Protein AF-A0A2U0DGC9-F1 (afdb_monomer)

Solvent-accessible surface area (backbone atoms only — not comparable to full-atom values): 50312 Å² total; per-residue (Å²): 130,78,58,48,61,36,58,49,46,48,49,32,50,73,67,59,48,64,69,53,66,73,66,56,71,77,79,60,56,39,56,35,30,43,70,91,50,96,53,69,49,77,39,51,32,67,54,59,78,67,34,54,77,46,43,26,78,42,26,66,63,37,59,78,40,66,44,62,38,44,31,36,38,74,58,102,86,49,68,50,47,25,33,52,38,91,86,73,44,37,33,30,70,84,82,70,43,81,49,94,71,64,71,90,65,42,50,77,41,72,63,85,67,63,55,80,33,38,30,34,33,57,85,78,60,43,56,25,32,50,57,75,75,65,75,77,76,77,76,70,69,60,56,45,81,44,50,46,79,33,91,55,35,52,78,56,74,76,44,79,32,67,52,90,72,90,68,59,52,24,74,66,29,57,52,47,59,70,73,53,87,80,80,87,76,75,74,69,74,54,36,29,32,30,40,37,40,69,36,87,67,64,44,48,24,31,69,63,46,49,68,50,53,37,76,91,77,60,40,38,35,42,32,22,35,48,66,54,92,92,67,75,82,70,100,64,76,64,73,89,54,26,41,34,39,38,39,26,55,28,70,60,43,50,37,45,48,40,34,67,49,37,43,77,69,73,56,75,75,75,82,73,95,44,69,74,59,39,51,35,36,50,40,47,40,55,45,49,52,48,48,48,48,51,48,60,75,68,68,51,85,82,48,58,63,62,48,52,51,52,56,61,44,45,54,60,91,60,52,54,74,57,55,68,68,55,59,48,50,53,53,52,48,28,63,74,66,72,58,46,52,67,38,66,66,35,38,40,38,61,42,50,51,49,52,54,49,38,54,59,71,42,87,88,31,33,42,60,49,47,55,53,33,63,36,74,43,79,54,90,94,44,70,38,32,43,46,56,58,50,57,78,45,35,57,75,72,56,33,54,49,48,54,50,53,52,52,61,26,39,75,71,24,78,52,60,54,76,50,44,88,84,34,62,82,40,66,78,38,72,47,66,54,68,41,84,58,49,38,40,62,59,95,80,32,58,37,35,42,55,43,58,46,84,41,67,48,99,84,74,45,72,31,33,37,36,39,34,53,72,85,46,72,43,82,42,78,39,66,37,100,89,41,91,54,69,36,86,36,83,39,73,43,68,49,79,30,32,33,34,51,56,38,46,31,33,40,56,69,48,91,80,40,48,65,82,48,94,70,62,54,65,38,38,45,48,55,57,35,54,33,48,57,53,33,44,55,48,23,29,54,51,29,48,51,54,51,47,54,50,50,43,63,77,65,75,68,91,71,83,82,57,73,81,56,61,76,64,55,73,72,62,74,81,76,73,85,85,74,99,52,66,78,64,51,51,57,54,50,58,56,52,58,66,60,71,75,62,90,88,79,86,83,88,64,92,50,60,65,63,46,51,41,62,73,66,64,42,52,86,37,69,27,36,46,23,44,49,45,29,51,48,39,37,48,46,51,49,70,39,92,65,50,43,71,69,54,56,52,50,32,25,49,24,20,40,46,24,57,71,49,46,54,38,67,57,42,71,72,35,51,68,45,46,53,51,33,26,54,57,37,71,43,55,70,44,56,47,48,52,55,59,52,59,70,49,54,83,80,61,71,48,68,66,59,38,54,50,49,38,67,76,65,40,48,76,39,81,49,51,71,71,57,48,51,48,54,57,48,49,50,42,69,79,32,76,59,63,62,96,80,58,54,45,33,44,38,39,39,40,29,16,42,94,87,42,80,73,49,75,48,71,37,36,29,60,33,58,52,70,69,61,44,36,75,59,35,34,88,78,56,72,66,67,93,48,45,72,76,53,76,91,47,40,57,55,50,56,39,69,30,62,88,37,39,33,94,81,74,45,78,52,70,34,44,29,64,58,55,47,51,56,50,38,42,56,75,46,58,86,74,35,46,32,37,41,39,37,36,47,37,81,37,36,82,48,73,43,54,46,35,54,54,50,48,51,51,52,48,36,45,76,71,75,31,48,74,45,45,36,40,34,30,40,82,82,20,83,41,67,66,47,44,30,69,73,69,68,59,132

Sequence (890 aa):
MNDFKNIVEFLRLRRRLEEAEKNLKPQTDVLLTYLEDNGSYHADKNSFETDFNKYKRVFHILEDYNAENIYLWETSVERKYFVKTPVGKFFNLLDQTIEIVSENELTAFPREFATSSYIYDTEKNRVVILAETLKEVVVFPDIIYYNPEGEYLKEVDNDEYQYSYSDHTTFFAEVIKVLFLDAKRLVYDSEKKVFFQKAEKSGRMRLIPFLNADIGHKTFVLKYPYFQKGYQPTFRLPDEECAMIMKFASIGGILSFLNETLFNQGFDLTMSENPIRDAFRQQFMEQIIYTLEDKIKSNSRLYYQDVMEILYYLPESIAVVIDNEVLWMLIEEGIRKDDLTNKLEWAEENIYIKLLEIILQKEGQESRFIERMAQKIKDGKKYVTVLEYLYDRIHGDNAVKFATLVNKAWKKSRFTNPNKEENTEFASTDGPLLLPYQSEKWLGLYFSNTSVSFDTNNKSERLLKALYETGEYKTEMRPGLKTDNLVPTQVEIVDQFWYHPFHPVYLKDIENQETDMKLDKIVPAFMLKANRDRQFWNNVMTSAEYALDIVTTFSGVGNIAKFRYLTKVTQLAEVVEGASTVNKIARAANILRYVKGAAGIVELTSGSVNLMLKITGARDTEFGESLSKVLFYLELITLAGELTASMKLGLKKSAKEAVESSDGALRVKHPELFAELYKIAGLKKVYQHVDDFMKTRPKFHDLNLVNQLWKEKIVNKLLFPTNLRKLYFKYLEEFPGLKKGFNQAEFKTTILNKGQKVEEVVEFSLSGDKDKLLTIFGDPPGLPENTIDILSDYDNFKAFVKGAEDFGNRARYYDSEIKYIFNFLKNHIDKGDEFIIETQNIFKTCGSCRREFVMLEDYLKMQGKKVKFVVFSDDTIEGTRALKDKLKIK

Mean predicted aligned error: 20.75 Å

Radius of gyration: 41.91 Å; Cα contacts (8 Å, |Δi|>4): 1322; chains: 1; bounding box: 119×82×117 Å

Secondary structure (DSSP, 8-state):
---THHHHHHHHHHHH-HHHHTT-----EEEEEESSSS-EEEEEHHHHHH-TTTEEE-HHHHHHTT-SEEEEEE-SS-EEEEEE-TTS-EEETTT--EE---GGG-EEEE--S-GGGEEEETTTTEEEEE-----------SEEEE-TTSTTTTT--SEEEE-----S--HHHHHHHHHSTT--SSSHHHHTEEEEEE-SS-EEEESSPEEEEETTTTEEEEEEEBP-TT----S---GGGEEEEEEESSHHHHHHHHHHHTGGGT------S-HHHHHHHHHHIIIIIIHHHHHHHTT-GGGHHHHHHHHHHS-HHHHTTS-HHHHHHHHHHHHHHT--S--SS--HHHHHHHHHHHHHHSTT-HHHHHHHHH-EEEETTEEEEHHHHHHTT--HHHHHHHHHHHHHHHTTSGGG---TTT-GGGTT--S-SEE---EEEETTEEEESEEEEEEE-TTS-EEEEEEEEEEEEEEEEEEETTEEEEEEEEEEEEEEEEE-TT-EEEETTGGGS--SS---SEEETHHHHHHHHHHHHHHHHHHHHHHHHHHHHHH----GGGTTSGGGGGGGGGS----S-HHHHHHHHHHHHHHTTS-S-----TTHHHHHHHHSSGGGSHHHHHHHHHHHHHHHHHH-S---HHHHHHHHHHHHHHHHT--HHHHHH-HHHHHHHHHHHT-HHHHHHHHHHHTTGGGG--HHHHHHHHHHHEEEEE--HHHHHHHHHHHHHH-TT--TT--EEEEEEEEEETTEEEEEEEEEEE---HHHHHHHHTTTT---TTB---STTHHHHHHHTTT-B-TTS-B-TT-HHHHHHHHHHHHTGGG-SEEEEEEEESSPPPHHHHHHHHHHHHHHHHTT-EEEEEEEE-TT--SHHHHHHHHT--

Foldseek 3Di:
DQACVLVLCVLQCLLVCVVVVVPDDPPQWFWWAFQPDRDIDTDGPVCCVPVCLQWPQQLVVCVVQVFQKWKWQDDPVDIWIWGQHPVRWTATSNPRDTDDDDPVRIDIGGDPDHSRQWIQRVVVRGIIGRDPPPPPPPPRPQKDWDACCDPSNVPPAQAKHFADDDAQFDPVLVVVCVVDPDPPDDDPRQQRIKGKDADNDIAIKGSQWQWDAALVVQWTKTFIFGDDPPDDDDPDDDNVRGRMMMTGNHLLNNLLSCVSNPVVSPQELDDDPPSSSVNSSVCCCVRPQVVLQVVLVVPDPVCLVVNLRNLVSHDLRHCLVHDLVSLVSSLVVCLVVVNCARDRRHPNLVSVLSSLVSQLVDPPCLQVSLVQQQDWDDDPPDTDGVVVSNLVHRDDVSNLSVQVSNFVSLVVYPLLDQDCVSVVLFVQWPDDQEDQWAWAAAPQAIAIQKDWDFDADPVRDTFIKIKGFPVDWDWDFDQDPVGNGTDTDIDTDIDITTGHQSHKHAYPPLVVHDWPRDDDRITGNVVVVSRLVVSLVSLLVSLLVVLQLLLCLLPPDDDPVPLVPVVVCVVVPPPDDDDDPVVVVVVVVVVVVVVVPDDDDDDDDPPPLVVSLVVNVVCVAQLSVLVSQLNVLSVCSNVDSHHHPVSLVSNLVSLVSNLQRDFLVVCVSRVSNNCSSCSSVVNNQQCVLLVVLLVCLVVQLDLVVLVVLLVVAAAEDEDDLVNLVCVVVVCCVVQVLDDFWKKKKWKWKFAAAPRHTDDIAIAIFIFDDPVVQCVRQNVVGPDDPRYLDCPSVVSSLQSSQVSLAPSVRHGPSGHRLSSVLSCCSRPPLPRHQEMEMEMEISADQDSSSSRSVSSSCVSSVVVNGHYYHYYHHHHQGHGDVSSCVSNVPD

Nearest PDB structures (foldseek):
  8bhy-assembly1_A  TM=2.273E-01  e=2.860E+00  Homo sapiens
  5cxf-assembly1_A  TM=3.292E-01  e=8.845E+00  Human herpesvirus 5 strain AD169
  5ys6-assembly1_A  TM=3.265E-01  e=9.717E+00  Suid alphaherpesvirus 1

Structure (mmCIF, N/CA/C/O backbone):
data_AF-A0A2U0DGC9-F1
#
_entry.id   AF-A0A2U0DGC9-F1
#
loop_
_atom_site.group_PDB
_atom_site.id
_atom_site.type_symbol
_atom_site.label_atom_id
_atom_site.label_alt_id
_atom_site.label_comp_id
_atom_site.label_asym_id
_atom_site.label_entity_id
_atom_site.label_seq_id
_atom_site.pdbx_PDB_ins_code
_atom_site.Cartn_x
_atom_site.Cartn_y
_atom_site.Cartn_z
_atom_site.occupancy
_atom_site.B_iso_or_equiv
_atom_site.auth_seq_id
_atom_site.auth_comp_id
_atom_site.auth_asym_id
_atom_site.auth_atom_id
_atom_site.pdbx_PDB_model_num
ATOM 1 N N . MET A 1 1 ? -7.699 -27.059 30.626 1.00 39.97 1 MET A N 1
ATOM 2 C CA . MET A 1 1 ? -7.436 -25.641 30.940 1.00 39.97 1 MET A CA 1
ATOM 3 C C . MET A 1 1 ? -8.752 -24.933 30.725 1.00 39.97 1 MET A C 1
ATOM 5 O O . MET A 1 1 ? -9.203 -24.914 29.587 1.00 39.97 1 MET A O 1
ATOM 9 N N . ASN A 1 2 ? -9.397 -24.491 31.803 1.00 51.19 2 ASN A N 1
ATOM 10 C CA . ASN A 1 2 ? -10.653 -23.747 31.720 1.00 51.19 2 ASN A CA 1
ATOM 11 C C . ASN A 1 2 ? -10.355 -22.416 31.022 1.00 51.19 2 ASN A C 1
ATOM 13 O O . ASN A 1 2 ? -9.483 -21.668 31.461 1.00 51.19 2 ASN A O 1
ATOM 17 N N . ASP A 1 3 ? -10.988 -22.190 29.875 1.00 66.25 3 ASP A N 1
ATOM 18 C CA . ASP A 1 3 ? -10.685 -21.062 28.997 1.00 66.25 3 ASP A CA 1
ATOM 19 C C . ASP A 1 3 ? -11.563 -19.860 29.377 1.00 66.25 3 ASP A C 1
ATOM 21 O O . ASP A 1 3 ? -12.794 -19.958 29.393 1.00 66.25 3 ASP A O 1
ATOM 25 N N . PHE A 1 4 ? -10.933 -18.710 29.651 1.00 85.38 4 PHE A N 1
ATOM 26 C CA . PHE A 1 4 ? -11.610 -17.427 29.887 1.00 85.38 4 PHE A CA 1
ATOM 27 C C . PHE A 1 4 ? -12.546 -17.048 28.725 1.00 85.38 4 PHE A C 1
ATOM 29 O O . PHE A 1 4 ? -13.519 -16.311 28.906 1.00 85.38 4 PHE A O 1
ATOM 36 N N . LYS A 1 5 ? -12.308 -17.620 27.538 1.00 86.12 5 LYS A N 1
ATOM 37 C CA . LYS A 1 5 ? -13.195 -17.550 26.376 1.00 86.12 5 LYS A CA 1
ATOM 38 C C . LYS A 1 5 ? -14.650 -17.902 26.691 1.00 86.12 5 LYS A C 1
ATOM 40 O O . LYS A 1 5 ? -15.534 -17.251 26.149 1.00 86.12 5 LYS A O 1
ATOM 45 N N . ASN A 1 6 ? -14.929 -18.852 27.586 1.00 86.75 6 ASN A N 1
ATOM 46 C CA . ASN A 1 6 ? -16.312 -19.206 27.935 1.00 86.75 6 ASN A CA 1
ATOM 47 C C . ASN A 1 6 ? -17.059 -18.046 28.619 1.00 86.75 6 ASN A C 1
ATOM 49 O O . ASN A 1 6 ? -18.248 -17.847 28.371 1.00 86.75 6 ASN A O 1
ATOM 53 N N . ILE A 1 7 ? -16.360 -17.233 29.420 1.00 89.25 7 ILE A N 1
ATOM 54 C CA . ILE A 1 7 ? -16.918 -16.031 30.063 1.00 89.25 7 ILE A CA 1
ATOM 55 C C . ILE A 1 7 ? -17.172 -14.942 29.012 1.00 89.25 7 ILE A C 1
ATOM 57 O O . ILE A 1 7 ? -18.229 -14.303 29.012 1.00 89.25 7 ILE A O 1
ATOM 61 N N . VAL A 1 8 ? -16.220 -14.753 28.091 1.00 88.19 8 VAL A N 1
ATOM 62 C CA . VAL A 1 8 ? -16.348 -13.810 26.969 1.00 88.19 8 VAL A CA 1
ATOM 63 C C . VAL A 1 8 ? -17.537 -14.189 26.082 1.00 88.19 8 VAL A C 1
ATOM 65 O O . VAL A 1 8 ? -18.378 -13.336 25.797 1.00 88.19 8 VAL A O 1
ATOM 68 N N . GLU A 1 9 ? -17.661 -15.463 25.702 1.00 86.06 9 GLU A N 1
ATOM 69 C CA . GLU A 1 9 ? -18.773 -15.974 24.893 1.00 86.06 9 GLU A CA 1
ATOM 70 C C . GLU A 1 9 ? -20.109 -15.886 25.634 1.00 86.06 9 GLU A C 1
ATOM 72 O O . GLU A 1 9 ? -21.091 -15.437 25.047 1.00 86.06 9 GLU A O 1
ATOM 77 N N . PHE A 1 10 ? -20.157 -16.200 26.936 1.00 88.12 10 PHE A N 1
ATOM 78 C CA . PHE A 1 10 ? -21.364 -16.008 27.747 1.00 88.12 10 PHE A CA 1
ATOM 79 C C . PHE A 1 10 ? -21.883 -14.569 27.642 1.00 88.12 10 PHE A C 1
ATOM 81 O O . PHE A 1 10 ? -23.065 -14.349 27.371 1.00 88.12 10 PHE A O 1
ATOM 88 N N . LEU A 1 11 ? -21.003 -13.579 27.812 1.00 87.38 11 LEU A N 1
ATOM 89 C CA . LEU A 1 11 ? -21.376 -12.168 27.733 1.00 87.38 11 LEU A CA 1
ATOM 90 C C . LEU A 1 11 ? -21.703 -11.728 26.301 1.00 87.38 11 LEU A C 1
ATOM 92 O O . LEU A 1 11 ? -22.681 -11.006 26.106 1.00 87.38 11 LEU A O 1
ATOM 96 N N . ARG A 1 12 ? -20.934 -12.171 25.298 1.00 79.50 12 ARG A N 1
ATOM 97 C CA . ARG A 1 12 ? -21.170 -11.842 23.882 1.00 79.50 12 ARG A CA 1
ATOM 98 C C . ARG A 1 12 ? -22.481 -12.425 23.372 1.00 79.50 12 ARG A C 1
ATOM 100 O O . ARG A 1 12 ? -23.290 -11.683 22.829 1.00 79.50 12 ARG A O 1
ATOM 107 N N . LEU A 1 13 ? -22.733 -13.716 23.573 1.00 71.06 13 LEU A N 1
ATOM 108 C CA . LEU A 1 13 ? -23.939 -14.395 23.088 1.00 71.06 13 LEU A CA 1
ATOM 109 C C . LEU A 1 13 ? -25.202 -13.867 23.765 1.00 71.06 13 LEU A C 1
ATOM 111 O O . LEU A 1 13 ? -26.213 -13.637 23.101 1.00 71.06 13 LEU A O 1
ATOM 115 N N . ARG A 1 14 ? -25.139 -13.589 25.074 1.00 73.44 14 ARG A N 1
ATOM 116 C CA . ARG A 1 14 ? -26.260 -12.970 25.798 1.00 73.44 14 ARG A CA 1
ATOM 117 C C . ARG A 1 14 ? -26.524 -11.525 25.375 1.00 73.44 14 ARG A C 1
ATOM 119 O O . ARG A 1 14 ? -27.635 -11.048 25.590 1.00 73.44 14 ARG A O 1
ATOM 126 N N . ARG A 1 15 ? -25.548 -10.861 24.746 1.00 69.00 15 ARG A N 1
ATOM 127 C CA . ARG A 1 15 ? -25.720 -9.566 24.071 1.00 69.00 15 ARG A CA 1
ATOM 128 C C . ARG A 1 15 ? -26.139 -9.696 22.608 1.00 69.00 15 ARG A C 1
ATOM 130 O O . ARG A 1 15 ? -26.799 -8.792 22.124 1.00 69.00 15 ARG A O 1
ATOM 137 N N . ARG A 1 16 ? -25.791 -10.787 21.917 1.00 58.59 16 ARG A N 1
ATOM 138 C CA . ARG A 1 16 ? -26.066 -10.980 20.483 1.00 58.59 16 ARG A CA 1
ATOM 139 C C . ARG A 1 16 ? -27.391 -11.638 20.144 1.00 58.59 16 ARG A C 1
ATOM 141 O O . ARG A 1 16 ? -27.833 -11.420 19.033 1.00 58.59 16 ARG A O 1
ATOM 148 N N . LEU A 1 17 ? -27.994 -12.435 21.029 1.00 47.94 17 LEU A N 1
ATOM 149 C CA . LEU A 1 17 ? -29.285 -13.122 20.825 1.00 47.94 17 LEU A CA 1
ATOM 150 C C . LEU A 1 17 ? -29.619 -13.431 19.342 1.00 47.94 17 LEU A C 1
ATOM 152 O O . LEU A 1 17 ? -30.703 -13.144 18.849 1.00 47.94 17 LEU A O 1
ATOM 156 N N . GLU A 1 18 ? -28.686 -14.104 18.660 1.00 46.78 18 GLU A N 1
ATOM 157 C CA . GLU A 1 18 ? -28.860 -14.743 17.345 1.00 46.78 18 GLU A CA 1
ATOM 158 C C . GLU A 1 18 ? -29.926 -15.874 17.405 1.00 46.78 18 GLU A C 1
ATOM 160 O O . GLU A 1 18 ? -30.331 -16.438 16.392 1.00 46.78 18 GLU A O 1
ATOM 165 N N . GLU A 1 19 ? -30.461 -16.181 18.595 1.00 42.09 19 GLU A N 1
ATOM 166 C CA . GLU A 1 19 ? -31.702 -16.948 18.786 1.00 42.09 19 GLU A CA 1
ATOM 167 C C . GLU A 1 19 ? -32.982 -16.157 18.430 1.00 42.09 19 GLU A C 1
ATOM 169 O O . GLU A 1 19 ? -34.004 -16.775 18.128 1.00 42.09 19 GLU A O 1
ATOM 174 N N . ALA A 1 20 ? -32.950 -14.816 18.414 1.00 40.94 20 ALA A N 1
ATOM 175 C CA . ALA A 1 20 ? -34.055 -13.979 17.936 1.00 40.94 20 ALA A CA 1
ATOM 176 C C . ALA A 1 20 ? -34.084 -13.918 16.398 1.00 40.94 20 ALA A C 1
ATOM 178 O O . ALA A 1 20 ? -35.146 -14.077 15.799 1.00 40.94 20 ALA A O 1
ATOM 179 N N . GLU A 1 21 ? -32.919 -13.808 15.750 1.00 40.72 21 GLU A N 1
ATOM 180 C CA . GLU A 1 21 ? -32.802 -13.871 14.284 1.00 40.72 21 GLU A CA 1
ATOM 181 C C . GLU A 1 21 ? -33.119 -15.266 13.723 1.00 40.72 21 GLU A C 1
ATOM 183 O O . GLU A 1 21 ? -33.692 -15.374 12.642 1.00 40.72 21 GLU A O 1
ATOM 188 N N . LYS A 1 22 ? -32.870 -16.347 14.479 1.00 42.84 22 LYS A N 1
ATOM 189 C CA . LYS A 1 22 ? -33.336 -17.696 14.103 1.00 42.84 22 LYS A CA 1
ATOM 190 C C . LYS A 1 22 ? -34.860 -17.884 14.182 1.00 42.84 22 LYS A C 1
ATOM 192 O O . LYS A 1 22 ? -35.356 -18.863 13.628 1.00 42.84 22 LYS A O 1
ATOM 197 N N . ASN A 1 23 ? -35.598 -16.975 14.832 1.00 40.00 23 ASN A N 1
ATOM 198 C CA . ASN A 1 23 ? -37.057 -17.053 15.006 1.00 40.00 23 ASN A CA 1
ATOM 199 C C . ASN A 1 23 ? -37.848 -15.924 14.312 1.00 40.00 23 ASN A C 1
ATOM 201 O O . ASN A 1 23 ? -39.080 -15.979 14.286 1.00 40.00 23 ASN A O 1
ATOM 205 N N . LEU A 1 24 ? -37.184 -14.932 13.711 1.00 40.66 24 LEU A N 1
ATOM 206 C CA . LEU A 1 24 ? -37.837 -13.938 12.858 1.00 40.66 24 LEU A CA 1
ATOM 207 C C . LEU A 1 24 ? -38.112 -14.557 11.483 1.00 40.66 24 LEU A C 1
ATOM 209 O O . LEU A 1 24 ? -37.219 -14.720 10.653 1.00 40.66 24 LEU A O 1
ATOM 213 N N . LYS A 1 25 ? -39.377 -14.909 11.225 1.00 41.94 25 LYS A N 1
ATOM 214 C CA . LYS A 1 25 ? -39.834 -15.131 9.847 1.00 41.94 25 LYS A CA 1
ATOM 215 C C . LYS A 1 25 ? -39.549 -13.853 9.040 1.00 41.94 25 LYS A C 1
ATOM 217 O O . LYS A 1 25 ? -39.780 -12.769 9.578 1.00 41.94 25 LYS A O 1
ATOM 222 N N . PRO A 1 26 ? -39.086 -13.946 7.779 1.00 46.41 26 PRO A N 1
ATOM 223 C CA . PRO A 1 26 ? -38.926 -12.766 6.936 1.00 46.41 26 PRO A CA 1
ATOM 224 C C . PRO A 1 26 ? -40.234 -11.968 6.919 1.00 46.41 26 PRO A C 1
ATOM 226 O O . PRO A 1 26 ? -41.312 -12.560 6.821 1.00 46.41 26 PRO A O 1
ATOM 229 N N . GLN A 1 27 ? -40.128 -10.642 7.060 1.00 55.72 27 GLN A N 1
ATOM 230 C CA . GLN A 1 27 ? -41.269 -9.730 6.970 1.00 55.72 27 GLN A CA 1
ATOM 231 C C . GLN A 1 27 ? -42.006 -10.014 5.659 1.00 55.72 27 GLN A C 1
ATOM 233 O O . GLN A 1 27 ? -41.453 -9.826 4.575 1.00 55.72 27 GLN A O 1
ATOM 238 N N . THR A 1 28 ? -43.224 -10.534 5.780 1.00 62.12 28 THR A N 1
ATOM 239 C CA . THR A 1 28 ? -44.078 -10.894 4.644 1.00 62.12 28 THR A CA 1
ATOM 240 C C . THR A 1 28 ? -44.884 -9.703 4.150 1.00 62.12 28 THR A C 1
ATOM 242 O O . THR A 1 28 ? -45.326 -9.737 3.013 1.00 62.12 28 THR A O 1
ATOM 245 N N . ASP A 1 29 ? -44.965 -8.622 4.935 1.00 74.75 29 ASP A N 1
ATOM 246 C CA . ASP A 1 29 ? -45.791 -7.454 4.644 1.00 74.75 29 ASP A CA 1
ATOM 247 C C . ASP A 1 29 ? -45.041 -6.117 4.814 1.00 74.75 29 ASP A C 1
ATOM 249 O O . ASP A 1 29 ? -44.080 -6.008 5.578 1.00 74.75 29 ASP A O 1
ATOM 253 N N . VAL A 1 30 ? -45.533 -5.083 4.132 1.00 80.25 30 VAL A N 1
ATOM 254 C CA . VAL A 1 30 ? -45.102 -3.678 4.142 1.00 80.25 30 VAL A CA 1
ATOM 255 C C . VAL A 1 30 ? -46.265 -2.815 4.634 1.00 80.25 30 VAL A C 1
ATOM 257 O O . VAL A 1 30 ? -47.389 -2.983 4.166 1.00 80.25 30 VAL A O 1
ATOM 260 N N . LEU A 1 31 ? -46.025 -1.897 5.575 1.00 86.06 31 LEU A N 1
ATOM 261 C CA . LEU A 1 31 ? -47.051 -0.975 6.076 1.00 86.06 31 LEU A CA 1
ATOM 262 C C . LEU A 1 31 ? -47.147 0.267 5.178 1.00 86.06 31 LEU A C 1
ATOM 264 O O . LEU A 1 31 ? -46.158 0.968 4.967 1.00 86.06 31 LEU A O 1
ATOM 268 N N . LEU A 1 32 ? -48.350 0.547 4.683 1.00 88.38 32 LEU A N 1
ATOM 269 C CA . LEU A 1 32 ? -48.668 1.692 3.836 1.00 88.38 32 LEU A CA 1
ATOM 270 C C . LEU A 1 32 ? -49.718 2.556 4.535 1.00 88.38 32 LEU A C 1
ATOM 272 O O . LEU A 1 32 ? -50.785 2.062 4.906 1.00 88.38 32 LEU A O 1
ATOM 276 N N . THR A 1 33 ? -49.414 3.838 4.714 1.00 89.75 33 THR A N 1
ATOM 277 C CA . THR A 1 33 ? -50.297 4.815 5.372 1.00 89.75 33 THR A CA 1
ATOM 278 C C . THR A 1 33 ? -50.947 5.699 4.316 1.00 89.75 33 THR A C 1
ATOM 280 O O . THR A 1 33 ? -50.278 6.099 3.366 1.00 89.75 33 THR A O 1
ATOM 283 N N . TYR A 1 34 ? -52.240 5.996 4.431 1.00 90.56 34 TYR A N 1
ATOM 284 C CA . TYR A 1 34 ? -52.909 6.904 3.499 1.00 90.56 34 TYR A CA 1
ATOM 285 C C . TYR A 1 34 ? -52.346 8.327 3.634 1.00 90.56 34 TYR A C 1
ATOM 287 O O . TYR A 1 34 ? -51.947 8.746 4.715 1.00 90.56 34 TYR A O 1
ATOM 295 N N . LEU A 1 35 ? -52.278 9.064 2.523 1.00 90.50 35 LEU A N 1
ATOM 296 C CA . LEU A 1 35 ? -51.782 10.444 2.527 1.00 90.50 35 LEU A CA 1
ATOM 297 C C . LEU A 1 35 ? -52.732 11.389 3.279 1.00 90.50 35 LEU A C 1
ATOM 299 O O . LEU A 1 35 ? -52.287 12.281 3.994 1.00 90.50 35 LEU A O 1
ATOM 303 N N . GLU A 1 36 ? -54.038 11.211 3.076 1.00 84.62 36 GLU A N 1
ATOM 304 C CA . GLU A 1 36 ? -55.061 12.146 3.546 1.00 84.62 36 GLU A CA 1
ATOM 305 C C . GLU A 1 36 ? -55.553 11.929 4.986 1.00 84.62 36 GLU A C 1
ATOM 307 O O . GLU A 1 36 ? -56.201 12.814 5.549 1.00 84.62 36 GLU A O 1
ATOM 312 N N . ASP A 1 37 ? -55.288 10.763 5.579 1.00 79.19 37 ASP A N 1
ATOM 313 C CA . ASP A 1 37 ? -55.791 10.395 6.901 1.00 79.19 37 ASP A CA 1
ATOM 314 C C . ASP A 1 37 ? -54.835 9.449 7.656 1.00 79.19 37 ASP A C 1
ATOM 316 O O . ASP A 1 37 ? -53.856 8.944 7.116 1.00 79.19 37 ASP A O 1
ATOM 320 N N . ASN A 1 38 ? -55.123 9.196 8.937 1.00 74.06 38 ASN A N 1
ATOM 321 C CA . ASN A 1 38 ? -54.299 8.329 9.793 1.00 74.06 38 ASN A CA 1
ATOM 322 C C . ASN A 1 38 ? -54.527 6.821 9.551 1.00 74.06 38 ASN A C 1
ATOM 324 O O . ASN A 1 38 ? -54.112 5.989 10.364 1.00 74.06 38 ASN A O 1
ATOM 328 N N . GLY A 1 39 ? -55.244 6.442 8.493 1.00 82.88 39 GLY A N 1
ATOM 329 C CA . GLY A 1 39 ? -55.478 5.052 8.137 1.00 82.88 39 GLY A CA 1
ATOM 330 C C . GLY A 1 39 ? -54.231 4.407 7.537 1.00 82.88 39 GLY A C 1
ATOM 331 O O . GLY A 1 39 ? -53.444 5.036 6.836 1.00 82.88 39 GLY A O 1
ATOM 332 N N . SER A 1 40 ? -54.044 3.117 7.802 1.00 86.94 40 SER A N 1
ATOM 333 C CA . SER A 1 40 ? -52.939 2.338 7.243 1.00 86.94 40 SER A CA 1
ATOM 334 C C . SER A 1 40 ? -53.361 0.903 6.952 1.00 86.94 40 SER A C 1
ATOM 336 O O . SER A 1 40 ? -54.392 0.425 7.436 1.00 86.94 40 SER A O 1
ATOM 338 N N . TYR A 1 41 ? -52.590 0.215 6.116 1.00 88.75 41 TYR A N 1
ATOM 339 C CA . TYR A 1 41 ? -52.791 -1.194 5.810 1.00 88.75 41 TYR A CA 1
ATOM 340 C C . TYR A 1 41 ? -51.477 -1.893 5.474 1.00 88.75 41 TYR A C 1
ATOM 342 O O . TYR A 1 41 ? -50.505 -1.271 5.054 1.00 88.75 41 TYR A O 1
ATOM 350 N N . HIS A 1 42 ? -51.481 -3.214 5.621 1.00 85.25 42 HIS A N 1
ATOM 351 C CA . HIS A 1 42 ? -50.367 -4.070 5.245 1.00 85.25 42 HIS A CA 1
ATOM 352 C C . HIS A 1 42 ? -50.537 -4.588 3.811 1.00 85.25 42 HIS A C 1
ATOM 354 O O . HIS A 1 42 ? -51.616 -5.049 3.432 1.00 85.25 42 HIS A O 1
ATOM 360 N N . ALA A 1 43 ? -49.477 -4.485 3.017 1.00 84.19 43 ALA A N 1
ATOM 361 C CA . ALA A 1 43 ? -49.350 -5.035 1.673 1.00 84.19 43 ALA A CA 1
ATOM 362 C C . ALA A 1 43 ? -48.336 -6.177 1.682 1.00 84.19 43 ALA A C 1
ATOM 364 O O . ALA A 1 43 ? -47.263 -5.994 2.243 1.00 84.19 43 ALA A O 1
ATOM 365 N N . ASP A 1 44 ? -48.616 -7.302 1.019 1.00 85.75 44 ASP A N 1
ATOM 366 C CA . ASP A 1 44 ? -47.609 -8.357 0.839 1.00 85.75 44 ASP A CA 1
ATOM 367 C C . ASP A 1 44 ? -46.338 -7.760 0.213 1.00 85.75 44 ASP A C 1
ATOM 369 O O . ASP A 1 44 ? -46.394 -7.061 -0.804 1.00 85.75 44 ASP A O 1
ATOM 373 N N . LYS A 1 45 ? -45.189 -8.010 0.842 1.00 81.00 45 LYS A N 1
ATOM 374 C CA . LYS A 1 45 ? -43.910 -7.390 0.495 1.00 81.00 45 LYS A CA 1
ATOM 375 C C . LYS A 1 45 ? -43.468 -7.750 -0.915 1.00 81.00 45 LYS A C 1
ATOM 377 O O . LYS A 1 45 ? -42.981 -6.886 -1.638 1.00 81.00 45 LYS A O 1
ATOM 382 N N . ASN A 1 46 ? -43.667 -9.001 -1.325 1.00 78.62 46 ASN A N 1
ATOM 383 C CA . ASN A 1 46 ? -43.277 -9.440 -2.657 1.00 78.62 46 ASN A CA 1
ATOM 384 C C . ASN A 1 46 ? -44.144 -8.751 -3.719 1.00 78.62 46 ASN A C 1
ATOM 386 O O . ASN A 1 46 ? -43.622 -8.220 -4.697 1.00 78.62 46 ASN A O 1
ATOM 390 N N . SER A 1 47 ? -45.456 -8.665 -3.493 1.00 84.19 47 SER A N 1
ATOM 391 C CA . SER A 1 47 ? -46.362 -7.883 -4.339 1.00 84.19 47 SER A CA 1
ATOM 392 C C . SER A 1 47 ? -45.983 -6.399 -4.358 1.00 84.19 47 SER A C 1
ATOM 394 O O . SER A 1 47 ? -45.934 -5.804 -5.429 1.00 84.19 47 SER A O 1
ATOM 396 N N . PHE A 1 48 ? -45.639 -5.804 -3.214 1.00 85.50 48 PHE A N 1
ATOM 397 C CA . PHE A 1 48 ? -45.210 -4.406 -3.141 1.00 85.50 48 PHE A CA 1
ATOM 398 C C . PHE A 1 48 ? -43.918 -4.122 -3.915 1.00 85.50 48 PHE A C 1
ATOM 400 O O . PHE A 1 48 ? -43.779 -3.054 -4.515 1.00 85.50 48 PHE A O 1
ATOM 407 N N . GLU A 1 49 ? -42.963 -5.050 -3.885 1.00 81.56 49 GLU A N 1
ATOM 408 C CA . GLU A 1 49 ? -41.660 -4.899 -4.536 1.00 81.56 49 GLU A CA 1
ATOM 409 C C . GLU A 1 49 ? -41.675 -5.283 -6.023 1.00 81.56 49 GLU A C 1
ATOM 411 O O . GLU A 1 49 ? -40.786 -4.850 -6.755 1.00 81.56 49 GLU A O 1
ATOM 416 N N . THR A 1 50 ? -42.667 -6.055 -6.487 1.00 80.69 50 THR A N 1
ATOM 417 C CA . THR A 1 50 ? -42.705 -6.579 -7.868 1.00 80.69 50 THR A CA 1
ATOM 418 C C . THR A 1 50 ? -43.888 -6.096 -8.712 1.00 80.69 50 THR A C 1
ATOM 420 O O . THR A 1 50 ? -43.747 -5.987 -9.931 1.00 80.69 50 THR A O 1
ATOM 423 N N . ASP A 1 51 ? -45.032 -5.757 -8.111 1.00 87.00 51 ASP A N 1
ATOM 424 C CA . ASP A 1 51 ? -46.225 -5.296 -8.829 1.00 87.00 51 ASP A CA 1
ATOM 425 C C . ASP A 1 51 ? -46.281 -3.765 -8.900 1.00 87.00 51 ASP A C 1
ATOM 427 O O . ASP A 1 51 ? -47.014 -3.082 -8.179 1.00 87.00 51 ASP A O 1
ATOM 431 N N . PHE A 1 52 ? -45.490 -3.213 -9.818 1.00 86.00 52 PHE A N 1
ATOM 432 C CA . PHE A 1 52 ? -45.450 -1.773 -10.084 1.00 86.00 52 PHE A CA 1
ATOM 433 C C . PHE A 1 52 ? -46.703 -1.236 -10.793 1.00 86.00 52 PHE A C 1
ATOM 435 O O . PHE A 1 52 ? -46.849 -0.017 -10.906 1.00 86.00 52 PHE A O 1
ATOM 442 N N . ASN A 1 53 ? -47.602 -2.109 -11.266 1.00 86.19 53 ASN A N 1
ATOM 443 C CA . ASN A 1 53 ? -48.896 -1.688 -11.806 1.00 86.19 53 ASN A CA 1
ATOM 444 C C . ASN A 1 53 ? -49.876 -1.388 -10.670 1.00 86.19 53 ASN A C 1
ATOM 446 O O . ASN A 1 53 ? -50.619 -0.408 -10.739 1.00 86.19 53 ASN A O 1
ATOM 450 N N . LYS A 1 54 ? -49.843 -2.206 -9.612 1.00 91.25 54 LYS A N 1
ATOM 451 C CA . LYS A 1 54 ? -50.601 -1.976 -8.382 1.00 91.25 54 LYS A CA 1
ATOM 452 C C . LYS A 1 54 ? -50.006 -0.850 -7.541 1.00 91.25 54 LYS A C 1
ATOM 454 O O . LYS A 1 54 ? -50.710 0.090 -7.191 1.00 91.25 54 LYS A O 1
ATOM 459 N N . TYR A 1 55 ? -48.709 -0.926 -7.244 1.00 92.12 55 TYR A N 1
ATOM 460 C CA . TYR A 1 55 ? -47.992 0.026 -6.391 1.00 92.12 55 TYR A CA 1
ATOM 461 C C . TYR A 1 55 ? -47.095 0.934 -7.230 1.00 92.12 55 TYR A C 1
ATOM 463 O O . TYR A 1 55 ? -45.862 0.838 -7.225 1.00 92.12 55 TYR A O 1
ATOM 471 N N . LYS A 1 56 ? -47.728 1.834 -7.979 1.00 91.94 56 LYS A N 1
ATOM 472 C CA . LYS A 1 56 ? -47.046 2.697 -8.939 1.00 91.94 56 LYS A CA 1
ATOM 473 C C . LYS A 1 56 ? -46.131 3.691 -8.222 1.00 91.94 56 LYS A C 1
ATOM 475 O O . LYS A 1 56 ? -46.552 4.457 -7.356 1.00 91.94 56 LYS A O 1
ATOM 480 N N . ARG A 1 57 ? -44.849 3.688 -8.593 1.00 91.44 57 ARG A N 1
ATOM 481 C CA . ARG A 1 57 ? -43.842 4.607 -8.044 1.00 91.44 57 ARG A CA 1
ATOM 482 C C . ARG A 1 57 ? -44.002 5.985 -8.680 1.00 91.44 57 ARG A C 1
ATOM 484 O O . ARG A 1 57 ? -43.815 6.117 -9.887 1.00 91.44 57 ARG A O 1
ATOM 491 N N . VAL A 1 58 ? -44.321 7.002 -7.881 1.00 92.06 58 VAL A N 1
ATOM 492 C CA . VAL A 1 58 ? -44.566 8.370 -8.381 1.00 92.06 58 VAL A CA 1
ATOM 493 C C . VAL A 1 58 ? -43.408 9.336 -8.126 1.00 92.06 58 VAL A C 1
ATOM 495 O O . VAL A 1 58 ? -43.482 10.482 -8.551 1.00 92.06 58 VAL A O 1
ATOM 498 N N . PHE A 1 59 ? -42.318 8.882 -7.495 1.00 89.88 59 PHE A N 1
ATOM 499 C CA . PHE A 1 59 ? -41.188 9.738 -7.112 1.00 89.88 59 PHE A CA 1
ATOM 500 C C . PHE A 1 59 ? -40.587 10.530 -8.281 1.00 89.88 59 PHE A C 1
ATOM 502 O O . PHE A 1 59 ? -40.331 11.713 -8.115 1.00 89.88 59 PHE A O 1
ATOM 509 N N . HIS A 1 60 ? -40.450 9.926 -9.469 1.00 88.75 60 HIS A N 1
ATOM 510 C CA . HIS A 1 60 ? -39.941 10.616 -10.660 1.00 88.75 60 HIS A CA 1
ATOM 511 C C . HIS A 1 60 ? -40.826 11.809 -11.046 1.00 88.75 60 HIS A C 1
ATOM 513 O O . HIS A 1 60 ? -40.318 12.876 -11.349 1.00 88.75 60 HIS A O 1
ATOM 519 N N . ILE A 1 61 ? -42.151 11.671 -10.930 1.00 91.75 61 ILE A N 1
ATOM 520 C CA . ILE A 1 61 ? -43.106 12.756 -11.196 1.00 91.75 61 ILE A CA 1
ATOM 521 C C . ILE A 1 61 ? -42.946 13.874 -10.157 1.00 91.75 61 ILE A C 1
ATOM 523 O O . ILE A 1 61 ? -43.000 15.056 -10.493 1.00 91.75 61 ILE A O 1
ATOM 527 N N . LEU A 1 62 ? -42.748 13.504 -8.886 1.00 91.62 62 LEU A N 1
ATOM 528 C CA . LEU A 1 62 ? -42.530 14.470 -7.807 1.00 91.62 62 LEU A CA 1
ATOM 529 C C . LEU A 1 62 ? -41.208 15.233 -7.991 1.00 91.62 62 LEU A C 1
ATOM 531 O O . LEU A 1 62 ? -41.160 16.432 -7.730 1.00 91.62 62 LEU A O 1
ATOM 535 N N . GLU A 1 63 ? -40.154 14.555 -8.446 1.00 90.31 63 GLU A N 1
ATOM 536 C CA . GLU A 1 63 ? -38.829 15.137 -8.692 1.00 90.31 63 GLU A CA 1
ATOM 537 C C . GLU A 1 63 ? -38.808 16.016 -9.946 1.00 90.31 63 GLU A C 1
ATOM 539 O O . GLU A 1 63 ? -38.384 17.169 -9.865 1.00 90.31 63 GLU A O 1
ATOM 544 N N . ASP A 1 64 ? -39.335 15.522 -11.070 1.00 88.81 64 ASP A N 1
ATOM 545 C CA . ASP A 1 64 ? -39.353 16.226 -12.360 1.00 88.81 64 ASP A CA 1
ATOM 546 C C . ASP A 1 64 ? -40.090 17.571 -12.279 1.00 88.81 64 ASP A C 1
ATOM 548 O O . ASP A 1 64 ? -39.729 18.535 -12.959 1.00 88.81 64 ASP A O 1
ATOM 552 N N . TYR A 1 65 ? -41.117 17.656 -11.427 1.00 88.44 65 TYR A N 1
ATOM 553 C CA . TYR A 1 65 ? -41.878 18.885 -11.202 1.00 88.44 65 TYR A CA 1
ATOM 554 C C . TYR A 1 65 ? -41.492 19.640 -9.928 1.00 88.44 65 TYR A C 1
ATOM 556 O O . TYR A 1 65 ? -42.110 20.666 -9.642 1.00 88.44 65 TYR A O 1
ATOM 564 N N . ASN A 1 66 ? -40.479 19.175 -9.186 1.00 87.19 66 ASN A N 1
ATOM 565 C CA . ASN A 1 66 ? -40.072 19.723 -7.890 1.00 87.19 66 ASN A CA 1
ATOM 566 C C . ASN A 1 66 ? -41.279 19.967 -6.957 1.00 87.19 66 ASN A C 1
ATOM 568 O O . ASN A 1 66 ? -41.485 21.063 -6.431 1.00 87.19 66 ASN A O 1
ATOM 572 N N . ALA A 1 67 ? -42.135 18.952 -6.824 1.00 88.75 67 ALA A N 1
ATOM 573 C CA . ALA A 1 67 ? -43.425 19.068 -6.163 1.00 88.75 67 ALA A CA 1
ATOM 574 C C . ALA A 1 67 ? -43.273 19.223 -4.638 1.00 88.75 67 ALA A C 1
ATOM 576 O O . ALA A 1 67 ? -42.837 18.310 -3.930 1.00 88.75 67 ALA A O 1
ATOM 577 N N . GLU A 1 68 ? -43.690 20.380 -4.124 1.00 90.50 68 GLU A N 1
ATOM 578 C CA . GLU A 1 68 ? -43.763 20.654 -2.681 1.00 90.50 68 GLU A CA 1
ATOM 579 C C . GLU A 1 68 ? -45.042 20.097 -2.039 1.00 90.50 68 GLU A C 1
ATOM 581 O O . GLU A 1 68 ? -45.059 19.801 -0.847 1.00 90.50 68 GLU A O 1
ATOM 586 N N . ASN A 1 69 ? -46.108 19.936 -2.830 1.00 93.00 69 ASN A N 1
ATOM 587 C CA . ASN A 1 69 ? -47.413 19.460 -2.379 1.00 93.00 69 ASN A CA 1
ATOM 588 C C . ASN A 1 69 ? -47.986 18.426 -3.355 1.00 93.00 69 ASN A C 1
ATOM 590 O O . ASN A 1 69 ? -47.823 18.556 -4.574 1.00 93.00 69 ASN A O 1
ATOM 594 N N . ILE A 1 70 ? -48.718 17.452 -2.815 1.00 95.00 70 ILE A N 1
ATOM 595 C CA . ILE A 1 70 ? -49.606 16.563 -3.571 1.00 95.00 70 ILE A CA 1
ATOM 596 C C . ILE A 1 70 ? -51.039 17.057 -3.358 1.00 95.00 70 ILE A C 1
ATOM 598 O O . ILE A 1 70 ? -51.475 17.245 -2.227 1.00 95.00 70 ILE A O 1
ATOM 602 N N . TYR A 1 71 ? -51.771 17.285 -4.443 1.00 94.44 71 TYR A N 1
ATOM 603 C CA . TYR A 1 71 ? -53.122 17.841 -4.417 1.00 94.44 71 TYR A CA 1
ATOM 604 C C . TYR A 1 71 ? -54.156 16.744 -4.639 1.00 94.44 71 TYR A C 1
ATOM 606 O O . TYR A 1 71 ? -54.042 15.974 -5.587 1.00 94.44 71 TYR A O 1
ATOM 614 N N . LEU A 1 72 ? -55.184 16.696 -3.803 1.00 94.00 72 LEU A N 1
ATOM 615 C CA . LEU A 1 72 ? -56.311 15.777 -3.917 1.00 94.00 72 LEU A CA 1
ATOM 616 C C . LEU A 1 72 ? -57.537 16.515 -4.450 1.00 94.00 72 LEU A C 1
ATOM 618 O O . LEU A 1 72 ? -57.963 17.512 -3.869 1.00 94.00 72 LEU A O 1
ATOM 622 N N . TRP A 1 73 ? -58.127 15.980 -5.512 1.00 92.50 73 TRP A N 1
ATOM 623 C CA . TRP A 1 73 ? -59.478 16.309 -5.949 1.00 92.50 73 TRP A CA 1
ATOM 624 C C . TRP A 1 73 ? -60.386 15.129 -5.629 1.00 92.50 73 TRP A C 1
ATOM 626 O O . TRP A 1 73 ? -60.155 14.016 -6.111 1.00 92.50 73 TRP A O 1
ATOM 636 N N . GLU A 1 74 ? -61.405 15.354 -4.809 1.00 88.88 74 GLU A N 1
ATOM 637 C CA . GLU A 1 74 ? -62.338 14.307 -4.411 1.00 88.88 74 GLU A CA 1
ATOM 638 C C . GLU A 1 74 ? -63.784 14.792 -4.521 1.00 88.88 74 GLU A C 1
ATOM 640 O O . GLU A 1 74 ? -64.159 15.845 -4.007 1.00 88.88 74 GLU A O 1
ATOM 645 N N . THR A 1 75 ? -64.602 13.990 -5.195 1.00 85.12 75 THR A N 1
ATOM 646 C CA . THR A 1 75 ? -66.053 14.145 -5.304 1.00 85.12 75 THR A CA 1
ATOM 647 C C . THR A 1 75 ? -66.741 12.894 -4.753 1.00 85.12 75 THR A C 1
ATOM 649 O O . THR A 1 75 ? -66.094 11.913 -4.394 1.00 85.12 75 THR A O 1
ATOM 652 N N . SER A 1 76 ? -68.076 12.878 -4.717 1.00 80.19 76 SER A N 1
ATOM 653 C CA . SER A 1 76 ? -68.837 11.698 -4.278 1.00 80.19 76 SER A CA 1
ATOM 654 C C . SER A 1 76 ? -68.666 10.462 -5.174 1.00 80.19 76 SER A C 1
ATOM 656 O O . SER A 1 76 ? -69.091 9.377 -4.779 1.00 80.19 76 SER A O 1
ATOM 658 N N . VAL A 1 77 ? -68.086 10.613 -6.370 1.00 81.88 77 VAL A N 1
ATOM 659 C CA . VAL A 1 77 ? -67.951 9.546 -7.376 1.00 81.88 77 VAL A CA 1
ATOM 660 C C . VAL A 1 77 ? -66.527 9.351 -7.890 1.00 81.88 77 VAL A C 1
ATOM 662 O O . VAL A 1 77 ? -66.249 8.326 -8.506 1.00 81.88 77 VAL A O 1
ATOM 665 N N . GLU A 1 78 ? -65.626 10.305 -7.660 1.00 86.25 78 GLU A N 1
ATOM 666 C CA . GLU A 1 78 ? -64.299 10.301 -8.268 1.00 86.25 78 GLU A CA 1
ATOM 667 C C . GLU A 1 78 ? -63.242 10.865 -7.324 1.00 86.25 78 GLU A C 1
ATOM 669 O O . GLU A 1 78 ? -63.491 11.817 -6.584 1.00 86.25 78 GLU A O 1
ATOM 674 N N . ARG A 1 79 ? -62.045 10.279 -7.389 1.00 90.06 79 ARG A N 1
ATOM 675 C CA . ARG A 1 79 ? -60.884 10.678 -6.603 1.00 90.06 79 ARG A CA 1
ATOM 676 C C . ARG A 1 79 ? -59.647 10.701 -7.494 1.00 90.06 79 ARG A C 1
ATOM 678 O O . ARG A 1 79 ? -59.346 9.699 -8.144 1.00 90.06 79 ARG A O 1
ATOM 685 N N . LYS A 1 80 ? -58.926 11.821 -7.503 1.00 93.75 80 LYS A N 1
ATOM 686 C CA . LYS A 1 80 ? -57.702 12.010 -8.291 1.00 93.75 80 LYS A CA 1
ATOM 687 C C . LYS A 1 80 ? -56.645 12.762 -7.494 1.00 93.75 80 LYS A C 1
ATOM 689 O O . LYS A 1 80 ? -56.967 13.651 -6.711 1.00 93.75 80 LYS A O 1
ATOM 694 N N . TYR A 1 81 ? -55.381 12.425 -7.735 1.00 95.50 81 TYR A N 1
ATOM 695 C CA . TYR A 1 81 ? -54.241 13.079 -7.097 1.00 95.50 81 TYR A CA 1
ATOM 696 C C . TYR A 1 81 ? -53.365 13.735 -8.154 1.00 95.50 81 TYR A C 1
ATOM 698 O O . TYR A 1 81 ? -53.121 13.147 -9.208 1.00 95.50 81 TYR A O 1
ATOM 706 N N . PHE A 1 82 ? -52.865 14.925 -7.851 1.00 94.62 82 PHE A N 1
ATOM 707 C CA . PHE A 1 82 ? -52.132 15.765 -8.782 1.00 94.62 82 PHE A CA 1
ATOM 708 C C . PHE A 1 82 ? -50.862 16.333 -8.164 1.00 94.62 82 PHE A C 1
ATOM 710 O O . PHE A 1 82 ? -50.763 16.521 -6.952 1.00 94.62 82 PHE A O 1
ATOM 717 N N . VAL A 1 83 ? -49.931 16.719 -9.028 1.00 94.06 83 VAL A N 1
ATOM 718 C CA . VAL A 1 83 ? -48.887 17.692 -8.698 1.00 94.06 83 VAL A CA 1
ATOM 719 C C . VAL A 1 83 ? -49.011 18.929 -9.564 1.00 94.06 83 VAL A C 1
ATOM 721 O O . VAL A 1 83 ? -49.455 18.871 -10.713 1.00 94.06 83 VAL A O 1
ATOM 724 N N . LYS A 1 84 ? -48.622 20.071 -9.003 1.00 91.88 84 LYS A N 1
ATOM 725 C CA . LYS A 1 84 ? -48.610 21.340 -9.724 1.00 91.88 84 LYS A CA 1
ATOM 726 C C . LYS A 1 84 ? -47.323 21.434 -10.538 1.00 91.88 84 LYS A C 1
ATOM 728 O O . LYS A 1 84 ? -46.228 21.388 -9.993 1.00 91.88 84 LYS A O 1
ATOM 733 N N . THR A 1 85 ? -47.463 21.558 -11.849 1.00 87.19 85 THR A N 1
ATOM 734 C CA . THR A 1 85 ? -46.339 21.767 -12.771 1.00 87.19 85 THR A CA 1
ATOM 735 C C . THR A 1 85 ? -45.747 23.176 -12.605 1.00 87.19 85 THR A C 1
ATOM 737 O O . THR A 1 85 ? -46.458 24.084 -12.161 1.00 87.19 85 THR A O 1
ATOM 740 N N . PRO A 1 86 ? -44.501 23.426 -13.060 1.00 82.56 86 PRO A N 1
ATOM 741 C CA . PRO A 1 86 ? -43.882 24.758 -13.015 1.00 82.56 86 PRO A CA 1
ATOM 742 C C . PRO A 1 86 ? -44.683 25.863 -13.723 1.00 82.56 86 PRO A C 1
ATOM 744 O O . PRO A 1 86 ? -44.547 27.039 -13.404 1.00 82.56 86 PRO A O 1
ATOM 747 N N . VAL A 1 87 ? -45.540 25.491 -14.680 1.00 83.56 87 VAL A N 1
ATOM 748 C CA . VAL A 1 87 ? -46.423 26.407 -15.424 1.00 83.56 87 VAL A CA 1
ATOM 749 C C . VAL A 1 87 ? -47.820 26.545 -14.799 1.00 83.56 87 VAL A C 1
ATOM 751 O O . VAL A 1 87 ? -48.727 27.086 -15.430 1.00 83.56 87 VAL A O 1
ATOM 754 N N . GLY A 1 88 ? -48.019 26.037 -13.579 1.00 82.75 88 GLY A N 1
ATOM 755 C CA . GLY A 1 88 ? -49.247 26.196 -12.796 1.00 82.75 88 GLY A CA 1
ATOM 756 C C . GLY A 1 88 ? -50.404 25.265 -13.174 1.00 82.75 88 GLY A C 1
ATOM 757 O O . GLY A 1 88 ? -51.497 25.435 -12.645 1.00 82.75 88 GLY A O 1
ATOM 758 N N . LYS A 1 89 ? -50.192 24.289 -14.068 1.00 89.44 89 LYS A N 1
ATOM 759 C CA . LYS A 1 89 ? -51.194 23.262 -14.420 1.00 89.44 89 LYS A CA 1
ATOM 760 C C . LYS A 1 89 ? -51.089 22.037 -13.512 1.00 89.44 89 LYS A C 1
ATOM 762 O O . LYS A 1 89 ? -50.005 21.782 -12.989 1.00 89.44 89 LYS A O 1
ATOM 767 N N . PHE A 1 90 ? -52.160 21.256 -13.396 1.00 92.75 90 PHE A N 1
ATOM 768 C CA . PHE A 1 90 ? -52.200 20.057 -12.556 1.00 92.75 90 PHE A CA 1
ATOM 769 C C . PHE A 1 90 ? -51.956 18.790 -13.377 1.00 92.75 90 PHE A C 1
ATOM 771 O O . PHE A 1 90 ? -52.605 18.562 -14.396 1.00 92.75 90 PHE A O 1
ATOM 778 N N . PHE A 1 91 ? -50.989 17.988 -12.939 1.00 93.56 91 PHE A N 1
ATOM 779 C CA . PHE A 1 91 ? -50.575 16.742 -13.575 1.00 93.56 91 PHE A CA 1
ATOM 780 C C . PHE A 1 91 ? -51.025 15.556 -12.725 1.00 93.56 91 PHE A C 1
ATOM 782 O O . PHE A 1 91 ? -50.632 15.451 -11.564 1.00 93.56 91 PHE A O 1
ATOM 789 N N . ASN A 1 92 ? -51.868 14.693 -13.283 1.00 93.44 92 ASN A N 1
ATOM 790 C CA . ASN A 1 92 ? -52.487 13.572 -12.585 1.00 93.44 92 ASN A CA 1
ATOM 791 C C . ASN A 1 92 ? -51.464 12.450 -12.339 1.00 93.44 92 ASN A C 1
ATOM 793 O O . ASN A 1 92 ? -50.775 11.996 -13.251 1.00 93.44 92 ASN A O 1
ATOM 797 N N . LEU A 1 93 ? -51.358 11.990 -11.093 1.00 92.69 93 LEU A N 1
ATOM 798 C CA . LEU A 1 93 ? -50.370 10.993 -10.676 1.00 92.69 93 LEU A CA 1
ATOM 799 C C . LEU A 1 93 ? -50.683 9.568 -11.167 1.00 92.69 93 LEU A C 1
ATOM 801 O O . LEU A 1 93 ? -49.763 8.755 -11.304 1.00 92.69 93 LEU A O 1
ATOM 805 N N . LEU A 1 94 ? -51.951 9.261 -11.454 1.00 90.69 94 LEU A N 1
ATOM 806 C CA . LEU A 1 94 ? -52.377 7.946 -11.931 1.00 90.69 94 LEU A CA 1
ATOM 807 C C . LEU A 1 94 ? -52.174 7.805 -13.439 1.00 90.69 94 LEU A C 1
ATOM 809 O O . LEU A 1 94 ? -51.415 6.936 -13.875 1.00 90.69 94 LEU A O 1
ATOM 813 N N . ASP A 1 95 ? -52.825 8.654 -14.231 1.00 88.56 95 ASP A N 1
ATOM 814 C CA . ASP A 1 95 ? -52.844 8.551 -15.697 1.00 88.56 95 ASP A CA 1
ATOM 815 C C . ASP A 1 95 ? -51.777 9.409 -16.397 1.00 88.56 95 ASP A C 1
ATOM 817 O O . ASP A 1 95 ? -51.569 9.257 -17.600 1.00 88.56 95 ASP A O 1
ATOM 821 N N . GLN A 1 96 ? -51.042 10.236 -15.641 1.00 89.56 96 GLN A N 1
ATOM 822 C CA . GLN A 1 96 ? -49.958 11.088 -16.142 1.00 89.56 96 GLN A CA 1
ATOM 823 C C . GLN A 1 96 ? -50.413 12.094 -17.208 1.00 89.56 96 GLN A C 1
ATOM 825 O O . GLN A 1 96 ? -49.663 12.440 -18.124 1.00 89.56 96 GLN A O 1
ATOM 830 N N . THR A 1 97 ? -51.649 12.580 -17.093 1.00 91.56 97 THR A N 1
ATOM 831 C CA . THR A 1 97 ? -52.199 13.611 -17.977 1.00 91.56 97 THR A CA 1
ATOM 832 C C . THR A 1 97 ? -52.287 14.974 -17.290 1.00 91.56 97 THR A C 1
ATOM 834 O O . THR A 1 97 ? -52.344 15.085 -16.066 1.00 91.56 97 THR A O 1
ATOM 837 N N . ILE A 1 98 ? -52.264 16.045 -18.090 1.00 88.94 98 ILE A N 1
ATOM 838 C CA . ILE A 1 98 ? -52.505 17.405 -17.598 1.00 88.94 98 ILE A CA 1
ATOM 839 C C . ILE A 1 98 ? -54.009 17.666 -17.615 1.00 88.94 98 ILE A C 1
ATOM 841 O O . ILE A 1 98 ? -54.622 17.651 -18.684 1.00 88.94 98 ILE A O 1
ATOM 845 N N . GLU A 1 99 ? -54.569 17.998 -16.458 1.00 87.25 99 GLU A N 1
ATOM 846 C CA . GLU A 1 99 ? -55.982 18.338 -16.302 1.00 87.25 99 GLU A CA 1
ATOM 847 C C . GLU A 1 99 ? -56.161 19.818 -15.932 1.00 87.25 99 GLU A C 1
ATOM 849 O O . GLU A 1 99 ? -55.314 20.447 -15.288 1.00 87.25 99 GLU A O 1
ATOM 854 N N . ILE A 1 100 ? -57.279 20.398 -16.378 1.00 82.62 100 ILE A N 1
ATOM 855 C CA . ILE A 1 100 ? -57.675 21.763 -16.022 1.00 82.62 100 ILE A CA 1
ATOM 856 C C . ILE A 1 100 ? -58.634 21.655 -14.839 1.00 82.62 100 ILE A C 1
ATOM 858 O O . ILE A 1 100 ? -59.832 21.464 -15.027 1.00 82.62 100 ILE A O 1
ATOM 862 N N . VAL A 1 101 ? -58.085 21.768 -13.631 1.00 83.06 101 VAL A N 1
ATOM 863 C CA . VAL A 1 101 ? -58.838 21.743 -12.370 1.00 83.06 101 VAL A CA 1
ATOM 864 C C . VAL A 1 101 ? -58.631 23.070 -11.644 1.00 83.06 101 VAL A C 1
ATOM 866 O O . VAL A 1 101 ? -57.541 23.648 -11.684 1.00 83.06 101 VAL A O 1
ATOM 869 N N . SER A 1 102 ? -59.689 23.582 -11.019 1.00 82.75 102 SER A N 1
ATOM 870 C CA . SER A 1 102 ? -59.616 24.795 -10.205 1.00 82.75 102 SER A CA 1
ATOM 871 C C . SER A 1 102 ? -58.872 24.502 -8.903 1.00 82.75 102 SER A C 1
ATOM 873 O O . SER A 1 102 ? -59.239 23.586 -8.177 1.00 82.75 102 SER A O 1
ATOM 875 N N . GLU A 1 103 ? -57.857 25.301 -8.567 1.00 81.88 103 GLU A N 1
ATOM 876 C CA . GLU A 1 103 ? -57.065 25.114 -7.339 1.00 81.88 103 GLU A CA 1
ATOM 877 C C . GLU A 1 103 ? -57.921 25.201 -6.061 1.00 81.88 103 GLU A C 1
ATOM 879 O O . GLU A 1 103 ? -57.625 24.533 -5.077 1.00 81.88 103 GLU A O 1
ATOM 884 N N . ASN A 1 104 ? -59.038 25.936 -6.100 1.00 83.88 104 ASN A N 1
ATOM 885 C CA . ASN A 1 104 ? -59.983 26.042 -4.981 1.00 83.88 104 ASN A CA 1
ATOM 886 C C . ASN A 1 104 ? -60.765 24.744 -4.704 1.00 83.88 104 ASN A C 1
ATOM 888 O O . ASN A 1 104 ? -61.411 24.635 -3.665 1.00 83.88 104 ASN A O 1
ATOM 892 N N . GLU A 1 105 ? -60.752 23.791 -5.637 1.00 85.38 105 GLU A N 1
ATOM 893 C CA . GLU A 1 105 ? -61.410 22.486 -5.501 1.00 85.38 105 GLU A CA 1
ATOM 894 C C . GLU A 1 105 ? -60.442 21.403 -4.998 1.00 85.38 105 GLU A C 1
ATOM 896 O O . GLU A 1 105 ? -60.835 20.247 -4.847 1.00 85.38 105 GLU A O 1
ATOM 901 N N . LEU A 1 106 ? -59.179 21.764 -4.742 1.00 91.44 106 LEU A N 1
ATOM 902 C CA . LEU A 1 106 ? -58.121 20.838 -4.362 1.00 91.44 106 LEU A CA 1
ATOM 903 C C . LEU A 1 106 ? -57.753 20.973 -2.885 1.00 91.44 106 LEU A C 1
ATOM 905 O O . LEU A 1 106 ? -57.609 22.072 -2.353 1.00 91.44 106 LEU A O 1
ATOM 909 N N . THR A 1 107 ? -57.511 19.835 -2.240 1.00 92.69 107 THR A N 1
ATOM 910 C CA . THR A 1 107 ? -56.893 19.780 -0.910 1.00 92.69 107 THR A CA 1
ATOM 911 C C . THR A 1 107 ? -55.400 19.511 -1.067 1.00 92.69 107 THR A C 1
ATOM 913 O O . THR A 1 107 ? -55.021 18.511 -1.673 1.00 92.69 107 THR A O 1
ATOM 916 N N . ALA A 1 108 ? -54.546 20.400 -0.560 1.00 92.25 108 ALA A N 1
ATOM 917 C CA . ALA A 1 108 ? -53.094 20.264 -0.661 1.00 92.25 108 ALA A CA 1
ATOM 918 C C . ALA A 1 108 ? -52.512 19.526 0.553 1.00 92.25 108 ALA A C 1
ATOM 920 O O . ALA A 1 108 ? -52.775 19.904 1.695 1.00 92.25 108 ALA A O 1
ATOM 921 N N . PHE A 1 109 ? -51.678 18.522 0.290 1.00 92.94 109 PHE A N 1
ATOM 922 C CA . PHE A 1 109 ? -50.899 17.804 1.293 1.00 92.94 109 PHE A CA 1
ATOM 923 C C . PHE A 1 109 ? -49.415 18.139 1.115 1.00 92.94 109 PHE A C 1
ATOM 925 O O . PHE A 1 109 ? -48.852 17.813 0.059 1.00 92.94 109 PHE A O 1
ATOM 932 N N . PRO A 1 110 ? -48.774 18.795 2.100 1.00 90.56 110 PRO A N 1
ATOM 933 C CA . PRO A 1 110 ? -47.359 19.113 2.020 1.00 90.56 110 PRO A CA 1
ATOM 934 C C . PRO A 1 110 ? -46.526 17.835 2.035 1.00 90.56 110 PRO A C 1
ATOM 936 O O . PRO A 1 110 ? -46.831 16.867 2.732 1.00 90.56 110 PRO A O 1
ATOM 939 N N . ARG A 1 111 ? -45.450 17.831 1.251 1.00 87.81 111 ARG A N 1
ATOM 940 C CA . ARG A 1 111 ? -44.527 16.703 1.206 1.00 87.81 111 ARG A CA 1
ATOM 941 C C . ARG A 1 111 ? -43.624 16.718 2.443 1.00 87.81 111 ARG A C 1
ATOM 943 O O . ARG A 1 111 ? -42.678 17.496 2.508 1.00 87.81 111 ARG A O 1
ATOM 950 N N . GLU A 1 112 ? -43.878 15.817 3.387 1.00 84.44 112 GLU A N 1
ATOM 951 C CA . GLU A 1 112 ? -43.105 15.693 4.637 1.00 84.44 112 GLU A CA 1
ATOM 952 C C . GLU A 1 112 ? -41.941 14.686 4.535 1.00 84.44 112 GLU A C 1
ATOM 954 O O . GLU A 1 112 ? -40.893 14.872 5.147 1.00 84.44 112 GLU A O 1
ATOM 959 N N . PHE A 1 113 ? -42.099 13.640 3.718 1.00 83.88 113 PHE A N 1
ATOM 960 C CA . PHE A 1 113 ? -41.106 12.574 3.507 1.00 83.88 113 PHE A CA 1
ATOM 961 C C . PHE A 1 113 ? -40.335 12.704 2.180 1.00 83.88 113 PHE A C 1
ATOM 963 O O . PHE A 1 113 ? -40.649 13.544 1.327 1.00 83.88 113 PHE A O 1
ATOM 970 N N . ALA A 1 114 ? -39.325 11.852 1.973 1.00 83.12 114 ALA A N 1
ATOM 971 C CA . ALA A 1 114 ? -38.611 11.746 0.699 1.00 83.12 114 ALA A CA 1
ATOM 972 C C . ALA A 1 114 ? -39.569 11.391 -0.457 1.00 83.12 114 ALA A C 1
ATOM 974 O O . ALA A 1 114 ? -40.578 10.717 -0.265 1.00 83.12 114 ALA A O 1
ATOM 975 N N . THR A 1 115 ? -39.262 11.837 -1.676 1.00 84.75 115 THR A N 1
ATOM 976 C CA . THR A 1 115 ? -40.072 11.583 -2.888 1.00 84.75 115 THR A CA 1
ATOM 977 C C . THR A 1 115 ? -40.301 10.090 -3.135 1.00 84.75 115 THR A C 1
ATOM 979 O O . THR A 1 115 ? -41.394 9.693 -3.539 1.00 84.75 115 THR A O 1
ATOM 982 N N . SER A 1 116 ? -39.309 9.254 -2.818 1.00 84.06 116 SER A N 1
ATOM 983 C CA . SER A 1 116 ? -39.365 7.789 -2.894 1.00 84.06 116 SER A CA 1
ATOM 984 C C . SER A 1 116 ? -40.375 7.138 -1.943 1.00 84.06 116 SER A C 1
ATOM 986 O O . SER A 1 116 ? -40.787 6.006 -2.197 1.00 84.06 116 SER A O 1
ATOM 988 N N . SER A 1 117 ? -40.803 7.832 -0.884 1.00 87.69 117 SER A N 1
ATOM 989 C CA . SER A 1 117 ? -41.767 7.318 0.094 1.00 87.69 117 SER A CA 1
ATOM 990 C C . SER A 1 117 ? -43.208 7.336 -0.422 1.00 87.69 117 SER A C 1
ATOM 992 O O . SER A 1 117 ? -44.047 6.635 0.131 1.00 87.69 117 SER A O 1
ATOM 994 N N . TYR A 1 118 ? -43.525 8.099 -1.473 1.00 91.88 118 TYR A N 1
ATOM 995 C CA . TYR A 1 118 ? -44.895 8.228 -1.982 1.00 91.88 118 TYR A CA 1
ATOM 996 C C . TYR A 1 118 ? -45.166 7.237 -3.112 1.00 91.88 118 TYR A C 1
ATOM 998 O O . TYR A 1 118 ? -44.478 7.212 -4.139 1.00 91.88 118 TYR A O 1
ATOM 1006 N N . ILE A 1 119 ? -46.210 6.433 -2.933 1.00 93.69 119 ILE A N 1
ATOM 1007 C CA . ILE A 1 119 ? -46.631 5.377 -3.852 1.00 93.69 119 ILE A CA 1
ATOM 1008 C C . ILE A 1 119 ? -48.100 5.590 -4.204 1.00 93.69 119 ILE A C 1
ATOM 1010 O O . ILE A 1 119 ? -48.896 5.946 -3.345 1.00 93.69 119 ILE A O 1
ATOM 1014 N N . TYR A 1 120 ? -48.481 5.352 -5.454 1.00 94.56 120 TYR A N 1
ATOM 1015 C CA . TYR A 1 120 ? -49.885 5.323 -5.849 1.00 94.56 120 TYR A CA 1
ATOM 1016 C C . TYR A 1 120 ? -50.382 3.873 -5.856 1.00 94.56 120 TYR A C 1
ATOM 1018 O O . TYR A 1 120 ? -49.927 3.072 -6.672 1.00 94.56 120 TYR A O 1
ATOM 1026 N N . ASP A 1 121 ? -51.304 3.537 -4.953 1.00 93.25 121 ASP A N 1
ATOM 1027 C CA . ASP A 1 121 ? -52.034 2.266 -4.954 1.00 93.25 121 ASP A CA 1
ATOM 1028 C C . ASP A 1 121 ? -53.218 2.381 -5.922 1.00 93.25 121 ASP A C 1
ATOM 1030 O O . ASP A 1 121 ? -54.201 3.081 -5.655 1.00 93.25 121 ASP A O 1
ATOM 1034 N N . THR A 1 122 ? -53.101 1.724 -7.075 1.00 91.00 122 THR A N 1
ATOM 1035 C CA . THR A 1 122 ? -54.078 1.829 -8.166 1.00 91.00 122 THR A CA 1
ATOM 1036 C C . THR A 1 122 ? -55.367 1.057 -7.893 1.00 91.00 122 THR A C 1
ATOM 1038 O O . THR A 1 122 ? -56.415 1.453 -8.396 1.00 91.00 122 THR A O 1
ATOM 1041 N N . GLU A 1 123 ? -55.340 0.018 -7.053 1.00 90.88 123 GLU A N 1
ATOM 1042 C CA . GLU A 1 123 ? -56.552 -0.718 -6.668 1.00 90.88 123 GLU A CA 1
ATOM 1043 C C . GLU A 1 123 ? -57.397 0.080 -5.677 1.00 90.88 123 GLU A C 1
ATOM 1045 O O . GLU A 1 123 ? -58.625 0.109 -5.777 1.00 90.88 123 GLU A O 1
ATOM 1050 N N . LYS A 1 124 ? -56.742 0.742 -4.717 1.00 89.81 124 LYS A N 1
ATOM 1051 C CA . LYS A 1 124 ? -57.432 1.615 -3.756 1.00 89.81 124 LYS A CA 1
ATOM 1052 C C . LYS A 1 124 ? -57.690 3.011 -4.301 1.00 89.81 124 LYS A C 1
ATOM 1054 O O . LYS A 1 124 ? -58.464 3.748 -3.692 1.00 89.81 124 LYS A O 1
ATOM 1059 N N . ASN A 1 125 ? -57.069 3.350 -5.429 1.00 91.81 125 ASN A N 1
ATOM 1060 C CA . ASN A 1 125 ? -57.098 4.663 -6.056 1.00 91.81 125 ASN A CA 1
ATOM 1061 C C . ASN A 1 125 ? -56.645 5.776 -5.090 1.00 91.81 125 ASN A C 1
ATOM 1063 O O . ASN A 1 125 ? -57.353 6.765 -4.880 1.00 91.81 125 ASN A O 1
ATOM 1067 N N . ARG A 1 126 ? -55.498 5.563 -4.425 1.00 92.69 126 ARG A N 1
ATOM 1068 C CA . ARG A 1 126 ? -54.966 6.446 -3.370 1.00 92.69 126 ARG A CA 1
ATOM 1069 C C . ARG A 1 126 ? -53.454 6.598 -3.435 1.00 92.69 126 ARG A C 1
ATOM 1071 O O . ARG A 1 126 ? -52.744 5.645 -3.744 1.00 92.69 126 ARG A O 1
ATOM 1078 N N . VAL A 1 127 ? -52.962 7.773 -3.046 1.00 93.19 127 VAL A N 1
ATOM 1079 C CA . VAL A 1 127 ? -51.547 7.950 -2.706 1.00 93.19 127 VAL A CA 1
ATOM 1080 C C . VAL A 1 127 ? -51.331 7.506 -1.263 1.00 93.19 127 VAL A C 1
ATOM 1082 O O . VAL A 1 127 ? -52.058 7.907 -0.355 1.00 93.19 127 VAL A O 1
ATOM 1085 N N . VAL A 1 128 ? -50.327 6.662 -1.070 1.00 93.25 128 VAL A N 1
ATOM 1086 C CA . VAL A 1 128 ? -49.910 6.121 0.217 1.00 93.25 128 VAL A CA 1
ATOM 1087 C C . VAL A 1 128 ? -48.448 6.446 0.465 1.00 93.25 128 VAL A C 1
ATOM 1089 O O . VAL A 1 128 ? -47.645 6.562 -0.463 1.00 93.25 128 VAL A O 1
ATOM 1092 N N . ILE A 1 129 ? -48.105 6.576 1.734 1.00 89.81 129 ILE A N 1
ATOM 1093 C CA . ILE A 1 129 ? -46.750 6.778 2.208 1.00 89.81 129 ILE A CA 1
ATOM 1094 C C . ILE A 1 129 ? -46.245 5.415 2.666 1.00 89.81 129 ILE A C 1
ATOM 1096 O O . ILE A 1 129 ? -46.825 4.783 3.555 1.00 89.81 129 ILE A O 1
ATOM 1100 N N . LEU A 1 130 ? -45.165 4.955 2.040 1.00 85.00 130 LEU A N 1
ATOM 1101 C CA . LEU A 1 130 ? -44.340 3.893 2.578 1.00 85.00 130 LEU A CA 1
ATOM 1102 C C . LEU A 1 130 ? -43.766 4.421 3.884 1.00 85.00 130 LEU A C 1
ATOM 1104 O O . LEU A 1 130 ? -42.834 5.229 3.872 1.00 85.00 130 LEU A O 1
ATOM 1108 N N . ALA A 1 131 ? -44.347 3.986 5.001 1.00 65.94 131 ALA A N 1
ATOM 1109 C CA . ALA A 1 131 ? -43.697 4.162 6.279 1.00 65.94 131 ALA A CA 1
ATOM 1110 C C . ALA A 1 131 ? -42.341 3.477 6.127 1.00 65.94 131 ALA A C 1
ATOM 1112 O O . ALA A 1 131 ? -42.293 2.264 5.901 1.00 65.94 131 ALA A O 1
ATOM 1113 N N . GLU A 1 132 ? -41.241 4.237 6.182 1.00 52.00 132 GLU A N 1
ATOM 1114 C CA . GLU A 1 132 ? -39.960 3.614 6.474 1.00 52.00 132 GLU A CA 1
ATOM 1115 C C . GLU A 1 132 ? -40.238 2.788 7.721 1.00 52.00 132 GLU A C 1
ATOM 1117 O O . GLU A 1 132 ? -40.591 3.333 8.771 1.00 52.00 132 GLU A O 1
ATOM 1122 N N . THR A 1 133 ? -40.183 1.461 7.599 1.00 44.06 133 THR A N 1
ATOM 1123 C CA . THR A 1 133 ? -39.982 0.631 8.771 1.00 44.06 133 THR A CA 1
ATOM 1124 C C . THR A 1 133 ? -38.723 1.207 9.381 1.00 44.06 133 THR A C 1
ATOM 1126 O O . THR A 1 133 ? -37.629 0.951 8.869 1.00 44.06 133 THR A O 1
ATOM 1129 N N . LEU A 1 134 ? -38.891 2.053 10.409 1.00 41.44 134 LEU A N 1
ATOM 1130 C CA . LEU A 1 134 ? -37.850 2.393 11.359 1.00 41.44 134 LEU A CA 1
ATOM 1131 C C . LEU A 1 134 ? -37.107 1.086 11.536 1.00 41.44 134 LEU A C 1
ATOM 1133 O O . LEU A 1 134 ? -37.760 0.094 11.878 1.00 41.44 134 LEU A O 1
ATOM 1137 N N . LYS A 1 135 ? -35.808 1.056 11.189 1.00 35.12 135 LYS A N 1
ATOM 1138 C CA . LYS A 1 135 ? -34.949 -0.083 11.523 1.00 35.12 135 LYS A CA 1
ATOM 1139 C C . LYS A 1 135 ? -35.380 -0.479 12.913 1.00 35.12 135 LYS A C 1
ATOM 1141 O O . LYS A 1 135 ? -35.279 0.365 13.803 1.00 35.12 135 LYS A O 1
ATOM 1146 N N . GLU A 1 136 ? -35.975 -1.660 13.044 1.00 32.38 136 GLU A N 1
ATOM 1147 C CA . GLU A 1 136 ? -36.534 -2.082 14.311 1.00 32.38 136 GLU A CA 1
ATOM 1148 C C . GLU A 1 136 ? -35.360 -1.978 15.281 1.00 32.38 136 GLU A C 1
ATOM 1150 O O . GLU A 1 136 ? -34.344 -2.657 15.110 1.00 32.38 136 GLU A O 1
ATOM 1155 N N . VAL A 1 137 ? -35.395 -0.976 16.167 1.00 38.06 137 VAL A N 1
ATOM 1156 C CA . VAL A 1 137 ? -34.295 -0.744 17.091 1.00 38.06 137 VAL A CA 1
ATOM 1157 C C . VAL A 1 137 ? -34.425 -1.894 18.058 1.00 38.06 137 VAL A C 1
ATOM 1159 O O . VAL A 1 137 ? -35.256 -1.873 18.963 1.00 38.06 137 VAL A O 1
ATOM 1162 N N . VAL A 1 138 ? -33.652 -2.943 17.802 1.00 39.12 138 VAL A N 1
ATOM 1163 C CA . VAL A 1 138 ? -33.545 -4.085 18.692 1.00 39.12 138 VAL A CA 1
ATOM 1164 C C . VAL A 1 138 ? -32.914 -3.556 19.975 1.00 39.12 138 VAL A C 1
ATOM 1166 O O . VAL A 1 138 ? -31.701 -3.379 20.085 1.00 39.12 138 VAL A O 1
ATOM 1169 N N . VAL A 1 139 ? -33.760 -3.220 20.948 1.00 43.25 139 VAL A N 1
ATOM 1170 C CA . VAL A 1 139 ? -33.317 -2.831 22.282 1.00 43.25 139 VAL A CA 1
ATOM 1171 C C . VAL A 1 139 ? -32.905 -4.110 22.997 1.00 43.25 139 VAL A C 1
ATOM 1173 O O . VAL A 1 139 ? -33.740 -4.886 23.461 1.00 43.25 139 VAL A O 1
ATOM 1176 N N . PHE A 1 140 ? -31.598 -4.348 23.062 1.00 53.62 140 PHE A N 1
ATOM 1177 C CA . PHE A 1 140 ? -31.030 -5.446 23.836 1.00 53.62 140 PHE A CA 1
ATOM 1178 C C . PHE A 1 140 ? -31.468 -5.354 25.304 1.00 53.62 140 PHE A C 1
ATOM 1180 O O . PHE A 1 140 ? -31.463 -4.257 25.875 1.00 53.62 140 PHE A O 1
ATOM 1187 N N . PRO A 1 141 ? -31.811 -6.477 25.956 1.00 62.16 141 PRO A N 1
ATOM 1188 C CA . PRO A 1 141 ? -32.138 -6.448 27.367 1.00 62.16 141 PRO A CA 1
ATOM 1189 C C . PRO A 1 141 ? -30.873 -6.133 28.172 1.00 62.16 141 PRO A C 1
ATOM 1191 O O . PRO A 1 141 ? -29.955 -6.943 28.251 1.00 62.16 141 PRO A O 1
ATOM 1194 N N . ASP A 1 142 ? -30.842 -4.986 28.850 1.00 74.06 142 ASP A N 1
ATOM 1195 C CA . ASP A 1 142 ? -29.751 -4.628 29.775 1.00 74.06 142 ASP A CA 1
ATOM 1196 C C . ASP A 1 142 ? -29.696 -5.562 31.010 1.00 74.06 142 ASP A C 1
ATOM 1198 O O . ASP A 1 142 ? -28.811 -5.441 31.860 1.00 74.06 142 ASP A O 1
ATOM 1202 N N . ILE A 1 143 ? -30.651 -6.495 31.123 1.00 82.56 143 ILE A N 1
ATOM 1203 C CA . ILE A 1 143 ? -30.848 -7.425 32.233 1.00 82.56 143 ILE A CA 1
ATOM 1204 C C . ILE A 1 143 ? -31.085 -8.836 31.680 1.00 82.56 143 ILE A C 1
ATOM 1206 O O . ILE A 1 143 ? -32.038 -9.057 30.936 1.00 82.56 143 ILE A O 1
ATOM 1210 N N . ILE A 1 144 ? -30.292 -9.811 32.120 1.00 85.12 144 ILE A N 1
ATOM 1211 C CA . ILE A 1 144 ? -30.456 -11.232 31.774 1.00 85.12 144 ILE A CA 1
ATOM 1212 C C . ILE A 1 144 ? -30.698 -12.088 33.009 1.00 85.12 144 ILE A C 1
ATOM 1214 O O . ILE A 1 144 ? -30.474 -11.651 34.135 1.00 85.12 144 ILE A O 1
ATOM 1218 N N . TYR A 1 145 ? -31.132 -13.330 32.813 1.00 85.06 145 TYR A N 1
ATOM 1219 C CA . TYR A 1 145 ? -31.104 -14.326 33.878 1.00 85.06 145 TYR A CA 1
ATOM 1220 C C . TYR A 1 145 ? -29.723 -14.993 33.932 1.00 85.06 145 TYR A C 1
ATOM 1222 O O . TYR A 1 145 ? -29.297 -15.639 32.976 1.00 85.06 145 TYR A O 1
ATOM 1230 N N . TYR A 1 146 ? -29.029 -14.809 35.049 1.00 88.38 146 TYR A N 1
ATOM 1231 C CA . TYR A 1 146 ? -27.756 -15.434 35.373 1.00 88.38 146 TYR A CA 1
ATOM 1232 C C . TYR A 1 146 ? -27.995 -16.769 36.087 1.00 88.38 146 TYR A C 1
ATOM 1234 O O . TYR A 1 146 ? -28.733 -16.831 37.076 1.00 88.38 146 TYR A O 1
ATOM 1242 N N . ASN A 1 147 ? -27.349 -17.818 35.575 1.00 89.69 147 ASN A N 1
ATOM 1243 C CA . ASN A 1 147 ? -27.323 -19.153 36.158 1.00 89.69 147 ASN A CA 1
ATOM 1244 C C . ASN A 1 147 ? -25.860 -19.648 36.199 1.00 89.69 147 ASN A C 1
ATOM 1246 O O . ASN A 1 147 ? -25.308 -19.904 35.124 1.00 89.69 147 ASN A O 1
ATOM 1250 N N . PRO A 1 148 ? -25.239 -19.794 37.386 1.00 89.00 148 PRO A N 1
ATOM 1251 C CA . PRO A 1 148 ? -23.858 -20.269 37.523 1.00 89.00 148 PRO A CA 1
ATOM 1252 C C . PRO A 1 148 ? -23.658 -21.719 37.062 1.00 89.00 148 PRO A C 1
ATOM 1254 O O . PRO A 1 148 ? -22.537 -22.087 36.722 1.00 89.00 148 PRO A O 1
ATOM 1257 N N . GLU A 1 149 ? -24.739 -22.504 36.997 1.00 88.69 149 GLU A N 1
ATOM 1258 C CA . GLU A 1 149 ? -24.771 -23.888 36.500 1.00 88.69 149 GLU A CA 1
ATOM 1259 C C . GLU A 1 149 ? -25.132 -23.974 35.005 1.00 88.69 149 GLU A C 1
ATOM 1261 O O . GLU A 1 149 ? -25.389 -25.055 34.469 1.00 88.69 149 GLU A O 1
ATOM 1266 N N . GLY A 1 150 ? -25.211 -22.831 34.315 1.00 82.62 150 GLY A N 1
ATOM 1267 C CA . GLY A 1 150 ? -25.475 -22.769 32.880 1.00 82.62 150 GLY A CA 1
ATOM 1268 C C . GLY A 1 150 ? -24.291 -23.255 32.041 1.00 82.62 150 GLY A C 1
ATOM 1269 O O . GLY A 1 150 ? -23.148 -23.187 32.477 1.00 82.62 150 GLY A O 1
ATOM 1270 N N . GLU A 1 151 ? -24.568 -23.679 30.805 1.00 82.62 151 GLU A N 1
ATOM 1271 C CA . GLU A 1 151 ? -23.607 -24.286 29.863 1.00 82.62 151 GLU A CA 1
ATOM 1272 C C . GLU A 1 151 ? -22.231 -23.594 29.810 1.00 82.62 151 GLU A C 1
ATOM 1274 O O . GLU A 1 151 ? -21.210 -24.265 29.882 1.00 82.62 151 GLU A O 1
ATOM 1279 N N . TYR A 1 152 ? -22.195 -22.258 29.767 1.00 83.69 152 TYR A N 1
ATOM 1280 C CA . TYR A 1 152 ? -20.947 -21.489 29.661 1.00 83.69 152 TYR A CA 1
ATOM 1281 C C . TYR A 1 152 ? -20.217 -21.242 30.991 1.00 83.69 152 TYR A C 1
ATOM 1283 O O . TYR A 1 152 ? -19.038 -20.907 30.978 1.00 83.69 152 TYR A O 1
ATOM 1291 N N . LEU A 1 153 ? -20.901 -21.345 32.135 1.00 87.25 153 LEU A N 1
ATOM 1292 C CA . LEU A 1 153 ? -20.352 -20.970 33.448 1.00 87.25 153 LEU A CA 1
ATOM 1293 C C . LEU A 1 153 ? -20.167 -22.157 34.394 1.00 87.25 153 LEU A C 1
ATOM 1295 O O . LEU A 1 153 ? -19.449 -22.035 35.387 1.00 87.25 153 LEU A O 1
ATOM 1299 N N . LYS A 1 154 ? -20.782 -23.303 34.087 1.00 87.19 154 LYS A N 1
ATOM 1300 C CA . LYS A 1 154 ? -20.753 -24.501 34.928 1.00 87.19 154 LYS A CA 1
ATOM 1301 C C . LYS A 1 154 ? -19.330 -24.978 35.211 1.00 87.19 154 LYS A C 1
ATOM 1303 O O . LYS A 1 154 ? -19.012 -25.303 36.345 1.00 87.19 154 LYS A O 1
ATOM 1308 N N . GLU A 1 155 ? -18.479 -24.977 34.189 1.00 85.38 155 GLU A N 1
ATOM 1309 C CA . GLU A 1 155 ? -17.077 -25.412 34.284 1.00 85.38 155 GLU A CA 1
ATOM 1310 C C . GLU A 1 155 ? -16.110 -24.257 34.595 1.00 85.38 155 GLU A C 1
ATOM 1312 O O . GLU A 1 155 ? -14.897 -24.421 34.512 1.00 85.38 155 GLU A O 1
ATOM 1317 N N . VAL A 1 156 ? -16.630 -23.069 34.919 1.00 87.00 156 VAL A N 1
ATOM 1318 C CA . VAL A 1 156 ? -15.826 -21.896 35.274 1.00 87.00 156 VAL A CA 1
ATOM 1319 C C . VAL A 1 156 ? -15.832 -21.738 36.792 1.00 87.00 156 VAL A C 1
ATOM 1321 O O . VAL A 1 156 ? -16.873 -21.447 37.384 1.00 87.00 156 VAL A O 1
ATOM 1324 N N . ASP A 1 157 ? -14.666 -21.907 37.407 1.00 89.62 157 ASP A N 1
ATOM 1325 C CA . ASP A 1 157 ? -14.426 -21.750 38.843 1.00 89.62 157 ASP A CA 1
ATOM 1326 C C . ASP A 1 157 ? -14.008 -20.317 39.216 1.00 89.62 157 ASP A C 1
ATOM 1328 O O . ASP A 1 157 ? -13.636 -19.506 38.363 1.00 89.62 157 ASP A O 1
ATOM 1332 N N . ASN A 1 158 ? -14.041 -20.008 40.513 1.00 91.88 158 ASN A N 1
ATOM 1333 C CA . ASN A 1 158 ? -13.507 -18.759 41.060 1.00 91.88 158 ASN A CA 1
ATOM 1334 C C . ASN A 1 158 ? -11.981 -18.841 41.149 1.00 91.88 158 ASN A C 1
ATOM 1336 O O . ASN A 1 158 ? -11.454 -19.372 42.125 1.00 91.88 158 ASN A O 1
ATOM 1340 N N . ASP A 1 159 ? -11.282 -18.334 40.136 1.00 92.75 159 ASP A N 1
ATOM 1341 C CA . ASP A 1 159 ? -9.826 -18.441 40.032 1.00 92.75 159 ASP A CA 1
ATOM 1342 C C . ASP A 1 159 ? -9.227 -17.336 39.139 1.00 92.75 159 ASP A C 1
ATOM 1344 O O . ASP A 1 159 ? -9.922 -16.470 38.592 1.00 92.75 159 ASP A O 1
ATOM 1348 N N . GLU A 1 160 ? -7.906 -17.356 39.008 1.00 90.06 160 GLU A N 1
ATOM 1349 C CA . GLU A 1 160 ? -7.147 -16.586 38.038 1.00 90.06 160 GLU A CA 1
ATOM 1350 C C . GLU A 1 160 ? -7.089 -17.305 36.682 1.00 90.06 160 GLU A C 1
ATOM 1352 O O . GLU A 1 160 ? -6.673 -18.457 36.566 1.00 90.06 160 GLU A O 1
ATOM 1357 N N . TYR A 1 161 ? -7.454 -16.579 35.629 1.00 89.25 161 TYR A N 1
ATOM 1358 C CA . TYR A 1 161 ? -7.465 -17.058 34.254 1.00 89.25 161 TYR A CA 1
ATOM 1359 C C . TYR A 1 161 ? -6.475 -16.288 33.383 1.00 89.25 161 TYR A C 1
ATOM 1361 O O . TYR A 1 161 ? -6.154 -15.128 33.645 1.00 89.25 161 TYR A O 1
ATOM 1369 N N . GLN A 1 162 ? -6.032 -16.926 32.300 1.00 87.31 162 GLN A N 1
ATOM 1370 C CA . GLN A 1 162 ? -5.299 -16.270 31.219 1.00 87.31 162 GLN A CA 1
ATOM 1371 C C . GLN A 1 162 ? -6.282 -15.746 30.168 1.00 87.31 162 GLN A C 1
ATOM 1373 O O . GLN A 1 162 ? -7.055 -16.515 29.597 1.00 87.31 162 GLN A O 1
ATOM 1378 N N . TYR A 1 163 ? -6.227 -14.445 29.897 1.00 87.12 163 TYR A N 1
ATOM 1379 C CA . TYR A 1 163 ? -6.986 -13.772 28.851 1.00 87.12 163 TYR A CA 1
ATOM 1380 C C . TYR A 1 163 ? -6.049 -13.352 27.719 1.00 87.12 163 TYR A C 1
ATOM 1382 O O . TYR A 1 163 ? -5.244 -12.430 27.847 1.00 87.12 163 TYR A O 1
ATOM 1390 N N . SER A 1 164 ? -6.144 -14.049 26.589 1.00 82.44 164 SER A N 1
ATOM 1391 C CA . SER A 1 164 ? -5.309 -13.762 25.427 1.00 82.44 164 SER A CA 1
ATOM 1392 C C . SER A 1 164 ? -5.913 -12.645 24.579 1.00 82.44 164 SER A C 1
ATOM 1394 O O . SER A 1 164 ? -6.957 -12.836 23.967 1.00 82.44 164 SER A O 1
ATOM 1396 N N . TYR A 1 165 ? -5.220 -11.511 24.495 1.00 79.50 165 TYR A N 1
ATOM 1397 C CA . TYR A 1 165 ? -5.511 -10.411 23.573 1.00 79.50 165 TYR A CA 1
ATOM 1398 C C . TYR A 1 165 ? -4.239 -9.990 22.817 1.00 79.50 165 TYR A C 1
ATOM 1400 O O . TYR A 1 165 ? -3.117 -10.298 23.254 1.00 79.50 165 TYR A O 1
ATOM 1408 N N . SER A 1 166 ? -4.420 -9.334 21.663 1.00 70.88 166 SER A N 1
ATOM 1409 C CA . SER A 1 166 ? -3.334 -8.779 20.843 1.00 70.88 166 SER A CA 1
ATOM 1410 C C . SER A 1 166 ? -2.605 -7.696 21.625 1.00 70.88 166 SER A C 1
ATOM 1412 O O . SER A 1 166 ? -3.246 -6.755 22.085 1.00 70.88 166 SER A O 1
ATOM 1414 N N . ASP A 1 167 ? -1.292 -7.825 21.788 1.00 65.31 167 ASP A N 1
ATOM 1415 C CA . ASP A 1 167 ? -0.498 -6.800 22.455 1.00 65.31 167 ASP A CA 1
ATOM 1416 C C . ASP A 1 167 ? -0.100 -5.688 21.468 1.00 65.31 167 ASP A C 1
ATOM 1418 O O . ASP A 1 167 ? -0.154 -5.845 20.250 1.00 65.31 167 ASP A O 1
ATOM 1422 N N . HIS A 1 168 ? 0.317 -4.542 22.001 1.00 62.56 168 HIS A N 1
ATOM 1423 C CA . HIS A 1 168 ? 0.858 -3.422 21.229 1.00 62.56 168 HIS A CA 1
ATOM 1424 C C . HIS A 1 168 ? 2.258 -3.717 20.655 1.00 62.56 168 HIS A C 1
ATOM 1426 O O . HIS A 1 168 ? 2.929 -2.794 20.186 1.00 62.56 168 HIS A O 1
ATOM 1432 N N . THR A 1 169 ? 2.716 -4.979 20.680 1.00 54.59 169 THR A N 1
ATOM 1433 C CA . THR A 1 169 ? 4.054 -5.342 20.215 1.00 54.59 169 THR A CA 1
ATOM 1434 C C . THR A 1 169 ? 4.094 -5.466 18.697 1.00 54.59 169 THR A C 1
ATOM 1436 O O . THR A 1 169 ? 3.125 -5.821 18.029 1.00 54.59 169 THR A O 1
ATOM 1439 N N . THR A 1 170 ? 5.227 -5.088 18.117 1.00 50.72 170 THR A N 1
ATOM 1440 C CA . THR A 1 170 ? 5.391 -5.061 16.664 1.00 50.72 170 THR A CA 1
ATOM 1441 C C . THR A 1 170 ? 5.709 -6.458 16.130 1.00 50.72 170 THR A C 1
ATOM 1443 O O . THR A 1 170 ? 6.304 -7.279 16.825 1.00 50.72 170 THR A O 1
ATOM 1446 N N . PHE A 1 171 ? 5.423 -6.718 14.850 1.00 39.50 171 PHE A N 1
ATOM 1447 C CA . PHE A 1 171 ? 5.883 -7.938 14.164 1.00 39.50 171 PHE A CA 1
ATOM 1448 C C . PHE A 1 171 ? 7.404 -8.153 14.327 1.00 39.50 171 PHE A C 1
ATOM 1450 O O . PHE A 1 171 ? 7.887 -9.276 14.450 1.00 39.50 171 PHE A O 1
ATOM 1457 N N . PHE A 1 172 ? 8.179 -7.065 14.406 1.00 38.94 172 PHE A N 1
ATOM 1458 C CA . PHE A 1 172 ? 9.614 -7.113 14.685 1.00 38.94 172 PHE A CA 1
ATOM 1459 C C . PHE A 1 172 ? 9.927 -7.639 16.098 1.00 38.94 172 PHE A C 1
ATOM 1461 O O . PHE A 1 172 ? 10.871 -8.410 16.270 1.00 38.94 172 PHE A O 1
ATOM 1468 N N . ALA A 1 173 ? 9.114 -7.291 17.098 1.00 40.38 173 ALA A N 1
ATOM 1469 C CA . ALA A 1 173 ? 9.191 -7.827 18.454 1.00 40.38 173 ALA A CA 1
ATOM 1470 C C . ALA A 1 173 ? 8.883 -9.326 18.504 1.00 40.38 173 ALA A C 1
ATOM 1472 O O . ALA A 1 173 ? 9.598 -10.076 19.164 1.00 40.38 173 ALA A O 1
ATOM 1473 N N . GLU A 1 174 ? 7.860 -9.779 17.777 1.00 42.75 174 GLU A N 1
ATOM 1474 C CA . GLU A 1 174 ? 7.517 -11.202 17.655 1.00 42.75 174 GLU A CA 1
ATOM 1475 C C . GLU A 1 174 ? 8.652 -12.003 17.003 1.00 42.75 174 GLU A C 1
ATOM 1477 O O . GLU A 1 174 ? 9.026 -13.072 17.489 1.00 42.75 174 GLU A O 1
ATOM 1482 N N . VAL A 1 175 ? 9.284 -11.446 15.967 1.00 37.44 175 VAL A N 1
ATOM 1483 C CA . VAL A 1 175 ? 10.455 -12.044 15.308 1.00 37.44 175 VAL A CA 1
ATOM 1484 C C . VAL A 1 175 ? 11.673 -12.084 16.244 1.00 37.44 175 VAL A C 1
ATOM 1486 O O . VAL A 1 175 ? 12.341 -13.114 16.335 1.00 37.44 175 VAL A O 1
ATOM 1489 N N . ILE A 1 176 ? 11.954 -11.015 16.998 1.00 38.56 176 ILE A N 1
ATOM 1490 C CA . ILE A 1 176 ? 13.042 -10.977 17.996 1.00 38.56 176 ILE A CA 1
ATOM 1491 C C . ILE A 1 176 ? 12.772 -11.967 19.148 1.00 38.56 176 ILE A C 1
ATOM 1493 O O . ILE A 1 176 ? 13.688 -12.684 19.552 1.00 38.56 176 ILE A O 1
ATOM 1497 N N . LYS A 1 177 ? 11.520 -12.089 19.617 1.00 42.19 177 LYS A N 1
ATOM 1498 C CA . LYS A 1 177 ? 11.077 -13.063 20.640 1.00 42.19 177 LYS A CA 1
ATOM 1499 C C . LYS A 1 177 ? 11.330 -14.517 20.212 1.00 42.19 177 LYS A C 1
ATOM 1501 O O . LYS A 1 177 ? 11.625 -15.359 21.058 1.00 42.19 177 LYS A O 1
ATOM 1506 N N . VAL A 1 178 ? 11.220 -14.820 18.916 1.00 42.16 178 VAL A N 1
ATOM 1507 C CA . VAL A 1 178 ? 11.514 -16.153 18.354 1.00 42.16 178 VAL A CA 1
ATOM 1508 C C . VAL A 1 178 ? 13.021 -16.394 18.220 1.00 42.16 178 VAL A C 1
ATOM 1510 O O . VAL A 1 178 ? 13.481 -17.522 18.392 1.00 42.16 178 VAL A O 1
ATOM 1513 N N . LEU A 1 179 ? 13.796 -15.347 17.928 1.00 35.09 179 LEU A N 1
ATOM 1514 C CA . LEU A 1 179 ? 15.228 -15.450 17.633 1.00 35.09 179 LEU A CA 1
ATOM 1515 C C . LEU A 1 179 ? 16.135 -15.396 18.874 1.00 35.09 179 LEU A C 1
ATOM 1517 O O . LEU A 1 179 ? 17.242 -15.930 18.826 1.00 35.09 179 LEU A O 1
ATOM 1521 N N . PHE A 1 180 ? 15.688 -14.784 19.974 1.00 41.28 180 PHE A N 1
ATOM 1522 C CA . PHE A 1 180 ? 16.465 -14.619 21.206 1.00 41.28 180 PHE A CA 1
ATOM 1523 C C . PHE A 1 180 ? 15.731 -15.275 22.389 1.00 41.28 180 PHE A C 1
ATOM 1525 O O . PHE A 1 180 ? 15.027 -14.633 23.168 1.00 41.28 180 PHE A O 1
ATOM 1532 N N . LEU A 1 181 ? 15.877 -16.600 22.487 1.00 47.41 181 LEU A N 1
ATOM 1533 C CA . LEU A 1 181 ? 15.454 -17.426 23.622 1.00 47.41 181 LEU A CA 1
ATOM 1534 C C . LEU A 1 181 ? 16.156 -16.954 24.910 1.00 47.41 181 LEU A C 1
ATOM 1536 O O . LEU A 1 181 ? 17.302 -17.330 25.105 1.00 47.41 181 LEU A O 1
ATOM 1540 N N . ASP A 1 182 ? 15.499 -16.112 25.727 1.00 43.56 182 ASP A N 1
ATOM 1541 C CA . ASP A 1 182 ? 15.554 -16.147 27.216 1.00 43.56 182 ASP A CA 1
ATOM 1542 C C . ASP A 1 182 ? 14.836 -15.000 27.979 1.00 43.56 182 ASP A C 1
ATOM 1544 O O . ASP A 1 182 ? 14.984 -14.875 29.191 1.00 43.56 182 ASP A O 1
ATOM 1548 N N . ALA A 1 183 ? 13.959 -14.197 27.361 1.00 37.62 183 ALA A N 1
ATOM 1549 C CA . ALA A 1 183 ? 13.151 -13.194 28.096 1.00 37.62 183 ALA A CA 1
ATOM 1550 C C . ALA A 1 183 ? 11.710 -13.649 28.428 1.00 37.62 183 ALA A C 1
ATOM 1552 O O . ALA A 1 183 ? 10.842 -12.845 28.766 1.00 37.62 183 ALA A O 1
ATOM 1553 N N . LYS A 1 184 ? 11.410 -14.944 28.296 1.00 39.97 184 LYS A N 1
ATOM 1554 C CA . LYS A 1 184 ? 10.034 -15.437 28.120 1.00 39.97 184 LYS A CA 1
ATOM 1555 C C . LYS A 1 184 ? 9.136 -15.461 29.369 1.00 39.97 184 LYS A C 1
ATOM 1557 O O . LYS A 1 184 ? 8.096 -16.097 29.275 1.00 39.97 184 LYS A O 1
ATOM 1562 N N . ARG A 1 185 ? 9.489 -14.897 30.539 1.00 41.94 185 ARG A N 1
ATOM 1563 C CA . ARG A 1 185 ? 8.853 -15.427 31.770 1.00 41.94 185 ARG A CA 1
ATOM 1564 C C . ARG A 1 185 ? 8.389 -14.560 32.933 1.00 41.94 185 ARG A C 1
ATOM 1566 O O . ARG A 1 185 ? 7.872 -15.177 33.854 1.00 41.94 185 ARG A O 1
ATOM 1573 N N . LEU A 1 186 ? 8.471 -13.227 32.956 1.00 37.09 186 LEU A N 1
ATOM 1574 C CA . LEU A 1 186 ? 7.950 -12.533 34.158 1.00 37.09 186 LEU A CA 1
ATOM 1575 C C . LEU A 1 186 ? 7.200 -11.211 33.995 1.00 37.09 186 LEU A C 1
ATOM 1577 O O . LEU A 1 186 ? 6.486 -10.865 34.927 1.00 37.09 186 LEU A O 1
ATOM 1581 N N . VAL A 1 187 ? 7.282 -10.507 32.864 1.00 42.53 187 VAL A N 1
ATOM 1582 C CA . VAL A 1 187 ? 6.567 -9.218 32.713 1.00 42.53 187 VAL A CA 1
ATOM 1583 C C . VAL A 1 187 ? 5.264 -9.360 31.910 1.00 42.53 187 VAL A C 1
ATOM 1585 O O . VAL A 1 187 ? 4.266 -8.732 32.242 1.00 42.53 187 VAL A O 1
ATOM 1588 N N . TYR A 1 188 ? 5.224 -10.251 30.912 1.00 50.00 188 TYR A N 1
ATOM 1589 C CA . TYR A 1 188 ? 4.128 -10.296 29.930 1.00 50.00 188 TYR A CA 1
ATOM 1590 C C . TYR A 1 188 ? 2.987 -11.271 30.258 1.00 50.00 188 TYR A C 1
ATOM 1592 O O . TYR A 1 188 ? 1.831 -10.975 29.967 1.00 50.00 188 TYR A O 1
ATOM 1600 N N . ASP A 1 189 ? 3.268 -12.407 30.905 1.00 53.19 189 ASP A N 1
ATOM 1601 C CA . ASP A 1 189 ? 2.205 -13.343 31.310 1.00 53.19 189 ASP A CA 1
ATOM 1602 C C . ASP A 1 189 ? 1.358 -12.788 32.463 1.00 53.19 189 ASP A C 1
ATOM 1604 O O . ASP A 1 189 ? 0.233 -13.244 32.660 1.00 53.19 189 ASP A O 1
ATOM 1608 N N . SER A 1 190 ? 1.874 -11.817 33.232 1.00 56.66 190 SER A N 1
ATOM 1609 C CA . SER A 1 190 ? 1.136 -11.201 34.338 1.00 56.66 190 SER A CA 1
ATOM 1610 C C . SER A 1 190 ? 0.062 -10.218 33.884 1.00 56.66 190 SER A C 1
ATOM 1612 O O . SER A 1 190 ? -0.982 -10.152 34.520 1.00 56.66 190 SER A O 1
ATOM 1614 N N . GLU A 1 191 ? 0.275 -9.485 32.789 1.00 71.19 191 GLU A N 1
ATOM 1615 C CA . GLU A 1 191 ? -0.689 -8.491 32.285 1.00 71.19 191 GLU A CA 1
ATOM 1616 C C . GLU A 1 191 ? -1.934 -9.125 31.658 1.00 71.19 191 GLU A C 1
ATOM 1618 O O . GLU A 1 191 ? -2.993 -8.499 31.613 1.00 71.19 191 GLU A O 1
ATOM 1623 N N . LYS A 1 192 ? -1.807 -10.384 31.224 1.00 81.88 192 LYS A N 1
ATOM 1624 C CA . LYS A 1 192 ? -2.885 -11.194 30.648 1.00 81.88 192 LYS A CA 1
ATOM 1625 C C . LYS A 1 192 ? -3.690 -11.967 31.695 1.00 81.88 192 LYS A C 1
ATOM 1627 O O . LYS A 1 192 ? -4.596 -12.715 31.341 1.00 81.88 192 LYS A O 1
ATOM 1632 N N . LYS A 1 193 ? -3.395 -11.787 32.986 1.00 86.81 193 LYS A N 1
ATOM 1633 C CA . LYS A 1 193 ? -4.147 -12.421 34.074 1.00 86.81 193 LYS A CA 1
ATOM 1634 C C . LYS A 1 193 ? -5.432 -11.665 34.377 1.00 86.81 193 LYS A C 1
ATOM 1636 O O . LYS A 1 193 ? -5.442 -10.436 34.503 1.00 86.81 193 LYS A O 1
ATOM 1641 N N . VAL A 1 194 ? -6.504 -12.427 34.558 1.00 90.75 194 VAL A N 1
ATOM 1642 C CA . VAL A 1 194 ? -7.801 -11.925 35.005 1.00 90.75 194 VAL A CA 1
ATOM 1643 C C . VAL A 1 194 ? -8.282 -12.786 36.156 1.00 90.75 194 VAL A C 1
ATOM 1645 O O . VAL A 1 194 ? -8.492 -13.985 35.999 1.00 90.75 194 VAL A O 1
ATOM 1648 N N . PHE A 1 195 ? -8.480 -12.174 37.318 1.00 93.62 195 PHE A N 1
ATOM 1649 C CA . PHE A 1 195 ? -9.165 -12.838 38.418 1.00 93.62 195 PHE A CA 1
ATOM 1650 C C . PHE A 1 195 ? -10.670 -12.775 38.171 1.00 93.62 195 PHE A C 1
ATOM 1652 O O . PHE A 1 195 ? -11.221 -11.680 38.009 1.00 93.62 195 PHE A O 1
ATOM 1659 N N . PHE A 1 196 ? -11.325 -13.932 38.155 1.00 94.31 196 PHE A N 1
ATOM 1660 C CA . PHE A 1 196 ? -12.762 -14.058 37.953 1.00 94.31 196 PHE A CA 1
ATOM 1661 C C . PHE A 1 196 ? -13.428 -14.648 39.193 1.00 94.31 196 PHE A C 1
ATOM 1663 O O . PHE A 1 196 ? -12.975 -15.639 39.761 1.00 94.31 196 PHE A O 1
ATOM 1670 N N . GLN A 1 197 ? -14.539 -14.039 39.590 1.00 94.56 197 GLN A N 1
ATOM 1671 C CA . GLN A 1 197 ? -15.393 -14.521 40.661 1.00 94.56 197 GLN A CA 1
ATOM 1672 C C . GLN A 1 197 ? -16.846 -14.515 40.187 1.00 94.56 197 GLN A C 1
ATOM 1674 O O . GLN A 1 197 ? -17.359 -13.482 39.756 1.00 94.56 197 GLN A O 1
ATOM 1679 N N . LYS A 1 198 ? -17.515 -15.656 40.317 1.00 93.56 198 LYS A N 1
ATOM 1680 C CA . LYS A 1 198 ? -18.940 -15.870 40.084 1.00 93.56 198 LYS A CA 1
ATOM 1681 C C . LYS A 1 198 ? -19.651 -16.146 41.411 1.00 93.56 198 LYS A C 1
ATOM 1683 O O . LYS A 1 198 ? -19.081 -16.725 42.336 1.00 93.56 198 LYS A O 1
ATOM 1688 N N . ALA A 1 199 ? -20.905 -15.726 41.513 1.00 93.31 199 ALA A N 1
ATOM 1689 C CA . ALA A 1 199 ? -21.758 -16.030 42.655 1.00 93.31 199 ALA A CA 1
ATOM 1690 C C . ALA A 1 199 ? -22.553 -17.325 42.422 1.00 93.31 199 ALA A C 1
ATOM 1692 O O . ALA A 1 199 ? -23.049 -17.560 41.323 1.00 93.31 199 ALA A O 1
ATOM 1693 N N . GLU A 1 200 ? -22.759 -18.111 43.479 1.00 91.00 200 GLU A N 1
ATOM 1694 C CA . GLU A 1 200 ? -23.53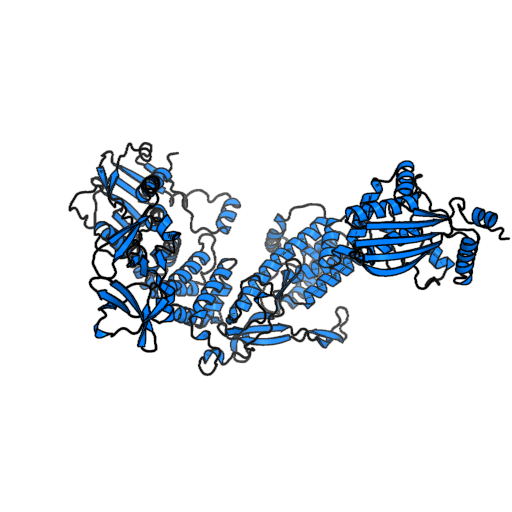9 -19.366 43.438 1.00 91.00 200 GLU A CA 1
ATOM 1695 C C . GLU A 1 200 ? -25.054 -19.142 43.287 1.00 91.00 200 GLU A C 1
ATOM 1697 O O . GLU A 1 200 ? -25.825 -20.028 42.920 1.00 91.00 200 GLU A O 1
ATOM 1702 N N . LYS A 1 201 ? -25.520 -17.930 43.591 1.00 91.94 201 LYS A N 1
ATOM 1703 C CA . LYS A 1 201 ? -26.939 -17.584 43.540 1.00 91.94 201 LYS A CA 1
ATOM 1704 C C . LYS A 1 201 ? -27.385 -17.383 42.087 1.00 91.94 201 LYS A C 1
ATOM 1706 O O . LYS A 1 201 ? -26.798 -16.606 41.360 1.00 91.94 201 LYS A O 1
ATOM 1711 N N . SER A 1 202 ? -28.480 -18.005 41.656 1.00 89.75 202 SER A N 1
ATOM 1712 C CA . SER A 1 202 ? -29.111 -17.633 40.375 1.00 89.75 202 SER A CA 1
ATOM 1713 C C . SER A 1 202 ? -29.974 -16.376 40.530 1.00 89.75 202 SER A C 1
ATOM 1715 O O . SER A 1 202 ? -30.578 -16.149 41.583 1.00 89.75 202 SER A O 1
ATOM 1717 N N . GLY A 1 203 ? -30.091 -15.556 39.485 1.00 89.12 203 GLY A N 1
ATOM 1718 C CA . GLY A 1 203 ? -30.903 -14.339 39.558 1.00 89.12 203 GLY A CA 1
ATOM 1719 C C . GLY A 1 203 ? -30.859 -13.474 38.307 1.00 89.12 203 GLY A C 1
ATOM 1720 O O . GLY A 1 203 ? -30.121 -13.741 37.369 1.00 89.12 203 GLY A O 1
ATOM 1721 N N . ARG A 1 204 ? -31.657 -12.402 38.282 1.00 87.62 204 ARG A N 1
ATOM 1722 C CA . ARG A 1 204 ? -31.555 -11.397 37.215 1.00 87.62 204 ARG A CA 1
ATOM 1723 C C . ARG A 1 204 ? -30.288 -10.576 37.428 1.00 87.62 204 ARG A C 1
ATOM 1725 O O . ARG A 1 204 ? -30.099 -10.062 38.522 1.00 87.62 204 ARG A O 1
ATOM 1732 N N . MET A 1 205 ? -29.456 -10.432 36.409 1.00 89.50 205 MET A N 1
ATOM 1733 C CA . MET A 1 205 ? -28.166 -9.743 36.431 1.00 89.50 205 MET A CA 1
ATOM 1734 C C . MET A 1 205 ? -28.148 -8.654 35.362 1.00 89.50 205 MET A C 1
ATOM 1736 O O . MET A 1 205 ? -28.702 -8.849 34.281 1.00 89.50 205 MET A O 1
ATOM 1740 N N . ARG A 1 206 ? -27.504 -7.519 35.641 1.00 88.00 206 ARG A N 1
ATOM 1741 C CA . ARG A 1 206 ? -27.262 -6.488 34.624 1.00 88.00 206 ARG A CA 1
ATOM 1742 C C . ARG A 1 206 ? -26.143 -6.928 33.685 1.00 88.00 206 ARG A C 1
ATOM 1744 O O . ARG A 1 206 ? -25.096 -7.370 34.146 1.00 88.00 206 ARG A O 1
ATOM 1751 N N . LEU A 1 207 ? -26.352 -6.781 32.379 1.00 85.81 207 LEU A N 1
ATOM 1752 C CA . LEU A 1 207 ? -25.304 -7.014 31.383 1.00 85.81 207 LEU A CA 1
ATOM 1753 C C . LEU A 1 207 ? -24.311 -5.861 31.317 1.00 85.81 207 LEU A C 1
ATOM 1755 O O . LEU A 1 207 ? -23.160 -6.078 30.963 1.00 85.81 207 LEU A O 1
ATOM 1759 N N . ILE A 1 208 ? -24.732 -4.645 31.650 1.00 88.50 208 ILE A N 1
ATOM 1760 C CA . ILE A 1 208 ? -23.838 -3.491 31.706 1.00 88.50 208 ILE A CA 1
ATOM 1761 C C . ILE A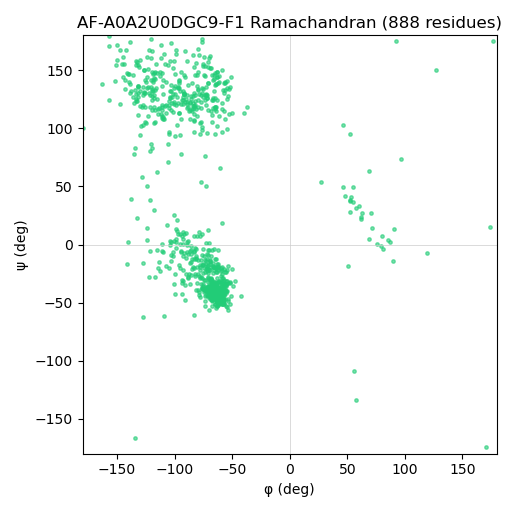 1 208 ? -23.151 -3.496 33.072 1.00 88.50 208 ILE A C 1
ATOM 1763 O O . ILE A 1 208 ? -23.850 -3.452 34.093 1.00 88.50 208 ILE A O 1
ATOM 1767 N N . PRO A 1 209 ? -21.812 -3.593 33.108 1.00 91.75 209 PRO A N 1
ATOM 1768 C CA . PRO A 1 209 ? -21.095 -3.657 34.364 1.00 91.75 209 PRO A CA 1
ATOM 1769 C C . PRO A 1 209 ? -21.050 -2.294 35.051 1.00 91.75 209 PRO A C 1
ATOM 1771 O O . PRO A 1 209 ? -21.199 -1.246 34.433 1.00 91.75 209 PRO A O 1
ATOM 1774 N N . PHE A 1 210 ? -20.769 -2.330 36.343 1.00 91.19 210 PHE A N 1
ATOM 1775 C CA . PHE A 1 210 ? -20.185 -1.224 37.076 1.00 91.19 210 PHE A CA 1
ATOM 1776 C C . PHE A 1 210 ? -18.664 -1.246 36.861 1.00 91.19 210 PHE A C 1
ATOM 1778 O O . PHE A 1 210 ? -18.028 -2.289 37.059 1.00 91.19 210 PHE A O 1
ATOM 1785 N N . LEU A 1 211 ? -18.093 -0.108 36.469 1.00 92.06 211 LEU A N 1
ATOM 1786 C CA . LEU A 1 211 ? -16.664 0.085 36.241 1.00 92.06 211 LEU A CA 1
ATOM 1787 C C . LEU A 1 211 ? -16.011 0.761 37.451 1.00 92.06 211 LEU A C 1
ATOM 1789 O O . LEU A 1 211 ? -16.462 1.805 37.927 1.00 92.06 211 LEU A O 1
ATOM 1793 N N . ASN A 1 212 ? -14.916 0.164 37.915 1.00 90.69 212 ASN A N 1
ATOM 1794 C CA . ASN A 1 212 ? -13.978 0.792 38.835 1.00 90.69 212 ASN A CA 1
ATOM 1795 C C . ASN A 1 212 ? -12.556 0.634 38.284 1.00 90.69 212 ASN A C 1
ATOM 1797 O O . ASN A 1 212 ? -11.920 -0.406 38.471 1.00 90.69 212 ASN A O 1
ATOM 1801 N N . ALA A 1 213 ? -12.101 1.650 37.565 1.00 87.44 213 ALA A N 1
ATOM 1802 C CA . ALA A 1 213 ? -10.785 1.781 36.982 1.00 87.44 213 ALA A CA 1
ATOM 1803 C C . ALA A 1 213 ? -10.042 2.956 37.628 1.00 87.44 213 ALA A C 1
ATOM 1805 O O . ALA A 1 213 ? -10.506 4.091 37.625 1.00 87.44 213 ALA A O 1
ATOM 1806 N N . ASP A 1 214 ? -8.854 2.681 38.147 1.00 83.38 214 ASP A N 1
ATOM 1807 C CA . ASP A 1 214 ? -7.904 3.687 38.595 1.00 83.38 214 ASP A CA 1
ATOM 1808 C C . ASP A 1 214 ? -6.580 3.434 37.879 1.00 83.38 214 ASP A C 1
ATOM 1810 O O . ASP A 1 214 ? -5.847 2.488 38.188 1.00 83.38 214 ASP A O 1
ATOM 1814 N N . ILE A 1 215 ? -6.293 4.287 36.894 1.00 78.62 215 ILE A N 1
ATOM 1815 C CA . ILE A 1 215 ? -5.082 4.196 36.074 1.00 78.62 215 ILE A CA 1
ATOM 1816 C C . ILE A 1 215 ? -3.832 4.419 36.940 1.00 78.62 215 ILE A C 1
ATOM 1818 O O . ILE A 1 215 ? -2.808 3.781 36.712 1.00 78.62 215 ILE A O 1
ATOM 1822 N N . GLY A 1 216 ? -3.896 5.302 37.944 1.00 72.62 216 GLY A N 1
ATOM 1823 C CA . GLY A 1 216 ? -2.760 5.612 38.817 1.00 72.62 216 GLY A CA 1
ATOM 1824 C C . GLY A 1 216 ? -2.381 4.448 39.731 1.00 72.62 216 GLY A C 1
ATOM 1825 O O . GLY A 1 216 ? -1.200 4.139 39.878 1.00 72.62 216 GLY A O 1
ATOM 1826 N N . HIS A 1 217 ? -3.379 3.764 40.292 1.00 78.94 217 HIS A N 1
ATOM 1827 C CA . HIS A 1 217 ? -3.181 2.614 41.182 1.00 78.94 217 HIS A CA 1
ATOM 1828 C C . HIS A 1 217 ? -3.265 1.256 40.464 1.00 78.94 217 HIS A C 1
ATOM 1830 O O . HIS A 1 217 ? -3.304 0.219 41.129 1.00 78.94 217 HIS A O 1
ATOM 1836 N N . LYS A 1 218 ? -3.319 1.245 39.123 1.00 81.44 218 LYS A N 1
ATOM 1837 C CA . LYS A 1 218 ? -3.444 0.043 38.274 1.00 81.44 218 LYS A CA 1
ATOM 1838 C C . LYS A 1 218 ? -4.543 -0.919 38.742 1.00 81.44 218 LYS A C 1
ATOM 1840 O O . LYS A 1 218 ? -4.357 -2.133 38.790 1.00 81.44 218 LYS A O 1
ATOM 1845 N N . THR A 1 219 ? -5.685 -0.364 39.131 1.00 85.94 219 THR A N 1
ATOM 1846 C CA . THR A 1 219 ? -6.822 -1.137 39.640 1.00 85.94 219 THR A CA 1
ATOM 1847 C C . THR A 1 219 ? -7.918 -1.139 38.589 1.00 85.94 219 THR A C 1
ATOM 1849 O O . THR A 1 219 ? -8.485 -0.090 38.318 1.00 85.94 219 THR A O 1
ATOM 1852 N N . PHE A 1 220 ? -8.228 -2.296 38.001 1.00 92.69 220 PHE A N 1
ATOM 1853 C CA . PHE A 1 220 ? -9.191 -2.401 36.900 1.00 92.69 220 PHE A CA 1
ATOM 1854 C C . PHE A 1 220 ? -10.229 -3.481 37.202 1.00 92.69 220 PHE A C 1
ATOM 1856 O O . PHE A 1 220 ? -9.951 -4.675 37.087 1.00 92.69 220 PHE A O 1
ATOM 1863 N N . VAL A 1 221 ? -11.426 -3.072 37.624 1.00 94.38 221 VAL A N 1
ATOM 1864 C CA . VAL A 1 221 ? -12.471 -3.989 38.092 1.00 94.38 221 VAL A CA 1
ATOM 1865 C C . VAL A 1 221 ? -13.780 -3.753 37.350 1.00 94.38 221 VAL A C 1
ATOM 1867 O O . VAL A 1 221 ? -14.282 -2.631 37.287 1.00 94.38 221 VAL A O 1
ATOM 1870 N N . LEU A 1 222 ? -14.367 -4.840 36.850 1.00 95.19 222 LEU A N 1
ATOM 1871 C CA . LEU A 1 222 ? -15.734 -4.876 36.338 1.00 95.19 222 LEU A CA 1
ATOM 1872 C C . LEU A 1 222 ? -16.608 -5.694 37.282 1.00 95.19 222 LEU A C 1
ATOM 1874 O O . LEU A 1 222 ? -16.272 -6.829 37.623 1.00 95.19 222 LEU A O 1
ATOM 1878 N N . LYS A 1 223 ? -17.749 -5.135 37.676 1.00 94.06 223 LYS A N 1
ATOM 1879 C CA . LYS A 1 223 ? -18.729 -5.811 38.531 1.00 94.06 223 LYS A CA 1
ATOM 1880 C C . LYS A 1 223 ? -20.073 -5.896 37.827 1.00 94.06 223 LYS A C 1
ATOM 1882 O O . LYS A 1 223 ? -20.591 -4.886 37.369 1.00 94.06 223 LYS A O 1
ATOM 1887 N N . TYR A 1 224 ? -20.655 -7.084 37.766 1.00 93.25 224 TYR A N 1
ATOM 1888 C CA . TYR A 1 224 ? -21.955 -7.334 37.148 1.00 93.25 224 TYR A CA 1
ATOM 1889 C C . TYR A 1 224 ? -22.995 -7.541 38.258 1.00 93.25 224 TYR A C 1
ATOM 1891 O O . TYR A 1 224 ? -23.098 -8.650 38.789 1.00 93.25 224 TYR A O 1
ATOM 1899 N N . PRO A 1 225 ? -23.736 -6.493 38.670 1.00 91.00 225 PRO A N 1
ATOM 1900 C CA . PRO A 1 225 ? -24.684 -6.578 39.780 1.00 91.00 225 PRO A CA 1
ATOM 1901 C C . PRO A 1 225 ? -25.908 -7.431 39.453 1.00 91.00 225 PRO A C 1
ATOM 1903 O O . PRO A 1 225 ? -26.399 -7.442 38.317 1.00 91.00 225 PRO A O 1
ATOM 1906 N N . TYR A 1 226 ? -26.494 -8.038 40.485 1.00 90.88 226 TYR A N 1
ATOM 1907 C CA . TYR A 1 226 ? -27.883 -8.475 40.405 1.00 90.88 226 TYR A CA 1
ATOM 1908 C C . TYR A 1 226 ? -28.806 -7.274 40.181 1.00 90.88 226 TYR A C 1
ATOM 1910 O O . TYR A 1 226 ? -28.654 -6.197 40.758 1.00 90.88 226 TYR A O 1
ATOM 1918 N N . PHE A 1 227 ? -29.808 -7.458 39.332 1.00 84.38 227 PHE A N 1
ATOM 1919 C CA . PHE A 1 227 ? -30.838 -6.466 39.108 1.00 84.38 227 PHE A CA 1
ATOM 1920 C C . PHE A 1 227 ? -31.787 -6.400 40.309 1.00 84.38 227 PHE A C 1
ATOM 1922 O O . PHE A 1 227 ? -32.490 -7.362 40.620 1.00 84.38 227 PHE A O 1
ATOM 1929 N N . GLN A 1 228 ? -31.861 -5.219 40.920 1.00 79.81 228 GLN A N 1
ATOM 1930 C CA . GLN A 1 228 ? -32.885 -4.849 41.890 1.00 79.81 228 GLN A CA 1
ATOM 1931 C C . GLN A 1 228 ? -33.670 -3.639 41.369 1.00 79.81 228 GLN A C 1
ATOM 1933 O O . GLN A 1 228 ? -33.090 -2.658 40.894 1.00 79.81 228 GLN A O 1
ATOM 1938 N N . LYS A 1 229 ? -35.005 -3.717 41.423 1.00 71.50 229 LYS A N 1
ATOM 1939 C CA . LYS A 1 229 ? -35.901 -2.668 40.918 1.00 71.50 229 LYS A CA 1
ATOM 1940 C C . LYS A 1 229 ? -35.744 -1.399 41.765 1.00 71.50 229 LYS A C 1
ATOM 1942 O O . LYS A 1 229 ? -35.899 -1.462 42.977 1.00 71.50 229 LYS A O 1
ATOM 1947 N N . GLY A 1 230 ? -35.461 -0.263 41.125 1.00 65.50 230 GLY A N 1
ATOM 1948 C CA . GLY A 1 230 ? -35.293 1.036 41.797 1.00 65.50 230 GLY A CA 1
ATOM 1949 C C . GLY A 1 230 ? -33.921 1.266 42.445 1.00 65.50 230 GLY A C 1
ATOM 1950 O O . GLY A 1 230 ? -33.668 2.361 42.931 1.00 65.50 230 GLY A O 1
ATOM 1951 N N . TYR A 1 231 ? -33.023 0.277 42.423 1.00 66.75 231 TYR A N 1
ATOM 1952 C CA . TYR A 1 231 ? -31.668 0.420 42.950 1.00 66.75 231 TYR A CA 1
ATOM 1953 C C . TYR A 1 231 ? -30.739 1.058 41.911 1.00 66.75 231 TYR A C 1
ATOM 1955 O O . TYR A 1 231 ? -30.564 0.534 40.807 1.00 66.75 231 TYR A O 1
ATOM 1963 N N . GLN A 1 232 ? -30.131 2.183 42.265 1.00 61.03 232 GLN A N 1
ATOM 1964 C CA . GLN A 1 232 ? -29.116 2.886 41.483 1.00 61.03 232 GLN A CA 1
ATOM 1965 C C . GLN A 1 232 ? -27.834 2.872 42.323 1.00 61.03 232 GLN A C 1
ATOM 1967 O O . GLN A 1 232 ? -27.789 3.565 43.339 1.00 61.03 232 GLN A O 1
ATOM 1972 N N . PRO A 1 233 ? -26.823 2.053 41.993 1.00 56.22 233 PRO A N 1
ATOM 1973 C CA . PRO A 1 233 ? -25.603 2.022 42.787 1.00 56.22 233 PRO A CA 1
ATOM 1974 C C . PRO A 1 233 ? -24.858 3.359 42.671 1.00 56.22 233 PRO A C 1
ATOM 1976 O O . PRO A 1 233 ? -24.525 3.802 41.574 1.00 56.22 233 PRO A O 1
ATOM 1979 N N . THR A 1 234 ? -24.578 3.994 43.808 1.00 57.28 234 THR A N 1
ATOM 1980 C CA . THR A 1 234 ? -23.800 5.238 43.900 1.00 57.28 234 THR A CA 1
ATOM 1981 C C . THR A 1 234 ? -22.340 4.927 44.220 1.00 57.28 234 THR A C 1
ATOM 1983 O O . THR A 1 234 ? -22.068 4.470 45.327 1.00 57.28 234 THR A O 1
ATOM 1986 N N . PHE A 1 235 ? -21.418 5.199 43.284 1.00 56.12 235 PHE A N 1
ATOM 1987 C CA . PHE A 1 235 ? -19.936 5.167 43.376 1.00 56.12 235 PHE A CA 1
ATOM 1988 C C . PHE A 1 235 ? -19.237 3.909 43.942 1.00 56.12 235 PHE A C 1
ATOM 1990 O O . PHE A 1 235 ? -18.050 3.713 43.692 1.00 56.12 235 PHE A O 1
ATOM 1997 N N . ARG A 1 236 ? -19.922 3.029 44.676 1.00 68.25 236 ARG A N 1
ATOM 1998 C CA . ARG A 1 236 ? -19.411 1.775 45.229 1.00 68.25 236 ARG A CA 1
ATOM 1999 C C . ARG A 1 236 ? -20.505 0.719 45.163 1.00 68.25 236 ARG A C 1
ATOM 2001 O O . ARG A 1 236 ? -21.637 0.965 45.562 1.00 68.25 236 ARG A O 1
ATOM 2008 N N . LEU A 1 237 ? -20.133 -0.464 44.691 1.00 80.94 237 LEU A N 1
ATOM 2009 C CA . LEU A 1 237 ? -20.998 -1.635 44.617 1.00 80.94 237 LEU A CA 1
ATOM 2010 C C . LEU A 1 237 ? -20.355 -2.770 45.434 1.00 80.94 237 LEU A C 1
ATOM 2012 O O . LEU A 1 237 ? -19.220 -3.146 45.107 1.00 80.94 237 LEU A O 1
ATOM 2016 N N . PRO A 1 238 ? -21.005 -3.281 46.496 1.00 86.31 238 PRO A N 1
ATOM 2017 C CA . PRO A 1 238 ? -20.500 -4.408 47.282 1.00 86.31 238 PRO A CA 1
ATOM 2018 C C . PRO A 1 238 ? -20.358 -5.687 46.448 1.00 86.31 238 PRO A C 1
ATOM 2020 O O . PRO A 1 238 ? -21.177 -5.962 45.572 1.00 86.31 238 PRO A O 1
ATOM 2023 N N . ASP A 1 239 ? -19.336 -6.494 46.739 1.00 88.00 239 ASP A N 1
ATOM 2024 C CA . ASP A 1 239 ? -19.060 -7.735 45.995 1.00 88.00 239 ASP A CA 1
ATOM 2025 C C . ASP A 1 239 ? -20.204 -8.758 46.137 1.00 88.00 239 ASP A C 1
ATOM 2027 O O . ASP A 1 239 ? -20.542 -9.454 45.185 1.00 88.00 239 ASP A O 1
ATOM 2031 N N . GLU A 1 240 ? -20.868 -8.787 47.294 1.00 87.19 240 GLU A N 1
ATOM 2032 C CA . GLU A 1 240 ? -22.003 -9.676 47.597 1.00 87.19 240 GLU A CA 1
ATOM 2033 C C . GLU A 1 240 ? -23.254 -9.386 46.749 1.00 87.19 240 GLU A C 1
ATOM 2035 O O . GLU A 1 240 ? -24.109 -10.253 46.559 1.00 87.19 240 GLU A O 1
ATOM 2040 N N . GLU A 1 241 ? -23.367 -8.170 46.210 1.00 88.56 241 GLU A N 1
ATOM 2041 C CA . GLU A 1 241 ? -24.461 -7.768 45.320 1.00 88.56 241 GLU A CA 1
ATOM 2042 C C . GLU A 1 241 ? -24.188 -8.132 43.854 1.00 88.56 241 GLU A C 1
ATOM 2044 O O . GLU A 1 241 ? -25.030 -7.894 42.979 1.00 88.56 241 GLU A O 1
ATOM 2049 N N . CYS A 1 242 ? -23.023 -8.715 43.567 1.00 92.25 242 CYS A N 1
ATOM 2050 C CA . CYS A 1 242 ? -22.574 -9.022 42.220 1.00 92.25 242 CYS A CA 1
ATOM 2051 C C . CYS A 1 242 ? -22.809 -10.490 41.871 1.00 92.25 242 CYS A C 1
ATOM 2053 O O . CYS A 1 242 ? -22.523 -11.398 42.646 1.00 92.25 242 CYS A O 1
ATOM 2055 N N . ALA A 1 243 ? -23.307 -10.721 40.661 1.00 93.44 243 ALA A N 1
ATOM 2056 C CA . ALA A 1 243 ? -23.342 -12.047 40.066 1.00 93.44 243 ALA A CA 1
ATOM 2057 C C . ALA A 1 243 ? -21.957 -12.456 39.553 1.00 93.44 243 ALA A C 1
ATOM 2059 O O . ALA A 1 243 ? -21.573 -13.613 39.691 1.00 93.44 243 ALA A O 1
ATOM 2060 N N . MET A 1 244 ? -21.200 -11.503 38.994 1.00 94.75 244 MET A N 1
ATOM 2061 C CA . MET A 1 244 ? -19.827 -11.719 38.535 1.00 94.75 244 MET A CA 1
ATOM 2062 C C . MET A 1 244 ? -18.934 -10.517 38.850 1.00 94.75 244 MET A C 1
ATOM 2064 O O . MET A 1 244 ? -19.380 -9.368 38.799 1.00 94.75 244 MET A O 1
ATOM 2068 N N . ILE A 1 245 ? -17.660 -10.781 39.128 1.00 95.88 245 ILE A N 1
ATOM 2069 C CA . ILE A 1 245 ? -16.611 -9.786 39.353 1.00 95.88 245 ILE A CA 1
ATOM 2070 C C . ILE A 1 245 ? -15.377 -10.212 38.566 1.00 95.88 245 ILE A C 1
ATOM 2072 O O . ILE A 1 245 ? -14.959 -11.366 38.626 1.00 95.88 245 ILE A O 1
ATOM 2076 N N . MET A 1 246 ? -14.781 -9.268 37.845 1.00 95.81 246 MET A N 1
ATOM 2077 C CA . MET A 1 246 ? -13.530 -9.464 37.117 1.00 95.81 246 MET A CA 1
ATOM 2078 C C . MET A 1 246 ? -12.526 -8.400 37.519 1.00 95.81 246 MET A C 1
ATOM 2080 O O . MET A 1 246 ? -12.859 -7.214 37.519 1.00 95.81 246 MET A O 1
ATOM 2084 N N . LYS A 1 247 ? -11.302 -8.819 37.843 1.00 95.38 247 LYS A N 1
ATOM 2085 C CA . LYS A 1 247 ? -10.176 -7.924 38.127 1.00 95.38 247 LYS A CA 1
ATOM 2086 C C . LYS A 1 247 ? -9.085 -8.177 37.096 1.00 95.38 247 LYS A C 1
ATOM 2088 O O . LYS A 1 247 ? -8.562 -9.286 37.015 1.00 95.38 247 LYS A O 1
ATOM 2093 N N . PHE A 1 248 ? -8.765 -7.155 36.317 1.00 92.62 248 PHE A N 1
ATOM 2094 C CA . PHE A 1 248 ? -7.748 -7.207 35.274 1.00 92.62 248 PHE A CA 1
ATOM 2095 C C . PHE A 1 248 ? -6.428 -6.670 35.821 1.00 92.62 248 PHE A C 1
ATOM 2097 O O . PHE A 1 248 ? -6.409 -5.671 36.542 1.00 92.62 248 PHE A O 1
ATOM 2104 N N . ALA A 1 249 ? -5.324 -7.322 35.460 1.00 87.69 249 ALA A N 1
ATOM 2105 C CA . ALA A 1 249 ? -3.984 -6.887 35.848 1.00 87.69 249 ALA A CA 1
ATOM 2106 C C . ALA A 1 249 ? -3.463 -5.690 35.025 1.00 87.69 249 ALA A C 1
ATOM 2108 O O . ALA A 1 249 ? -2.461 -5.080 35.396 1.00 87.69 249 ALA A O 1
ATOM 2109 N N . SER A 1 250 ? -4.123 -5.351 33.913 1.00 86.88 250 SER A N 1
ATOM 2110 C CA . SER A 1 250 ? -3.683 -4.318 32.971 1.00 86.88 250 SER A CA 1
ATOM 2111 C C . SER A 1 250 ? -4.853 -3.535 32.368 1.00 86.88 250 SER A C 1
ATOM 2113 O O . SER A 1 250 ? -5.980 -4.037 32.260 1.00 86.88 250 SER A O 1
ATOM 2115 N N . ILE A 1 251 ? -4.563 -2.304 31.931 1.00 85.69 251 ILE A N 1
ATOM 2116 C CA . ILE A 1 251 ? -5.518 -1.461 31.204 1.00 85.69 251 ILE A CA 1
ATOM 2117 C C . ILE A 1 251 ? -5.833 -2.055 29.823 1.00 85.69 251 ILE A C 1
ATOM 2119 O O . ILE A 1 251 ? -6.991 -2.072 29.407 1.00 85.69 251 ILE A O 1
ATOM 2123 N N . GLY A 1 252 ? -4.833 -2.642 29.153 1.00 85.94 252 GLY A N 1
ATOM 2124 C CA . GLY A 1 252 ? -5.034 -3.366 27.900 1.00 85.94 252 GLY A CA 1
ATOM 2125 C C . GLY A 1 252 ? -5.984 -4.554 28.035 1.00 85.94 252 GLY A C 1
ATOM 2126 O O . GLY A 1 252 ? -6.841 -4.747 27.173 1.00 85.94 252 GLY A O 1
ATOM 2127 N N . GLY A 1 253 ? -5.911 -5.294 29.145 1.00 89.19 253 GLY A N 1
ATOM 2128 C CA . GLY A 1 253 ? -6.814 -6.407 29.433 1.00 89.19 253 GLY A CA 1
ATOM 2129 C C . GLY A 1 253 ? -8.272 -5.964 29.569 1.00 89.19 253 GLY A C 1
ATOM 2130 O O . GLY A 1 253 ? -9.138 -6.487 28.867 1.00 89.19 253 GLY A O 1
ATOM 2131 N N . ILE A 1 254 ? -8.558 -4.969 30.419 1.00 92.81 254 ILE A N 1
ATOM 2132 C CA . ILE A 1 254 ? -9.939 -4.490 30.605 1.00 92.81 254 ILE A CA 1
ATOM 2133 C C . ILE A 1 254 ? -10.497 -3.828 29.336 1.00 92.81 254 ILE A C 1
ATOM 2135 O O . ILE A 1 254 ? -11.654 -4.069 28.992 1.00 92.81 254 ILE A O 1
ATOM 2139 N N . LEU A 1 255 ? -9.697 -3.039 28.608 1.00 92.19 255 LEU A N 1
ATOM 2140 C CA . LEU A 1 255 ? -10.153 -2.369 27.386 1.00 92.19 255 LEU A CA 1
ATOM 2141 C C . LEU A 1 255 ? -10.379 -3.358 26.243 1.00 92.19 255 LEU A C 1
ATOM 2143 O O . LEU A 1 255 ? -11.408 -3.269 25.577 1.00 92.19 255 LEU A O 1
ATOM 2147 N N . SER A 1 256 ? -9.492 -4.342 26.061 1.00 90.75 256 SER A N 1
ATOM 2148 C CA . SER A 1 256 ? -9.704 -5.415 25.080 1.00 90.75 256 SER A CA 1
ATOM 2149 C C . SER A 1 256 ? -10.973 -6.201 25.404 1.00 90.75 256 SER A C 1
ATOM 2151 O O . SER A 1 256 ? -11.783 -6.473 24.523 1.00 90.75 256 SER A O 1
ATOM 2153 N N . PHE A 1 257 ? -11.192 -6.515 26.684 1.00 93.00 257 PHE A N 1
ATOM 2154 C CA . PHE A 1 257 ? -12.391 -7.219 27.132 1.00 93.00 257 PHE A CA 1
ATOM 2155 C C . PHE A 1 257 ? -13.677 -6.418 26.893 1.00 93.00 257 PHE A C 1
ATOM 2157 O O . PHE A 1 257 ? -14.658 -6.958 26.379 1.00 93.00 257 PHE A O 1
ATOM 2164 N N . LEU A 1 258 ? -13.691 -5.127 27.238 1.00 93.06 258 LEU A N 1
ATOM 2165 C CA . LEU A 1 258 ? -14.825 -4.242 26.955 1.00 93.06 258 LEU A CA 1
ATOM 2166 C C . LEU A 1 258 ? -15.029 -4.061 25.450 1.00 93.06 258 LEU A C 1
ATOM 2168 O O . LEU A 1 258 ? -16.169 -3.998 24.999 1.00 93.06 258 LEU A O 1
ATOM 2172 N N . ASN A 1 259 ? -13.963 -4.032 24.653 1.00 89.12 259 ASN A N 1
ATOM 2173 C CA . ASN A 1 259 ? -14.098 -3.971 23.207 1.00 89.12 259 ASN A CA 1
ATOM 2174 C C . ASN A 1 259 ? -14.828 -5.211 22.675 1.00 89.12 259 ASN A C 1
ATOM 2176 O O . ASN A 1 259 ? -15.840 -5.088 21.989 1.00 89.12 259 ASN A O 1
ATOM 2180 N N . GLU A 1 260 ? -14.388 -6.410 23.059 1.00 87.94 260 GLU A N 1
ATOM 2181 C CA . GLU A 1 260 ? -15.006 -7.665 22.619 1.00 87.94 260 GLU A CA 1
ATOM 2182 C C . GLU A 1 260 ? -16.438 -7.857 23.128 1.00 87.94 260 GLU A C 1
ATOM 2184 O O . GLU A 1 260 ? -17.312 -8.307 22.378 1.00 87.94 260 GLU A O 1
ATOM 2189 N N . THR A 1 261 ? -16.690 -7.524 24.394 1.00 88.88 261 THR A N 1
ATOM 2190 C CA . THR A 1 261 ? -17.962 -7.831 25.062 1.00 88.88 261 THR A CA 1
ATOM 2191 C C . THR A 1 261 ? -18.966 -6.688 25.034 1.00 88.88 261 THR A C 1
ATOM 2193 O O . THR A 1 261 ? -20.148 -6.959 25.195 1.00 88.88 261 THR A O 1
ATOM 2196 N N . LEU A 1 262 ? -18.559 -5.434 24.823 1.00 88.19 262 LEU A N 1
ATOM 2197 C CA . LEU A 1 262 ? -19.434 -4.262 24.937 1.00 88.19 262 LEU A CA 1
ATOM 2198 C C . LEU A 1 262 ? -19.393 -3.374 23.684 1.00 88.19 262 LEU A C 1
ATOM 2200 O O . LEU A 1 262 ? -20.415 -3.244 23.013 1.00 88.19 262 LEU A O 1
ATOM 2204 N N . PHE A 1 263 ? -18.243 -2.788 23.340 1.00 87.62 263 PHE A N 1
ATOM 2205 C CA . PHE A 1 263 ? -18.168 -1.774 22.274 1.00 87.62 263 PHE A CA 1
ATOM 2206 C C . PHE A 1 263 ? -18.380 -2.363 20.872 1.00 87.62 263 PHE A C 1
ATOM 2208 O O . PHE A 1 263 ? -19.214 -1.858 20.123 1.00 87.62 263 PHE A O 1
ATOM 2215 N N . ASN A 1 264 ? -17.762 -3.506 20.549 1.00 82.38 264 ASN A N 1
ATOM 2216 C CA . ASN A 1 264 ? -18.017 -4.227 19.289 1.00 82.38 264 ASN A CA 1
ATOM 2217 C C . ASN A 1 264 ? -19.433 -4.827 19.207 1.00 82.38 264 ASN A C 1
ATOM 2219 O O . ASN A 1 264 ? -19.803 -5.397 18.181 1.00 82.38 264 ASN A O 1
ATOM 2223 N N . GLN A 1 265 ? -20.221 -4.728 20.283 1.00 75.62 265 GLN A N 1
ATOM 2224 C CA . GLN A 1 265 ? -21.635 -5.109 20.319 1.00 75.62 265 GLN A CA 1
ATOM 2225 C C . GLN A 1 265 ? -22.567 -3.895 20.139 1.00 75.62 265 GLN A C 1
ATOM 2227 O O . GLN A 1 265 ? -23.768 -4.010 20.363 1.00 75.62 265 GLN A O 1
ATOM 2232 N N . GLY A 1 266 ? -22.028 -2.733 19.745 1.00 74.69 266 GLY A N 1
ATOM 2233 C CA . GLY A 1 266 ? -22.801 -1.534 19.408 1.00 74.69 266 GLY A CA 1
ATOM 2234 C C . GLY A 1 266 ? -23.072 -0.580 20.574 1.00 74.69 266 GLY A C 1
ATOM 2235 O O . GLY A 1 266 ? -23.924 0.294 20.449 1.00 74.69 266 GLY A O 1
ATOM 2236 N N . PHE A 1 267 ? -22.388 -0.734 21.712 1.00 82.94 267 PHE A N 1
ATOM 2237 C CA . PHE A 1 267 ? -22.506 0.209 22.826 1.00 82.94 267 PHE A CA 1
ATOM 2238 C C . PHE A 1 267 ? -21.675 1.476 22.573 1.00 82.94 267 PHE A C 1
ATOM 2240 O O . PHE A 1 267 ? -20.483 1.375 22.292 1.00 82.94 267 PHE A O 1
ATOM 2247 N N . ASP A 1 268 ? -22.283 2.652 22.736 1.00 84.75 268 ASP A N 1
ATOM 2248 C CA . ASP A 1 268 ? -21.644 3.965 22.596 1.00 84.75 268 ASP A CA 1
ATOM 2249 C C . ASP A 1 268 ? -21.531 4.719 23.936 1.00 84.75 268 ASP A C 1
ATOM 2251 O O . ASP A 1 268 ? -22.084 4.319 24.966 1.00 84.75 268 ASP A O 1
ATOM 2255 N N . LEU A 1 269 ? -20.817 5.846 23.919 1.00 87.38 269 LEU A N 1
ATOM 2256 C CA . LEU A 1 269 ? -20.682 6.738 25.076 1.00 87.38 269 LEU A CA 1
ATOM 2257 C C . LEU A 1 269 ? -21.650 7.931 25.053 1.00 87.38 269 LEU A C 1
ATOM 2259 O O . LEU A 1 269 ? -21.540 8.822 25.894 1.00 87.38 269 LEU A O 1
ATOM 2263 N N . THR A 1 270 ? -22.613 7.958 24.130 1.00 84.06 270 THR A N 1
ATOM 2264 C CA . THR A 1 270 ? -23.566 9.066 24.006 1.00 84.06 270 THR A CA 1
ATOM 2265 C C . THR A 1 270 ? -24.602 8.996 25.122 1.00 84.06 270 THR A C 1
ATOM 2267 O O . THR A 1 270 ? -25.244 7.965 25.313 1.00 84.06 270 THR A O 1
ATOM 2270 N N . MET A 1 271 ? -24.784 10.087 25.869 1.00 80.69 271 MET A N 1
ATOM 2271 C CA . MET A 1 271 ? -25.761 10.129 26.963 1.00 80.69 271 MET A CA 1
ATOM 2272 C C . MET A 1 271 ? -27.193 9.938 26.450 1.00 80.69 271 MET A C 1
ATOM 2274 O O . MET A 1 271 ? -27.545 10.402 25.365 1.00 80.69 271 MET A O 1
ATOM 2278 N N . SER A 1 272 ? -28.016 9.255 27.243 1.00 75.31 272 SER A N 1
ATOM 2279 C CA . SER A 1 272 ? -29.415 8.950 26.926 1.00 75.31 272 SER A CA 1
ATOM 2280 C C . SER A 1 272 ? -30.339 9.212 28.125 1.00 75.31 272 SER A C 1
ATOM 2282 O O . SER A 1 272 ? -29.939 9.842 29.098 1.00 75.31 272 SER A O 1
ATOM 2284 N N . GLU A 1 273 ? -31.581 8.724 28.068 1.00 74.25 273 GLU A N 1
ATOM 2285 C CA . GLU A 1 273 ? -32.492 8.662 29.224 1.00 74.25 273 GLU A CA 1
ATOM 2286 C C . GLU A 1 273 ? -32.499 7.2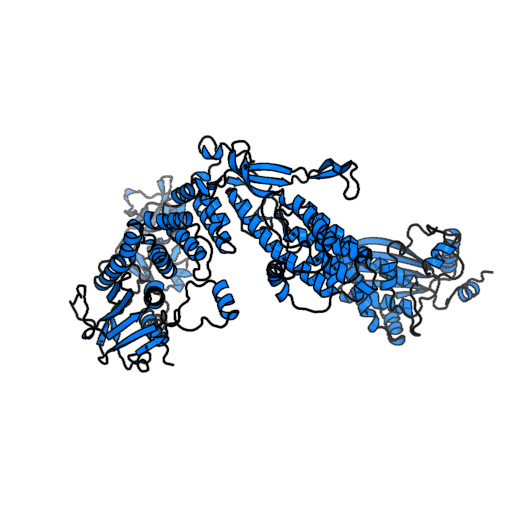64 29.887 1.00 74.25 273 GLU A C 1
ATOM 2288 O O . GLU A 1 273 ? -33.454 6.888 30.570 1.00 74.25 273 GLU A O 1
ATOM 2293 N N . ASN A 1 274 ? -31.450 6.451 29.681 1.00 76.94 274 ASN A N 1
ATOM 2294 C CA . ASN A 1 274 ? -31.317 5.120 30.281 1.00 76.94 274 ASN A CA 1
ATOM 2295 C C . ASN A 1 274 ? -30.288 5.153 31.422 1.00 76.94 274 ASN A C 1
ATOM 2297 O O . ASN A 1 274 ? -29.092 4.944 31.194 1.00 76.94 274 ASN A O 1
ATOM 2301 N N . PRO A 1 275 ? -30.736 5.284 32.682 1.00 76.50 275 PRO A N 1
ATOM 2302 C CA . PRO A 1 275 ? -29.833 5.529 33.797 1.00 76.50 275 PRO A CA 1
ATOM 2303 C C . PRO A 1 275 ? -28.891 4.349 34.098 1.00 76.50 275 PRO A C 1
ATOM 2305 O O . PRO A 1 275 ? -27.858 4.542 34.730 1.00 76.50 275 PRO A O 1
ATOM 2308 N N . ILE A 1 276 ? -29.202 3.126 33.640 1.00 75.00 276 ILE A N 1
ATOM 2309 C CA . ILE A 1 276 ? -28.292 1.975 33.775 1.00 75.00 276 ILE A CA 1
ATOM 2310 C C . ILE A 1 276 ? -27.106 2.122 32.815 1.00 75.00 276 ILE A C 1
ATOM 2312 O O . ILE A 1 276 ? -25.966 1.867 33.204 1.00 75.00 276 ILE A O 1
ATOM 2316 N N . ARG A 1 277 ? -27.372 2.538 31.572 1.00 83.31 277 ARG A N 1
ATOM 2317 C CA . ARG A 1 277 ? -26.342 2.794 30.556 1.00 83.31 277 ARG A CA 1
ATOM 2318 C C . ARG A 1 277 ? -25.525 4.026 30.912 1.00 83.31 277 ARG A C 1
ATOM 2320 O O . ARG A 1 277 ? -24.299 3.968 30.891 1.00 83.31 277 ARG A O 1
ATOM 2327 N N . ASP A 1 278 ? -26.204 5.102 31.292 1.00 85.94 278 ASP A N 1
ATOM 2328 C CA . ASP A 1 278 ? -25.576 6.396 31.556 1.00 85.94 278 ASP A CA 1
ATOM 2329 C C . ASP A 1 278 ? -24.658 6.359 32.782 1.00 85.94 278 ASP A C 1
ATOM 2331 O O . ASP A 1 278 ? -23.600 6.980 32.758 1.00 85.94 278 ASP A O 1
ATOM 2335 N N . ALA A 1 279 ? -24.960 5.531 33.789 1.00 84.81 279 ALA A N 1
ATOM 2336 C CA . ALA A 1 279 ? -24.046 5.300 34.908 1.00 84.81 279 ALA A CA 1
ATOM 2337 C C . ALA A 1 279 ? -22.693 4.716 34.455 1.00 84.81 279 ALA A C 1
ATOM 2339 O O . ALA A 1 279 ? -21.643 5.196 34.879 1.00 84.81 279 ALA A O 1
ATOM 2340 N N . PHE A 1 280 ? -22.695 3.708 33.573 1.00 88.75 280 PHE A N 1
ATOM 2341 C CA . PHE A 1 280 ? -21.448 3.160 33.026 1.00 88.75 280 PHE A CA 1
ATOM 2342 C C . PHE A 1 280 ? -20.742 4.169 32.118 1.00 88.75 280 PHE A C 1
ATOM 2344 O O . PHE A 1 280 ? -19.525 4.316 32.208 1.00 88.75 280 PHE A O 1
ATOM 2351 N N . ARG A 1 281 ? -21.488 4.889 31.268 1.00 90.56 281 ARG A N 1
ATOM 2352 C CA . ARG A 1 281 ? -20.913 5.924 30.394 1.00 90.56 281 ARG A CA 1
ATOM 2353 C C . ARG A 1 281 ? -20.209 7.000 31.211 1.00 90.56 281 ARG A C 1
ATOM 2355 O O . ARG A 1 281 ? -19.066 7.321 30.913 1.00 90.56 281 ARG A O 1
ATOM 2362 N N . GLN A 1 282 ? -20.846 7.490 32.272 1.00 89.81 282 GLN A N 1
ATOM 2363 C CA . GLN A 1 282 ? -20.252 8.462 33.184 1.00 89.81 282 GLN A CA 1
ATOM 2364 C C . GLN A 1 282 ? -18.988 7.907 33.852 1.00 89.81 282 GLN A C 1
ATOM 2366 O O . GLN A 1 282 ? -17.956 8.569 33.831 1.00 89.81 282 GLN A O 1
ATOM 2371 N N . GLN A 1 283 ? -19.026 6.673 34.370 1.00 90.12 283 GLN A N 1
ATOM 2372 C CA . GLN A 1 283 ? -17.845 6.034 34.967 1.00 90.12 283 GLN A CA 1
ATOM 2373 C C . GLN A 1 283 ? -16.694 5.909 33.971 1.00 90.12 283 GLN A C 1
ATOM 2375 O O . GLN A 1 283 ? -15.555 6.213 34.312 1.00 90.12 283 GLN A O 1
ATOM 2380 N N . PHE A 1 284 ? -16.982 5.480 32.743 1.00 92.44 284 PHE A N 1
ATOM 2381 C CA . PHE A 1 284 ? -15.976 5.345 31.696 1.00 92.44 284 PHE A CA 1
ATOM 2382 C C . PHE A 1 284 ? -15.387 6.706 31.307 1.00 92.44 284 PHE A C 1
ATOM 2384 O O . PHE A 1 284 ? -14.167 6.840 31.193 1.00 92.44 284 PHE A O 1
ATOM 2391 N N . MET A 1 285 ? -16.236 7.729 31.166 1.00 91.88 285 MET A N 1
ATOM 2392 C CA . MET A 1 285 ? -15.798 9.095 30.890 1.00 91.88 285 MET A CA 1
ATOM 2393 C C . MET A 1 285 ? -14.911 9.634 32.015 1.00 91.88 285 MET A C 1
ATOM 2395 O O . MET A 1 285 ? -13.811 10.086 31.740 1.00 91.88 285 MET A O 1
ATOM 2399 N N . GLU A 1 286 ? -15.322 9.534 33.277 1.00 90.12 286 GLU A N 1
ATOM 2400 C CA . GLU A 1 286 ? -14.564 10.074 34.414 1.00 90.12 286 GLU A CA 1
ATOM 2401 C C . GLU A 1 286 ? -13.242 9.326 34.653 1.00 90.12 286 GLU A C 1
ATOM 2403 O O . GLU A 1 286 ? -12.176 9.934 34.784 1.00 90.12 286 GLU A O 1
ATOM 2408 N N . GLN A 1 287 ? -13.297 7.995 34.686 1.00 89.88 287 GLN A N 1
ATOM 2409 C CA . GLN A 1 287 ? -12.184 7.161 35.149 1.00 89.88 287 GLN A CA 1
ATOM 2410 C C . GLN A 1 287 ? -11.161 6.848 34.052 1.00 89.88 287 GLN A C 1
ATOM 2412 O O . GLN A 1 287 ? -9.993 6.607 34.358 1.00 89.88 287 GLN A O 1
ATOM 2417 N N . ILE A 1 288 ? -11.580 6.850 32.781 1.00 89.62 288 ILE A N 1
ATOM 2418 C CA . ILE A 1 288 ? -10.694 6.585 31.642 1.00 89.62 288 ILE A CA 1
ATOM 2419 C C . ILE A 1 288 ? -10.460 7.862 30.837 1.00 89.62 288 ILE A C 1
ATOM 2421 O O . ILE A 1 288 ? -9.323 8.316 30.767 1.00 89.62 288 ILE A O 1
ATOM 2425 N N . ILE A 1 289 ? -11.505 8.463 30.256 1.00 90.06 289 ILE A N 1
ATOM 2426 C CA . ILE A 1 289 ? -11.349 9.557 29.278 1.00 90.06 289 ILE A CA 1
ATOM 2427 C C . ILE A 1 289 ? -10.856 10.858 29.927 1.00 90.06 289 ILE A C 1
ATOM 2429 O O . ILE A 1 289 ? -9.809 11.366 29.549 1.00 90.06 289 ILE A O 1
ATOM 2433 N N . TYR A 1 290 ? -11.545 11.398 30.928 1.00 89.31 290 TYR A N 1
ATOM 2434 C CA . TYR A 1 290 ? -11.147 12.649 31.579 1.00 89.31 290 TYR A CA 1
ATOM 2435 C C . TYR A 1 290 ? -9.838 12.495 32.3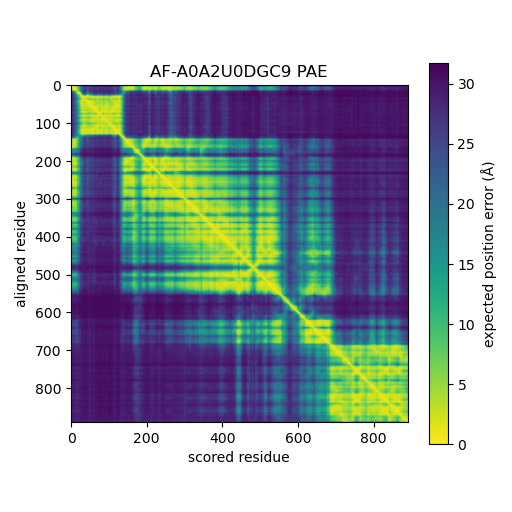46 1.00 89.31 290 TYR A C 1
ATOM 2437 O O . TYR A 1 290 ? -8.978 13.365 32.264 1.00 89.31 290 TYR A O 1
ATOM 2445 N N . THR A 1 291 ? -9.620 11.343 32.986 1.00 85.06 291 THR A N 1
ATOM 2446 C CA . THR A 1 291 ? -8.327 11.039 33.617 1.00 85.06 291 THR A CA 1
ATOM 2447 C C . THR A 1 291 ? -7.179 11.048 32.595 1.00 85.06 291 THR A C 1
ATOM 2449 O O . THR A 1 291 ? -6.093 11.546 32.895 1.00 85.06 291 THR A O 1
ATOM 2452 N N . LEU A 1 292 ? -7.401 10.527 31.382 1.00 82.62 292 LEU A N 1
ATOM 2453 C CA . LEU A 1 292 ? -6.445 10.594 30.273 1.00 82.62 292 LEU A CA 1
ATOM 2454 C C . LEU A 1 292 ? -6.176 12.047 29.857 1.00 82.62 292 LEU A C 1
ATOM 2456 O O . LEU A 1 292 ? -5.021 12.472 29.790 1.00 82.62 292 LEU A O 1
ATOM 2460 N N . GLU A 1 293 ? -7.238 12.811 29.603 1.00 87.06 293 GLU A N 1
ATOM 2461 C CA . GLU A 1 293 ? -7.141 14.203 29.163 1.00 87.06 293 GLU A CA 1
ATOM 2462 C C . GLU A 1 293 ? -6.433 15.093 30.185 1.00 87.06 293 GLU A C 1
ATOM 2464 O O . GLU A 1 293 ? -5.533 15.852 29.818 1.00 87.06 293 GLU A O 1
ATOM 2469 N N . ASP A 1 294 ? -6.796 14.982 31.462 1.00 84.38 294 ASP A N 1
ATOM 2470 C CA . ASP A 1 294 ? -6.206 15.759 32.552 1.00 84.38 294 ASP A CA 1
ATOM 2471 C C . ASP A 1 294 ? -4.714 15.453 32.698 1.00 84.38 294 ASP A C 1
ATOM 2473 O O . ASP A 1 294 ? -3.894 16.363 32.856 1.00 84.38 294 ASP A O 1
ATOM 2477 N N . LYS A 1 295 ? -4.327 14.178 32.568 1.00 77.62 295 LYS A N 1
ATOM 2478 C CA . LYS A 1 295 ? -2.916 13.770 32.595 1.00 77.62 295 LYS A CA 1
ATOM 2479 C C . LYS A 1 295 ? -2.113 14.405 31.463 1.00 77.62 295 LYS A C 1
ATOM 2481 O O . LYS A 1 295 ? -1.013 14.895 31.721 1.00 77.62 295 LYS A O 1
ATOM 2486 N N . ILE A 1 296 ? -2.654 14.447 30.247 1.00 78.25 296 ILE A N 1
ATOM 2487 C CA . ILE A 1 296 ? -1.994 15.078 29.092 1.00 78.25 296 ILE A CA 1
ATOM 2488 C C . ILE A 1 296 ? -1.903 16.596 29.292 1.00 78.25 296 ILE A C 1
ATOM 2490 O O . ILE A 1 296 ? -0.815 17.165 29.187 1.00 78.25 296 ILE A O 1
ATOM 2494 N N . LYS A 1 297 ? -3.013 17.240 29.680 1.00 82.44 297 LYS A N 1
ATOM 2495 C CA . LYS A 1 297 ? -3.098 18.691 29.937 1.00 82.44 297 LYS A CA 1
ATOM 2496 C C . LYS A 1 297 ? -2.163 19.141 31.072 1.00 82.44 297 LYS A C 1
ATOM 2498 O O . LYS A 1 297 ? -1.625 20.245 31.023 1.00 82.44 297 LYS A O 1
ATOM 2503 N N . SER A 1 298 ? -1.924 18.287 32.072 1.00 75.94 298 SER A N 1
ATOM 2504 C CA . SER A 1 298 ? -1.032 18.564 33.214 1.00 75.94 298 SER A CA 1
ATOM 2505 C C . SER A 1 298 ? 0.476 18.490 32.899 1.00 75.94 298 SER A C 1
ATOM 2507 O O . SER A 1 298 ? 1.298 18.830 33.751 1.00 75.94 298 SER A O 1
ATOM 2509 N N . ASN A 1 299 ? 0.856 18.112 31.668 1.00 59.38 299 ASN A N 1
ATOM 2510 C CA . ASN A 1 299 ? 2.215 18.198 31.111 1.00 59.38 299 ASN A CA 1
ATOM 2511 C C . ASN A 1 299 ? 3.303 17.349 31.814 1.00 59.38 299 ASN A C 1
ATOM 2513 O O . ASN A 1 299 ? 4.495 17.674 31.772 1.00 59.38 299 ASN A O 1
ATOM 2517 N N . SER A 1 300 ? 2.947 16.230 32.455 1.00 55.69 300 SER A N 1
ATOM 2518 C CA . SER A 1 300 ? 3.963 15.308 32.982 1.00 55.69 300 SER A CA 1
ATOM 2519 C C . SER A 1 300 ? 4.382 14.276 31.929 1.00 55.69 300 SER A C 1
ATOM 2521 O O . SER A 1 300 ? 3.589 13.432 31.510 1.00 55.69 300 SER A O 1
ATOM 2523 N N . ARG A 1 301 ? 5.670 14.291 31.558 1.00 50.56 301 ARG A N 1
ATOM 2524 C CA . ARG A 1 301 ? 6.306 13.371 30.588 1.00 50.56 301 ARG A CA 1
ATOM 2525 C C . ARG A 1 301 ? 6.045 11.873 30.825 1.00 50.56 301 ARG A C 1
ATOM 2527 O O . ARG A 1 301 ? 6.212 11.101 29.882 1.00 50.56 301 ARG A O 1
ATOM 2534 N N . LEU A 1 302 ? 5.672 11.489 32.050 1.00 51.91 302 LEU A N 1
ATOM 2535 C CA . LEU A 1 302 ? 5.447 10.114 32.507 1.00 51.91 302 LEU A CA 1
ATOM 2536 C C . LEU A 1 302 ? 4.170 9.454 31.944 1.00 51.91 302 LEU A C 1
ATOM 2538 O O . LEU A 1 302 ? 4.140 8.235 31.902 1.00 51.91 302 LEU A O 1
ATOM 2542 N N . TYR A 1 303 ? 3.165 10.200 31.455 1.00 67.94 303 TYR A N 1
ATOM 2543 C CA . TYR A 1 303 ? 1.871 9.602 31.052 1.00 67.94 303 TYR A CA 1
ATOM 2544 C C . TYR A 1 303 ? 1.664 9.385 29.552 1.00 67.94 303 TYR A C 1
ATOM 2546 O O . TYR A 1 303 ? 0.678 8.780 29.157 1.00 67.94 303 TYR A O 1
ATOM 2554 N N . TYR A 1 304 ? 2.575 9.847 28.697 1.00 71.94 304 TYR A N 1
ATOM 2555 C CA . TYR A 1 304 ? 2.434 9.667 27.247 1.00 71.94 304 TYR A CA 1
ATOM 2556 C C . TYR A 1 304 ? 2.374 8.182 26.844 1.00 71.94 304 TYR A C 1
ATOM 2558 O O . TYR A 1 304 ? 1.570 7.821 25.999 1.00 71.94 304 TYR A O 1
ATOM 2566 N N . GLN A 1 305 ? 3.173 7.315 27.475 1.00 71.06 305 GLN A N 1
ATOM 2567 C CA . GLN A 1 305 ? 3.157 5.876 27.179 1.00 71.06 305 GLN A CA 1
ATOM 2568 C C . GLN A 1 305 ? 1.836 5.226 27.608 1.00 71.06 305 GLN A C 1
ATOM 2570 O O . GLN A 1 305 ? 1.210 4.554 26.796 1.00 71.06 305 GLN A O 1
ATOM 2575 N N . ASP A 1 306 ? 1.364 5.517 28.826 1.00 71.50 306 ASP A N 1
ATOM 2576 C CA . ASP A 1 306 ? 0.057 5.056 29.317 1.00 71.50 306 ASP A CA 1
ATOM 2577 C C . ASP A 1 306 ? -1.085 5.501 28.386 1.00 71.50 306 ASP A C 1
ATOM 2579 O O . ASP A 1 306 ? -2.032 4.759 28.132 1.00 71.50 306 ASP A O 1
ATOM 2583 N N . VAL A 1 307 ? -0.991 6.722 27.849 1.00 77.62 307 VAL A N 1
ATOM 2584 C CA . VAL A 1 307 ? -1.980 7.264 26.915 1.00 77.62 307 VAL A CA 1
ATOM 2585 C C . VAL A 1 307 ? -1.956 6.529 25.579 1.00 77.62 307 VAL A C 1
ATOM 2587 O O . VAL A 1 307 ? -3.013 6.165 25.064 1.00 77.62 307 VAL A O 1
ATOM 2590 N N . MET A 1 308 ? -0.766 6.308 25.020 1.00 78.81 308 MET A N 1
ATOM 2591 C CA . MET A 1 308 ? -0.601 5.575 23.765 1.00 78.81 308 MET A CA 1
ATOM 2592 C C . MET A 1 308 ? -1.098 4.130 23.913 1.00 78.81 308 MET A C 1
ATOM 2594 O O . MET A 1 308 ? -1.778 3.625 23.019 1.00 78.81 308 MET A O 1
ATOM 2598 N N . GLU A 1 309 ? -0.863 3.496 25.067 1.00 78.75 309 GLU A N 1
ATOM 2599 C CA . GLU A 1 309 ? -1.416 2.178 25.394 1.00 78.75 309 GLU A CA 1
ATOM 2600 C C . GLU A 1 309 ? -2.952 2.190 25.398 1.00 78.75 309 GLU A C 1
ATOM 2602 O O . GLU A 1 309 ? -3.586 1.379 24.723 1.00 78.75 309 GLU A O 1
ATOM 2607 N N . ILE A 1 310 ? -3.570 3.141 26.106 1.00 83.50 310 ILE A N 1
ATOM 2608 C CA . ILE A 1 310 ? -5.033 3.280 26.157 1.00 83.50 310 ILE A CA 1
ATOM 2609 C C . ILE A 1 310 ? -5.607 3.476 24.748 1.00 83.50 310 ILE A C 1
ATOM 2611 O O . ILE A 1 310 ? -6.553 2.787 24.360 1.00 83.50 310 ILE A O 1
ATOM 2615 N N . LEU A 1 311 ? -5.009 4.364 23.950 1.00 83.81 311 LEU A N 1
ATOM 2616 C CA . LEU A 1 311 ? -5.439 4.631 22.577 1.00 83.81 311 LEU A CA 1
ATOM 2617 C C . LEU A 1 311 ? -5.291 3.423 21.657 1.00 83.81 311 LEU A C 1
ATOM 2619 O O . LEU A 1 311 ? -6.124 3.239 20.769 1.00 83.81 311 LEU A O 1
ATOM 2623 N N . TYR A 1 312 ? -4.276 2.584 21.860 1.00 84.25 312 TYR A N 1
ATOM 2624 C CA . TYR A 1 312 ? -4.120 1.347 21.101 1.00 84.25 312 TYR A CA 1
ATOM 2625 C C . TYR A 1 312 ? -5.350 0.440 21.270 1.00 84.25 312 TYR A C 1
ATOM 2627 O O . TYR A 1 312 ? -5.930 0.004 20.271 1.00 84.25 312 TYR A O 1
ATOM 2635 N N . TYR A 1 313 ? -5.812 0.240 22.509 1.00 85.00 313 TYR A N 1
ATOM 2636 C CA . TYR A 1 313 ? -6.917 -0.676 22.822 1.00 85.00 313 TYR A CA 1
ATOM 2637 C C . TYR A 1 313 ? -8.324 -0.073 22.679 1.00 85.00 313 TYR A C 1
ATOM 2639 O O . TYR A 1 313 ? -9.289 -0.821 22.520 1.00 85.00 313 TYR A O 1
ATOM 2647 N N . LEU A 1 314 ? -8.474 1.255 22.714 1.00 86.81 314 LEU A N 1
ATOM 2648 C CA . LEU A 1 314 ? -9.773 1.910 22.520 1.00 86.81 314 LEU A CA 1
ATOM 2649 C C . LEU A 1 314 ? -10.232 1.831 21.058 1.00 86.81 314 LEU A C 1
ATOM 2651 O O . LEU A 1 314 ? -9.506 2.300 20.191 1.00 86.81 314 LEU A O 1
ATOM 2655 N N . PRO A 1 315 ? -11.427 1.328 20.724 1.00 85.56 315 PRO A N 1
ATOM 2656 C CA . PRO A 1 315 ? -11.924 1.404 19.349 1.00 85.56 315 PRO A CA 1
ATOM 2657 C C . PRO A 1 315 ? -12.124 2.867 18.907 1.00 85.56 315 PRO A C 1
ATOM 2659 O O . PRO A 1 315 ? -12.459 3.729 19.721 1.00 85.56 315 PRO A O 1
ATOM 2662 N N . GLU A 1 316 ? -11.937 3.153 17.614 1.00 85.06 316 GLU A N 1
ATOM 2663 C CA . GLU A 1 316 ? -12.041 4.515 17.047 1.00 85.06 316 GLU A CA 1
ATOM 2664 C C . GLU A 1 316 ? -13.395 5.176 17.344 1.00 85.06 316 GLU A C 1
ATOM 2666 O O . GLU A 1 316 ? -13.442 6.338 17.743 1.00 85.06 316 GLU A O 1
ATOM 2671 N N . SER A 1 317 ? -14.481 4.398 17.258 1.00 80.94 317 SER A N 1
ATOM 2672 C CA . SER A 1 317 ? -15.852 4.833 17.561 1.00 80.94 317 SER A CA 1
ATOM 2673 C C . SER A 1 317 ? -16.043 5.340 18.991 1.00 80.94 317 SER A C 1
ATOM 2675 O O . SER A 1 317 ? -16.983 6.083 19.259 1.00 80.94 317 SER A O 1
ATOM 2677 N N . ILE A 1 318 ? -15.165 4.940 19.909 1.00 88.06 318 ILE A N 1
ATOM 2678 C CA . ILE A 1 318 ? -15.172 5.371 21.305 1.00 88.06 318 ILE A CA 1
ATOM 2679 C C . ILE A 1 318 ? -14.140 6.473 21.512 1.00 88.06 318 ILE A C 1
ATOM 2681 O O . ILE A 1 318 ? -14.440 7.474 22.151 1.00 88.06 318 ILE A O 1
ATOM 2685 N N . ALA A 1 319 ? -12.947 6.341 20.930 1.00 87.88 319 ALA A N 1
ATOM 2686 C CA . ALA A 1 319 ? -11.881 7.332 21.055 1.00 87.88 319 ALA A CA 1
ATOM 2687 C C . ALA A 1 319 ? -12.249 8.707 20.461 1.00 87.88 319 ALA A C 1
ATOM 2689 O O . ALA A 1 319 ? -11.682 9.719 20.871 1.00 87.88 319 ALA A O 1
ATOM 2690 N N . VAL A 1 320 ? -13.241 8.775 19.563 1.00 87.62 320 VAL A N 1
ATOM 2691 C CA . VAL A 1 320 ? -13.779 10.036 19.023 1.00 87.62 320 VAL A CA 1
ATOM 2692 C C . VAL A 1 320 ? -14.332 10.982 20.098 1.00 87.62 320 VAL A C 1
ATOM 2694 O O . VAL A 1 320 ? -14.429 12.179 19.849 1.00 87.62 320 VAL A O 1
ATOM 2697 N N . VAL A 1 321 ? -14.655 10.513 21.307 1.00 88.19 321 VAL A N 1
ATOM 2698 C CA . VAL A 1 321 ? -15.119 11.411 22.384 1.00 88.19 321 VAL A CA 1
ATOM 2699 C C . VAL A 1 321 ? -13.995 12.231 23.026 1.00 88.19 321 VAL A C 1
ATOM 2701 O O . VAL A 1 321 ? -14.289 13.231 23.673 1.00 88.19 321 VAL A O 1
ATOM 2704 N N . ILE A 1 322 ? -12.728 11.833 22.847 1.00 89.19 322 ILE A N 1
ATOM 2705 C CA . ILE A 1 322 ? -11.559 12.522 23.422 1.00 89.19 322 ILE A CA 1
ATOM 2706 C C . ILE A 1 322 ? -11.442 13.921 22.818 1.00 89.19 322 ILE A C 1
ATOM 2708 O O . ILE A 1 322 ? -11.586 14.082 21.604 1.00 89.19 322 ILE A O 1
ATOM 2712 N N . ASP A 1 323 ? -11.155 14.930 23.637 1.00 87.88 323 ASP A N 1
ATOM 2713 C CA . ASP A 1 323 ? -11.006 16.317 23.202 1.00 87.88 323 ASP A CA 1
ATOM 2714 C C . ASP A 1 323 ? -9.976 16.501 22.067 1.00 87.88 323 ASP A C 1
ATOM 2716 O O . ASP A 1 323 ? -8.901 15.897 22.038 1.00 87.88 323 ASP A O 1
ATOM 2720 N N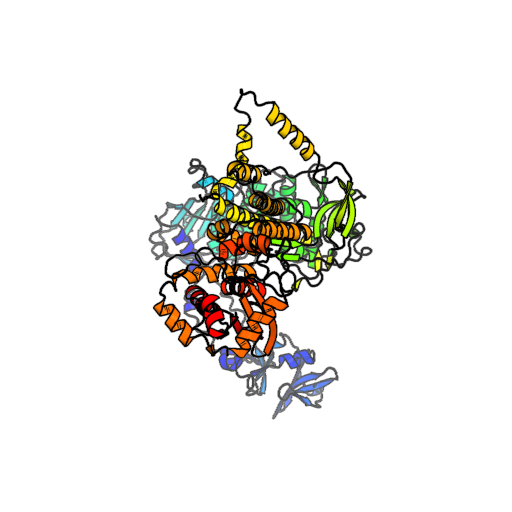 . ASN A 1 324 ? -10.300 17.380 21.114 1.00 86.44 324 ASN A N 1
ATOM 2721 C CA . ASN A 1 324 ? -9.465 17.600 19.930 1.00 86.44 324 ASN A CA 1
ATOM 2722 C C . ASN A 1 324 ? -8.103 18.192 20.255 1.00 86.44 324 ASN A C 1
ATOM 2724 O O . ASN A 1 324 ? -7.115 17.799 19.634 1.00 86.44 324 ASN A O 1
ATOM 2728 N N . GLU A 1 325 ? -8.037 19.141 21.188 1.00 85.62 325 GLU A N 1
ATOM 2729 C CA . GLU A 1 325 ? -6.752 19.723 21.562 1.00 85.62 325 GLU A CA 1
ATOM 2730 C C . GLU A 1 325 ? -5.878 18.668 22.232 1.00 85.62 325 GLU A C 1
ATOM 2732 O O . GLU A 1 325 ? -4.678 18.631 21.981 1.00 85.62 325 GLU A O 1
ATOM 2737 N N . VAL A 1 326 ? -6.471 17.751 23.000 1.00 87.25 326 VAL A N 1
ATOM 2738 C CA . VAL A 1 326 ? -5.748 16.625 23.608 1.00 87.25 326 VAL A CA 1
ATOM 2739 C C . VAL A 1 326 ? -5.166 15.685 22.552 1.00 87.25 326 VAL A C 1
ATOM 2741 O O . VAL A 1 326 ? -3.986 15.344 22.631 1.00 87.25 326 VAL A O 1
ATOM 2744 N N . LEU A 1 327 ? -5.948 15.301 21.538 1.00 87.88 327 LEU A N 1
ATOM 2745 C CA . LEU A 1 327 ? -5.456 14.457 20.439 1.00 87.88 327 LEU A CA 1
ATOM 2746 C C . LEU A 1 327 ? -4.273 15.112 19.708 1.00 87.88 327 LEU A C 1
ATOM 2748 O O . LEU A 1 327 ? -3.287 14.448 19.386 1.00 87.88 327 LEU A O 1
ATOM 2752 N N . TRP A 1 328 ? -4.336 16.426 19.492 1.00 86.50 328 TRP A N 1
ATOM 2753 C CA . TRP A 1 328 ? -3.241 17.174 18.878 1.00 86.50 328 TRP A CA 1
ATOM 2754 C C . TRP A 1 328 ? -2.025 17.347 19.793 1.00 86.50 328 TRP A C 1
ATOM 2756 O O . TRP A 1 328 ? -0.901 17.227 19.307 1.00 86.50 328 TRP A O 1
ATOM 2766 N N . MET A 1 329 ? -2.222 17.544 21.101 1.00 86.19 329 MET A N 1
ATOM 2767 C CA . MET A 1 329 ? -1.131 17.562 22.083 1.00 86.19 329 MET A CA 1
ATOM 2768 C C . MET A 1 329 ? -0.322 16.258 22.043 1.00 86.19 329 MET A C 1
ATOM 2770 O O . MET A 1 329 ? 0.895 16.289 22.196 1.00 86.19 329 MET A O 1
ATOM 2774 N N . LEU A 1 330 ? -0.960 15.113 21.778 1.00 85.12 330 LEU A N 1
ATOM 2775 C CA . LEU A 1 330 ? -0.258 13.830 21.634 1.00 85.12 330 LEU A CA 1
ATOM 2776 C C . LEU A 1 330 ? 0.587 13.740 20.364 1.00 85.12 330 LEU A C 1
ATOM 2778 O O . LEU A 1 330 ? 1.678 13.167 20.386 1.00 85.12 330 LEU A O 1
ATOM 2782 N N . ILE A 1 331 ? 0.119 14.334 19.266 1.00 85.31 331 ILE A N 1
ATOM 2783 C CA . ILE A 1 331 ? 0.914 14.461 18.039 1.00 85.31 331 ILE A CA 1
ATOM 2784 C C . ILE A 1 331 ? 2.126 15.355 18.284 1.00 85.31 331 ILE A C 1
ATOM 2786 O O . ILE A 1 331 ? 3.250 14.977 17.958 1.00 85.31 331 ILE A O 1
ATOM 2790 N N . GLU A 1 332 ? 1.917 16.505 18.917 1.00 84.50 332 GLU A N 1
ATOM 2791 C CA . GLU A 1 332 ? 2.983 17.449 19.252 1.00 84.50 332 GLU A CA 1
ATOM 2792 C C . GLU A 1 332 ? 4.009 16.839 20.219 1.00 84.50 332 GLU A C 1
ATOM 2794 O O . GLU A 1 332 ? 5.213 17.021 20.034 1.00 84.50 332 GLU A O 1
ATOM 2799 N N . GLU A 1 333 ? 3.565 16.054 21.204 1.00 82.12 333 GLU A N 1
ATOM 2800 C CA . GLU A 1 333 ? 4.455 15.344 22.125 1.00 82.12 333 GLU A CA 1
ATOM 2801 C C . GLU A 1 333 ? 5.279 14.248 21.437 1.00 82.12 333 GLU A C 1
ATOM 2803 O O . GLU A 1 333 ? 6.470 14.130 21.733 1.00 82.12 333 GLU A O 1
ATOM 2808 N N . GLY A 1 334 ? 4.699 13.499 20.493 1.00 79.50 334 GLY A N 1
ATOM 2809 C CA . GLY A 1 334 ? 5.445 12.537 19.671 1.00 79.50 334 GLY A CA 1
ATOM 2810 C C . GLY A 1 334 ? 6.533 13.190 18.844 1.00 79.50 334 GLY A C 1
ATOM 2811 O O . GLY A 1 334 ? 7.689 12.770 18.879 1.00 79.50 334 GLY A O 1
ATOM 2812 N N . ILE A 1 335 ? 6.181 14.290 18.171 1.00 82.06 335 ILE A N 1
ATOM 2813 C CA . ILE A 1 335 ? 7.129 15.124 17.424 1.00 82.06 335 ILE A CA 1
ATOM 2814 C C . ILE A 1 335 ? 8.235 15.635 18.356 1.00 82.06 335 ILE A C 1
ATOM 2816 O O . ILE A 1 335 ? 9.420 15.540 18.045 1.00 82.06 335 ILE A O 1
ATOM 2820 N N . ARG A 1 336 ? 7.880 16.145 19.541 1.00 80.88 336 ARG A N 1
ATOM 2821 C CA . ARG A 1 336 ? 8.851 16.665 20.517 1.00 80.88 336 ARG A CA 1
ATOM 2822 C C . ARG A 1 336 ? 9.812 15.584 21.018 1.00 80.88 336 ARG A C 1
ATOM 2824 O O . ARG A 1 336 ? 10.943 15.903 21.395 1.00 80.88 336 ARG A O 1
ATOM 2831 N N . LYS A 1 337 ? 9.353 14.336 21.105 1.00 74.38 337 LYS A N 1
ATOM 2832 C CA . LYS A 1 337 ? 10.145 13.190 21.566 1.00 74.38 337 LYS A CA 1
ATOM 2833 C C . LYS A 1 337 ? 10.913 12.488 20.445 1.00 74.38 337 LYS A C 1
ATOM 2835 O O . LYS A 1 337 ? 11.752 11.655 20.773 1.00 74.38 337 LYS A O 1
ATOM 2840 N N . ASP A 1 338 ? 10.668 12.852 19.185 1.00 71.69 338 ASP A N 1
ATOM 2841 C CA . ASP A 1 338 ? 11.143 12.126 18.000 1.00 71.69 338 ASP A CA 1
ATOM 2842 C C . ASP A 1 338 ? 10.718 10.650 18.023 1.00 71.69 338 ASP A C 1
ATOM 2844 O O . ASP A 1 338 ? 11.464 9.753 17.636 1.00 71.69 338 ASP A O 1
ATOM 2848 N N . ASP A 1 339 ? 9.508 10.409 18.535 1.00 64.50 339 ASP A N 1
ATOM 2849 C CA . ASP A 1 339 ? 9.016 9.091 18.922 1.00 64.50 339 ASP A CA 1
ATOM 2850 C C . ASP A 1 339 ? 7.832 8.659 18.053 1.00 64.50 339 ASP A C 1
ATOM 2852 O O . ASP A 1 339 ? 6.702 8.569 18.504 1.00 64.50 339 ASP A O 1
ATOM 2856 N N . LEU A 1 340 ? 8.068 8.519 16.747 1.00 66.12 340 LEU A N 1
ATOM 2857 C CA . LEU A 1 340 ? 7.020 8.238 15.751 1.00 66.12 340 LEU A CA 1
ATOM 2858 C C . LEU A 1 340 ? 7.296 6.976 14.927 1.00 66.12 340 LEU A C 1
ATOM 2860 O O . LEU A 1 340 ? 6.694 6.781 13.875 1.00 66.12 340 LEU A O 1
ATOM 2864 N N . THR A 1 341 ? 8.242 6.150 15.373 1.00 61.84 341 THR A N 1
ATOM 2865 C CA . THR A 1 341 ? 8.649 4.925 14.674 1.00 61.84 341 THR A CA 1
ATOM 2866 C C . THR A 1 341 ? 8.255 3.715 15.498 1.00 61.84 341 THR A C 1
ATOM 2868 O O . THR A 1 341 ? 8.298 3.743 16.728 1.00 61.84 341 THR A O 1
ATOM 2871 N N . ASN A 1 342 ? 7.876 2.630 14.830 1.00 57.44 342 ASN A N 1
ATOM 2872 C CA . ASN A 1 342 ? 7.572 1.379 15.511 1.00 57.44 342 ASN A CA 1
ATOM 2873 C C . ASN A 1 342 ? 8.789 0.885 16.319 1.00 57.44 342 ASN A C 1
ATOM 2875 O O . ASN A 1 342 ? 9.860 0.618 15.769 1.00 57.44 342 ASN A O 1
ATOM 2879 N N . LYS A 1 343 ? 8.610 0.719 17.631 1.00 56.34 343 LYS A N 1
ATOM 2880 C CA . LYS A 1 343 ? 9.630 0.231 18.568 1.00 56.34 343 LYS A CA 1
ATOM 2881 C C . LYS A 1 343 ? 9.454 -1.258 18.868 1.00 56.34 343 LYS A C 1
ATOM 2883 O O . LYS A 1 343 ? 8.425 -1.869 18.589 1.00 56.34 343 LYS A O 1
ATOM 2888 N N . LEU A 1 344 ? 10.474 -1.850 19.494 1.00 46.19 344 LEU A N 1
ATOM 2889 C CA . LEU A 1 344 ? 10.459 -3.240 19.976 1.00 46.19 344 LEU A CA 1
ATOM 2890 C C . LEU A 1 344 ? 9.271 -3.551 20.895 1.00 46.19 344 LEU A C 1
ATOM 2892 O O . LEU A 1 344 ? 8.794 -4.674 20.903 1.00 46.19 344 LEU A O 1
ATOM 2896 N N . GLU A 1 345 ? 8.790 -2.578 21.657 1.00 48.66 345 GLU A N 1
ATOM 2897 C CA . GLU A 1 345 ? 7.674 -2.787 22.581 1.00 48.66 345 GLU A CA 1
ATOM 2898 C C . GLU A 1 345 ? 6.382 -2.126 22.094 1.00 48.66 345 GLU A C 1
ATOM 2900 O O . GLU A 1 345 ? 5.325 -2.567 22.507 1.00 48.66 345 GLU A O 1
ATOM 2905 N N . TRP A 1 346 ? 6.439 -1.159 21.164 1.00 61.22 346 TRP A N 1
ATOM 2906 C CA . TRP A 1 346 ? 5.314 -0.274 20.838 1.00 61.22 346 TRP A CA 1
ATOM 2907 C C . TRP A 1 346 ? 5.080 -0.127 19.334 1.00 61.22 346 TRP A C 1
ATOM 2909 O O . TRP A 1 346 ? 5.954 0.334 18.598 1.00 61.22 346 TRP A O 1
ATOM 2919 N N . ALA A 1 347 ? 3.865 -0.446 18.886 1.00 66.00 347 ALA A N 1
ATOM 2920 C CA . ALA A 1 347 ? 3.368 -0.178 17.538 1.00 66.00 347 ALA A CA 1
ATOM 2921 C C . ALA A 1 347 ? 2.961 1.299 17.360 1.00 66.00 347 ALA A C 1
ATOM 2923 O O . ALA A 1 347 ? 1.826 1.619 17.004 1.00 66.00 347 ALA A O 1
ATOM 2924 N N . GLU A 1 348 ? 3.886 2.204 17.671 1.00 72.12 348 GLU A N 1
ATOM 2925 C CA . GLU A 1 348 ? 3.655 3.645 17.762 1.00 72.12 348 GLU A CA 1
ATOM 2926 C C . GLU A 1 348 ? 3.150 4.245 16.443 1.00 72.12 348 GLU A C 1
ATOM 2928 O O . GLU A 1 348 ? 2.192 5.015 16.463 1.00 72.12 348 GLU A O 1
ATOM 2933 N N . GLU A 1 349 ? 3.660 3.798 15.287 1.00 73.06 349 GLU A N 1
ATOM 2934 C CA . GLU A 1 349 ? 3.141 4.239 13.981 1.00 73.06 349 GLU A CA 1
ATOM 2935 C C . GLU A 1 349 ? 1.656 3.889 13.811 1.00 73.06 349 GLU A C 1
ATOM 2937 O O . GLU A 1 349 ? 0.894 4.697 13.287 1.00 73.06 349 GLU A O 1
ATOM 2942 N N . ASN A 1 350 ? 1.216 2.714 14.281 1.00 76.44 350 ASN A N 1
ATOM 2943 C CA . ASN A 1 350 ? -0.189 2.305 14.174 1.00 76.44 350 ASN A CA 1
ATOM 2944 C C . ASN A 1 350 ? -1.091 3.215 15.016 1.00 76.44 350 ASN A C 1
ATOM 2946 O O . ASN A 1 350 ? -2.174 3.597 14.573 1.00 76.44 350 ASN A O 1
ATOM 2950 N N . ILE A 1 351 ? -0.638 3.572 16.220 1.00 81.50 351 ILE A N 1
ATOM 2951 C CA . ILE A 1 351 ? -1.371 4.468 17.123 1.00 81.50 351 ILE A CA 1
ATOM 2952 C C . ILE A 1 351 ? -1.419 5.877 16.525 1.00 81.50 351 ILE A C 1
ATOM 2954 O O . ILE A 1 351 ? -2.460 6.526 16.582 1.00 81.50 351 ILE A O 1
ATOM 2958 N N . TYR A 1 352 ? -0.340 6.322 15.878 1.00 85.06 352 TYR A N 1
ATOM 2959 C CA . TYR A 1 352 ? -0.303 7.601 15.174 1.00 85.06 352 TYR A CA 1
ATOM 2960 C C . TYR A 1 352 ? -1.265 7.676 13.995 1.00 85.06 352 TYR A C 1
ATOM 2962 O O . TYR A 1 352 ? -1.988 8.664 13.867 1.00 85.06 352 TYR A O 1
ATOM 2970 N N . ILE A 1 353 ? -1.332 6.634 13.164 1.00 86.62 353 ILE A N 1
ATOM 2971 C CA . ILE A 1 353 ? -2.332 6.562 12.090 1.00 86.62 353 ILE A CA 1
ATOM 2972 C C . ILE A 1 353 ? -3.744 6.647 12.671 1.00 86.62 353 ILE A C 1
ATOM 2974 O O . ILE A 1 353 ? -4.533 7.480 12.228 1.00 86.62 353 ILE A O 1
ATOM 2978 N N . LYS A 1 354 ? -4.018 5.873 13.723 1.00 87.69 354 LYS A N 1
ATOM 2979 C CA . LYS A 1 354 ? -5.314 5.868 14.403 1.00 87.69 354 LYS A CA 1
ATOM 2980 C C . LYS A 1 354 ? -5.676 7.230 15.000 1.00 87.69 354 LYS A C 1
ATOM 2982 O O . LYS A 1 354 ? -6.810 7.677 14.874 1.00 87.69 354 LYS A O 1
ATOM 2987 N N . LEU A 1 355 ? -4.719 7.926 15.617 1.00 88.88 355 LEU A N 1
ATOM 2988 C CA . LEU A 1 355 ? -4.900 9.292 16.122 1.00 88.88 355 LEU A CA 1
ATOM 2989 C C . LEU A 1 355 ? -5.328 10.250 15.003 1.00 88.88 355 LEU A C 1
ATOM 2991 O O . LEU A 1 355 ? -6.287 11.004 15.168 1.00 88.88 355 LEU A O 1
ATOM 2995 N N . LEU A 1 356 ? -4.648 10.199 13.854 1.00 89.62 356 LEU A N 1
ATOM 2996 C CA . LEU A 1 356 ? -4.984 11.026 12.692 1.00 89.62 356 LEU A CA 1
ATOM 2997 C C . LEU A 1 356 ? -6.366 10.666 12.118 1.00 89.62 356 LEU A C 1
ATOM 2999 O O . LEU A 1 356 ? -7.106 11.564 11.716 1.00 89.62 356 LEU A O 1
ATOM 3003 N N . GLU A 1 357 ? -6.738 9.384 12.119 1.00 89.50 357 GLU A N 1
ATOM 3004 C CA . GLU A 1 357 ? -8.073 8.912 11.728 1.00 89.50 357 GLU A CA 1
ATOM 3005 C C . GLU A 1 357 ? -9.160 9.461 12.654 1.00 89.50 357 GLU A C 1
ATOM 3007 O O . GLU A 1 357 ? -10.128 10.042 12.165 1.00 89.50 357 GLU A O 1
ATOM 3012 N N . ILE A 1 358 ? -8.972 9.365 13.975 1.00 88.75 358 ILE A N 1
ATOM 3013 C CA . ILE A 1 358 ? -9.914 9.888 14.977 1.00 88.75 358 ILE A CA 1
ATOM 3014 C C . ILE A 1 358 ? -10.101 11.402 14.810 1.00 88.75 358 ILE A C 1
ATOM 3016 O O . ILE A 1 358 ? -11.231 11.893 14.831 1.00 88.75 358 ILE A O 1
ATOM 3020 N N . ILE A 1 359 ? -9.012 12.150 14.601 1.00 89.38 359 ILE A N 1
ATOM 3021 C CA . ILE A 1 359 ? -9.078 13.602 14.368 1.00 89.38 359 ILE A CA 1
ATOM 3022 C C . ILE A 1 359 ? -9.908 13.917 13.116 1.00 89.38 359 ILE A C 1
ATOM 3024 O O . ILE A 1 359 ? -10.708 14.852 13.134 1.00 89.38 359 ILE A O 1
ATOM 3028 N N . LEU A 1 360 ? -9.743 13.142 12.040 1.00 87.44 360 LEU A N 1
ATOM 3029 C CA . LEU A 1 360 ? -10.460 13.342 10.776 1.00 87.44 360 LEU A CA 1
ATOM 3030 C C . LEU A 1 360 ? -11.909 12.839 10.785 1.00 87.44 360 LEU A C 1
ATOM 3032 O O . LEU A 1 360 ? -12.702 13.292 9.962 1.00 87.44 360 LEU A O 1
ATOM 3036 N N . GLN A 1 361 ? -12.272 11.913 11.677 1.00 84.56 361 GLN A N 1
ATOM 3037 C CA . GLN A 1 361 ? -13.659 11.452 11.840 1.00 84.56 361 GLN A CA 1
ATOM 3038 C C . GLN A 1 361 ? -14.579 12.548 12.392 1.00 84.56 361 GLN A C 1
ATOM 3040 O O . GLN A 1 361 ? -15.797 12.469 12.234 1.00 84.56 361 GLN A O 1
ATOM 3045 N N . LYS A 1 362 ? -14.012 13.589 13.005 1.00 80.81 362 LYS A N 1
ATOM 3046 C CA . LYS A 1 362 ? -14.769 14.727 13.518 1.00 80.81 362 LYS A CA 1
ATOM 3047 C C . LYS A 1 362 ? -15.042 15.735 12.408 1.00 80.81 362 LYS A C 1
ATOM 3049 O O . LYS A 1 362 ? -14.121 16.327 11.847 1.00 80.81 362 LYS A O 1
ATOM 3054 N N . GLU A 1 363 ? -16.323 15.935 12.111 1.00 66.62 363 GLU A N 1
ATOM 3055 C CA . GLU A 1 363 ? -16.790 16.841 11.060 1.00 66.62 363 GLU A CA 1
ATOM 3056 C C . GLU A 1 363 ? -16.230 18.268 11.234 1.00 66.62 363 GLU A C 1
ATOM 3058 O O . GLU A 1 363 ? -16.193 18.814 12.340 1.00 66.62 363 GLU A O 1
ATOM 3063 N N . GLY A 1 364 ? -15.756 18.867 10.133 1.00 71.25 364 GLY A N 1
ATOM 3064 C CA . GLY A 1 364 ? -15.226 20.235 10.099 1.00 71.25 364 GLY A CA 1
ATOM 3065 C C . GLY A 1 364 ? -13.744 20.373 10.468 1.00 71.25 364 GLY A C 1
ATOM 3066 O O . GLY A 1 364 ? -13.237 21.494 10.535 1.00 71.25 364 GLY A O 1
ATOM 3067 N N . GLN A 1 365 ? -13.026 19.268 10.703 1.00 79.56 365 GLN A N 1
ATOM 3068 C CA . GLN A 1 365 ? -11.602 19.296 11.066 1.00 79.56 365 GLN A CA 1
ATOM 3069 C C . GLN A 1 365 ? -10.645 19.185 9.873 1.00 79.56 365 GLN A C 1
ATOM 3071 O O . GLN A 1 365 ? -9.450 19.407 10.047 1.00 79.56 365 GLN A O 1
ATOM 3076 N N . GLU A 1 366 ? -11.113 18.887 8.660 1.00 87.00 366 GLU A N 1
ATOM 3077 C CA . GLU A 1 366 ? -10.229 18.592 7.524 1.00 87.00 366 GLU A CA 1
ATOM 3078 C C . GLU A 1 366 ? -9.377 19.795 7.096 1.00 87.00 366 GLU A C 1
ATOM 3080 O O . GLU A 1 366 ? -8.178 19.650 6.854 1.00 87.00 366 GLU A O 1
ATOM 3085 N N . SER A 1 367 ? -9.956 21.000 7.074 1.00 84.88 367 SER A N 1
ATOM 3086 C CA . SER A 1 367 ? -9.205 22.228 6.777 1.00 84.88 367 SER A CA 1
ATOM 3087 C C . SER A 1 367 ? -8.149 22.510 7.844 1.00 84.88 367 SER A C 1
ATOM 3089 O O . SER A 1 367 ? -6.982 22.718 7.516 1.00 84.88 367 SER A O 1
ATOM 3091 N N . ARG A 1 368 ? -8.529 22.426 9.127 1.00 87.50 368 ARG A N 1
ATOM 3092 C CA . ARG A 1 368 ? -7.616 22.638 10.261 1.00 87.50 368 ARG A CA 1
ATOM 3093 C C . ARG A 1 368 ? -6.500 21.591 10.295 1.00 87.50 368 ARG A C 1
ATOM 3095 O O . ARG A 1 368 ? -5.359 21.911 10.622 1.00 87.50 368 ARG A O 1
ATOM 3102 N N . PHE A 1 369 ? -6.819 20.350 9.941 1.00 91.81 369 PHE A N 1
ATOM 3103 C CA . PHE A 1 369 ? -5.865 19.255 9.824 1.00 91.81 369 PHE A CA 1
ATOM 3104 C C . PHE A 1 369 ? -4.794 19.567 8.776 1.00 91.81 369 PHE A C 1
ATOM 3106 O O . PHE A 1 369 ? -3.605 19.471 9.070 1.00 91.81 369 PHE A O 1
ATOM 3113 N N . ILE A 1 370 ? -5.194 20.006 7.578 1.00 93.38 370 ILE A N 1
ATOM 3114 C CA . ILE A 1 370 ? -4.244 20.353 6.512 1.00 93.38 370 ILE A CA 1
ATOM 3115 C C . ILE A 1 370 ? -3.424 21.593 6.867 1.00 93.38 370 ILE A C 1
ATOM 3117 O O . ILE A 1 370 ? -2.219 21.617 6.622 1.00 93.38 370 ILE A O 1
ATOM 3121 N N . GLU A 1 371 ? -4.032 22.592 7.507 1.00 90.44 371 GLU A N 1
ATOM 3122 C CA . GLU A 1 371 ? -3.302 23.757 8.012 1.00 90.44 371 GLU A CA 1
ATOM 3123 C C . GLU A 1 371 ? -2.230 23.361 9.029 1.00 90.44 371 GLU A C 1
ATOM 3125 O O . GLU A 1 371 ? -1.095 23.820 8.915 1.00 90.44 371 GLU A O 1
ATOM 3130 N N . ARG A 1 372 ? -2.539 22.455 9.968 1.00 91.19 372 ARG A N 1
ATOM 3131 C CA . ARG A 1 372 ? -1.544 21.907 10.905 1.00 91.19 372 ARG A CA 1
ATOM 3132 C C . ARG A 1 372 ? -0.450 21.120 10.184 1.00 91.19 372 ARG A C 1
ATOM 3134 O O . ARG A 1 372 ? 0.720 21.297 10.503 1.00 91.19 372 ARG A O 1
ATOM 3141 N N . MET A 1 373 ? -0.788 20.329 9.165 1.00 93.44 373 MET A N 1
ATOM 3142 C CA . MET A 1 373 ? 0.214 19.617 8.360 1.00 93.44 373 MET A CA 1
ATOM 3143 C C . MET A 1 373 ? 1.153 20.567 7.594 1.00 93.44 373 MET A C 1
ATOM 3145 O O . MET A 1 373 ? 2.313 20.226 7.356 1.00 93.44 373 MET A O 1
ATOM 3149 N N . ALA A 1 374 ? 0.679 21.766 7.238 1.00 91.12 374 ALA A N 1
ATOM 3150 C CA . ALA A 1 374 ? 1.470 22.806 6.579 1.00 91.12 374 ALA A CA 1
ATOM 3151 C C . ALA A 1 374 ? 2.365 23.609 7.542 1.00 91.12 374 ALA A C 1
ATOM 3153 O O . ALA A 1 374 ? 3.262 24.326 7.087 1.00 91.12 374 ALA A O 1
ATOM 3154 N N . GLN A 1 375 ? 2.154 23.506 8.860 1.00 91.12 375 GLN A N 1
ATOM 3155 C CA . GLN A 1 375 ? 2.957 24.231 9.845 1.00 91.12 375 GLN A CA 1
ATOM 3156 C C . GLN A 1 375 ? 4.417 23.788 9.804 1.00 91.12 375 GLN A C 1
ATOM 3158 O O . GLN A 1 375 ? 4.734 22.616 9.597 1.00 91.12 375 GLN A O 1
ATOM 3163 N N . LYS A 1 376 ? 5.317 24.750 10.020 1.00 89.94 376 LYS A N 1
ATOM 3164 C CA . LYS A 1 376 ? 6.758 24.507 10.058 1.00 89.94 376 LYS A CA 1
ATOM 3165 C C . LYS A 1 376 ? 7.205 24.215 11.482 1.00 89.94 376 LYS A C 1
ATOM 3167 O O . LYS A 1 376 ? 6.951 25.003 12.390 1.00 89.94 376 LYS A O 1
ATOM 3172 N N . ILE A 1 377 ? 7.943 23.129 11.643 1.00 89.56 377 ILE A N 1
ATOM 3173 C CA . ILE A 1 377 ? 8.563 22.702 12.895 1.00 89.56 377 ILE A CA 1
ATOM 3174 C C . ILE A 1 377 ? 10.067 22.526 12.702 1.00 89.56 377 ILE A C 1
ATOM 3176 O O . ILE A 1 377 ? 10.569 22.443 11.579 1.00 89.56 377 ILE A O 1
ATOM 3180 N N . LYS A 1 378 ? 10.809 22.517 13.809 1.00 85.44 378 LYS A N 1
ATOM 3181 C CA . LYS A 1 378 ? 12.261 22.343 13.791 1.00 85.44 378 LYS A CA 1
ATOM 3182 C C . LYS A 1 378 ? 12.607 20.856 13.868 1.00 85.44 378 LYS A C 1
ATOM 3184 O O . LYS A 1 378 ? 12.292 20.221 14.866 1.00 85.44 378 LYS A O 1
ATOM 3189 N N . ASP A 1 379 ? 13.319 20.352 12.865 1.00 81.12 379 ASP A N 1
ATOM 3190 C CA . ASP A 1 379 ? 13.902 19.007 12.847 1.00 81.12 379 ASP A CA 1
ATOM 3191 C C . ASP A 1 379 ? 15.433 19.122 12.764 1.00 81.12 379 ASP A C 1
ATOM 3193 O O . ASP A 1 379 ? 16.017 19.537 11.753 1.00 81.12 379 ASP A O 1
ATOM 3197 N N . GLY A 1 380 ? 16.101 18.875 13.893 1.00 80.62 380 GLY A N 1
ATOM 3198 C CA . GLY A 1 380 ? 17.530 19.127 14.059 1.00 80.62 380 GLY A CA 1
ATOM 3199 C C . GLY A 1 380 ? 17.917 20.582 13.747 1.00 80.62 380 GLY A C 1
ATOM 3200 O O . GLY A 1 380 ? 17.634 21.505 14.516 1.00 80.62 380 GLY A O 1
ATOM 3201 N N . LYS A 1 381 ? 18.617 20.793 12.623 1.00 77.56 381 LYS A N 1
ATOM 3202 C CA . LYS A 1 381 ? 19.045 22.124 12.138 1.00 77.56 381 LYS A CA 1
ATOM 3203 C C . LYS A 1 381 ? 18.132 22.711 11.051 1.00 77.56 381 LYS A C 1
ATOM 3205 O O . LYS A 1 381 ? 18.394 23.825 10.605 1.00 77.56 381 LYS A O 1
ATOM 3210 N N . LYS A 1 382 ? 17.111 21.979 10.598 1.00 82.62 382 LYS A N 1
ATOM 3211 C CA . LYS A 1 382 ? 16.231 22.366 9.487 1.00 82.62 382 LYS A CA 1
ATOM 3212 C C . LYS A 1 382 ? 14.843 22.740 10.007 1.00 82.62 382 LYS A C 1
ATOM 3214 O O . LYS A 1 382 ? 14.429 22.277 11.066 1.00 82.62 382 LYS A O 1
ATOM 3219 N N . TYR A 1 383 ? 14.131 23.567 9.246 1.00 86.44 383 TYR A N 1
ATOM 3220 C CA . TYR A 1 383 ? 12.691 23.751 9.411 1.00 86.44 383 TYR A CA 1
ATOM 3221 C C . TYR A 1 383 ? 11.979 22.937 8.335 1.00 86.44 383 TYR A C 1
ATOM 3223 O O . TYR A 1 383 ? 12.227 23.153 7.148 1.00 86.44 383 TYR A O 1
ATOM 3231 N N . VAL A 1 384 ? 11.132 22.007 8.760 1.00 88.94 384 VAL A N 1
ATOM 3232 C CA . VAL A 1 384 ? 10.361 21.090 7.908 1.00 88.94 384 VAL A CA 1
ATOM 3233 C C . VAL A 1 384 ? 8.875 21.292 8.172 1.00 88.94 384 VAL A C 1
ATOM 3235 O O . VAL A 1 384 ? 8.503 21.850 9.203 1.00 88.94 384 VAL A O 1
ATOM 3238 N N . THR A 1 385 ? 8.015 20.869 7.250 1.00 91.31 385 THR A N 1
ATOM 3239 C CA . THR A 1 385 ? 6.568 20.842 7.531 1.00 91.31 385 THR A CA 1
ATOM 3240 C C . THR A 1 385 ? 6.223 19.673 8.454 1.00 91.31 385 THR A C 1
ATOM 3242 O O . THR A 1 385 ? 6.943 18.674 8.465 1.00 91.31 385 THR A O 1
ATOM 3245 N N . VAL A 1 386 ? 5.122 19.757 9.206 1.00 91.12 386 VAL A N 1
ATOM 3246 C CA . VAL A 1 386 ? 4.609 18.605 9.974 1.00 91.12 386 VAL A CA 1
ATOM 3247 C C . VAL A 1 386 ? 4.326 17.423 9.038 1.00 91.12 386 VAL A C 1
ATOM 3249 O O . VAL A 1 386 ? 4.654 16.291 9.382 1.00 91.12 386 VAL A O 1
ATOM 3252 N N . LEU A 1 387 ? 3.819 17.688 7.824 1.00 92.88 387 LEU A N 1
ATOM 3253 C CA . LEU A 1 387 ? 3.676 16.679 6.771 1.00 92.88 387 LEU A CA 1
ATOM 3254 C C . LEU A 1 387 ? 4.995 15.950 6.496 1.00 92.88 387 LEU A C 1
ATOM 3256 O O . LEU A 1 387 ? 5.029 14.729 6.560 1.00 92.88 387 LEU A O 1
ATOM 3260 N N . GLU A 1 388 ? 6.056 16.692 6.166 1.00 89.69 388 GLU A N 1
ATOM 3261 C CA . GLU A 1 388 ? 7.375 16.124 5.862 1.00 89.69 388 GLU A CA 1
ATOM 3262 C C . GLU A 1 388 ? 7.915 15.322 7.049 1.00 89.69 388 GLU A C 1
ATOM 3264 O O . GLU A 1 388 ? 8.351 14.187 6.881 1.00 89.69 388 GLU A O 1
ATOM 3269 N N . TYR A 1 389 ? 7.823 15.883 8.255 1.00 87.62 389 TYR A N 1
ATOM 3270 C CA . TYR A 1 389 ? 8.330 15.252 9.467 1.00 87.62 389 TYR A CA 1
ATOM 3271 C C . TYR A 1 389 ? 7.678 13.894 9.747 1.00 87.62 389 TYR A C 1
ATOM 3273 O O . TYR A 1 389 ? 8.386 12.926 10.032 1.00 87.62 389 TYR A O 1
ATOM 3281 N N . LEU A 1 390 ? 6.343 13.828 9.658 1.00 86.50 390 LEU A N 1
ATOM 3282 C CA . LEU A 1 390 ? 5.572 12.595 9.835 1.00 86.50 390 LEU A CA 1
ATOM 3283 C C . LEU A 1 390 ? 5.825 11.619 8.681 1.00 86.50 390 LEU A C 1
ATOM 3285 O O . LEU A 1 390 ? 6.041 10.432 8.911 1.00 86.50 390 LEU A O 1
ATOM 3289 N N . TYR A 1 391 ? 5.833 12.117 7.442 1.00 84.56 391 TYR A N 1
ATOM 3290 C CA . TYR A 1 391 ? 6.041 11.303 6.247 1.00 84.56 391 TYR A CA 1
ATOM 3291 C C . TYR A 1 391 ? 7.398 10.584 6.264 1.00 84.56 391 TYR A C 1
ATOM 3293 O O . TYR A 1 391 ? 7.472 9.409 5.917 1.00 84.56 391 TYR A O 1
ATOM 3301 N N . ASP A 1 392 ? 8.461 11.258 6.708 1.00 78.69 392 ASP A N 1
ATOM 3302 C CA . ASP A 1 392 ? 9.807 10.680 6.774 1.00 78.69 392 ASP A CA 1
ATOM 3303 C C . ASP A 1 392 ? 9.966 9.621 7.886 1.00 78.69 392 ASP A C 1
ATOM 3305 O O . ASP A 1 392 ? 10.964 8.900 7.894 1.00 78.69 392 ASP A O 1
ATOM 3309 N N . ARG A 1 393 ? 9.005 9.508 8.817 1.00 76.38 393 ARG A N 1
ATOM 3310 C CA . ARG A 1 393 ? 9.064 8.620 9.999 1.00 76.38 393 ARG A CA 1
ATOM 3311 C C . ARG A 1 393 ? 8.022 7.500 9.998 1.00 76.38 393 ARG A C 1
ATOM 3313 O O . ARG A 1 393 ? 8.208 6.507 10.690 1.00 76.38 393 ARG A O 1
ATOM 3320 N N . ILE A 1 394 ? 6.946 7.636 9.224 1.00 73.06 394 ILE A N 1
ATOM 3321 C CA . ILE A 1 394 ? 5.931 6.591 9.050 1.00 73.06 394 ILE A CA 1
ATOM 3322 C C . ILE A 1 394 ? 6.321 5.736 7.842 1.00 73.06 394 ILE A C 1
ATOM 3324 O O . ILE A 1 394 ? 6.581 6.260 6.757 1.00 73.06 394 ILE A O 1
ATOM 3328 N N . HIS A 1 395 ? 6.346 4.411 7.998 1.00 68.25 395 HIS A N 1
ATOM 3329 C CA . HIS A 1 395 ? 6.903 3.519 6.981 1.00 68.25 395 HIS A CA 1
ATOM 3330 C C . HIS A 1 395 ? 5.905 2.469 6.472 1.00 68.25 395 HIS A C 1
ATOM 3332 O O . HIS A 1 395 ? 4.825 2.252 7.023 1.00 68.25 395 HIS A O 1
ATOM 3338 N N . GLY A 1 396 ? 6.267 1.812 5.365 1.00 66.31 396 GLY A N 1
ATOM 3339 C CA . GLY A 1 396 ? 5.521 0.680 4.811 1.00 66.31 396 GLY A CA 1
ATOM 3340 C C . GLY A 1 396 ? 4.059 1.002 4.489 1.00 66.31 396 GLY A C 1
ATOM 3341 O O . GLY A 1 396 ? 3.750 2.022 3.872 1.00 66.31 396 GLY A O 1
ATOM 3342 N N . ASP A 1 397 ? 3.148 0.119 4.894 1.00 72.44 397 ASP A N 1
ATOM 3343 C CA . ASP A 1 397 ? 1.716 0.269 4.609 1.00 72.44 397 ASP A CA 1
ATOM 3344 C C . ASP A 1 397 ? 1.064 1.405 5.417 1.00 72.44 397 ASP A C 1
ATOM 3346 O O . ASP A 1 397 ? 0.090 2.007 4.959 1.00 72.44 397 ASP A O 1
ATOM 3350 N N . ASN A 1 398 ? 1.626 1.772 6.574 1.00 75.44 398 ASN A N 1
ATOM 3351 C CA . ASN A 1 398 ? 1.169 2.939 7.330 1.00 75.44 398 ASN A CA 1
ATOM 3352 C C . ASN A 1 398 ? 1.470 4.245 6.590 1.00 75.44 398 ASN A C 1
ATOM 3354 O O . ASN A 1 398 ? 0.653 5.161 6.640 1.00 75.44 398 ASN A O 1
ATOM 3358 N N . ALA A 1 399 ? 2.573 4.325 5.840 1.00 78.31 399 ALA A N 1
ATOM 3359 C CA . ALA A 1 399 ? 2.882 5.502 5.023 1.00 78.31 399 ALA A CA 1
ATOM 3360 C C . ALA A 1 399 ? 1.828 5.712 3.922 1.00 78.31 399 ALA A C 1
ATOM 3362 O O . ALA A 1 399 ? 1.396 6.835 3.659 1.00 78.31 399 ALA A O 1
ATOM 3363 N N . VAL A 1 400 ? 1.350 4.613 3.324 1.00 83.44 400 VAL A N 1
ATOM 3364 C CA . VAL A 1 400 ? 0.270 4.630 2.324 1.00 83.44 400 VAL A CA 1
ATOM 3365 C C . VAL A 1 400 ? -1.047 5.087 2.956 1.00 83.44 400 VAL A C 1
ATOM 3367 O O . VAL A 1 400 ? -1.738 5.941 2.390 1.00 83.44 400 VAL A O 1
ATOM 3370 N N . LYS A 1 401 ? -1.385 4.569 4.146 1.00 87.38 401 LYS A N 1
ATOM 3371 C CA . LYS A 1 401 ? -2.564 5.014 4.910 1.00 87.38 401 LYS A CA 1
ATOM 3372 C C . LYS A 1 401 ? -2.475 6.499 5.250 1.00 87.38 401 LYS A C 1
ATOM 3374 O O . LYS A 1 401 ? -3.407 7.239 4.950 1.00 87.38 401 LYS A O 1
ATOM 3379 N N . PHE A 1 402 ? -1.336 6.949 5.776 1.00 90.44 402 PHE A N 1
ATOM 3380 C CA . PHE A 1 402 ? -1.073 8.353 6.086 1.00 90.44 402 PHE A CA 1
ATOM 3381 C C . PHE A 1 402 ? -1.290 9.255 4.868 1.00 90.44 402 PHE A C 1
ATOM 3383 O O . PHE A 1 402 ? -2.101 10.180 4.920 1.00 90.44 402 PHE A O 1
ATOM 3390 N N . ALA A 1 403 ? -0.637 8.950 3.742 1.00 91.31 403 ALA A N 1
ATOM 3391 C CA . ALA A 1 403 ? -0.780 9.727 2.514 1.00 91.31 403 ALA A CA 1
ATOM 3392 C C . ALA A 1 403 ? -2.241 9.771 2.024 1.00 91.31 403 ALA A C 1
ATOM 3394 O O . ALA A 1 403 ? -2.730 10.820 1.603 1.00 91.31 403 ALA A O 1
ATOM 3395 N N . THR A 1 404 ? -2.966 8.655 2.148 1.00 91.94 404 THR A N 1
ATOM 3396 C CA . THR A 1 404 ? -4.389 8.561 1.788 1.00 91.94 404 THR A CA 1
ATOM 3397 C C . THR A 1 404 ? -5.268 9.440 2.682 1.00 91.94 404 THR A C 1
ATOM 3399 O O . THR A 1 404 ? -6.142 10.147 2.172 1.00 91.94 404 THR A O 1
ATOM 3402 N N . LEU A 1 405 ? -5.027 9.443 3.998 1.00 92.31 405 LEU A N 1
ATOM 3403 C CA . LEU A 1 405 ? -5.746 10.282 4.963 1.00 92.31 405 LEU A CA 1
ATOM 3404 C C . LEU A 1 405 ? -5.525 11.769 4.681 1.00 92.31 405 LEU A C 1
ATOM 3406 O O . LEU A 1 405 ? -6.491 12.528 4.572 1.00 92.31 405 LEU A O 1
ATOM 3410 N N . VAL A 1 406 ? -4.267 12.169 4.476 1.00 94.38 406 VAL A N 1
ATOM 3411 C CA . VAL A 1 406 ? -3.917 13.554 4.139 1.00 94.38 406 VAL A CA 1
ATOM 3412 C C . VAL A 1 406 ? -4.556 13.965 2.810 1.00 94.38 406 VAL A C 1
ATOM 3414 O O . VAL A 1 406 ? -5.141 15.041 2.728 1.00 94.38 406 VAL A O 1
ATOM 3417 N N . ASN A 1 407 ? -4.534 13.111 1.781 1.00 93.56 407 ASN A N 1
ATOM 3418 C CA . ASN A 1 407 ? -5.182 13.408 0.499 1.00 93.56 407 ASN A CA 1
ATOM 3419 C C . ASN A 1 407 ? -6.708 13.579 0.643 1.00 93.56 407 ASN A C 1
ATOM 3421 O O . ASN A 1 407 ? -7.294 14.493 0.062 1.00 93.56 407 ASN A O 1
ATOM 3425 N N . LYS A 1 408 ? -7.366 12.736 1.453 1.00 91.44 408 LYS A N 1
ATOM 3426 C CA . LYS A 1 408 ? -8.810 12.841 1.721 1.00 91.44 408 LYS A CA 1
ATOM 3427 C C . LYS A 1 408 ? -9.166 14.167 2.398 1.00 91.44 408 LYS A C 1
ATOM 3429 O O . LYS A 1 408 ? -10.143 14.797 1.999 1.00 91.44 408 LYS A O 1
ATOM 3434 N N . ALA A 1 409 ? -8.373 14.593 3.380 1.00 92.44 409 ALA A N 1
ATOM 3435 C CA . ALA A 1 409 ? -8.561 15.872 4.061 1.00 92.44 409 ALA A CA 1
ATOM 3436 C C . ALA A 1 409 ? -8.258 17.065 3.137 1.00 92.44 409 ALA A C 1
ATOM 3438 O O . ALA A 1 409 ? -9.020 18.031 3.094 1.00 92.44 409 ALA A O 1
ATOM 3439 N N . TRP A 1 410 ? -7.200 16.963 2.325 1.00 94.00 410 TRP A N 1
ATOM 3440 C CA . TRP A 1 410 ? -6.798 17.991 1.365 1.00 94.00 410 TRP A CA 1
ATOM 3441 C C . TRP A 1 410 ? -7.929 18.369 0.408 1.00 94.00 410 TRP A C 1
ATOM 3443 O O . TRP A 1 410 ? -8.162 19.562 0.219 1.00 94.00 410 TRP A O 1
ATOM 3453 N N . LYS A 1 411 ? -8.694 17.390 -0.098 1.00 90.62 411 LYS A N 1
ATOM 3454 C CA . LYS A 1 411 ? -9.837 17.612 -1.009 1.00 90.62 411 LYS A CA 1
ATOM 3455 C C . LYS A 1 411 ? -10.926 18.539 -0.455 1.00 90.62 411 LYS A C 1
ATOM 3457 O O . LYS A 1 411 ? -11.702 19.076 -1.237 1.00 90.62 411 LYS A O 1
ATOM 3462 N N . LYS A 1 412 ? -11.004 18.713 0.867 1.00 90.12 412 LYS A N 1
ATOM 3463 C CA . LYS A 1 412 ? -11.976 19.592 1.539 1.00 90.12 412 LYS A CA 1
ATOM 3464 C C . LYS A 1 412 ? -11.370 20.920 2.007 1.00 90.12 412 LYS A C 1
ATOM 3466 O O . LYS A 1 412 ? -12.061 21.720 2.627 1.00 90.12 412 LYS A O 1
ATOM 3471 N N . SER A 1 413 ? -10.087 21.154 1.735 1.00 89.19 413 SER A N 1
ATOM 3472 C CA . SER A 1 413 ? -9.353 22.337 2.189 1.00 89.19 413 SER A CA 1
ATOM 3473 C C . SER A 1 413 ? -9.247 23.414 1.103 1.00 89.19 413 SER A C 1
ATOM 3475 O O . SER A 1 413 ? -9.384 23.138 -0.094 1.00 89.19 413 SER A O 1
ATOM 3477 N N . ARG A 1 414 ? -8.895 24.644 1.508 1.00 88.62 414 ARG A N 1
ATOM 3478 C CA . ARG A 1 414 ? -8.619 25.758 0.579 1.00 88.62 414 ARG A CA 1
ATOM 3479 C C . ARG A 1 414 ? -7.427 25.517 -0.354 1.00 88.62 414 ARG A C 1
ATOM 3481 O O . ARG A 1 414 ? -7.337 26.150 -1.402 1.00 88.62 414 ARG A O 1
ATOM 3488 N N . PHE A 1 415 ? -6.536 24.585 -0.002 1.00 88.50 415 PHE A N 1
ATOM 3489 C CA . PHE A 1 415 ? -5.352 24.246 -0.796 1.00 88.50 415 PHE A CA 1
ATOM 3490 C C . PHE A 1 415 ? -5.688 23.523 -2.110 1.00 88.50 415 PHE A C 1
ATOM 3492 O O . PHE A 1 415 ? -4.795 23.288 -2.917 1.00 88.50 415 PHE A O 1
ATOM 3499 N N . THR A 1 416 ? -6.956 23.186 -2.358 1.00 86.31 416 THR A N 1
ATOM 3500 C CA . THR A 1 416 ? -7.423 22.680 -3.661 1.00 86.31 416 THR A CA 1
ATOM 3501 C C . THR A 1 416 ? -7.430 23.749 -4.753 1.00 86.31 416 THR A C 1
ATOM 3503 O O . THR A 1 416 ? -7.375 23.413 -5.936 1.00 86.31 416 THR A O 1
ATOM 3506 N N . ASN A 1 417 ? -7.467 25.031 -4.380 1.00 81.69 417 ASN A N 1
ATOM 3507 C CA . ASN A 1 417 ? -7.491 26.143 -5.320 1.00 81.69 417 ASN A CA 1
ATOM 3508 C C . ASN A 1 417 ? -6.060 26.574 -5.711 1.00 81.69 417 ASN A C 1
ATOM 3510 O O . ASN A 1 417 ? -5.336 27.088 -4.863 1.00 81.69 417 ASN A O 1
ATOM 3514 N N . PRO A 1 418 ? -5.632 26.422 -6.978 1.00 81.88 418 PRO A N 1
ATOM 3515 C CA . PRO A 1 418 ? -4.272 26.761 -7.408 1.00 81.88 418 PRO A CA 1
ATOM 3516 C C . PRO A 1 418 ? -3.970 28.264 -7.483 1.00 81.88 418 PRO A C 1
ATOM 3518 O O . PRO A 1 418 ? -2.824 28.631 -7.749 1.00 81.88 418 PRO A O 1
ATOM 3521 N N . ASN A 1 419 ? -4.965 29.143 -7.327 1.00 79.81 419 ASN A N 1
ATOM 3522 C CA . ASN A 1 419 ? -4.772 30.578 -7.504 1.00 79.81 419 ASN A CA 1
ATOM 3523 C C . ASN A 1 419 ? -3.796 31.136 -6.449 1.00 79.81 419 ASN A C 1
ATOM 3525 O O . ASN A 1 419 ? -4.101 31.157 -5.260 1.00 79.81 419 ASN A O 1
ATOM 3529 N N . LYS A 1 420 ? -2.630 31.623 -6.892 1.00 81.75 420 LYS A N 1
ATOM 3530 C CA . LYS A 1 420 ? -1.572 32.166 -6.020 1.00 81.75 420 LYS A CA 1
ATOM 3531 C C . LYS A 1 420 ? -1.948 33.493 -5.353 1.00 81.75 420 LYS A C 1
ATOM 3533 O O . LYS A 1 420 ? -1.345 33.842 -4.343 1.00 81.75 420 LYS A O 1
ATOM 3538 N N . GLU A 1 421 ? -2.908 34.230 -5.912 1.00 80.31 421 GLU A N 1
ATOM 3539 C CA . GLU A 1 421 ? -3.420 35.470 -5.314 1.00 80.31 421 GLU A CA 1
ATOM 3540 C C . GLU A 1 421 ? -4.348 35.169 -4.131 1.00 80.31 421 GLU A C 1
ATOM 3542 O O . GLU A 1 421 ? -4.319 35.871 -3.124 1.00 80.31 421 GLU A O 1
ATOM 3547 N N . GLU A 1 422 ? -5.120 34.083 -4.224 1.00 79.69 422 GLU A N 1
ATOM 3548 C CA . GLU A 1 422 ? -6.045 33.636 -3.175 1.00 79.69 422 GLU A CA 1
ATOM 3549 C C . GLU A 1 422 ? -5.366 32.701 -2.153 1.00 79.69 422 GLU A C 1
ATOM 3551 O O . GLU A 1 422 ? -5.737 32.695 -0.981 1.00 79.69 422 GLU A O 1
ATOM 3556 N N . ASN A 1 423 ? -4.333 31.955 -2.564 1.00 84.62 423 ASN A N 1
ATOM 3557 C CA . ASN A 1 423 ? -3.507 31.088 -1.718 1.00 84.62 423 ASN A CA 1
ATOM 3558 C C . ASN A 1 423 ? -2.035 31.516 -1.777 1.00 84.62 423 ASN A C 1
ATOM 3560 O O . ASN A 1 423 ? -1.229 30.998 -2.557 1.00 84.62 423 ASN A O 1
ATOM 3564 N N . THR A 1 424 ? -1.673 32.466 -0.915 1.00 86.88 424 THR A N 1
ATOM 3565 C CA . THR A 1 424 ? -0.333 33.076 -0.901 1.00 86.88 424 THR A CA 1
ATOM 3566 C C . THR A 1 424 ? 0.791 32.095 -0.543 1.00 86.88 424 THR A C 1
ATOM 3568 O O . THR A 1 424 ? 1.942 32.319 -0.920 1.00 86.88 424 THR A O 1
ATOM 3571 N N . GLU A 1 425 ? 0.484 30.953 0.083 1.00 86.12 425 GLU A N 1
ATOM 3572 C CA . GLU A 1 425 ? 1.441 29.866 0.349 1.00 86.12 425 GLU A CA 1
ATOM 3573 C C . GLU A 1 425 ? 2.018 29.241 -0.931 1.00 86.12 425 GLU A C 1
ATOM 3575 O O . GLU A 1 425 ? 3.067 28.593 -0.901 1.00 86.12 425 GLU A O 1
ATOM 3580 N N . PHE A 1 426 ? 1.361 29.447 -2.074 1.00 88.81 426 PHE A N 1
ATOM 3581 C CA . PHE A 1 426 ? 1.807 28.953 -3.374 1.00 88.81 426 PHE A CA 1
ATOM 3582 C C . PHE A 1 426 ? 2.734 29.924 -4.116 1.00 88.81 426 PHE A C 1
ATOM 3584 O O . PHE A 1 426 ? 3.184 29.604 -5.218 1.00 88.81 426 PHE A O 1
ATOM 3591 N N . ALA A 1 427 ? 3.086 31.070 -3.521 1.00 86.38 427 ALA A N 1
ATOM 3592 C CA . ALA A 1 427 ? 3.945 32.085 -4.142 1.00 86.38 427 ALA A CA 1
ATOM 3593 C C . ALA A 1 427 ? 5.306 31.542 -4.619 1.00 86.38 427 ALA A C 1
ATOM 3595 O O . ALA A 1 427 ? 5.846 32.012 -5.622 1.00 86.38 427 ALA A O 1
ATOM 3596 N N . SER A 1 428 ? 5.842 30.532 -3.931 1.00 86.06 428 SER A N 1
ATOM 3597 C CA . SER A 1 428 ? 7.124 29.899 -4.266 1.00 86.06 428 SER A CA 1
ATOM 3598 C C . SER A 1 428 ? 7.002 28.600 -5.061 1.00 86.06 428 SER A C 1
ATOM 3600 O O . SER A 1 428 ? 8.016 27.961 -5.331 1.00 86.06 428 SER A O 1
ATOM 3602 N N . THR A 1 429 ? 5.785 28.224 -5.461 1.00 86.56 429 THR A N 1
ATOM 3603 C CA . THR A 1 429 ? 5.574 27.171 -6.461 1.00 86.56 429 THR A CA 1
ATOM 3604 C C . THR A 1 429 ? 5.863 27.739 -7.847 1.00 86.56 429 THR A C 1
ATOM 3606 O O . THR A 1 429 ? 5.304 28.776 -8.211 1.00 86.56 429 THR A O 1
ATOM 3609 N N . ASP A 1 430 ? 6.700 27.073 -8.635 1.00 86.75 430 ASP A N 1
ATOM 3610 C CA . ASP A 1 430 ? 6.995 27.432 -10.033 1.00 86.75 430 ASP A CA 1
ATOM 3611 C C . ASP A 1 430 ? 6.664 26.312 -11.032 1.00 86.75 430 ASP A C 1
ATOM 3613 O O . ASP A 1 430 ? 6.699 26.540 -12.241 1.00 86.75 430 ASP A O 1
ATOM 3617 N N . GLY A 1 431 ? 6.276 25.135 -10.537 1.00 81.31 431 GLY A N 1
ATOM 3618 C CA . GLY A 1 431 ? 5.889 24.017 -11.381 1.00 81.31 431 GLY A CA 1
ATOM 3619 C C . GLY A 1 431 ? 4.547 24.201 -12.104 1.00 81.31 431 GLY A C 1
ATOM 3620 O O . GLY A 1 431 ? 3.668 24.926 -11.620 1.00 81.31 431 GLY A O 1
ATOM 3621 N N . PRO A 1 432 ? 4.370 23.556 -13.273 1.00 80.06 432 PRO A N 1
ATOM 3622 C CA . PRO A 1 432 ? 3.132 23.625 -14.038 1.00 80.06 432 PRO A CA 1
ATOM 3623 C C . PRO A 1 432 ? 1.950 22.985 -13.305 1.00 80.06 432 PRO A C 1
ATOM 3625 O O . PRO A 1 432 ? 2.071 21.977 -12.616 1.00 80.06 432 PRO A O 1
ATOM 3628 N N . LEU A 1 433 ? 0.755 23.535 -13.524 1.00 75.62 433 LEU A N 1
ATOM 3629 C CA . LEU A 1 433 ? -0.474 22.963 -12.978 1.00 75.62 433 LEU A CA 1
ATOM 3630 C C . LEU A 1 433 ? -0.791 21.595 -13.606 1.00 75.62 433 LEU A C 1
ATOM 3632 O O . LEU A 1 433 ? -1.221 20.683 -12.908 1.00 75.62 433 LEU A O 1
ATOM 3636 N N . LEU A 1 434 ? -0.560 21.458 -14.914 1.00 78.06 434 LEU A N 1
ATOM 3637 C CA . LEU A 1 434 ? -0.652 20.202 -15.655 1.00 78.06 434 LEU A CA 1
ATOM 3638 C C . LEU A 1 434 ? 0.751 19.614 -15.804 1.00 78.06 434 LEU A C 1
ATOM 3640 O O . LEU A 1 434 ? 1.524 20.070 -16.647 1.00 78.06 434 LEU A O 1
ATOM 3644 N N . LEU A 1 435 ? 1.065 18.601 -15.001 1.00 76.50 435 LEU A N 1
ATOM 3645 C CA . LEU A 1 435 ? 2.314 17.861 -15.128 1.00 76.50 435 LEU A CA 1
ATOM 3646 C C . LEU A 1 435 ? 2.071 16.669 -16.070 1.00 76.50 435 LEU A C 1
ATOM 3648 O O . LEU A 1 435 ? 1.197 15.847 -15.776 1.00 76.50 435 LEU A O 1
ATOM 3652 N N . PRO A 1 436 ? 2.814 16.529 -17.185 1.00 74.94 436 PRO A N 1
ATOM 3653 C CA . PRO A 1 436 ? 2.758 15.353 -18.061 1.00 74.94 436 PRO A CA 1
ATOM 3654 C C . PRO A 1 436 ? 3.428 14.125 -17.414 1.00 74.94 436 PRO A C 1
ATOM 3656 O O . PRO A 1 436 ? 4.273 13.456 -18.005 1.00 74.94 436 PRO A O 1
ATOM 3659 N N . TYR A 1 437 ? 3.037 13.833 -16.174 1.00 81.31 437 TYR A N 1
ATOM 3660 C CA . TYR A 1 437 ? 3.439 12.657 -15.425 1.00 81.31 437 TYR A CA 1
ATOM 3661 C C . TYR A 1 437 ? 3.072 11.405 -16.213 1.00 81.31 437 TYR A C 1
ATOM 3663 O O . TYR A 1 437 ? 1.937 11.279 -16.674 1.00 81.31 437 TYR A O 1
ATOM 3671 N N . GLN A 1 438 ? 4.032 10.502 -16.362 1.00 81.88 438 GLN A N 1
ATOM 3672 C CA . GLN A 1 438 ? 3.844 9.181 -16.935 1.00 81.88 438 GLN A CA 1
ATOM 3673 C C . GLN A 1 438 ? 4.486 8.150 -16.025 1.00 81.88 438 GLN A C 1
ATOM 3675 O O . GLN A 1 438 ? 5.655 8.279 -15.652 1.00 81.88 438 GLN A O 1
ATOM 3680 N N . SER A 1 439 ? 3.725 7.107 -15.713 1.00 85.88 439 SER A N 1
ATOM 3681 C CA . SER A 1 439 ? 4.234 5.908 -15.073 1.00 85.88 439 SER A CA 1
ATOM 3682 C C . SER A 1 439 ? 3.761 4.654 -15.791 1.00 85.88 439 SER A C 1
ATOM 3684 O O . SER A 1 439 ? 2.597 4.528 -16.175 1.00 85.88 439 SER A O 1
ATOM 3686 N N . GLU A 1 440 ? 4.690 3.726 -15.974 1.00 84.62 440 GLU A N 1
ATOM 3687 C CA . GLU A 1 440 ? 4.453 2.422 -16.582 1.00 84.62 440 GLU A CA 1
ATOM 3688 C C . GLU A 1 440 ? 5.077 1.327 -15.718 1.00 84.62 440 GLU A C 1
ATOM 3690 O O . GLU A 1 440 ? 6.063 1.557 -15.008 1.00 84.62 440 GLU A O 1
ATOM 3695 N N . LYS A 1 441 ? 4.542 0.112 -15.819 1.00 82.75 441 LYS A N 1
ATOM 3696 C CA . LYS A 1 441 ? 5.099 -1.068 -15.175 1.00 82.75 441 LYS A CA 1
ATOM 3697 C C . LYS A 1 441 ? 5.661 -1.994 -16.242 1.00 82.75 441 LYS A C 1
ATOM 3699 O O . LYS A 1 441 ? 4.955 -2.641 -17.010 1.00 82.75 441 LYS A O 1
ATOM 3704 N N . TRP A 1 442 ? 6.981 -2.117 -16.275 1.00 76.75 442 TRP A N 1
ATOM 3705 C CA . TRP A 1 442 ? 7.674 -3.033 -17.168 1.00 76.75 442 TRP A CA 1
ATOM 3706 C C . TRP A 1 442 ? 8.310 -4.169 -16.372 1.00 76.75 442 TRP A C 1
ATOM 3708 O O . TRP A 1 442 ? 9.174 -3.952 -15.530 1.00 76.75 442 TRP A O 1
ATOM 3718 N N . LEU A 1 443 ? 7.881 -5.404 -16.650 1.00 69.81 443 LEU A N 1
ATOM 3719 C CA . LEU A 1 443 ? 8.383 -6.622 -15.994 1.00 69.81 443 LEU A CA 1
ATOM 3720 C C . LEU A 1 443 ? 8.227 -6.632 -14.466 1.00 69.81 443 LEU A C 1
ATOM 3722 O O . LEU A 1 443 ? 9.025 -7.247 -13.763 1.00 69.81 443 LEU A O 1
ATOM 3726 N N . GLY A 1 444 ? 7.181 -5.979 -13.959 1.00 68.94 444 GLY A N 1
ATOM 3727 C CA . GLY A 1 444 ? 6.947 -5.831 -12.523 1.00 68.94 444 GLY A CA 1
ATOM 3728 C C . GLY A 1 444 ? 7.604 -4.590 -11.916 1.00 68.94 444 GLY A C 1
ATOM 3729 O O . GLY A 1 444 ? 7.202 -4.190 -10.829 1.00 68.94 444 GLY A O 1
ATOM 3730 N N . LEU A 1 445 ? 8.534 -3.954 -12.635 1.00 72.88 445 LEU A N 1
ATOM 3731 C CA . LEU A 1 445 ? 9.226 -2.743 -12.210 1.00 72.88 445 LEU A CA 1
ATOM 3732 C C . LEU A 1 445 ? 8.492 -1.496 -12.701 1.00 72.88 445 LEU A C 1
ATOM 3734 O O . LEU A 1 445 ? 8.187 -1.376 -13.886 1.00 72.88 445 LEU A O 1
ATOM 3738 N N . TYR A 1 446 ? 8.237 -0.557 -11.803 1.00 80.00 446 TYR A N 1
ATOM 3739 C CA . TYR A 1 446 ? 7.684 0.749 -12.127 1.00 80.00 446 TYR A CA 1
ATOM 3740 C C . TYR A 1 446 ? 8.770 1.687 -12.651 1.00 80.00 446 TYR A C 1
ATOM 3742 O O . TYR A 1 446 ? 9.826 1.829 -12.034 1.00 80.00 446 TYR A O 1
ATOM 3750 N N . PHE A 1 447 ? 8.479 2.370 -13.749 1.00 78.06 447 PHE A N 1
ATOM 3751 C CA . PHE A 1 447 ? 9.271 3.481 -14.261 1.00 78.06 447 PHE A CA 1
ATOM 3752 C C . PHE A 1 447 ? 8.381 4.714 -14.309 1.00 78.06 447 PHE A C 1
ATOM 3754 O O . PHE A 1 447 ? 7.189 4.620 -14.618 1.00 78.06 447 PHE A O 1
ATOM 3761 N N . SER A 1 448 ? 8.948 5.867 -13.975 1.00 81.00 448 SER A N 1
ATOM 3762 C CA . SER A 1 448 ? 8.237 7.138 -14.031 1.00 81.00 448 SER A CA 1
ATOM 3763 C C . SER A 1 448 ? 9.147 8.221 -14.571 1.00 81.00 448 SER A C 1
ATOM 3765 O O . SER A 1 448 ? 10.296 8.310 -14.154 1.00 81.00 448 SER A O 1
ATOM 3767 N N . ASN A 1 449 ? 8.609 9.098 -15.407 1.00 76.38 449 ASN A N 1
ATOM 3768 C CA . ASN A 1 449 ? 9.346 10.244 -15.945 1.00 76.38 449 ASN A CA 1
ATOM 3769 C C . ASN A 1 449 ? 9.479 11.414 -14.951 1.00 76.38 449 ASN A C 1
ATOM 3771 O O . ASN A 1 449 ? 9.875 12.507 -15.339 1.00 76.38 449 ASN A O 1
ATOM 3775 N N . THR A 1 450 ? 9.078 11.242 -13.687 1.00 80.44 450 THR A N 1
ATOM 3776 C CA . THR A 1 450 ? 9.148 12.292 -12.666 1.00 80.44 450 THR A CA 1
ATOM 3777 C C . THR A 1 450 ? 9.750 11.745 -11.377 1.00 80.44 450 THR A C 1
ATOM 3779 O O . THR A 1 450 ? 9.192 10.821 -10.784 1.00 80.44 450 THR A O 1
ATOM 3782 N N . SER A 1 451 ? 10.836 12.348 -10.893 1.00 78.25 451 SER A N 1
ATOM 3783 C CA . SER A 1 451 ? 11.348 12.123 -9.536 1.00 78.25 451 SER A CA 1
ATOM 3784 C C . SER A 1 451 ? 10.906 13.250 -8.604 1.00 78.25 451 SER A C 1
ATOM 3786 O O . SER A 1 451 ? 10.749 14.391 -9.036 1.00 78.25 451 SER A O 1
ATOM 3788 N N . VAL A 1 452 ? 10.660 12.947 -7.323 1.00 82.94 452 VAL A N 1
ATOM 3789 C CA . VAL A 1 452 ? 10.180 13.941 -6.350 1.00 82.94 452 VAL A CA 1
ATOM 3790 C C . VAL A 1 452 ? 10.887 13.789 -5.002 1.00 82.94 452 VAL A C 1
ATOM 3792 O O . VAL A 1 452 ? 10.972 12.690 -4.453 1.00 82.94 452 VAL A O 1
ATOM 3795 N N . SER A 1 453 ? 11.370 14.898 -4.437 1.00 83.94 453 SER A N 1
ATOM 3796 C CA . SER A 1 453 ? 12.040 14.936 -3.127 1.00 83.94 453 SER A CA 1
ATOM 3797 C C . SER A 1 453 ? 11.753 16.231 -2.356 1.00 83.94 453 SER A C 1
ATOM 3799 O O . SER A 1 453 ? 11.433 17.253 -2.955 1.00 83.94 453 SER A O 1
ATOM 3801 N N . PHE A 1 454 ? 11.857 16.203 -1.021 1.00 84.44 454 PHE A N 1
ATOM 3802 C CA . PHE A 1 454 ? 11.817 17.423 -0.203 1.00 84.44 454 PHE A CA 1
ATOM 3803 C C . PHE A 1 454 ? 13.189 18.102 -0.201 1.00 84.44 454 PHE A C 1
ATOM 3805 O O . PHE A 1 454 ? 14.161 17.558 0.335 1.00 84.44 454 PHE A O 1
ATOM 3812 N N . ASP A 1 455 ? 13.269 19.313 -0.744 1.00 86.62 455 ASP A N 1
ATOM 3813 C CA . ASP A 1 455 ? 14.528 20.039 -0.905 1.00 86.62 455 ASP A CA 1
ATOM 3814 C C . ASP A 1 455 ? 14.343 21.543 -0.650 1.00 86.62 455 ASP A C 1
ATOM 3816 O O . ASP A 1 455 ? 13.226 22.046 -0.517 1.00 86.62 455 ASP A O 1
ATOM 3820 N N . THR A 1 456 ? 15.452 22.259 -0.516 1.00 85.62 456 THR A N 1
ATOM 3821 C CA . THR A 1 456 ? 15.465 23.699 -0.274 1.00 85.62 456 THR A CA 1
ATOM 3822 C C . THR A 1 456 ? 15.750 24.437 -1.578 1.00 85.62 456 THR A C 1
ATOM 3824 O O . THR A 1 456 ? 16.785 24.222 -2.207 1.00 85.62 456 THR A O 1
ATOM 3827 N N . ASN A 1 457 ? 14.845 25.329 -1.980 1.00 83.19 457 ASN A N 1
ATOM 3828 C CA . ASN A 1 457 ? 15.018 26.134 -3.187 1.00 83.19 457 ASN A CA 1
ATOM 3829 C C . ASN A 1 457 ? 16.025 27.286 -2.978 1.00 83.19 457 ASN A C 1
ATOM 3831 O O . ASN A 1 457 ? 16.499 27.556 -1.872 1.00 83.19 457 ASN A O 1
ATOM 3835 N N . ASN A 1 458 ? 16.298 28.043 -4.043 1.00 82.00 458 ASN A N 1
ATOM 3836 C CA . ASN A 1 458 ? 17.231 29.179 -4.011 1.00 82.00 458 ASN A CA 1
ATOM 3837 C C . ASN A 1 458 ? 16.794 30.327 -3.075 1.00 82.00 458 ASN A C 1
ATOM 3839 O O . ASN A 1 458 ? 17.615 31.165 -2.711 1.00 82.00 458 ASN A O 1
ATOM 3843 N N . LYS A 1 459 ? 15.518 30.368 -2.665 1.00 81.94 459 LYS A N 1
ATOM 3844 C CA . LYS A 1 459 ? 14.974 31.323 -1.684 1.00 81.94 459 LYS A CA 1
ATOM 3845 C C . LYS A 1 459 ? 15.057 30.801 -0.243 1.00 81.94 459 LYS A C 1
ATOM 3847 O O . LYS A 1 459 ? 14.505 31.417 0.661 1.00 81.94 459 LYS A O 1
ATOM 3852 N N . SER A 1 460 ? 15.768 29.694 -0.012 1.00 80.62 460 SER A N 1
ATOM 3853 C CA . SER A 1 460 ? 15.855 29.013 1.288 1.00 80.62 460 SER A CA 1
ATOM 3854 C C . SER A 1 460 ? 14.512 28.478 1.806 1.00 80.62 460 SER A C 1
ATOM 3856 O O . SER A 1 460 ? 14.345 28.262 3.007 1.00 80.62 460 SER A O 1
ATOM 3858 N N . GLU A 1 461 ? 13.555 28.231 0.912 1.00 83.88 461 GLU A N 1
ATOM 3859 C CA . GLU A 1 461 ? 12.271 27.629 1.257 1.00 83.88 461 GLU A CA 1
ATOM 3860 C C . GLU A 1 461 ? 12.292 26.127 1.004 1.00 83.88 461 GLU A C 1
ATOM 3862 O O . GLU A 1 461 ? 12.757 25.666 -0.039 1.00 83.88 461 GLU A O 1
ATOM 3867 N N . ARG A 1 462 ? 11.774 25.362 1.968 1.00 87.00 462 ARG A N 1
ATOM 3868 C CA . ARG A 1 462 ? 11.676 23.907 1.875 1.00 87.00 462 ARG A CA 1
ATOM 3869 C C . ARG A 1 462 ? 10.384 23.514 1.160 1.00 87.00 462 ARG A C 1
ATOM 3871 O O . ARG A 1 462 ? 9.299 23.824 1.647 1.00 87.00 462 ARG A O 1
ATOM 3878 N N . LEU A 1 463 ? 10.524 22.885 -0.003 1.00 90.44 463 LEU A N 1
ATOM 3879 C CA . LEU A 1 463 ? 9.464 22.581 -0.968 1.00 90.44 463 LEU A CA 1
ATOM 3880 C C . LEU A 1 463 ? 9.652 21.163 -1.532 1.00 90.44 463 LEU A C 1
ATOM 3882 O O . LEU A 1 463 ? 10.657 20.501 -1.266 1.00 90.44 463 LEU A O 1
ATOM 3886 N N . LEU A 1 464 ? 8.697 20.697 -2.337 1.00 91.12 464 LEU A N 1
ATOM 3887 C CA . LEU A 1 464 ? 8.888 19.516 -3.173 1.00 91.12 464 LEU A CA 1
ATOM 3888 C C . LEU A 1 464 ? 9.597 19.908 -4.462 1.00 91.12 464 LEU A C 1
ATOM 3890 O O . LEU A 1 464 ? 9.076 20.689 -5.254 1.00 91.12 464 LEU A O 1
ATOM 3894 N N . LYS A 1 465 ? 10.771 19.332 -4.679 1.00 89.88 465 LYS A N 1
ATOM 3895 C CA . LYS A 1 465 ? 11.501 19.391 -5.936 1.00 89.88 465 LYS A CA 1
ATOM 3896 C C . LYS A 1 465 ? 11.055 18.229 -6.811 1.00 89.88 465 LYS A C 1
ATOM 3898 O O . LYS A 1 465 ? 11.256 17.077 -6.427 1.00 89.88 465 LYS A O 1
ATOM 3903 N N . ALA A 1 466 ? 10.464 18.534 -7.958 1.00 85.81 466 ALA A N 1
ATOM 3904 C CA . ALA A 1 466 ? 10.121 17.567 -8.987 1.00 85.81 466 ALA A CA 1
ATOM 3905 C C . ALA A 1 466 ? 11.106 17.692 -10.157 1.00 85.81 466 ALA A C 1
ATOM 3907 O O . ALA A 1 466 ? 11.261 18.779 -10.713 1.00 85.81 466 ALA A O 1
ATOM 3908 N N . LEU A 1 467 ? 11.776 16.598 -10.515 1.00 81.62 467 LEU A N 1
ATOM 3909 C CA . LEU A 1 467 ? 12.614 16.503 -11.710 1.00 81.62 467 LEU A CA 1
ATOM 3910 C C . LEU A 1 467 ? 11.839 15.741 -12.778 1.00 81.62 467 LEU A C 1
ATOM 3912 O O . LEU A 1 467 ? 11.421 14.613 -12.534 1.00 81.62 467 LEU A O 1
ATOM 3916 N N . TYR A 1 468 ? 11.626 16.363 -13.930 1.00 79.56 468 TYR A N 1
ATOM 3917 C CA . TYR A 1 468 ? 10.827 15.834 -15.026 1.00 79.56 468 TYR A CA 1
ATOM 3918 C C . TYR A 1 468 ? 11.716 15.486 -16.222 1.00 79.56 468 TYR A C 1
ATOM 3920 O O . TYR A 1 468 ? 12.386 16.352 -16.782 1.00 79.56 468 TYR A O 1
ATOM 3928 N N . GLU A 1 469 ? 11.705 14.218 -16.617 1.00 77.50 469 GLU A N 1
ATOM 3929 C CA . GLU A 1 469 ? 12.385 13.697 -17.802 1.00 77.50 469 GLU A CA 1
ATOM 3930 C C . GLU A 1 469 ? 11.528 13.981 -19.037 1.00 77.50 469 GLU A C 1
ATOM 3932 O O . GLU A 1 469 ? 10.449 13.408 -19.212 1.00 77.50 469 GLU A O 1
ATOM 3937 N N . THR A 1 470 ? 11.994 14.889 -19.899 1.00 71.50 470 THR A N 1
ATOM 3938 C CA . THR A 1 470 ? 11.203 15.343 -21.053 1.00 71.50 470 THR A CA 1
ATOM 3939 C C . THR A 1 470 ? 11.150 14.314 -22.184 1.00 71.50 470 THR A C 1
ATOM 3941 O O . THR A 1 470 ? 10.301 14.424 -23.070 1.00 71.50 470 THR A O 1
ATOM 3944 N N . GLY A 1 471 ? 12.054 13.328 -22.174 1.00 69.50 471 GLY A N 1
ATOM 3945 C CA . GLY A 1 471 ? 12.300 12.412 -23.288 1.00 69.50 471 GLY A CA 1
ATOM 3946 C C . GLY A 1 471 ? 13.105 13.032 -24.439 1.00 69.50 471 GLY A C 1
ATOM 3947 O O . GLY A 1 471 ? 13.374 12.355 -25.433 1.00 69.50 471 GLY A O 1
ATOM 3948 N N . GLU A 1 472 ? 13.507 14.303 -24.327 1.00 73.06 472 GLU A N 1
ATOM 3949 C CA . GLU A 1 472 ? 14.393 14.971 -25.281 1.00 73.06 472 GLU A CA 1
ATOM 3950 C C . GLU A 1 472 ? 15.859 14.833 -24.850 1.00 73.06 472 GLU A C 1
ATOM 3952 O O . GLU A 1 472 ? 16.181 14.842 -23.664 1.00 73.06 472 GLU A O 1
ATOM 3957 N N . TYR A 1 473 ? 16.776 14.733 -25.815 1.00 76.81 473 TYR A N 1
ATOM 3958 C CA . TYR A 1 473 ? 18.207 14.564 -25.553 1.00 76.81 473 TYR A CA 1
ATOM 3959 C C . TYR A 1 473 ? 19.014 15.739 -26.101 1.00 76.81 473 TYR A C 1
ATOM 3961 O O . TYR A 1 473 ? 18.744 16.254 -27.187 1.00 76.81 473 TYR A O 1
ATOM 3969 N N . LYS A 1 474 ? 20.059 16.123 -25.366 1.00 76.75 474 LYS A N 1
ATOM 3970 C CA . LYS A 1 474 ? 21.088 17.071 -25.799 1.00 76.75 474 LYS A CA 1
ATOM 3971 C C . LYS A 1 474 ? 22.464 16.418 -25.792 1.00 76.75 474 LYS A C 1
ATOM 3973 O O . LYS A 1 474 ? 22.781 15.576 -24.954 1.00 76.75 474 LYS A O 1
ATOM 3978 N N . THR A 1 475 ? 23.322 16.866 -26.700 1.00 80.44 475 THR A N 1
ATOM 3979 C CA . THR A 1 475 ? 24.725 16.446 -26.730 1.00 80.44 475 THR A CA 1
ATOM 3980 C C . THR A 1 475 ? 25.537 17.288 -25.745 1.00 80.44 475 THR A C 1
ATOM 3982 O O . THR A 1 475 ? 25.649 18.500 -25.917 1.00 80.44 475 THR A O 1
ATOM 3985 N N . GLU A 1 476 ? 26.154 16.652 -24.748 1.00 76.50 476 GLU A N 1
ATOM 3986 C CA . GLU A 1 476 ? 27.106 17.281 -23.825 1.00 76.50 476 GLU A CA 1
ATOM 3987 C C . GLU A 1 476 ? 28.488 16.630 -23.925 1.00 76.50 476 GLU A C 1
ATOM 3989 O O . GLU A 1 476 ? 28.619 15.424 -24.121 1.00 76.50 476 GLU A O 1
ATOM 3994 N N . MET A 1 477 ? 29.542 17.421 -23.741 1.00 68.00 477 MET A N 1
ATOM 3995 C CA . MET A 1 477 ? 30.910 16.909 -23.660 1.00 68.00 477 MET A CA 1
ATOM 3996 C C . MET A 1 477 ? 31.184 16.431 -22.228 1.00 68.00 477 MET A C 1
ATOM 3998 O O . MET A 1 477 ? 31.231 17.250 -21.310 1.00 68.00 477 MET A O 1
ATOM 4002 N N . ARG A 1 478 ? 31.357 15.118 -22.020 1.00 60.00 478 ARG A N 1
ATOM 4003 C CA . ARG A 1 478 ? 31.596 14.507 -20.694 1.00 60.00 478 ARG A CA 1
ATOM 4004 C C . ARG A 1 478 ? 32.850 13.627 -20.693 1.00 60.00 478 ARG A C 1
ATOM 4006 O O . ARG A 1 478 ? 33.165 13.070 -21.739 1.00 60.00 478 ARG A O 1
ATOM 4013 N N . PRO A 1 479 ? 33.571 13.472 -19.566 1.00 56.28 479 PRO A N 1
ATOM 4014 C CA . PRO A 1 479 ? 34.718 12.565 -19.491 1.00 56.28 479 PRO A CA 1
ATOM 4015 C C . PRO A 1 479 ? 34.321 11.133 -19.873 1.00 56.28 479 PRO A C 1
ATOM 4017 O O . PRO A 1 479 ? 33.299 10.623 -19.409 1.00 56.28 479 PRO A O 1
ATOM 4020 N N . GLY A 1 480 ? 35.110 10.483 -20.727 1.00 41.41 480 GLY A N 1
ATOM 4021 C CA . GLY A 1 480 ? 34.862 9.101 -21.131 1.00 41.41 480 GLY A CA 1
ATOM 4022 C C . GLY A 1 480 ? 35.039 8.115 -19.970 1.00 41.41 480 GLY A C 1
ATOM 4023 O O . GLY A 1 480 ? 35.982 8.207 -19.194 1.00 41.41 480 GLY A O 1
ATOM 4024 N N . LEU A 1 481 ? 34.192 7.083 -19.893 1.00 38.22 481 LEU A N 1
ATOM 4025 C CA . LEU A 1 481 ? 34.248 6.030 -18.855 1.00 38.22 481 LEU A CA 1
ATOM 4026 C C . LEU A 1 481 ? 35.613 5.322 -18.714 1.00 38.22 481 LEU A C 1
ATOM 4028 O O . LEU A 1 481 ? 35.864 4.664 -17.707 1.00 38.22 481 LEU A O 1
ATOM 4032 N N . LYS A 1 482 ? 36.482 5.418 -19.727 1.00 41.16 482 LYS A N 1
ATOM 4033 C CA . LYS A 1 482 ? 37.831 4.830 -19.749 1.00 41.16 482 LYS A CA 1
ATOM 4034 C C . LYS A 1 482 ? 38.938 5.861 -20.021 1.00 41.16 482 LYS A C 1
ATOM 4036 O O . LYS A 1 482 ? 40.087 5.462 -20.192 1.00 41.16 482 LYS A O 1
ATOM 4041 N N . THR A 1 483 ? 38.611 7.153 -20.123 1.00 41.41 483 THR A N 1
ATOM 4042 C CA . THR A 1 483 ? 39.559 8.197 -20.547 1.00 41.41 483 THR A CA 1
ATOM 4043 C C . THR A 1 483 ? 39.206 9.553 -19.940 1.00 41.41 483 THR A C 1
ATOM 4045 O O . THR A 1 483 ? 38.050 9.955 -20.003 1.00 41.41 483 THR A O 1
ATOM 4048 N N . ASP A 1 484 ? 40.199 10.339 -19.531 1.00 49.16 484 ASP A N 1
ATOM 4049 C CA . ASP A 1 484 ? 39.972 11.720 -19.066 1.00 49.16 484 ASP A CA 1
ATOM 4050 C C . ASP A 1 484 ? 39.583 12.700 -20.197 1.00 49.16 484 ASP A C 1
ATOM 4052 O O . ASP A 1 484 ? 39.247 13.856 -19.948 1.00 49.16 484 ASP A O 1
ATOM 4056 N N . ASN A 1 485 ? 39.593 12.244 -21.455 1.00 62.88 485 ASN A N 1
ATOM 4057 C CA . ASN A 1 485 ? 39.146 13.032 -22.599 1.00 62.88 485 ASN A CA 1
ATOM 4058 C C . ASN A 1 485 ? 37.623 13.215 -22.589 1.00 62.88 485 ASN A C 1
ATOM 4060 O O . ASN A 1 485 ? 36.868 12.272 -22.337 1.00 62.88 485 ASN A O 1
ATOM 4064 N N . LEU A 1 486 ? 37.177 14.426 -22.932 1.00 61.88 486 LEU A N 1
ATOM 4065 C CA . LEU A 1 486 ? 35.765 14.726 -23.130 1.00 61.88 486 LEU A CA 1
ATOM 4066 C C . LEU A 1 486 ? 35.260 14.070 -24.421 1.00 61.88 486 LEU A C 1
ATOM 4068 O O . LEU A 1 486 ? 35.809 14.299 -25.499 1.00 61.88 486 LEU A O 1
ATOM 4072 N N . VAL A 1 487 ? 34.188 13.293 -24.312 1.00 60.94 487 VAL A N 1
ATOM 4073 C CA . VAL A 1 487 ? 33.488 12.655 -25.426 1.00 60.94 487 VAL A CA 1
ATOM 4074 C C . VAL A 1 487 ? 32.052 13.184 -25.528 1.00 60.94 487 VAL A C 1
ATOM 4076 O O . VAL A 1 487 ? 31.409 13.423 -24.497 1.00 60.94 487 VAL A O 1
ATOM 4079 N N . PRO A 1 488 ? 31.525 13.379 -26.752 1.00 65.06 488 PRO A N 1
ATOM 4080 C CA . PRO A 1 488 ? 30.139 13.777 -26.953 1.00 65.06 488 PRO A CA 1
ATOM 4081 C C . PRO A 1 488 ? 29.214 12.666 -26.452 1.00 65.06 488 PRO A C 1
ATOM 4083 O O . PRO A 1 488 ? 29.243 11.537 -26.937 1.00 65.06 488 PRO A O 1
ATOM 4086 N N . THR A 1 489 ? 28.406 12.999 -25.454 1.00 61.38 489 THR A N 1
ATOM 4087 C CA . THR A 1 489 ? 27.501 12.090 -24.753 1.00 61.38 489 THR A CA 1
ATOM 4088 C C . THR A 1 489 ? 26.084 12.632 -24.881 1.00 61.38 489 THR A C 1
ATOM 4090 O O . THR A 1 489 ? 25.852 13.811 -24.624 1.00 61.38 489 THR A O 1
ATOM 4093 N N . GLN A 1 490 ? 25.137 11.785 -25.287 1.00 64.06 490 GLN A N 1
ATOM 4094 C CA . GLN A 1 490 ? 23.716 12.135 -25.258 1.00 64.06 490 GLN A CA 1
ATOM 4095 C C . GLN A 1 490 ? 23.231 12.124 -23.811 1.00 64.06 490 GLN A C 1
ATOM 4097 O O . GLN A 1 490 ? 23.404 11.133 -23.101 1.00 64.06 490 GLN A O 1
ATOM 4102 N N . VAL A 1 491 ? 22.657 13.238 -23.378 1.00 63.59 491 VAL A N 1
ATOM 4103 C CA . VAL A 1 491 ? 22.142 13.446 -22.028 1.00 63.59 491 VAL A CA 1
ATOM 4104 C C . VAL A 1 491 ? 20.697 13.882 -22.147 1.00 63.59 491 VAL A C 1
ATOM 4106 O O . VAL A 1 491 ? 20.383 14.797 -22.904 1.00 63.59 491 VAL A O 1
ATOM 4109 N N . GLU A 1 492 ? 19.829 13.222 -21.399 1.00 71.75 492 GLU A N 1
ATOM 4110 C CA . GLU A 1 492 ? 18.417 13.569 -21.321 1.00 71.75 492 GLU A CA 1
ATOM 4111 C C . GLU A 1 492 ? 18.229 14.968 -20.715 1.00 71.75 492 GLU A C 1
ATOM 4113 O O . GLU A 1 492 ? 18.934 15.366 -19.779 1.00 71.75 492 GLU A O 1
ATOM 4118 N N . ILE A 1 493 ? 17.313 15.743 -21.289 1.00 73.75 493 ILE A N 1
ATOM 4119 C CA . ILE A 1 493 ? 16.900 17.035 -20.756 1.00 73.75 493 ILE A CA 1
ATOM 4120 C C . ILE A 1 493 ? 15.969 16.759 -19.575 1.00 73.75 493 ILE A C 1
ATOM 4122 O O . ILE A 1 493 ? 14.959 16.069 -19.699 1.00 73.75 493 ILE A O 1
ATOM 4126 N N . VAL A 1 494 ? 16.346 17.299 -18.419 1.00 77.25 494 VAL A N 1
ATOM 4127 C CA . VAL A 1 494 ? 15.585 17.185 -17.179 1.00 77.25 494 VAL A CA 1
ATOM 4128 C C . VAL A 1 494 ? 15.158 18.582 -16.762 1.00 77.25 494 VAL A C 1
ATOM 4130 O O . VAL A 1 494 ? 16.009 19.423 -16.455 1.00 77.25 494 VAL A O 1
ATOM 4133 N N . ASP A 1 495 ? 13.851 18.815 -16.748 1.00 80.25 495 ASP A N 1
ATOM 4134 C CA . ASP A 1 495 ? 13.270 20.038 -16.209 1.00 80.25 495 ASP A CA 1
ATOM 4135 C C . ASP A 1 495 ? 13.137 19.923 -14.693 1.00 80.25 495 ASP A C 1
ATOM 4137 O O . ASP A 1 495 ? 12.880 18.851 -14.144 1.00 80.25 495 ASP A O 1
ATOM 4141 N N . GLN A 1 496 ? 13.311 21.040 -13.994 1.00 86.62 496 GLN A N 1
ATOM 4142 C CA . GLN A 1 496 ? 13.197 21.094 -12.543 1.00 86.62 496 GLN A CA 1
ATOM 4143 C C . GLN A 1 496 ? 12.084 22.055 -12.146 1.00 86.62 496 GLN A C 1
ATOM 4145 O O . GLN A 1 496 ? 12.102 23.225 -12.524 1.00 86.62 496 GLN A O 1
ATOM 4150 N N . PHE A 1 497 ? 11.180 21.567 -11.304 1.00 89.19 497 PHE A N 1
ATOM 4151 C CA . PHE A 1 497 ? 10.055 22.318 -10.766 1.00 89.19 497 PHE A CA 1
ATOM 4152 C C . PHE A 1 497 ? 10.033 22.249 -9.239 1.00 89.19 497 PHE A C 1
ATOM 4154 O O . PHE A 1 497 ? 10.437 21.256 -8.632 1.00 89.19 497 PHE A O 1
ATOM 4161 N N . TRP A 1 498 ? 9.515 23.296 -8.616 1.00 91.25 498 TRP A N 1
ATOM 4162 C CA . TRP A 1 498 ? 9.304 23.423 -7.185 1.00 91.25 498 TRP A CA 1
ATOM 4163 C C . TRP A 1 498 ? 7.814 23.575 -6.898 1.00 91.25 498 TRP A C 1
ATOM 4165 O O . TRP A 1 498 ? 7.147 24.452 -7.450 1.00 91.25 498 TRP A O 1
ATOM 4175 N N . TYR A 1 499 ? 7.301 22.746 -5.994 1.00 92.06 499 TYR A N 1
ATOM 4176 C CA . TYR A 1 499 ? 5.910 22.757 -5.561 1.00 92.06 499 TYR A CA 1
ATOM 4177 C C . TYR A 1 499 ? 5.800 22.904 -4.051 1.00 92.06 499 TYR A C 1
ATOM 4179 O O . TYR A 1 499 ? 6.513 22.254 -3.282 1.00 92.06 499 TYR A O 1
ATOM 4187 N N . HIS A 1 500 ? 4.830 23.698 -3.607 1.00 93.38 500 HIS A N 1
ATOM 4188 C CA . HIS A 1 500 ? 4.314 23.557 -2.253 1.00 93.38 500 HIS A CA 1
ATOM 4189 C C . HIS A 1 500 ? 3.684 22.156 -2.099 1.00 93.38 500 HIS A C 1
ATOM 4191 O O . HIS A 1 500 ? 2.975 21.726 -3.011 1.00 93.38 500 HIS A O 1
ATOM 4197 N N . PRO A 1 501 ? 3.875 21.434 -0.975 1.00 94.44 501 PRO A N 1
ATOM 4198 C CA . PRO A 1 501 ? 3.404 20.051 -0.842 1.00 94.44 501 PRO A CA 1
ATOM 4199 C C . PRO A 1 501 ? 1.905 19.849 -1.099 1.00 94.44 501 PRO A C 1
ATOM 4201 O O . PRO A 1 501 ? 1.504 18.836 -1.668 1.00 94.44 501 PRO A O 1
ATOM 4204 N N . PHE A 1 502 ? 1.090 20.838 -0.725 1.00 94.75 502 PHE A N 1
ATOM 4205 C CA . PHE A 1 502 ? -0.364 20.841 -0.930 1.00 94.75 502 PHE A CA 1
ATOM 4206 C C . PHE A 1 502 ? -0.832 21.523 -2.222 1.00 94.75 502 PHE A C 1
ATOM 4208 O O . PHE A 1 502 ? -2.037 21.669 -2.409 1.00 94.75 502 PHE A O 1
ATOM 4215 N N . HIS A 1 503 ? 0.076 21.962 -3.099 1.00 92.38 503 HIS A N 1
ATOM 4216 C CA . HIS A 1 503 ? -0.319 22.550 -4.379 1.00 92.38 503 HIS A CA 1
ATOM 4217 C C . HIS A 1 503 ? -0.996 21.483 -5.257 1.00 92.38 503 HIS A C 1
ATOM 4219 O O . HIS A 1 503 ? -0.444 20.385 -5.377 1.00 92.38 503 HIS A O 1
ATOM 4225 N N . PRO A 1 504 ? -2.159 21.761 -5.874 1.00 87.19 504 PRO A N 1
ATOM 4226 C CA . PRO A 1 504 ? -2.808 20.821 -6.784 1.00 87.19 504 PRO A CA 1
ATOM 4227 C C . PRO A 1 504 ? -1.936 20.584 -8.022 1.00 87.19 504 PRO A C 1
ATOM 4229 O O . PRO A 1 504 ? -1.384 21.519 -8.600 1.00 87.19 504 PRO A O 1
ATOM 4232 N N . VAL A 1 505 ? -1.844 19.335 -8.456 1.00 84.19 505 VAL A N 1
ATOM 4233 C CA . VAL A 1 505 ? -1.202 18.925 -9.705 1.00 84.19 505 VAL A CA 1
ATOM 4234 C C . VAL A 1 505 ? -2.195 18.078 -10.486 1.00 84.19 505 VAL A C 1
ATOM 4236 O O . VAL A 1 505 ? -2.788 17.135 -9.958 1.00 84.19 505 VAL A O 1
ATOM 4239 N N . TYR A 1 506 ? -2.389 18.441 -11.746 1.00 79.75 506 TYR A N 1
ATOM 4240 C CA . TYR A 1 506 ? -3.266 17.760 -12.681 1.00 79.75 506 TYR A CA 1
ATOM 4241 C C . TYR A 1 506 ? -2.438 16.733 -13.444 1.00 79.75 506 TYR A C 1
ATOM 4243 O O . TYR A 1 506 ? -1.425 17.077 -14.059 1.00 79.75 506 TYR A O 1
ATOM 4251 N N . LEU A 1 507 ? -2.880 15.480 -13.398 1.00 79.06 507 LEU A N 1
ATOM 4252 C CA . LEU A 1 507 ? -2.213 14.348 -14.029 1.00 79.06 507 LEU A CA 1
ATOM 4253 C C . LEU A 1 507 ? -2.983 13.943 -15.280 1.00 79.06 507 LEU A C 1
ATOM 4255 O O . LEU A 1 507 ? -4.167 13.596 -15.232 1.00 79.06 507 LEU A O 1
ATOM 4259 N N . LYS A 1 508 ? -2.301 14.006 -16.422 1.00 74.06 508 LYS A N 1
ATOM 4260 C CA . LYS A 1 508 ? -2.883 13.659 -17.716 1.00 74.06 508 LYS A CA 1
ATOM 4261 C C . LYS A 1 508 ? -2.994 12.139 -17.866 1.00 74.06 508 LYS A C 1
ATOM 4263 O O . LYS A 1 508 ? -2.037 11.429 -17.596 1.00 74.06 508 LYS A O 1
ATOM 4268 N N . ASP A 1 509 ? -4.143 11.654 -18.338 1.00 72.62 509 ASP A N 1
ATOM 4269 C CA . ASP A 1 509 ? -4.380 10.242 -18.688 1.00 72.62 509 ASP A CA 1
ATOM 4270 C C . ASP A 1 509 ? -4.028 9.234 -17.576 1.00 72.62 509 ASP A C 1
ATOM 4272 O O . ASP A 1 509 ? -3.701 8.087 -17.863 1.00 72.62 509 ASP A O 1
ATOM 4276 N N . ILE A 1 510 ? -4.111 9.644 -16.304 1.00 81.50 510 ILE A N 1
ATOM 4277 C CA . ILE A 1 510 ? -3.690 8.831 -15.149 1.00 81.50 510 ILE A CA 1
ATOM 4278 C C . ILE A 1 510 ? -4.423 7.483 -15.053 1.00 81.50 510 ILE A C 1
ATOM 4280 O O . ILE A 1 510 ? -3.859 6.505 -14.585 1.00 81.50 510 ILE A O 1
ATOM 4284 N N . GLU A 1 511 ? -5.658 7.409 -15.558 1.00 79.00 511 GLU A N 1
ATOM 4285 C CA . GLU A 1 511 ? -6.460 6.178 -15.615 1.00 79.00 511 GLU A CA 1
ATOM 4286 C C . GLU A 1 511 ? -5.833 5.094 -16.513 1.00 79.00 511 GLU A C 1
ATOM 4288 O O . GLU A 1 511 ? -6.107 3.912 -16.321 1.00 79.00 511 GLU A O 1
ATOM 4293 N N . ASN A 1 512 ? -4.984 5.489 -17.469 1.00 79.50 512 ASN A N 1
ATOM 4294 C CA . ASN A 1 512 ? -4.283 4.592 -18.391 1.00 79.50 512 ASN A CA 1
ATOM 4295 C C . ASN A 1 512 ? -2.838 4.294 -17.952 1.00 79.50 512 ASN A C 1
ATOM 4297 O O . ASN A 1 512 ? -2.104 3.633 -18.687 1.00 79.50 512 ASN A O 1
ATOM 4301 N N . GLN A 1 513 ? -2.409 4.817 -16.801 1.00 82.81 513 GLN A N 1
ATOM 4302 C CA . GLN A 1 513 ? -1.050 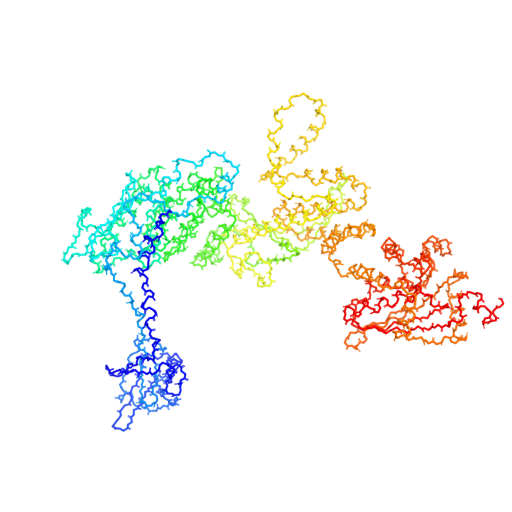4.663 -16.289 1.00 82.81 513 GLN A CA 1
ATOM 4303 C C . GLN A 1 513 ? -0.982 3.594 -15.204 1.00 82.81 513 GLN A C 1
ATOM 4305 O O . GLN A 1 513 ? -1.943 3.355 -14.473 1.00 82.81 513 GLN A O 1
ATOM 4310 N N . GLU A 1 514 ? 0.183 2.967 -15.071 1.00 82.69 514 GLU A N 1
ATOM 4311 C CA . GLU A 1 514 ? 0.409 1.931 -14.067 1.00 82.69 514 GLU A CA 1
ATOM 4312 C C . GLU A 1 514 ? 1.142 2.526 -12.864 1.00 82.69 514 GLU A C 1
ATOM 4314 O O . GLU A 1 514 ? 2.370 2.598 -12.822 1.00 82.69 514 GLU A O 1
ATOM 4319 N N . THR A 1 515 ? 0.372 2.955 -11.868 1.00 82.44 515 THR A N 1
ATOM 4320 C CA . THR A 1 515 ? 0.877 3.460 -10.587 1.00 82.44 515 THR A CA 1
ATOM 4321 C C . THR A 1 515 ? 0.700 2.422 -9.482 1.00 82.44 515 THR A C 1
ATOM 4323 O O . THR A 1 515 ? -0.138 1.528 -9.593 1.00 82.44 515 THR A O 1
ATOM 4326 N N . ASP A 1 516 ? 1.487 2.514 -8.403 1.00 78.19 516 ASP A N 1
ATOM 4327 C CA . ASP A 1 516 ? 1.307 1.593 -7.270 1.00 78.19 516 ASP A CA 1
ATOM 4328 C C . ASP A 1 516 ? 0.259 2.092 -6.276 1.00 78.19 516 ASP A C 1
ATOM 4330 O O . ASP A 1 516 ? -0.496 1.318 -5.691 1.00 78.19 516 ASP A O 1
ATOM 4334 N N . MET A 1 517 ? 0.180 3.411 -6.115 1.00 83.00 517 MET A N 1
ATOM 4335 C CA . MET A 1 517 ? -0.910 4.064 -5.409 1.00 83.00 517 MET A CA 1
ATOM 4336 C C . MET A 1 517 ? -1.953 4.538 -6.415 1.00 83.00 517 MET A C 1
ATOM 4338 O O . MET A 1 517 ? -1.618 5.061 -7.478 1.00 83.00 517 MET A O 1
ATOM 4342 N N . LYS A 1 518 ? -3.235 4.415 -6.065 1.00 82.56 518 LYS A N 1
ATOM 4343 C CA . LYS A 1 518 ? -4.312 5.002 -6.865 1.00 82.56 518 LYS A CA 1
ATOM 4344 C C . LYS A 1 518 ? -4.221 6.528 -6.784 1.00 82.56 518 LYS A C 1
ATOM 4346 O O . LYS A 1 518 ? -4.463 7.104 -5.724 1.00 82.56 518 LYS A O 1
ATOM 4351 N N . LEU A 1 519 ? -3.873 7.166 -7.899 1.00 86.75 519 LEU A N 1
ATOM 4352 C CA . LEU A 1 519 ? -3.848 8.619 -8.037 1.00 86.75 519 LEU A CA 1
ATOM 4353 C C . LEU A 1 519 ? -5.112 9.092 -8.761 1.00 86.75 519 LEU A C 1
ATOM 4355 O O . LEU A 1 519 ? -5.520 8.511 -9.765 1.00 86.75 519 LEU A O 1
ATOM 4359 N N . ASP A 1 520 ? -5.734 10.148 -8.244 1.00 83.12 520 ASP A N 1
ATOM 4360 C CA . ASP A 1 520 ? -6.828 10.831 -8.933 1.00 83.12 520 ASP A CA 1
ATOM 4361 C C . ASP A 1 520 ? -6.274 11.771 -10.021 1.00 83.12 520 ASP A C 1
ATOM 4363 O O . ASP A 1 520 ? -5.084 12.080 -10.054 1.00 83.12 520 ASP A O 1
ATOM 4367 N N . LYS A 1 521 ? -7.144 12.286 -10.900 1.00 81.25 521 LYS A N 1
ATOM 4368 C CA . LYS A 1 521 ? -6.757 13.277 -11.930 1.00 81.25 521 LYS A CA 1
ATOM 4369 C C . LYS A 1 521 ? -6.156 14.553 -11.346 1.00 81.25 521 LYS A C 1
ATOM 4371 O O . LYS A 1 521 ? -5.364 15.208 -12.013 1.00 81.25 521 LYS A O 1
ATOM 4376 N N . ILE A 1 522 ? -6.562 14.915 -10.131 1.00 83.50 522 ILE A N 1
ATOM 4377 C CA . ILE A 1 522 ? -6.056 16.072 -9.400 1.00 83.50 522 ILE A CA 1
ATOM 4378 C C . ILE A 1 522 ? -5.624 15.577 -8.027 1.00 83.50 522 ILE A C 1
ATOM 4380 O O . ILE A 1 522 ? -6.440 15.044 -7.272 1.00 83.50 522 ILE A O 1
ATOM 4384 N N . VAL A 1 523 ? -4.347 15.756 -7.715 1.00 90.00 523 VAL A N 1
ATOM 4385 C CA . VAL A 1 523 ? -3.751 15.357 -6.436 1.00 90.00 523 VAL A CA 1
ATOM 4386 C C . VAL A 1 523 ? -2.896 16.494 -5.882 1.00 90.00 523 VAL A C 1
ATOM 4388 O O . VAL A 1 523 ? -2.394 17.305 -6.658 1.00 90.00 523 VAL A O 1
ATOM 4391 N N . PRO A 1 524 ? -2.684 16.579 -4.563 1.00 94.56 524 PRO A N 1
ATOM 4392 C CA . PRO A 1 524 ? -1.661 17.462 -4.023 1.00 94.56 524 PRO A CA 1
ATOM 4393 C C . PRO A 1 524 ? -0.269 16.947 -4.415 1.00 94.56 524 PRO A C 1
ATOM 4395 O O . PRO A 1 524 ? -0.047 15.735 -4.475 1.00 94.56 524 PRO A O 1
ATOM 4398 N N . ALA A 1 525 ? 0.685 17.849 -4.649 1.00 92.38 525 ALA A N 1
ATOM 4399 C CA . ALA A 1 525 ? 2.025 17.515 -5.139 1.00 92.38 525 ALA A CA 1
ATOM 4400 C C . ALA A 1 525 ? 2.747 16.431 -4.311 1.00 92.38 525 ALA A C 1
ATOM 4402 O O . ALA A 1 525 ? 3.469 15.608 -4.876 1.00 92.38 525 ALA A O 1
ATOM 4403 N N . PHE A 1 526 ? 2.527 16.362 -2.990 1.00 94.25 526 PHE A N 1
ATOM 4404 C CA . PHE A 1 526 ? 3.145 15.329 -2.142 1.00 94.25 526 PHE A CA 1
ATOM 4405 C C . PHE A 1 526 ? 2.717 13.898 -2.503 1.00 94.25 526 PHE A C 1
ATOM 4407 O O . PHE A 1 526 ? 3.474 12.961 -2.254 1.00 94.25 526 PHE A O 1
ATOM 4414 N N . MET A 1 527 ? 1.553 13.708 -3.133 1.00 94.12 527 MET A N 1
ATOM 4415 C CA . MET A 1 527 ? 1.106 12.383 -3.578 1.00 94.12 527 MET A CA 1
ATOM 4416 C C . MET A 1 527 ? 1.984 11.813 -4.694 1.00 94.12 527 MET A C 1
ATOM 4418 O O . MET A 1 527 ? 2.095 10.594 -4.807 1.00 94.12 527 MET A O 1
ATOM 4422 N N . LEU A 1 528 ? 2.664 12.666 -5.471 1.00 89.81 528 LEU A N 1
ATOM 4423 C CA . LEU A 1 528 ? 3.666 12.218 -6.442 1.00 89.81 528 LEU A CA 1
ATOM 4424 C C . LEU A 1 528 ? 4.868 11.583 -5.736 1.00 89.81 528 LEU A C 1
ATOM 4426 O O . LEU A 1 528 ? 5.336 10.525 -6.150 1.00 89.81 528 LEU A O 1
ATOM 4430 N N . LYS A 1 529 ? 5.315 12.183 -4.625 1.00 86.94 529 LYS A N 1
ATOM 4431 C CA . LYS A 1 529 ? 6.355 11.607 -3.764 1.00 86.94 529 LYS A CA 1
ATOM 4432 C C . LYS A 1 529 ? 5.882 10.313 -3.096 1.00 86.94 529 LYS A C 1
ATOM 4434 O O . LYS A 1 529 ? 6.625 9.337 -3.121 1.00 86.94 529 LYS A O 1
ATOM 4439 N N . ALA A 1 530 ? 4.653 10.284 -2.574 1.00 88.12 530 ALA A N 1
ATOM 4440 C CA . ALA A 1 530 ? 4.063 9.089 -1.963 1.00 88.12 530 ALA A CA 1
ATOM 4441 C C . ALA A 1 530 ? 4.024 7.898 -2.929 1.00 88.12 530 ALA A C 1
ATOM 4443 O O . ALA A 1 530 ? 4.533 6.821 -2.612 1.00 88.12 530 ALA A O 1
ATOM 4444 N N . ASN A 1 531 ? 3.493 8.110 -4.138 1.00 87.44 531 ASN A N 1
ATOM 4445 C CA . ASN A 1 531 ? 3.459 7.069 -5.160 1.00 87.44 531 ASN A CA 1
ATOM 4446 C C . ASN A 1 531 ? 4.874 6.631 -5.564 1.00 87.44 531 ASN A C 1
ATOM 4448 O O . ASN A 1 531 ? 5.142 5.433 -5.622 1.00 87.44 531 ASN A O 1
ATOM 4452 N N . ARG A 1 532 ? 5.797 7.580 -5.772 1.00 79.81 532 ARG A N 1
ATOM 4453 C CA . ARG A 1 532 ? 7.189 7.279 -6.134 1.00 79.81 532 ARG A CA 1
ATOM 4454 C C . ARG A 1 532 ? 7.896 6.448 -5.070 1.00 79.81 532 ARG A C 1
ATOM 4456 O O . ARG A 1 532 ? 8.559 5.474 -5.410 1.00 79.81 532 ARG A O 1
ATOM 4463 N N . ASP A 1 533 ? 7.793 6.813 -3.795 1.00 74.12 533 ASP A N 1
ATOM 4464 C CA . ASP A 1 533 ? 8.487 6.084 -2.728 1.00 74.12 533 ASP A CA 1
ATOM 4465 C C . ASP A 1 533 ? 7.929 4.663 -2.577 1.00 74.12 533 ASP A C 1
ATOM 4467 O O . ASP A 1 533 ? 8.682 3.718 -2.334 1.00 74.12 533 ASP A O 1
ATOM 4471 N N . ARG A 1 534 ? 6.623 4.478 -2.798 1.00 77.75 534 ARG A N 1
ATOM 4472 C CA . ARG A 1 534 ? 6.017 3.146 -2.838 1.00 77.75 534 ARG A CA 1
ATOM 4473 C C . ARG A 1 534 ? 6.503 2.330 -4.044 1.00 77.75 534 ARG A C 1
ATOM 4475 O O . ARG A 1 534 ? 6.892 1.173 -3.880 1.00 77.75 534 ARG A O 1
ATOM 4482 N N . GLN A 1 535 ? 6.540 2.936 -5.231 1.00 76.25 535 GLN A N 1
ATOM 4483 C CA . GLN A 1 535 ? 7.097 2.323 -6.441 1.00 76.25 535 GLN A CA 1
ATOM 4484 C C . GLN A 1 535 ? 8.563 1.918 -6.246 1.00 76.25 535 GLN A C 1
ATOM 4486 O O . GLN A 1 535 ? 8.938 0.806 -6.614 1.00 76.25 535 GLN A O 1
ATOM 4491 N N . PHE A 1 536 ? 9.369 2.767 -5.600 1.00 68.12 536 PHE A N 1
ATOM 4492 C CA . PHE A 1 536 ? 10.753 2.463 -5.240 1.00 68.12 536 PHE A CA 1
ATOM 4493 C C . PHE A 1 536 ? 10.847 1.177 -4.408 1.00 68.12 536 PHE A C 1
ATOM 4495 O O . PHE A 1 536 ? 11.551 0.255 -4.809 1.00 68.12 536 PHE A O 1
ATOM 4502 N N . TRP A 1 537 ? 10.095 1.049 -3.309 1.00 62.81 537 TRP A N 1
ATOM 4503 C CA . TRP A 1 537 ? 10.154 -0.154 -2.465 1.00 62.81 537 TRP A CA 1
ATOM 4504 C C . TRP A 1 537 ? 9.684 -1.430 -3.178 1.00 62.81 537 TRP A C 1
ATOM 4506 O O . TRP A 1 537 ? 10.272 -2.496 -2.978 1.00 62.81 537 TRP A O 1
ATOM 4516 N N . ASN A 1 538 ? 8.692 -1.334 -4.064 1.00 67.38 538 ASN A N 1
ATOM 4517 C CA . ASN A 1 538 ? 8.283 -2.474 -4.888 1.00 67.38 538 ASN A CA 1
ATOM 4518 C C . ASN A 1 538 ? 9.348 -2.865 -5.911 1.00 67.38 538 ASN A C 1
ATOM 4520 O O . ASN A 1 538 ? 9.573 -4.053 -6.150 1.00 67.38 538 ASN A O 1
ATOM 4524 N N . ASN A 1 539 ? 10.036 -1.880 -6.484 1.00 63.56 539 ASN A N 1
ATOM 4525 C CA . ASN A 1 539 ? 11.139 -2.118 -7.405 1.00 63.56 539 ASN A CA 1
ATOM 4526 C C . ASN A 1 539 ? 12.348 -2.717 -6.695 1.00 63.56 539 ASN A C 1
ATOM 4528 O O . ASN A 1 539 ? 12.983 -3.607 -7.258 1.00 63.56 539 ASN A O 1
ATOM 4532 N N . VAL A 1 540 ? 12.621 -2.306 -5.452 1.00 58.22 540 VAL A N 1
ATOM 4533 C CA . VAL A 1 540 ? 13.623 -2.935 -4.580 1.00 58.22 540 VAL A CA 1
ATOM 4534 C C . VAL A 1 540 ? 13.291 -4.412 -4.370 1.00 58.22 540 VAL A C 1
ATOM 4536 O O . VAL A 1 540 ? 14.160 -5.257 -4.575 1.00 58.22 540 VAL A O 1
ATOM 4539 N N . MET A 1 541 ? 12.042 -4.743 -4.017 1.00 56.62 541 MET A N 1
ATOM 4540 C CA . MET A 1 541 ? 11.618 -6.134 -3.805 1.00 56.62 541 MET A CA 1
ATOM 4541 C C . MET A 1 541 ? 11.722 -6.964 -5.092 1.00 56.62 541 MET A C 1
ATOM 4543 O O . MET A 1 541 ? 12.378 -8.002 -5.108 1.00 56.62 541 MET A O 1
ATOM 4547 N N . THR A 1 542 ? 11.157 -6.457 -6.187 1.00 61.28 542 THR A N 1
ATOM 4548 C CA . THR A 1 542 ? 11.121 -7.135 -7.493 1.00 61.28 542 THR A CA 1
ATOM 4549 C C . THR A 1 542 ? 12.525 -7.327 -8.075 1.00 61.28 542 THR A C 1
ATOM 4551 O O . THR A 1 542 ? 12.858 -8.386 -8.601 1.00 61.28 542 THR A O 1
ATOM 4554 N N . SER A 1 543 ? 13.392 -6.317 -7.977 1.00 57.00 543 SER A N 1
ATOM 4555 C CA . SER A 1 543 ? 14.768 -6.418 -8.479 1.00 57.00 543 SER A CA 1
ATOM 4556 C C . SER A 1 543 ? 15.616 -7.357 -7.625 1.00 57.00 543 SER A C 1
ATOM 4558 O O . SER A 1 543 ? 16.482 -8.043 -8.167 1.00 57.00 543 SER A O 1
ATOM 4560 N N . ALA A 1 544 ? 15.357 -7.434 -6.314 1.00 53.28 544 ALA A N 1
ATOM 4561 C CA . ALA A 1 544 ? 15.987 -8.425 -5.449 1.00 53.28 544 ALA A CA 1
ATOM 4562 C C . ALA A 1 544 ? 15.582 -9.855 -5.840 1.00 53.28 544 ALA A C 1
ATOM 4564 O O . ALA A 1 544 ? 16.452 -10.719 -5.902 1.00 53.28 544 ALA A O 1
ATOM 4565 N N . GLU A 1 545 ? 14.307 -10.097 -6.162 1.00 57.88 545 GLU A N 1
ATOM 4566 C CA . GLU A 1 545 ? 13.834 -11.385 -6.696 1.00 57.88 545 GLU A CA 1
ATOM 4567 C C . GLU A 1 545 ? 14.561 -11.745 -8.002 1.00 57.88 545 GLU A C 1
ATOM 4569 O O . GLU A 1 545 ? 15.206 -12.791 -8.068 1.00 57.88 545 GLU A O 1
ATOM 4574 N N . TYR A 1 546 ? 14.603 -10.835 -8.985 1.00 58.56 546 TYR A N 1
ATOM 4575 C CA . TYR A 1 546 ? 15.341 -11.064 -10.237 1.00 58.56 546 TYR A CA 1
ATOM 4576 C C . TYR A 1 546 ? 16.835 -11.328 -10.018 1.00 58.56 546 TYR A C 1
ATOM 4578 O O . TYR A 1 546 ? 17.413 -12.218 -10.645 1.00 58.56 546 TYR A O 1
ATOM 4586 N N . ALA A 1 547 ? 17.485 -10.558 -9.142 1.00 55.84 547 ALA A N 1
ATOM 4587 C CA . ALA A 1 547 ? 18.897 -10.750 -8.835 1.00 55.84 547 ALA A CA 1
ATOM 4588 C C . ALA A 1 547 ? 19.147 -12.128 -8.200 1.00 55.84 547 ALA A C 1
ATOM 4590 O O . ALA A 1 547 ? 20.131 -12.785 -8.539 1.00 55.84 547 ALA A O 1
ATOM 4591 N N . LEU A 1 548 ? 18.254 -12.588 -7.319 1.00 53.31 548 LEU A N 1
ATOM 4592 C CA . LEU A 1 548 ? 18.331 -13.904 -6.687 1.00 53.31 548 LEU A CA 1
ATOM 4593 C C . LEU A 1 548 ? 18.094 -15.043 -7.683 1.00 53.31 548 LEU A C 1
ATOM 4595 O O . LEU A 1 548 ? 18.864 -16.006 -7.679 1.00 53.31 548 LEU A O 1
ATOM 4599 N N . ASP A 1 549 ? 17.106 -14.929 -8.564 1.00 55.16 549 ASP A N 1
ATOM 4600 C CA . ASP A 1 549 ? 16.808 -15.945 -9.583 1.00 55.16 549 ASP A CA 1
ATOM 4601 C C . ASP A 1 549 ? 17.973 -16.107 -10.572 1.00 55.16 549 ASP A C 1
ATOM 4603 O O . ASP A 1 549 ? 18.429 -17.220 -10.861 1.00 55.16 549 ASP A O 1
ATOM 4607 N N . ILE A 1 550 ? 18.555 -14.987 -11.017 1.00 58.59 550 ILE A N 1
ATOM 4608 C CA . ILE A 1 550 ? 19.732 -15.003 -11.894 1.00 58.59 550 ILE A CA 1
ATOM 4609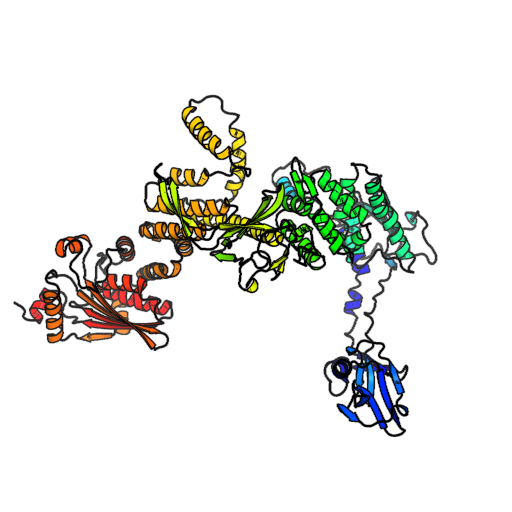 C C . ILE A 1 550 ? 20.936 -15.614 -11.157 1.00 58.59 550 ILE A C 1
ATOM 4611 O O . ILE A 1 550 ? 21.604 -16.498 -11.694 1.00 58.59 550 ILE A O 1
ATOM 4615 N N . VAL A 1 551 ? 21.208 -15.201 -9.914 1.00 53.22 551 VAL A N 1
ATOM 4616 C CA . VAL A 1 551 ? 22.354 -15.685 -9.119 1.00 53.22 551 VAL A CA 1
ATOM 4617 C C . VAL A 1 551 ? 22.261 -17.177 -8.788 1.00 53.22 551 VAL A C 1
ATOM 4619 O O . VAL A 1 551 ? 23.256 -17.904 -8.907 1.00 53.22 551 VAL A O 1
ATOM 4622 N N . THR A 1 552 ? 21.090 -17.650 -8.363 1.00 53.03 552 THR A N 1
ATOM 4623 C CA . THR A 1 552 ? 20.878 -19.055 -7.973 1.00 53.03 552 THR A CA 1
ATOM 4624 C C . THR A 1 552 ? 21.065 -20.002 -9.158 1.00 53.03 552 THR A C 1
ATOM 4626 O O . THR A 1 552 ? 21.642 -21.081 -8.989 1.00 53.03 552 THR A O 1
ATOM 4629 N N . THR A 1 553 ? 20.720 -19.561 -10.370 1.00 54.97 553 THR A N 1
ATOM 4630 C CA . THR A 1 553 ? 20.857 -20.363 -11.594 1.00 54.97 553 THR A CA 1
ATOM 4631 C C . THR A 1 553 ? 22.315 -20.625 -12.002 1.00 54.97 553 THR A C 1
ATOM 4633 O O . THR A 1 553 ? 22.618 -21.672 -12.582 1.00 54.97 553 THR A O 1
ATOM 4636 N N . PHE A 1 554 ? 23.247 -19.725 -11.673 1.00 51.81 554 PHE A N 1
ATOM 4637 C CA . PHE A 1 554 ? 24.677 -19.906 -11.976 1.00 51.81 554 PHE A CA 1
ATOM 4638 C C . PHE A 1 554 ? 25.487 -20.559 -10.862 1.00 51.81 554 PHE A C 1
ATOM 4640 O O . PHE A 1 554 ? 26.564 -21.092 -11.126 1.00 51.81 554 PHE A O 1
ATOM 4647 N N . SER A 1 555 ? 25.001 -20.492 -9.622 1.00 46.75 555 SER A N 1
ATOM 4648 C CA . SER A 1 555 ? 25.773 -20.894 -8.440 1.00 46.75 555 SER A CA 1
ATOM 4649 C C . SER A 1 555 ? 25.283 -22.170 -7.758 1.00 46.75 555 SER A C 1
ATOM 4651 O O . SER A 1 555 ? 25.978 -22.679 -6.883 1.00 46.75 555 SER A O 1
ATOM 4653 N N . GLY A 1 556 ? 24.152 -22.740 -8.184 1.00 42.53 556 GLY A N 1
ATOM 4654 C CA . GLY A 1 556 ? 23.782 -24.119 -7.874 1.00 42.53 556 GLY A CA 1
ATOM 4655 C C . GLY A 1 556 ? 23.799 -24.506 -6.391 1.00 42.53 556 GLY A C 1
ATOM 4656 O O . GLY A 1 556 ? 24.250 -25.603 -6.106 1.00 42.53 556 GLY A O 1
ATOM 4657 N N . VAL A 1 557 ? 23.324 -23.657 -5.465 1.00 28.69 557 VAL A N 1
ATOM 4658 C CA . VAL A 1 557 ? 22.826 -24.029 -4.116 1.00 28.69 557 VAL A CA 1
ATOM 4659 C C . VAL A 1 557 ? 21.870 -22.930 -3.622 1.00 28.69 557 VAL A C 1
ATOM 4661 O O . VAL A 1 557 ? 22.250 -21.765 -3.530 1.00 28.69 557 VAL A O 1
ATOM 4664 N N . GLY A 1 558 ? 20.633 -23.292 -3.268 1.00 29.19 558 GLY A N 1
ATOM 4665 C CA . GLY A 1 558 ? 19.640 -22.373 -2.702 1.00 29.19 558 GLY A CA 1
ATOM 4666 C C . GLY A 1 558 ? 19.835 -22.090 -1.205 1.00 29.19 558 GLY A C 1
ATOM 4667 O O . GLY A 1 558 ? 20.033 -23.014 -0.418 1.00 29.19 558 GLY A O 1
ATOM 4668 N N . ASN A 1 559 ? 19.753 -20.810 -0.814 1.00 31.39 559 ASN A N 1
ATOM 4669 C CA . ASN A 1 559 ? 19.103 -20.325 0.419 1.00 31.39 559 ASN A CA 1
ATOM 4670 C C . ASN A 1 559 ? 19.196 -18.788 0.526 1.00 31.39 559 ASN A C 1
ATOM 4672 O O . ASN A 1 559 ? 20.200 -18.226 0.966 1.00 31.39 559 ASN A O 1
ATOM 4676 N N . ILE A 1 560 ? 18.106 -18.109 0.171 1.00 37.66 560 ILE A N 1
ATOM 4677 C CA . ILE A 1 560 ? 17.957 -16.641 0.140 1.00 37.66 560 ILE A CA 1
ATOM 4678 C C . ILE A 1 560 ? 17.958 -15.998 1.547 1.00 37.66 560 ILE A C 1
ATOM 4680 O O . ILE A 1 560 ? 18.177 -14.797 1.695 1.00 37.66 560 ILE A O 1
ATOM 4684 N N . ALA A 1 561 ? 17.825 -16.780 2.621 1.00 26.69 561 ALA A N 1
ATOM 4685 C CA . ALA A 1 561 ? 17.701 -16.253 3.984 1.00 26.69 561 ALA A CA 1
ATOM 4686 C C . ALA A 1 561 ? 18.965 -15.560 4.559 1.00 26.69 561 ALA A C 1
ATOM 4688 O O . ALA A 1 561 ? 18.885 -14.937 5.617 1.00 26.69 561 ALA A O 1
ATOM 4689 N N . LYS A 1 562 ? 20.137 -15.635 3.906 1.00 35.16 562 LYS A N 1
ATOM 4690 C CA . LYS A 1 562 ? 21.417 -15.169 4.490 1.00 35.16 562 LYS A CA 1
ATOM 4691 C C . LYS A 1 562 ? 21.933 -13.807 4.011 1.00 35.16 562 LYS A C 1
ATOM 4693 O O . LYS A 1 562 ? 22.834 -13.269 4.651 1.00 35.16 562 LYS A O 1
ATOM 4698 N N . PHE A 1 563 ? 21.354 -13.189 2.980 1.00 32.25 563 PHE A N 1
ATOM 4699 C CA . PHE A 1 563 ? 21.817 -11.865 2.525 1.00 32.25 563 PHE A CA 1
ATOM 4700 C C . PHE A 1 563 ? 21.338 -10.694 3.399 1.00 32.25 563 PHE A C 1
ATOM 4702 O O . PHE A 1 563 ? 21.991 -9.655 3.422 1.00 32.25 563 PHE A O 1
ATOM 4709 N N . ARG A 1 564 ? 20.302 -10.883 4.232 1.00 35.22 564 ARG A N 1
ATOM 4710 C CA . ARG A 1 564 ? 19.907 -9.900 5.264 1.00 35.22 564 ARG A CA 1
ATOM 4711 C C . ARG A 1 564 ? 20.906 -9.765 6.424 1.00 35.22 564 ARG A C 1
ATOM 4713 O O . ARG A 1 564 ? 20.835 -8.773 7.139 1.00 35.22 564 ARG A O 1
ATOM 4720 N N . TYR A 1 565 ? 21.823 -10.722 6.621 1.00 32.38 565 TYR A N 1
ATOM 4721 C CA . TYR A 1 565 ? 22.719 -10.770 7.792 1.00 32.38 565 TYR A CA 1
ATOM 4722 C C . TYR A 1 565 ? 24.167 -10.315 7.533 1.00 32.38 565 TYR A C 1
ATOM 4724 O O . TYR A 1 565 ? 24.916 -10.124 8.490 1.00 32.38 565 TYR A O 1
ATOM 4732 N N . LEU A 1 566 ? 24.581 -10.084 6.281 1.00 33.66 566 LEU A N 1
ATOM 4733 C CA . LEU A 1 566 ? 25.937 -9.586 5.979 1.00 33.66 566 LEU A CA 1
ATOM 4734 C C . LEU A 1 566 ? 26.138 -8.100 6.328 1.00 33.66 566 LEU A C 1
ATOM 4736 O O . LEU A 1 566 ? 27.272 -7.651 6.474 1.00 33.66 566 LEU A O 1
ATOM 4740 N N . THR A 1 567 ? 25.053 -7.373 6.586 1.00 35.50 567 THR A N 1
ATOM 4741 C CA . THR A 1 567 ? 25.052 -6.034 7.199 1.00 35.50 567 THR A CA 1
ATOM 4742 C C . THR A 1 567 ? 25.693 -5.994 8.584 1.00 35.50 567 THR A C 1
ATOM 4744 O O . THR A 1 567 ? 26.212 -4.955 8.976 1.00 35.50 567 THR A O 1
ATOM 4747 N N . LYS A 1 568 ? 25.714 -7.116 9.322 1.00 31.17 568 LYS A N 1
ATOM 4748 C CA . LYS A 1 568 ? 26.338 -7.200 10.655 1.00 31.17 568 LYS A CA 1
ATOM 4749 C C . LYS A 1 568 ? 27.842 -7.511 10.635 1.00 31.17 568 LYS A C 1
ATOM 4751 O O . LYS A 1 568 ? 28.472 -7.485 11.687 1.00 31.17 568 LYS A O 1
ATOM 4756 N N . VAL A 1 569 ? 28.453 -7.771 9.475 1.00 32.34 569 VAL A N 1
ATOM 4757 C CA . VAL A 1 569 ? 29.890 -8.123 9.388 1.00 32.34 569 VAL A CA 1
ATOM 4758 C C . VAL A 1 569 ? 30.812 -6.895 9.421 1.00 32.34 569 VAL A C 1
ATOM 4760 O O . VAL A 1 569 ? 32.009 -7.026 9.662 1.00 32.34 569 VAL A O 1
ATOM 4763 N N . THR A 1 570 ? 30.276 -5.679 9.311 1.00 34.00 570 THR A N 1
ATOM 4764 C CA . THR A 1 570 ? 31.056 -4.446 9.517 1.00 34.00 570 THR A CA 1
ATOM 4765 C C . THR A 1 570 ? 31.545 -4.273 10.962 1.00 34.00 570 THR A C 1
ATOM 4767 O O . THR A 1 570 ? 32.538 -3.586 11.177 1.00 34.00 570 THR A O 1
ATOM 4770 N N . GLN A 1 571 ? 30.941 -4.963 11.939 1.00 32.50 571 GLN A N 1
ATOM 4771 C CA . GLN A 1 571 ? 31.378 -4.952 13.345 1.00 32.50 571 GLN A CA 1
ATOM 4772 C C . GLN A 1 571 ? 32.520 -5.938 13.661 1.00 32.50 571 GLN A C 1
ATOM 4774 O O . GLN A 1 571 ? 33.066 -5.907 14.758 1.00 32.50 571 GLN A O 1
ATOM 4779 N N . LEU A 1 572 ? 32.941 -6.784 12.712 1.00 29.75 572 LEU A N 1
ATOM 4780 C CA . LEU A 1 572 ? 34.093 -7.688 12.887 1.00 29.75 572 LEU A CA 1
ATOM 4781 C C . LEU A 1 572 ? 35.424 -7.091 12.398 1.00 29.75 572 LEU A C 1
ATOM 4783 O O . LEU A 1 572 ? 36.465 -7.736 12.510 1.00 29.75 572 LEU A O 1
ATOM 4787 N N . ALA A 1 573 ? 35.416 -5.853 11.897 1.00 32.56 573 ALA A N 1
ATOM 4788 C CA . ALA A 1 573 ? 36.628 -5.153 11.474 1.00 32.56 573 ALA A CA 1
ATOM 4789 C C . ALA A 1 573 ? 37.479 -4.614 12.645 1.00 32.56 573 ALA A C 1
ATOM 4791 O O . ALA A 1 573 ? 38.609 -4.194 12.414 1.00 32.56 573 ALA A O 1
ATOM 4792 N N . GLU A 1 574 ? 36.979 -4.650 13.885 1.00 30.64 574 GLU A N 1
ATOM 4793 C CA . GLU A 1 574 ? 37.703 -4.137 15.061 1.00 30.64 574 GLU A CA 1
ATOM 4794 C C . GLU A 1 574 ? 38.505 -5.196 15.840 1.00 30.64 574 GLU A C 1
ATOM 4796 O O . GLU A 1 574 ? 39.242 -4.833 16.748 1.00 30.64 574 GLU A O 1
ATOM 4801 N N . VAL A 1 575 ? 38.426 -6.493 15.503 1.00 31.66 575 VAL A N 1
ATOM 4802 C CA . VAL A 1 575 ? 38.962 -7.558 16.388 1.00 31.66 575 VAL A CA 1
ATOM 4803 C C . VAL A 1 575 ? 40.198 -8.293 15.850 1.00 31.66 575 VAL A C 1
ATOM 4805 O O . VAL A 1 575 ? 40.738 -9.155 16.533 1.00 31.66 575 VAL A O 1
ATOM 4808 N N . VAL A 1 576 ? 40.734 -7.962 14.673 1.00 26.05 576 VAL A N 1
ATOM 4809 C CA . VAL A 1 576 ? 41.925 -8.674 14.167 1.00 26.05 576 VAL A CA 1
ATOM 4810 C C . VAL A 1 576 ? 43.091 -7.721 13.956 1.00 26.05 576 VAL A C 1
ATOM 4812 O O . VAL A 1 576 ? 43.372 -7.257 12.851 1.00 26.05 576 VAL A O 1
ATOM 4815 N N . GLU A 1 577 ? 43.793 -7.452 15.056 1.00 34.03 577 GLU A N 1
ATOM 4816 C CA . GLU A 1 577 ? 45.186 -7.024 15.015 1.00 34.03 577 GLU A CA 1
ATOM 4817 C C . GLU A 1 577 ? 46.036 -8.074 14.284 1.00 34.03 577 GLU A C 1
ATOM 4819 O O . GLU A 1 577 ? 45.981 -9.267 14.577 1.00 34.03 577 GLU A O 1
ATOM 4824 N N . GLY A 1 578 ? 46.876 -7.605 13.359 1.00 39.78 578 GLY A N 1
ATOM 4825 C CA . GLY A 1 578 ? 48.051 -8.351 12.914 1.00 39.78 578 GLY A CA 1
ATOM 4826 C C . GLY A 1 578 ? 47.893 -9.179 11.638 1.00 39.78 578 GLY A C 1
ATOM 4827 O O . GLY A 1 578 ? 47.947 -10.399 11.679 1.00 39.78 578 GLY A O 1
ATOM 4828 N N . ALA A 1 579 ? 47.845 -8.525 10.474 1.00 27.59 579 ALA A N 1
ATOM 4829 C CA . ALA A 1 579 ? 48.451 -9.059 9.247 1.00 27.59 579 ALA A CA 1
ATOM 4830 C C . ALA A 1 579 ? 48.623 -7.950 8.197 1.00 27.59 579 ALA A C 1
ATOM 4832 O O . ALA A 1 579 ? 47.741 -7.120 7.980 1.00 27.59 579 ALA A O 1
ATOM 4833 N N . SER A 1 580 ? 49.772 -7.956 7.527 1.00 36.72 580 SER A N 1
ATOM 4834 C CA . SER A 1 580 ? 50.317 -6.984 6.567 1.00 36.72 580 SER A CA 1
ATOM 4835 C C . SER A 1 580 ? 49.474 -6.744 5.296 1.00 36.72 580 SER A C 1
ATOM 4837 O O . SER A 1 580 ? 49.912 -6.973 4.169 1.00 36.72 580 SER A O 1
ATOM 4839 N N . THR A 1 581 ? 48.276 -6.177 5.456 1.00 34.06 581 THR A N 1
ATOM 4840 C CA . THR A 1 581 ? 47.319 -5.890 4.366 1.00 34.06 581 THR A CA 1
ATOM 4841 C C . THR A 1 581 ? 47.024 -4.390 4.226 1.00 34.06 581 THR A C 1
ATOM 4843 O O . THR A 1 581 ? 45.956 -3.976 3.783 1.00 34.06 581 THR A O 1
ATOM 4846 N N . VAL A 1 582 ? 47.986 -3.534 4.576 1.00 33.81 582 VAL A N 1
ATOM 4847 C CA . VAL A 1 582 ? 47.789 -2.072 4.632 1.00 33.81 582 VAL A CA 1
ATOM 4848 C C . VAL A 1 582 ? 47.579 -1.449 3.235 1.00 33.81 582 VAL A C 1
ATOM 4850 O O . VAL A 1 582 ? 46.778 -0.531 3.082 1.00 33.81 582 VAL A O 1
ATOM 4853 N N . ASN A 1 583 ? 48.168 -2.007 2.167 1.00 34.75 583 ASN A N 1
ATOM 4854 C CA . ASN A 1 583 ? 48.085 -1.418 0.815 1.00 34.75 583 ASN A CA 1
ATOM 4855 C C . ASN A 1 583 ? 46.840 -1.793 -0.017 1.00 34.75 583 ASN A C 1
ATOM 4857 O O . ASN A 1 583 ? 46.572 -1.148 -1.032 1.00 34.75 583 ASN A O 1
ATOM 4861 N N . LYS A 1 584 ? 46.048 -2.795 0.392 1.00 34.47 584 LYS A N 1
ATOM 4862 C CA . LYS A 1 584 ? 44.756 -3.122 -0.257 1.00 34.47 584 LYS A CA 1
ATOM 4863 C C . LYS A 1 584 ? 43.579 -2.433 0.441 1.00 34.47 584 LYS A C 1
ATOM 4865 O O . LYS A 1 584 ? 42.634 -2.025 -0.228 1.00 34.47 584 LYS A O 1
ATOM 4870 N N . ILE A 1 585 ? 43.695 -2.211 1.751 1.00 33.28 585 ILE A N 1
ATOM 4871 C CA . ILE A 1 585 ? 42.703 -1.501 2.567 1.00 33.28 585 ILE A CA 1
ATOM 4872 C C . ILE A 1 585 ? 42.792 0.018 2.339 1.00 33.28 585 ILE A C 1
ATOM 4874 O O . ILE A 1 585 ? 41.761 0.668 2.196 1.00 33.28 585 ILE A O 1
ATOM 4878 N N . ALA A 1 586 ? 43.992 0.586 2.158 1.00 31.75 586 ALA A N 1
ATOM 4879 C CA . ALA A 1 586 ? 44.155 2.015 1.856 1.00 31.75 586 ALA A CA 1
ATOM 4880 C C . ALA A 1 586 ? 43.574 2.434 0.485 1.00 31.75 586 ALA A C 1
ATOM 4882 O O . ALA A 1 586 ? 43.063 3.545 0.341 1.00 31.75 586 ALA A O 1
ATOM 4883 N N . ARG A 1 587 ? 43.594 1.546 -0.525 1.00 33.22 587 ARG A N 1
ATOM 4884 C CA . ARG A 1 587 ? 42.960 1.807 -1.835 1.00 33.22 587 ARG A CA 1
ATOM 4885 C C . ARG A 1 587 ? 41.434 1.731 -1.772 1.00 33.22 587 ARG A C 1
ATOM 4887 O O . ARG A 1 587 ? 40.777 2.554 -2.398 1.00 33.22 587 ARG A O 1
ATOM 4894 N N . ALA A 1 588 ? 40.883 0.812 -0.978 1.00 31.28 588 ALA A N 1
ATOM 4895 C CA . ALA A 1 588 ? 39.449 0.774 -0.693 1.00 31.28 588 ALA A CA 1
ATOM 4896 C C . ALA A 1 588 ? 39.006 2.019 0.103 1.00 31.28 588 ALA A C 1
ATOM 4898 O O . ALA A 1 588 ? 38.013 2.652 -0.247 1.00 31.28 588 ALA A O 1
ATOM 4899 N N . ALA A 1 589 ? 39.796 2.443 1.095 1.00 28.47 589 ALA A N 1
ATOM 4900 C CA . ALA A 1 589 ? 39.526 3.615 1.929 1.00 28.47 589 ALA A CA 1
ATOM 4901 C C . ALA A 1 589 ? 39.600 4.958 1.169 1.00 28.47 589 ALA A C 1
ATOM 4903 O O . ALA A 1 589 ? 38.820 5.867 1.454 1.00 28.47 589 ALA A O 1
ATOM 4904 N N . ASN A 1 590 ? 40.493 5.096 0.180 1.00 30.56 590 ASN A N 1
ATOM 4905 C CA . ASN A 1 590 ? 40.588 6.316 -0.636 1.00 30.56 590 ASN A CA 1
ATOM 4906 C C . ASN A 1 590 ? 39.442 6.457 -1.653 1.00 30.56 590 ASN A C 1
ATOM 4908 O O . ASN A 1 590 ? 39.018 7.577 -1.926 1.00 30.56 590 ASN A O 1
ATOM 4912 N N . ILE A 1 591 ? 38.893 5.345 -2.152 1.00 31.97 591 ILE A N 1
ATOM 4913 C CA . ILE A 1 591 ? 37.685 5.344 -2.998 1.00 31.97 591 ILE A CA 1
ATOM 4914 C C . ILE A 1 591 ? 36.441 5.643 -2.140 1.00 31.97 591 ILE A C 1
ATOM 4916 O O . ILE A 1 591 ? 35.617 6.472 -2.517 1.00 31.97 591 ILE A O 1
ATOM 4920 N N . LEU A 1 592 ? 36.372 5.085 -0.924 1.00 27.33 592 LEU A N 1
ATOM 4921 C CA . LEU A 1 592 ? 35.358 5.404 0.095 1.00 27.33 592 LEU A CA 1
ATOM 4922 C C . LEU A 1 592 ? 35.361 6.888 0.521 1.00 27.33 592 LEU A C 1
ATOM 4924 O O . LEU A 1 592 ? 34.302 7.448 0.805 1.00 27.33 592 LEU A O 1
ATOM 4928 N N . ARG A 1 593 ? 36.522 7.565 0.537 1.00 28.27 593 ARG A N 1
ATOM 4929 C CA . ARG A 1 593 ? 36.615 9.008 0.855 1.00 28.27 593 ARG A CA 1
ATOM 4930 C C . ARG A 1 593 ? 36.026 9.919 -0.220 1.00 28.27 593 ARG A C 1
ATOM 4932 O O . ARG A 1 593 ? 35.543 10.987 0.139 1.00 28.27 593 ARG A O 1
ATOM 4939 N N . TYR A 1 594 ? 36.039 9.518 -1.491 1.00 28.94 594 TYR A N 1
ATOM 4940 C CA . TYR A 1 594 ? 35.428 10.305 -2.573 1.00 28.94 594 TYR A CA 1
ATOM 4941 C C . TYR A 1 594 ? 33.900 10.149 -2.616 1.00 28.94 594 TYR A C 1
ATOM 4943 O O . TYR A 1 594 ? 33.193 11.074 -3.004 1.00 28.94 594 TYR A O 1
ATOM 4951 N N . VAL A 1 595 ? 33.386 9.010 -2.144 1.00 31.02 595 VAL A N 1
ATOM 4952 C CA . VAL A 1 595 ? 31.947 8.702 -2.083 1.00 31.02 595 VAL A CA 1
ATOM 4953 C C . VAL A 1 595 ? 31.258 9.368 -0.878 1.00 31.02 595 VAL A C 1
ATOM 4955 O O . VAL A 1 595 ? 30.085 9.712 -0.954 1.00 31.02 595 VAL A O 1
ATOM 4958 N N . LYS A 1 596 ? 31.990 9.672 0.204 1.00 24.78 596 LYS A N 1
ATOM 4959 C CA . LYS A 1 596 ? 31.466 10.377 1.396 1.00 24.78 596 LYS A CA 1
ATOM 4960 C C . LYS A 1 596 ? 31.186 11.883 1.210 1.00 24.78 596 LYS A C 1
ATOM 4962 O O . LYS A 1 596 ? 30.796 12.541 2.172 1.00 24.78 596 LYS A O 1
ATOM 4967 N N . GLY A 1 597 ? 31.391 12.440 0.014 1.00 23.22 597 GLY A N 1
ATOM 4968 C CA . GLY A 1 597 ? 31.236 13.876 -0.264 1.00 23.22 597 GLY A CA 1
ATOM 4969 C C . GLY A 1 597 ? 29.844 14.334 -0.722 1.00 23.22 597 GLY A C 1
ATOM 4970 O O . GLY A 1 597 ? 29.601 15.537 -0.746 1.00 23.22 597 GLY A O 1
ATOM 4971 N N . ALA A 1 598 ? 28.930 13.422 -1.065 1.00 21.77 598 ALA A N 1
ATOM 4972 C CA . ALA A 1 598 ? 27.579 13.751 -1.525 1.00 21.77 598 ALA A CA 1
ATOM 4973 C C . ALA A 1 598 ? 26.529 13.121 -0.592 1.00 21.77 598 ALA A C 1
ATOM 4975 O O . ALA A 1 598 ? 26.681 11.995 -0.132 1.00 21.77 598 ALA A O 1
ATOM 4976 N N . ALA A 1 599 ? 25.510 13.896 -0.237 1.00 21.72 599 ALA A N 1
ATOM 4977 C CA . ALA A 1 599 ? 24.644 13.691 0.917 1.00 21.72 599 ALA A CA 1
ATOM 4978 C C . ALA A 1 599 ? 23.886 12.340 0.963 1.00 21.72 599 ALA A C 1
ATOM 4980 O O . ALA A 1 599 ? 22.986 12.094 0.174 1.00 21.72 599 ALA A O 1
ATOM 4981 N N . GLY A 1 600 ? 24.188 11.534 1.987 1.00 23.89 600 GLY A N 1
ATOM 4982 C CA . GLY A 1 600 ? 23.195 11.018 2.938 1.00 23.89 600 GLY A CA 1
ATOM 4983 C C . GLY A 1 600 ? 22.148 9.996 2.485 1.00 23.89 600 GLY A C 1
ATOM 4984 O O . GLY A 1 600 ? 20.977 10.288 2.660 1.00 23.89 600 GLY A O 1
ATOM 4985 N N . ILE A 1 601 ? 22.569 8.792 2.069 1.00 23.34 601 ILE A N 1
ATOM 4986 C CA . ILE A 1 601 ? 22.021 7.476 2.486 1.00 23.34 601 ILE A CA 1
ATOM 4987 C C . ILE A 1 601 ? 23.211 6.494 2.466 1.00 23.34 601 ILE A C 1
ATOM 4989 O O . ILE A 1 601 ? 23.891 6.364 1.451 1.00 23.34 601 ILE A O 1
ATOM 4993 N N . VAL A 1 602 ? 23.532 5.861 3.599 1.00 24.67 602 VAL A N 1
ATOM 4994 C CA . VAL A 1 602 ? 24.700 4.973 3.749 1.00 24.67 602 VAL A CA 1
ATOM 4995 C C . VAL A 1 602 ? 24.370 3.536 3.338 1.00 24.67 602 VAL A C 1
ATOM 4997 O O . VAL A 1 602 ? 23.490 2.902 3.905 1.00 24.67 602 VAL A O 1
ATOM 5000 N N . GLU A 1 603 ? 25.157 3.075 2.365 1.00 34.31 603 GLU A N 1
ATOM 5001 C CA . GLU A 1 603 ? 25.823 1.770 2.225 1.00 34.31 603 GLU A CA 1
ATOM 5002 C C . GLU A 1 603 ? 25.024 0.482 2.490 1.00 34.31 603 GLU A C 1
ATOM 5004 O O . GLU A 1 603 ? 24.973 -0.036 3.602 1.00 34.31 603 GLU A O 1
ATOM 5009 N N . LEU A 1 604 ? 24.634 -0.163 1.384 1.00 28.66 604 LEU A N 1
ATOM 5010 C CA . LEU A 1 604 ? 24.665 -1.620 1.238 1.00 28.66 604 LEU A CA 1
ATOM 5011 C C . LEU A 1 604 ? 25.242 -2.016 -0.131 1.00 28.66 604 LEU A C 1
ATOM 5013 O O . LEU A 1 604 ? 24.554 -2.348 -1.082 1.00 28.66 604 LEU A O 1
ATOM 5017 N N . THR A 1 605 ? 26.572 -1.927 -0.161 1.00 36.16 605 THR A N 1
ATOM 5018 C CA . THR A 1 605 ? 27.542 -2.826 -0.805 1.00 36.16 605 THR A CA 1
ATOM 5019 C C . THR A 1 605 ? 27.384 -3.188 -2.289 1.00 36.16 605 THR A C 1
ATOM 5021 O O . THR A 1 605 ? 26.944 -4.285 -2.621 1.00 36.16 605 THR A O 1
ATOM 5024 N N . SER A 1 606 ? 28.101 -2.429 -3.124 1.00 37.12 606 SER A N 1
ATOM 5025 C CA . SER A 1 606 ? 28.716 -2.838 -4.408 1.00 37.12 606 SER A CA 1
ATOM 5026 C C . SER A 1 606 ? 29.736 -3.998 -4.296 1.00 37.12 606 SER A C 1
ATOM 5028 O O . SER A 1 606 ? 30.600 -4.207 -5.155 1.00 37.12 606 SER A O 1
ATOM 5030 N N . GLY A 1 607 ? 29.683 -4.747 -3.191 1.00 37.72 607 GLY A N 1
ATOM 5031 C CA . GLY A 1 607 ? 30.625 -5.790 -2.821 1.00 37.72 607 GLY A CA 1
ATOM 5032 C C . GLY A 1 607 ? 30.185 -7.173 -3.280 1.00 37.72 607 GLY A C 1
ATOM 5033 O O . GLY A 1 607 ? 31.010 -7.912 -3.793 1.00 37.72 607 GLY A O 1
ATOM 5034 N N . SER A 1 608 ? 28.911 -7.539 -3.149 1.00 39.38 608 SER A N 1
ATOM 5035 C CA . SER A 1 608 ? 28.440 -8.926 -3.303 1.00 39.38 608 SER A CA 1
ATOM 5036 C C . SER A 1 608 ? 28.422 -9.415 -4.754 1.00 39.38 608 SER A C 1
ATOM 5038 O O . SER A 1 608 ? 28.918 -10.507 -5.014 1.00 39.38 608 SER A O 1
ATOM 5040 N N . VAL A 1 609 ? 27.943 -8.614 -5.710 1.00 39.75 609 VAL A N 1
ATOM 5041 C CA . VAL A 1 609 ? 27.864 -8.996 -7.138 1.00 39.75 609 VAL A CA 1
ATOM 5042 C C . VAL A 1 609 ? 29.260 -9.052 -7.770 1.00 39.75 609 VAL A C 1
ATOM 5044 O O . VAL A 1 609 ? 29.635 -10.040 -8.403 1.00 39.75 609 VAL A O 1
ATOM 5047 N N . ASN A 1 610 ? 30.090 -8.040 -7.501 1.00 38.47 610 ASN A N 1
ATOM 5048 C CA . ASN A 1 610 ? 31.473 -7.968 -7.979 1.00 38.47 610 ASN A CA 1
ATOM 5049 C C . ASN A 1 610 ? 32.370 -9.039 -7.318 1.00 38.47 610 ASN A C 1
ATOM 5051 O O . ASN A 1 610 ? 33.317 -9.520 -7.935 1.00 38.47 610 ASN A O 1
ATOM 5055 N N . LEU A 1 611 ? 32.063 -9.449 -6.079 1.00 38.88 611 LEU A N 1
ATOM 5056 C CA . LEU A 1 611 ? 32.696 -10.580 -5.395 1.00 38.88 611 LEU A CA 1
ATOM 5057 C C . LEU A 1 611 ? 32.209 -11.922 -5.967 1.00 38.88 611 LEU A C 1
ATOM 5059 O O . LEU A 1 611 ? 33.028 -12.804 -6.184 1.00 38.88 611 LEU A O 1
ATOM 5063 N N . MET A 1 612 ? 30.926 -12.074 -6.300 1.00 38.69 612 MET A N 1
ATOM 5064 C CA . MET A 1 612 ? 30.347 -13.322 -6.823 1.00 38.69 612 MET A CA 1
ATOM 5065 C C . MET A 1 612 ? 30.799 -13.642 -8.262 1.00 38.69 612 MET A C 1
ATOM 5067 O O . MET A 1 612 ? 31.152 -14.783 -8.564 1.00 38.69 612 MET A O 1
ATOM 5071 N N . LEU A 1 613 ? 30.916 -12.630 -9.126 1.00 41.12 613 LEU A N 1
ATOM 5072 C CA . LEU A 1 613 ? 31.477 -12.764 -10.484 1.00 41.12 613 LEU A CA 1
ATOM 5073 C C . LEU A 1 613 ? 32.995 -13.003 -10.481 1.00 41.12 613 LEU A C 1
ATOM 5075 O O . LEU A 1 613 ? 33.541 -13.641 -11.380 1.00 41.12 613 LEU A O 1
ATOM 5079 N N . LYS A 1 614 ? 33.681 -12.513 -9.442 1.00 40.69 614 LYS A N 1
ATOM 5080 C CA . LYS A 1 614 ? 35.115 -12.733 -9.215 1.00 40.69 614 LYS A CA 1
ATOM 5081 C C . LYS A 1 614 ? 35.408 -14.086 -8.552 1.00 40.69 614 LYS A C 1
ATOM 5083 O O . LYS A 1 614 ? 36.481 -14.633 -8.775 1.00 40.69 614 LYS A O 1
ATOM 5088 N N . ILE A 1 615 ? 34.467 -14.636 -7.776 1.00 35.56 615 ILE A N 1
ATOM 5089 C CA . ILE A 1 615 ? 34.563 -15.961 -7.130 1.00 35.56 615 ILE A CA 1
ATOM 5090 C C . ILE A 1 615 ? 34.285 -17.105 -8.121 1.00 35.56 615 ILE A C 1
ATOM 5092 O O . ILE A 1 615 ? 34.836 -18.188 -7.959 1.00 35.56 615 ILE A O 1
ATOM 5096 N N . THR A 1 616 ? 33.480 -16.876 -9.162 1.00 42.56 616 THR A N 1
ATOM 5097 C CA . THR A 1 616 ? 33.107 -17.906 -10.156 1.00 42.56 616 THR A CA 1
ATOM 5098 C C . THR A 1 616 ? 34.024 -17.968 -11.383 1.00 42.56 616 THR A C 1
ATOM 5100 O O . THR A 1 616 ? 33.874 -18.871 -12.200 1.00 42.56 616 THR A O 1
ATOM 5103 N N . GLY A 1 617 ? 34.964 -17.025 -11.546 1.00 43.50 617 GLY A N 1
ATOM 5104 C CA . GLY A 1 617 ? 35.855 -16.950 -12.718 1.00 43.50 617 GLY A CA 1
ATOM 5105 C C . GLY A 1 617 ? 35.156 -16.574 -14.035 1.00 43.50 617 GLY A C 1
ATOM 5106 O O . GLY A 1 617 ? 35.788 -16.559 -15.084 1.00 43.50 617 GLY A O 1
ATOM 5107 N N . ALA A 1 618 ? 33.858 -16.254 -14.001 1.00 51.19 618 ALA A N 1
ATOM 5108 C CA . ALA A 1 618 ? 33.037 -16.041 -15.193 1.00 51.19 618 ALA A CA 1
ATOM 5109 C C . ALA A 1 618 ? 33.253 -14.674 -15.868 1.00 51.19 618 ALA A C 1
ATOM 5111 O O . ALA A 1 618 ? 32.930 -14.520 -17.046 1.00 51.19 618 ALA A O 1
ATOM 5112 N N . ARG A 1 619 ? 33.815 -13.686 -15.155 1.00 48.44 619 ARG A N 1
ATOM 5113 C CA . ARG A 1 619 ? 34.040 -12.323 -15.676 1.00 48.44 619 ARG A CA 1
ATOM 5114 C C . ARG A 1 619 ? 34.990 -12.268 -16.878 1.00 48.44 619 ARG A C 1
ATOM 5116 O O . ARG A 1 619 ? 34.919 -11.316 -17.644 1.00 48.44 619 ARG A O 1
ATOM 5123 N N . ASP A 1 620 ? 35.831 -13.280 -17.064 1.00 56.19 620 ASP A N 1
ATOM 5124 C CA . ASP A 1 620 ? 36.800 -13.328 -18.164 1.00 56.19 620 ASP A CA 1
ATOM 5125 C C . ASP A 1 620 ? 36.169 -13.773 -19.504 1.00 56.19 620 ASP A C 1
ATOM 5127 O O . ASP A 1 620 ? 36.874 -13.976 -20.490 1.00 56.19 620 ASP A O 1
ATOM 5131 N N . THR A 1 621 ? 34.837 -13.916 -19.557 1.00 67.00 621 THR A N 1
ATOM 5132 C CA . THR A 1 621 ? 34.062 -14.242 -20.766 1.00 67.00 621 THR A CA 1
ATOM 5133 C C . THR A 1 621 ? 33.129 -13.089 -21.149 1.00 67.00 621 THR A C 1
ATOM 5135 O O . THR A 1 621 ? 32.591 -12.412 -20.271 1.00 67.00 621 THR A O 1
ATOM 5138 N N . GLU A 1 622 ? 32.877 -12.890 -22.448 1.00 68.00 622 GLU A N 1
ATOM 5139 C CA . GLU A 1 622 ? 31.952 -11.849 -22.947 1.00 68.00 622 GLU A CA 1
ATOM 5140 C C . GLU A 1 622 ? 30.536 -11.994 -22.364 1.00 68.00 622 GLU A C 1
ATOM 5142 O O . GLU A 1 622 ? 29.882 -11.005 -22.017 1.00 68.00 622 GLU A O 1
ATOM 5147 N N . PHE A 1 623 ? 30.095 -13.240 -22.181 1.00 70.00 623 PHE A N 1
ATOM 5148 C CA . PHE A 1 623 ? 28.846 -13.571 -21.510 1.00 70.00 623 PHE A CA 1
ATOM 5149 C C . PHE A 1 623 ? 28.833 -13.127 -20.045 1.00 70.00 623 PHE A C 1
ATOM 5151 O O . PHE A 1 623 ? 27.894 -12.460 -19.608 1.00 70.00 623 PHE A O 1
ATOM 5158 N N . GLY A 1 624 ? 29.880 -13.454 -19.283 1.00 63.47 624 GLY A N 1
ATOM 5159 C CA . GLY A 1 624 ? 29.990 -13.052 -17.884 1.00 63.47 624 GLY A CA 1
ATOM 5160 C C . GLY A 1 624 ? 30.080 -11.537 -17.707 1.00 63.47 624 GLY A C 1
ATOM 5161 O O . GLY A 1 624 ? 29.469 -11.007 -16.779 1.00 63.47 624 GLY A O 1
ATOM 5162 N N . GLU A 1 625 ? 30.756 -10.814 -18.606 1.00 66.06 625 GLU A N 1
ATOM 5163 C CA . GLU A 1 625 ? 30.763 -9.344 -18.612 1.00 66.06 625 GLU A CA 1
ATOM 5164 C C . GLU A 1 625 ? 29.361 -8.774 -18.873 1.00 66.06 625 GLU A C 1
ATOM 5166 O O . GLU A 1 625 ? 28.896 -7.899 -18.139 1.00 66.06 625 GLU A O 1
ATOM 5171 N N . SER A 1 626 ? 28.656 -9.292 -19.878 1.00 70.69 626 SER A N 1
ATOM 5172 C CA . SER A 1 626 ? 27.314 -8.820 -20.239 1.00 70.69 626 SER A CA 1
ATOM 5173 C C . SER A 1 626 ? 26.284 -9.125 -19.150 1.00 70.69 626 SER A C 1
ATOM 5175 O O . SER A 1 626 ? 25.496 -8.258 -18.773 1.00 70.69 626 SER A O 1
ATOM 5177 N N . LEU A 1 627 ? 26.353 -10.315 -18.554 1.00 68.75 627 LEU A N 1
ATOM 5178 C CA . LEU A 1 627 ? 25.545 -10.693 -17.399 1.00 68.75 627 LEU A CA 1
ATOM 5179 C C . LEU A 1 627 ? 25.837 -9.807 -16.177 1.00 68.75 627 LEU A C 1
ATOM 5181 O O . LEU A 1 627 ? 24.918 -9.423 -15.456 1.00 68.75 627 LEU A O 1
ATOM 5185 N N . SER A 1 628 ? 27.103 -9.430 -15.967 1.00 62.84 628 SER A N 1
ATOM 5186 C CA . SER A 1 628 ? 27.480 -8.491 -14.902 1.00 62.84 628 SER A CA 1
ATOM 5187 C C . SER A 1 628 ? 26.786 -7.145 -15.072 1.00 62.84 628 SER A C 1
ATOM 5189 O O . SER A 1 628 ? 26.357 -6.555 -14.086 1.00 62.84 628 SER A O 1
ATOM 5191 N N . LYS A 1 629 ? 26.643 -6.664 -16.314 1.00 69.25 629 LYS A N 1
ATOM 5192 C CA . LYS A 1 629 ? 25.911 -5.425 -16.605 1.00 69.25 629 LYS A CA 1
ATOM 5193 C C . LYS A 1 629 ? 24.417 -5.569 -16.308 1.00 69.25 629 LYS A C 1
ATOM 5195 O O . LYS A 1 629 ? 23.836 -4.643 -15.757 1.00 69.25 629 LYS A O 1
ATOM 5200 N N . VAL A 1 630 ? 23.803 -6.719 -16.613 1.00 66.38 630 VAL A N 1
ATOM 5201 C CA . VAL A 1 630 ? 22.394 -7.000 -16.256 1.00 66.38 630 VAL A CA 1
ATOM 5202 C C . VAL A 1 630 ? 22.194 -6.907 -14.746 1.00 66.38 630 VAL A C 1
ATOM 5204 O O . VAL A 1 630 ? 21.330 -6.167 -14.283 1.00 66.38 630 VAL A O 1
ATOM 5207 N N . LEU A 1 631 ? 23.033 -7.609 -13.981 1.00 63.06 631 LEU A N 1
ATOM 5208 C CA . LEU A 1 631 ? 22.987 -7.589 -12.519 1.00 63.06 631 LEU A CA 1
ATOM 5209 C C . LEU A 1 631 ? 23.280 -6.194 -11.958 1.00 63.06 631 LEU A C 1
ATOM 5211 O O . LEU A 1 631 ? 22.615 -5.772 -11.022 1.00 63.06 631 LEU A O 1
ATOM 5215 N N . PHE A 1 632 ? 24.211 -5.457 -12.564 1.00 62.88 632 PHE A N 1
ATOM 5216 C CA . PHE A 1 632 ? 24.504 -4.071 -12.208 1.00 62.88 632 PHE A CA 1
ATOM 5217 C C . PHE A 1 632 ? 23.307 -3.146 -12.435 1.00 62.88 632 PHE A C 1
ATOM 5219 O O . PHE A 1 632 ? 23.034 -2.305 -11.589 1.00 62.88 632 PHE A O 1
ATOM 5226 N N . TYR A 1 633 ? 22.573 -3.286 -13.541 1.00 63.19 633 TYR A N 1
ATOM 5227 C CA . TYR A 1 633 ? 21.367 -2.489 -13.760 1.00 63.19 633 TYR A CA 1
ATOM 5228 C C . TYR A 1 633 ? 20.250 -2.863 -12.783 1.00 63.19 633 TYR A C 1
ATOM 5230 O O . TYR A 1 633 ? 19.598 -1.961 -12.274 1.00 63.19 633 TYR A O 1
ATOM 5238 N N . LEU A 1 634 ? 20.058 -4.147 -12.462 1.00 61.72 634 LEU A N 1
ATOM 5239 C CA . LEU A 1 634 ? 19.115 -4.565 -11.414 1.00 61.72 634 LEU A CA 1
ATOM 5240 C C . LEU A 1 634 ? 19.519 -4.015 -10.037 1.00 61.72 634 LEU A C 1
ATOM 5242 O O . LEU A 1 634 ? 18.673 -3.528 -9.296 1.00 61.72 634 LEU A O 1
ATOM 5246 N N . GLU A 1 635 ? 20.813 -4.014 -9.720 1.00 55.62 635 GLU A N 1
ATOM 5247 C CA . GLU A 1 635 ? 21.363 -3.435 -8.492 1.00 55.62 635 GLU A CA 1
ATOM 5248 C C . GLU A 1 635 ? 21.191 -1.909 -8.465 1.00 55.62 635 GLU A C 1
ATOM 5250 O O . GLU A 1 635 ? 20.707 -1.354 -7.482 1.00 55.62 635 GLU A O 1
ATOM 5255 N N . LEU A 1 636 ? 21.492 -1.213 -9.562 1.00 57.62 636 LEU A N 1
ATOM 5256 C CA . LEU A 1 636 ? 21.189 0.208 -9.691 1.00 57.62 636 LEU A CA 1
ATOM 5257 C C . LEU A 1 636 ? 19.695 0.470 -9.523 1.00 57.62 636 LEU A C 1
ATOM 5259 O O . LEU A 1 636 ? 19.352 1.451 -8.888 1.00 57.62 636 LEU A O 1
ATOM 5263 N N . ILE A 1 637 ? 18.815 -0.398 -10.020 1.00 57.91 637 ILE A N 1
ATOM 5264 C CA . ILE A 1 637 ? 17.370 -0.249 -9.827 1.00 57.91 637 ILE A CA 1
ATOM 5265 C C . ILE A 1 637 ? 16.978 -0.446 -8.350 1.00 57.91 637 ILE A C 1
ATOM 5267 O O . ILE A 1 637 ? 16.071 0.224 -7.864 1.00 57.91 637 ILE A O 1
ATOM 5271 N N . THR A 1 638 ? 17.685 -1.302 -7.601 1.00 51.41 638 THR A N 1
ATOM 5272 C CA . THR A 1 638 ? 17.491 -1.425 -6.140 1.00 51.41 638 THR A CA 1
ATOM 5273 C C . THR A 1 638 ? 18.054 -0.249 -5.342 1.00 51.41 638 THR A C 1
ATOM 5275 O O . THR A 1 638 ? 17.556 0.053 -4.261 1.00 51.41 638 THR A O 1
ATOM 5278 N N . LEU A 1 639 ? 19.118 0.393 -5.827 1.00 47.16 639 LEU A N 1
ATOM 5279 C CA . LEU A 1 639 ? 19.858 1.415 -5.079 1.00 47.16 639 LEU A CA 1
ATOM 5280 C C . LEU A 1 639 ? 19.484 2.841 -5.485 1.00 47.16 639 LEU A C 1
ATOM 5282 O O . LEU A 1 639 ? 19.668 3.777 -4.706 1.00 47.16 639 LEU A O 1
ATOM 5286 N N . ALA A 1 640 ? 18.994 3.031 -6.704 1.00 48.94 640 ALA A N 1
ATOM 5287 C CA . ALA A 1 640 ? 18.622 4.332 -7.209 1.00 48.94 640 ALA A CA 1
ATOM 5288 C C . ALA A 1 640 ? 17.256 4.709 -6.656 1.00 48.94 640 ALA A C 1
ATOM 5290 O O . ALA A 1 640 ? 16.248 4.072 -6.946 1.00 48.94 640 ALA A O 1
ATOM 5291 N N . GLY A 1 641 ? 17.216 5.806 -5.901 1.00 40.22 641 GLY A N 1
ATOM 5292 C CA . GLY A 1 641 ? 15.946 6.445 -5.571 1.00 40.22 641 GLY A CA 1
ATOM 5293 C C . GLY A 1 641 ? 15.187 6.897 -6.828 1.00 40.22 641 GLY A C 1
ATOM 5294 O O . GLY A 1 641 ? 13.977 7.081 -6.786 1.00 40.22 641 GLY A O 1
ATOM 5295 N N . GLU A 1 642 ? 15.868 7.103 -7.955 1.00 50.09 642 GLU A N 1
ATOM 5296 C CA . GLU A 1 642 ? 15.296 7.645 -9.191 1.00 50.09 642 GLU A CA 1
ATOM 5297 C C . GLU A 1 642 ? 15.450 6.625 -10.323 1.00 50.09 642 GLU A C 1
ATOM 5299 O O . GLU A 1 642 ? 16.569 6.267 -10.690 1.00 50.09 642 GLU A O 1
ATOM 5304 N N . LEU A 1 643 ? 14.325 6.128 -10.845 1.00 61.25 643 LEU A N 1
ATOM 5305 C CA . LEU A 1 643 ? 14.287 5.088 -11.871 1.00 61.25 643 LEU A CA 1
ATOM 5306 C C . LEU A 1 643 ? 13.803 5.672 -13.185 1.00 61.25 643 LEU A C 1
ATOM 5308 O O . LEU A 1 643 ? 12.626 5.984 -13.347 1.00 61.25 643 LEU A O 1
ATOM 5312 N N . THR A 1 644 ? 14.748 5.799 -14.107 1.00 60.75 644 THR A N 1
ATOM 5313 C CA . THR A 1 644 ? 14.595 6.570 -15.339 1.00 60.75 644 THR A CA 1
ATOM 5314 C C . THR A 1 644 ? 14.286 5.660 -16.524 1.00 60.75 644 THR A C 1
ATOM 5316 O O . THR A 1 644 ? 14.648 4.471 -16.534 1.00 60.75 644 THR A O 1
ATOM 5319 N N . ALA A 1 645 ? 13.681 6.206 -17.581 1.00 61.47 645 ALA A N 1
ATOM 5320 C CA . ALA A 1 645 ? 13.506 5.467 -18.839 1.00 61.47 645 ALA A CA 1
ATOM 5321 C C . ALA A 1 645 ? 14.861 4.994 -19.413 1.00 61.47 645 ALA A C 1
ATOM 5323 O O . ALA A 1 645 ? 14.986 3.906 -19.988 1.00 61.47 645 ALA A O 1
ATOM 5324 N N . SER A 1 646 ? 15.916 5.772 -19.171 1.00 60.59 646 SER A N 1
ATOM 5325 C CA . SER A 1 646 ? 17.293 5.446 -19.542 1.00 60.59 646 SER A CA 1
ATOM 5326 C C . SER A 1 64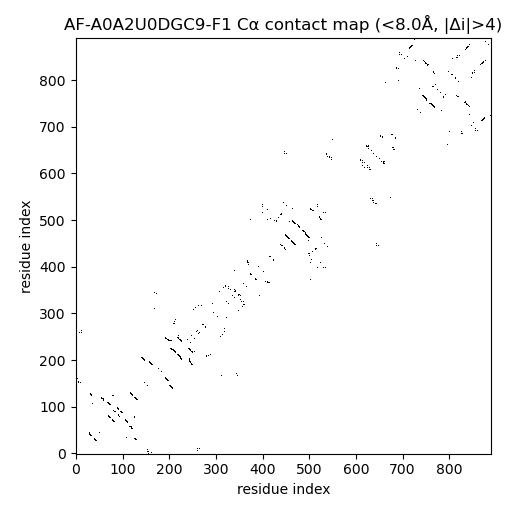6 ? 17.830 4.187 -18.830 1.00 60.59 646 SER A C 1
ATOM 5328 O O . SER A 1 646 ? 18.535 3.382 -19.448 1.00 60.59 646 SER A O 1
ATOM 5330 N N . MET A 1 647 ? 17.455 3.941 -17.568 1.00 65.50 647 MET A N 1
ATOM 5331 C CA . MET A 1 647 ? 17.818 2.707 -16.848 1.00 65.50 647 MET A CA 1
ATOM 5332 C C . MET A 1 647 ? 17.119 1.469 -17.419 1.00 65.50 647 MET A C 1
ATOM 5334 O O . MET A 1 647 ? 17.764 0.432 -17.596 1.00 65.50 647 MET A O 1
ATOM 5338 N N . LYS A 1 648 ? 15.832 1.588 -17.779 1.00 75.81 648 LYS A N 1
ATOM 5339 C CA . LYS A 1 648 ? 15.076 0.537 -18.485 1.00 75.81 648 LYS A CA 1
ATOM 5340 C C . LYS A 1 648 ? 15.774 0.132 -19.786 1.00 75.81 648 LYS A C 1
ATOM 5342 O O . LYS A 1 648 ? 15.961 -1.058 -20.055 1.00 75.81 648 LYS A O 1
ATOM 5347 N N . LEU A 1 649 ? 16.194 1.118 -20.583 1.00 72.50 649 LEU A N 1
ATOM 5348 C CA . LEU A 1 649 ? 16.919 0.887 -21.836 1.00 72.50 649 LEU A CA 1
ATOM 5349 C C . LEU A 1 649 ? 18.273 0.207 -21.601 1.00 72.50 649 LEU A C 1
ATOM 5351 O O . LEU A 1 649 ? 18.610 -0.737 -22.321 1.00 72.50 649 LEU A O 1
ATOM 5355 N N . GLY A 1 650 ? 19.017 0.644 -20.581 1.00 72.00 650 GLY A N 1
ATOM 5356 C CA . GLY A 1 650 ? 20.279 0.028 -20.169 1.00 72.00 650 GLY A CA 1
ATOM 5357 C C . GLY A 1 650 ? 20.122 -1.448 -19.799 1.00 72.00 650 GLY A C 1
ATOM 5358 O O . GLY A 1 650 ? 20.800 -2.297 -20.381 1.00 72.00 650 GLY A O 1
ATOM 5359 N N . LEU A 1 651 ? 19.159 -1.767 -18.925 1.00 75.69 651 LEU A N 1
ATOM 5360 C CA . LEU A 1 651 ? 18.862 -3.140 -18.505 1.00 75.69 651 LEU A CA 1
ATOM 5361 C C . LEU A 1 651 ? 18.487 -4.035 -19.698 1.00 75.69 651 LEU A C 1
ATOM 5363 O O . LEU A 1 651 ? 19.054 -5.117 -19.870 1.00 75.69 651 LEU A O 1
ATOM 5367 N N . LYS A 1 652 ? 17.581 -3.564 -20.567 1.00 79.69 652 LYS A N 1
ATOM 5368 C CA . LYS A 1 652 ? 17.155 -4.296 -21.771 1.00 79.69 652 LYS A CA 1
ATOM 5369 C C . LYS A 1 652 ? 18.325 -4.562 -22.719 1.00 79.69 652 LYS A C 1
ATOM 5371 O O . LYS A 1 652 ? 18.464 -5.673 -23.234 1.00 79.69 652 LYS A O 1
ATOM 5376 N N . LYS A 1 653 ? 19.169 -3.551 -22.951 1.00 81.56 653 LYS A N 1
ATOM 5377 C CA . LYS A 1 653 ? 20.343 -3.664 -23.822 1.00 81.56 653 LYS A CA 1
ATOM 5378 C C . LYS A 1 653 ? 21.343 -4.674 -23.266 1.00 81.56 653 LYS A C 1
ATOM 5380 O O . LYS A 1 653 ? 21.770 -5.555 -24.002 1.00 81.56 653 LYS A O 1
ATOM 5385 N N . SER A 1 654 ? 21.668 -4.596 -21.978 1.00 75.06 654 SER A N 1
ATOM 5386 C CA . SER A 1 654 ? 22.596 -5.539 -21.345 1.00 75.06 654 SER A CA 1
ATOM 5387 C C . SER A 1 654 ? 22.072 -6.974 -21.343 1.00 75.06 654 SER A C 1
ATOM 5389 O O . SER A 1 654 ? 22.848 -7.899 -21.562 1.00 75.06 654 SER A O 1
ATOM 5391 N N . ALA A 1 655 ? 20.762 -7.180 -21.168 1.00 78.06 655 ALA A N 1
ATOM 5392 C CA . ALA A 1 655 ? 20.172 -8.516 -21.261 1.00 78.06 655 ALA A CA 1
ATOM 5393 C C . ALA A 1 655 ? 20.254 -9.074 -22.685 1.00 78.06 655 ALA A C 1
ATOM 5395 O O . ALA A 1 655 ? 20.571 -10.248 -22.870 1.00 78.06 655 ALA A O 1
ATOM 5396 N N . LYS A 1 656 ? 20.035 -8.226 -23.697 1.00 81.25 656 LYS A N 1
ATOM 5397 C CA . LYS A 1 656 ? 20.231 -8.597 -25.102 1.00 81.25 656 LYS A CA 1
ATOM 5398 C C . LYS A 1 656 ? 21.693 -8.962 -25.391 1.00 81.25 656 LYS A C 1
ATOM 5400 O O . LYS A 1 656 ? 21.928 -10.020 -25.963 1.00 81.25 656 LYS A O 1
ATOM 5405 N N . GLU A 1 657 ? 22.650 -8.157 -24.923 1.00 80.50 657 GLU A N 1
ATOM 5406 C CA . GLU A 1 657 ? 24.089 -8.457 -25.023 1.00 80.50 657 GLU A CA 1
ATOM 5407 C C . GLU A 1 657 ? 24.429 -9.805 -24.356 1.00 80.50 657 GLU A C 1
ATOM 5409 O O . GLU A 1 657 ? 25.163 -10.608 -24.927 1.00 80.50 657 GLU A O 1
ATOM 5414 N N . ALA A 1 658 ? 23.861 -10.101 -23.180 1.00 75.94 658 ALA A N 1
ATOM 5415 C CA . ALA A 1 658 ? 24.079 -11.368 -22.473 1.00 75.94 658 ALA A CA 1
ATOM 5416 C C . ALA A 1 658 ? 23.486 -12.574 -23.218 1.00 75.94 658 ALA A C 1
ATOM 5418 O O . ALA A 1 658 ? 24.087 -13.644 -23.258 1.00 75.94 658 ALA A O 1
ATOM 5419 N N . VAL A 1 659 ? 22.325 -12.411 -23.852 1.00 74.62 659 VAL A N 1
ATOM 5420 C CA . VAL A 1 659 ? 21.769 -13.441 -24.735 1.00 74.62 659 VAL A CA 1
ATOM 5421 C C . VAL A 1 659 ? 22.697 -13.661 -25.928 1.00 74.62 659 VAL A C 1
ATOM 5423 O O . VAL A 1 659 ? 23.101 -14.793 -26.180 1.00 74.62 659 VAL A O 1
ATOM 5426 N N . GLU A 1 660 ? 23.069 -12.603 -26.645 1.00 75.19 660 GLU A N 1
ATOM 5427 C CA . GLU A 1 660 ? 23.859 -12.684 -27.882 1.00 75.19 660 GLU A CA 1
ATOM 5428 C C . GLU A 1 660 ? 25.270 -13.246 -27.657 1.00 75.19 660 GLU A C 1
ATOM 5430 O O . GLU A 1 660 ? 25.737 -14.031 -28.475 1.00 75.19 660 GLU A O 1
ATOM 5435 N N . SER A 1 661 ? 25.904 -12.927 -26.526 1.00 71.38 661 SER A N 1
ATOM 5436 C CA . SER A 1 661 ? 27.251 -13.402 -26.157 1.00 71.38 661 SER A CA 1
ATOM 5437 C C . SER A 1 661 ? 27.293 -14.805 -25.534 1.00 71.38 661 SER A C 1
ATOM 5439 O O . SER A 1 661 ? 28.372 -15.313 -25.227 1.00 71.38 661 SER A O 1
ATOM 5441 N N . SER A 1 662 ? 26.141 -15.447 -25.318 1.00 67.12 662 SER A N 1
ATOM 5442 C CA . SER A 1 662 ? 26.083 -16.807 -24.769 1.00 67.12 662 SER A CA 1
ATOM 5443 C C . SER A 1 662 ? 26.231 -17.883 -25.841 1.00 67.12 662 SER A C 1
ATOM 5445 O O . SER A 1 662 ? 25.591 -17.820 -26.892 1.00 67.12 662 SER A O 1
ATOM 5447 N N . ASP A 1 663 ? 26.994 -18.936 -25.540 1.00 65.06 663 ASP A N 1
ATOM 5448 C CA . ASP A 1 663 ? 26.968 -20.150 -26.352 1.00 65.06 663 ASP A CA 1
ATOM 5449 C C . ASP A 1 663 ? 25.692 -20.972 -26.082 1.00 65.06 663 ASP A C 1
ATOM 5451 O O . ASP A 1 663 ? 25.093 -20.929 -25.002 1.00 65.06 663 ASP A O 1
ATOM 5455 N N . GLY A 1 664 ? 25.246 -21.760 -27.061 1.00 54.03 664 GLY A N 1
ATOM 5456 C CA . GLY A 1 664 ? 24.013 -22.528 -26.881 1.00 54.03 664 GLY A CA 1
ATOM 5457 C C . GLY A 1 664 ? 24.133 -23.748 -25.958 1.00 54.03 664 GLY A C 1
ATOM 5458 O O . GLY A 1 664 ? 23.109 -24.306 -25.569 1.00 54.03 664 GLY A O 1
ATOM 5459 N N . ALA A 1 665 ? 25.337 -24.165 -25.546 1.00 54.81 665 ALA A N 1
ATOM 5460 C CA . ALA A 1 665 ? 25.474 -25.182 -24.501 1.00 54.81 665 ALA A CA 1
ATOM 5461 C C . ALA A 1 665 ? 25.113 -24.603 -23.122 1.00 54.81 665 ALA A C 1
ATOM 5463 O O . ALA A 1 665 ? 24.457 -25.292 -22.339 1.00 54.81 665 ALA A O 1
ATOM 5464 N N . LEU A 1 666 ? 25.467 -23.341 -22.856 1.00 59.41 666 LEU A N 1
ATOM 5465 C CA . LEU A 1 666 ? 25.034 -22.585 -21.678 1.00 59.41 666 LEU A CA 1
ATOM 5466 C C . LEU A 1 666 ? 23.517 -22.391 -21.671 1.00 59.41 666 LEU A C 1
ATOM 5468 O O . LEU A 1 666 ? 22.894 -22.602 -20.630 1.00 59.41 666 LEU A O 1
ATOM 5472 N N . ARG A 1 667 ? 22.917 -22.085 -22.829 1.00 63.09 667 ARG A N 1
ATOM 5473 C CA . ARG A 1 667 ? 21.455 -21.938 -22.970 1.00 63.09 667 ARG A CA 1
ATOM 5474 C C . ARG A 1 667 ? 20.693 -23.200 -22.593 1.00 63.09 667 ARG A C 1
ATOM 5476 O O . ARG A 1 667 ? 19.783 -23.153 -21.773 1.00 63.09 667 ARG A O 1
ATOM 5483 N N . VAL A 1 668 ? 21.129 -24.343 -23.123 1.00 53.47 668 VAL A N 1
ATOM 5484 C CA . VAL A 1 668 ? 20.528 -25.652 -22.819 1.00 53.47 668 VAL A CA 1
ATOM 5485 C C . VAL A 1 668 ? 20.755 -26.060 -21.362 1.00 53.47 668 VAL A C 1
ATOM 5487 O O . VAL A 1 668 ? 19.897 -26.705 -20.764 1.00 53.47 668 VAL A O 1
ATOM 5490 N N . LYS A 1 669 ? 21.906 -25.703 -20.782 1.00 55.28 669 LYS A N 1
ATOM 5491 C CA . LYS A 1 669 ? 22.258 -26.060 -19.401 1.00 55.28 669 LYS A CA 1
ATOM 5492 C C . LYS A 1 669 ? 21.526 -25.206 -18.358 1.00 55.28 669 LYS A C 1
ATOM 5494 O O . LYS A 1 669 ? 21.278 -25.700 -17.262 1.00 55.28 669 LYS A O 1
ATOM 5499 N N . HIS A 1 670 ? 21.179 -23.963 -18.692 1.00 58.50 670 HIS A N 1
ATOM 5500 C CA . HIS A 1 670 ? 20.559 -22.996 -17.779 1.00 58.50 670 HIS A CA 1
ATOM 5501 C C . HIS A 1 670 ? 19.272 -22.379 -18.368 1.00 58.50 670 HIS A C 1
ATOM 5503 O O . HIS A 1 670 ? 19.177 -21.159 -18.498 1.00 58.50 670 HIS A O 1
ATOM 5509 N N . PRO A 1 671 ? 18.262 -23.191 -18.728 1.00 58.69 671 PRO A N 1
ATOM 5510 C CA . PRO A 1 671 ? 17.082 -22.714 -19.455 1.00 58.69 671 PRO A CA 1
ATOM 5511 C C . PRO A 1 671 ? 16.269 -21.665 -18.680 1.00 58.69 671 PRO A C 1
ATOM 5513 O O . PRO A 1 671 ? 15.693 -20.771 -19.291 1.00 58.69 671 PRO A O 1
ATOM 5516 N N . GLU A 1 672 ? 16.251 -21.735 -17.348 1.00 57.72 672 GLU A N 1
ATOM 5517 C CA . GLU A 1 672 ? 15.519 -20.797 -16.482 1.00 57.72 672 GLU A CA 1
ATOM 5518 C C . GLU A 1 672 ? 16.128 -19.390 -16.512 1.00 57.72 672 GLU A C 1
ATOM 5520 O O . GLU A 1 672 ? 15.432 -18.405 -16.746 1.00 57.72 672 GLU A O 1
ATOM 5525 N N . LEU A 1 673 ? 17.452 -19.296 -16.409 1.00 66.81 673 LEU A N 1
ATOM 5526 C CA . LEU A 1 673 ? 18.184 -18.044 -16.585 1.00 66.81 673 LEU A CA 1
ATOM 5527 C C . LEU A 1 673 ? 17.915 -17.423 -17.952 1.00 66.81 673 LEU A C 1
ATOM 5529 O O . LEU A 1 673 ? 17.691 -16.218 -18.050 1.00 66.81 673 LEU A O 1
ATOM 5533 N N . PHE A 1 674 ? 18.005 -18.217 -19.022 1.00 68.31 674 PHE A N 1
ATOM 5534 C CA . PHE A 1 674 ? 17.821 -17.676 -20.363 1.00 68.31 674 PHE A CA 1
ATOM 5535 C C . PHE A 1 674 ? 16.371 -17.275 -20.601 1.00 68.31 674 PHE A C 1
ATOM 5537 O O . PHE A 1 674 ? 16.145 -16.260 -21.251 1.00 68.31 674 PHE A O 1
ATOM 5544 N N . ALA A 1 675 ? 15.397 -17.963 -19.999 1.00 64.44 675 ALA A N 1
ATOM 5545 C CA . ALA A 1 675 ? 14.013 -17.501 -19.978 1.00 64.44 675 ALA A CA 1
ATOM 5546 C C . ALA A 1 675 ? 13.885 -16.102 -19.345 1.00 64.44 675 ALA A C 1
ATOM 5548 O O . ALA A 1 675 ? 13.220 -15.238 -19.927 1.00 64.44 675 ALA A O 1
ATOM 5549 N N . GLU A 1 676 ? 14.571 -15.842 -18.227 1.00 65.62 676 GLU A N 1
ATOM 5550 C CA . GLU A 1 676 ? 14.596 -14.513 -17.601 1.00 65.62 676 GLU A CA 1
ATOM 5551 C C . GLU A 1 676 ? 15.360 -13.476 -18.441 1.00 65.62 676 GLU A C 1
ATOM 5553 O O . GLU A 1 676 ? 14.856 -12.376 -18.675 1.00 65.62 676 GLU A O 1
ATOM 5558 N N . LEU A 1 677 ? 16.518 -13.820 -19.012 1.00 73.31 677 LEU A N 1
ATOM 5559 C CA . LEU A 1 677 ? 17.252 -12.921 -19.912 1.00 73.31 677 LEU A CA 1
ATOM 5560 C C . LEU A 1 677 ? 16.448 -12.590 -21.180 1.00 73.31 677 LEU A C 1
ATOM 5562 O O . LEU A 1 677 ? 16.422 -11.434 -21.599 1.00 73.31 677 LEU A O 1
ATOM 5566 N N . TYR A 1 678 ? 15.739 -13.557 -21.771 1.00 73.75 678 TYR A N 1
ATOM 5567 C CA . TYR A 1 678 ? 14.858 -13.328 -22.920 1.00 73.75 678 TYR A CA 1
ATOM 5568 C C . TYR A 1 678 ? 13.663 -12.447 -22.557 1.00 73.75 678 TYR A C 1
ATOM 5570 O O . TYR A 1 678 ? 13.251 -11.607 -23.363 1.00 73.75 678 TYR A O 1
ATOM 5578 N N . LYS A 1 679 ? 13.106 -12.616 -21.356 1.00 73.44 679 LYS A N 1
ATOM 5579 C CA . LYS A 1 679 ? 12.035 -11.766 -20.826 1.00 73.44 679 LYS A CA 1
ATOM 5580 C C . LYS A 1 679 ? 12.523 -10.322 -20.668 1.00 73.44 679 LYS A C 1
ATOM 5582 O O . LYS A 1 679 ? 11.887 -9.423 -21.218 1.00 73.44 679 LYS A O 1
ATOM 5587 N N . ILE A 1 680 ? 13.678 -10.112 -20.030 1.00 75.12 680 ILE A N 1
ATOM 5588 C CA . ILE A 1 680 ? 14.295 -8.788 -19.831 1.00 75.12 680 ILE A CA 1
ATOM 5589 C C . ILE A 1 680 ? 14.705 -8.147 -21.164 1.00 75.12 680 ILE A C 1
ATOM 5591 O O . ILE A 1 680 ? 14.467 -6.963 -21.393 1.00 75.12 680 ILE A O 1
ATOM 5595 N N . ALA A 1 681 ? 15.256 -8.921 -22.098 1.00 79.62 681 ALA A N 1
ATOM 5596 C CA . ALA A 1 681 ? 15.644 -8.422 -23.416 1.00 79.62 681 ALA A CA 1
ATOM 5597 C C . ALA A 1 681 ? 14.439 -8.121 -24.335 1.00 79.62 681 ALA A C 1
ATOM 5599 O O . ALA A 1 681 ? 14.590 -7.455 -25.363 1.00 79.62 681 ALA A O 1
ATOM 5600 N N . GLY A 1 682 ? 13.234 -8.597 -23.991 1.00 71.56 682 GLY A N 1
ATOM 5601 C CA . GLY A 1 682 ? 12.056 -8.537 -24.862 1.00 71.56 682 GLY A CA 1
ATOM 5602 C C . GLY A 1 682 ? 12.142 -9.485 -26.067 1.00 71.56 682 GLY A C 1
ATOM 5603 O O . GLY A 1 682 ? 11.547 -9.214 -27.105 1.00 71.56 682 GLY A O 1
ATOM 5604 N N . LEU A 1 683 ? 12.894 -10.580 -25.938 1.00 66.88 683 LEU A N 1
ATOM 5605 C CA . LEU A 1 683 ? 13.181 -11.573 -26.982 1.00 66.88 683 LEU A CA 1
ATOM 5606 C C . LEU A 1 683 ? 12.387 -12.881 -26.823 1.00 66.88 683 LEU A C 1
ATOM 5608 O O . LEU A 1 683 ? 12.580 -13.806 -27.609 1.00 66.88 683 LEU A O 1
ATOM 5612 N N . LYS A 1 684 ? 11.495 -12.961 -25.824 1.00 59.16 684 LYS A N 1
ATOM 5613 C CA . LYS A 1 684 ? 10.807 -14.189 -25.380 1.00 59.16 684 LYS A CA 1
ATOM 5614 C C . LYS A 1 684 ? 10.199 -15.045 -26.504 1.00 59.16 684 LYS A C 1
ATOM 5616 O O . LYS A 1 684 ? 10.191 -16.256 -26.368 1.00 59.16 684 LYS A O 1
ATOM 5621 N N . LYS A 1 685 ? 9.735 -14.459 -27.614 1.00 58.94 685 LYS A N 1
ATOM 5622 C CA . LYS A 1 685 ? 9.127 -15.220 -28.723 1.00 58.94 685 LYS A CA 1
ATOM 5623 C C . LYS A 1 685 ? 10.142 -15.855 -29.687 1.00 58.94 685 LYS A C 1
ATOM 5625 O O . LYS A 1 685 ? 9.972 -16.999 -30.080 1.00 58.94 685 LYS A O 1
ATOM 5630 N N . VAL A 1 686 ? 11.234 -15.163 -30.015 1.00 60.78 686 VAL A N 1
ATOM 5631 C CA . VAL A 1 686 ? 12.118 -15.532 -31.142 1.00 60.78 686 VAL A CA 1
ATOM 5632 C C . VAL A 1 686 ? 12.941 -16.798 -30.873 1.00 60.78 686 VAL A C 1
ATOM 5634 O O . VAL A 1 686 ? 13.049 -17.662 -31.738 1.00 60.78 686 VAL A O 1
ATOM 5637 N N . TYR A 1 687 ? 13.513 -16.943 -29.676 1.00 65.12 687 TYR A N 1
ATOM 5638 C CA . TYR A 1 687 ? 14.391 -18.081 -29.357 1.00 65.12 687 TYR A CA 1
ATOM 5639 C C . TYR A 1 687 ? 13.675 -19.233 -28.643 1.00 65.12 687 TYR A C 1
ATOM 5641 O O . TYR A 1 687 ? 14.143 -20.368 -28.697 1.00 65.12 687 TYR A O 1
ATOM 5649 N N . GLN A 1 688 ? 12.490 -18.982 -28.076 1.00 70.00 688 GLN A N 1
ATOM 5650 C CA . GLN A 1 688 ? 11.650 -20.032 -27.501 1.00 70.00 688 GLN A CA 1
ATOM 5651 C C . G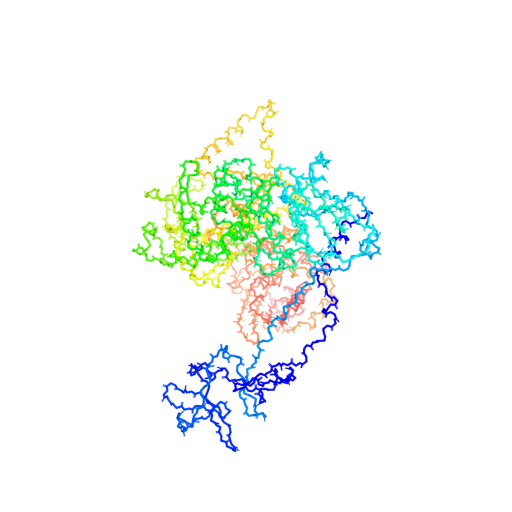LN A 1 688 ? 11.225 -21.060 -28.564 1.00 70.00 688 GLN A C 1
ATOM 5653 O O . GLN A 1 688 ? 11.240 -22.260 -28.296 1.00 70.00 688 GLN A O 1
ATOM 5658 N N . HIS A 1 689 ? 10.919 -20.617 -29.791 1.00 80.19 689 HIS A N 1
ATOM 5659 C CA . HIS A 1 689 ? 10.560 -21.525 -30.884 1.00 80.19 689 HIS A CA 1
ATOM 5660 C C . HIS A 1 689 ? 11.684 -22.491 -31.265 1.00 80.19 689 HIS A C 1
ATOM 5662 O O . HIS A 1 689 ? 11.431 -23.660 -31.558 1.00 80.19 689 HIS A O 1
ATOM 5668 N N . VAL A 1 690 ? 12.927 -22.012 -31.223 1.00 78.75 690 VAL A N 1
ATOM 5669 C CA . VAL A 1 690 ? 14.120 -22.811 -31.514 1.00 78.75 690 VAL A CA 1
ATOM 5670 C C . VAL A 1 690 ? 14.327 -23.871 -30.428 1.00 78.75 690 VAL A C 1
ATOM 5672 O O . VAL A 1 690 ? 14.497 -25.050 -30.747 1.00 78.75 690 VAL A O 1
ATOM 5675 N N . ASP A 1 691 ? 14.241 -23.481 -29.155 1.00 73.69 691 ASP A N 1
ATOM 5676 C CA . ASP A 1 691 ? 14.431 -24.394 -28.021 1.00 73.69 691 ASP A CA 1
ATOM 5677 C C . ASP A 1 691 ? 13.326 -25.452 -27.924 1.00 73.69 691 ASP A C 1
ATOM 5679 O O . ASP A 1 691 ? 13.608 -26.638 -27.721 1.00 73.69 691 ASP A O 1
ATOM 5683 N N . ASP A 1 692 ? 12.067 -25.057 -28.109 1.00 81.38 692 ASP A N 1
ATOM 5684 C CA . ASP A 1 692 ? 10.936 -25.982 -28.046 1.00 81.38 692 ASP A CA 1
ATOM 5685 C C . ASP A 1 692 ? 10.925 -26.958 -29.228 1.00 81.38 692 ASP A C 1
ATOM 5687 O O . ASP A 1 692 ? 10.629 -28.141 -29.040 1.00 81.38 692 ASP A O 1
ATOM 5691 N N . PHE A 1 693 ? 11.335 -26.514 -30.422 1.00 86.50 693 PHE A N 1
ATOM 5692 C CA . PHE A 1 693 ? 11.534 -27.409 -31.560 1.00 86.50 693 PHE A CA 1
ATOM 5693 C C . PHE A 1 693 ? 12.607 -28.469 -31.265 1.00 86.50 693 PHE A C 1
ATOM 5695 O O . PHE A 1 693 ? 12.379 -29.657 -31.511 1.00 86.50 693 PHE A O 1
ATOM 5702 N N . MET A 1 694 ? 13.756 -28.085 -30.692 1.00 83.94 694 MET A N 1
ATOM 5703 C CA . MET A 1 694 ? 14.843 -29.029 -30.383 1.00 83.94 694 MET A CA 1
ATOM 5704 C C . MET A 1 694 ? 14.411 -30.141 -29.419 1.00 83.94 694 MET A C 1
ATOM 5706 O O . MET A 1 694 ? 14.819 -31.293 -29.594 1.00 83.94 694 MET A O 1
ATOM 5710 N N . LYS A 1 695 ? 13.539 -29.834 -28.448 1.00 82.88 695 LYS A N 1
ATOM 5711 C CA . LYS A 1 695 ? 12.990 -30.817 -27.493 1.00 82.88 695 LYS A CA 1
ATOM 5712 C C . LYS A 1 695 ? 12.163 -31.921 -28.163 1.00 82.88 695 LYS A C 1
ATOM 5714 O O . LYS A 1 695 ? 11.945 -32.959 -27.544 1.00 82.88 695 LYS A O 1
ATOM 5719 N N . THR A 1 696 ? 11.722 -31.742 -29.412 1.00 83.81 696 THR A N 1
ATOM 5720 C CA . THR A 1 696 ? 10.945 -32.762 -30.144 1.00 83.81 696 THR A CA 1
ATOM 5721 C C . THR A 1 696 ? 11.808 -33.864 -30.767 1.00 83.81 696 THR A C 1
ATOM 5723 O O . THR A 1 696 ? 11.292 -34.951 -31.028 1.00 83.81 696 THR A O 1
ATOM 5726 N N . ARG A 1 697 ? 13.122 -33.644 -30.963 1.00 84.00 697 ARG A N 1
ATOM 5727 C CA . ARG A 1 697 ? 14.033 -34.610 -31.622 1.00 84.00 697 ARG A CA 1
ATOM 5728 C C . ARG A 1 697 ? 13.972 -36.035 -31.057 1.00 84.00 697 ARG A C 1
ATOM 5730 O O . ARG A 1 697 ? 13.873 -36.957 -31.870 1.00 84.00 697 ARG A O 1
ATOM 5737 N N . PRO A 1 698 ? 13.944 -36.241 -29.721 1.00 83.25 698 PRO A N 1
ATOM 5738 C CA . PRO A 1 698 ? 13.855 -37.573 -29.122 1.00 83.25 698 PRO A CA 1
ATOM 5739 C C . PRO A 1 698 ? 12.660 -38.418 -29.586 1.00 83.25 698 PRO A C 1
ATOM 5741 O O . PRO A 1 698 ? 12.711 -39.643 -29.533 1.00 83.25 698 PRO A O 1
ATOM 5744 N N . LYS A 1 699 ? 11.581 -37.793 -30.072 1.00 85.69 699 LYS A N 1
ATOM 5745 C CA . LYS A 1 699 ? 10.373 -38.493 -30.534 1.00 85.69 699 LYS A CA 1
ATOM 5746 C C . LYS A 1 699 ? 10.558 -39.192 -31.892 1.00 85.69 699 LYS A C 1
ATOM 5748 O O . LYS A 1 699 ? 9.794 -40.100 -32.205 1.00 85.69 699 LYS A O 1
ATOM 5753 N N . PHE A 1 700 ? 11.553 -38.806 -32.700 1.00 86.81 700 PHE A N 1
ATOM 5754 C CA . PHE A 1 700 ? 11.646 -39.192 -34.120 1.00 86.81 700 PHE A CA 1
ATOM 5755 C C . PHE A 1 700 ? 12.938 -39.947 -34.496 1.00 86.81 700 PHE A C 1
ATOM 5757 O O . PHE A 1 700 ? 13.485 -39.751 -35.582 1.00 86.81 700 PHE A O 1
ATOM 5764 N N . HIS A 1 701 ? 13.434 -40.834 -33.626 1.00 83.00 701 HIS A N 1
ATOM 5765 C CA . HIS A 1 701 ? 14.651 -41.626 -33.883 1.00 83.00 701 HIS A CA 1
ATOM 5766 C C . HIS A 1 701 ? 14.445 -42.905 -34.721 1.00 83.00 701 HIS A C 1
ATOM 5768 O O . HIS A 1 701 ? 15.426 -43.533 -35.107 1.00 83.00 701 HIS A O 1
ATOM 5774 N N . ASP A 1 702 ? 13.205 -43.285 -35.042 1.00 86.69 702 ASP A N 1
ATOM 5775 C CA . ASP A 1 702 ? 12.899 -44.462 -35.869 1.00 86.69 702 ASP A CA 1
ATOM 5776 C C . ASP A 1 702 ? 12.723 -44.079 -37.354 1.00 86.69 702 ASP A C 1
ATOM 5778 O O . ASP A 1 702 ? 11.845 -43.289 -37.715 1.00 86.69 702 ASP A O 1
ATOM 5782 N N . LEU A 1 703 ? 13.550 -44.659 -38.235 1.00 86.94 703 LEU A N 1
ATOM 5783 C CA . LEU A 1 703 ? 13.515 -44.404 -39.680 1.00 86.94 703 LEU A CA 1
ATOM 5784 C C . LEU A 1 703 ? 12.201 -44.852 -40.338 1.00 86.94 703 LEU A C 1
ATOM 5786 O O . LEU A 1 703 ? 11.734 -44.199 -41.274 1.00 86.94 703 LEU A O 1
ATOM 5790 N N . ASN A 1 704 ? 11.603 -45.953 -39.882 1.00 89.81 704 ASN A N 1
ATOM 5791 C CA . ASN A 1 704 ? 10.340 -46.453 -40.424 1.00 89.81 704 ASN A CA 1
ATOM 5792 C C . ASN A 1 704 ? 9.201 -45.496 -40.083 1.00 89.81 704 ASN A C 1
ATOM 5794 O O . ASN A 1 704 ? 8.437 -45.128 -40.977 1.00 89.81 704 ASN A O 1
ATOM 5798 N N . LEU A 1 705 ? 9.158 -45.024 -38.832 1.00 90.00 705 LEU A N 1
ATOM 5799 C CA . LEU A 1 705 ? 8.202 -44.007 -38.392 1.00 90.00 705 LEU A CA 1
ATOM 5800 C C . LEU A 1 705 ? 8.344 -42.728 -39.224 1.00 90.00 705 LEU A C 1
ATOM 5802 O O . LEU A 1 705 ? 7.361 -42.219 -39.757 1.00 90.00 705 LEU A O 1
ATOM 5806 N N . VAL A 1 706 ? 9.570 -42.227 -39.395 1.00 90.69 706 VAL A N 1
ATOM 5807 C CA . VAL A 1 706 ? 9.817 -41.009 -40.181 1.00 90.69 706 VAL A CA 1
ATOM 5808 C C . VAL A 1 706 ? 9.421 -41.193 -41.646 1.00 90.69 706 VAL A C 1
ATOM 5810 O O . VAL A 1 706 ? 8.801 -40.302 -42.218 1.00 90.69 706 VAL A O 1
ATOM 5813 N N . ASN A 1 707 ? 9.717 -42.340 -42.261 1.00 89.50 707 ASN A N 1
ATOM 5814 C CA . ASN A 1 707 ? 9.318 -42.615 -43.644 1.00 89.50 707 ASN A CA 1
ATOM 5815 C C . ASN A 1 707 ? 7.798 -42.747 -43.810 1.00 89.50 707 ASN A C 1
ATOM 5817 O O . ASN A 1 707 ? 7.267 -42.333 -44.843 1.00 89.50 707 ASN A O 1
ATOM 5821 N N . GLN A 1 708 ? 7.105 -43.322 -42.825 1.00 92.19 708 GLN A N 1
ATOM 5822 C CA . GLN A 1 708 ? 5.646 -43.381 -42.812 1.00 92.19 708 GLN A CA 1
ATOM 5823 C C . GLN A 1 708 ? 5.062 -41.966 -42.735 1.00 92.19 708 GLN A C 1
ATOM 5825 O O . GLN A 1 708 ? 4.321 -41.556 -43.628 1.00 92.19 708 GLN A O 1
ATOM 5830 N N . LEU A 1 709 ? 5.477 -41.190 -41.732 1.00 91.06 709 LEU A N 1
ATOM 5831 C CA . LEU A 1 709 ? 5.010 -39.820 -41.525 1.00 91.06 709 LEU A CA 1
ATOM 5832 C C . LEU A 1 709 ? 5.352 -38.909 -42.707 1.00 91.06 709 LEU A C 1
ATOM 5834 O O . LEU A 1 709 ? 4.543 -38.069 -43.084 1.00 91.06 709 LEU A O 1
ATOM 5838 N N . TRP A 1 710 ? 6.511 -39.099 -43.341 1.00 89.88 710 TRP A N 1
ATOM 5839 C CA . TRP A 1 710 ? 6.886 -38.382 -44.559 1.00 89.88 710 TRP A CA 1
ATOM 5840 C C . TRP A 1 710 ? 5.882 -38.618 -45.692 1.00 89.88 710 TRP A C 1
ATOM 5842 O O . TRP A 1 710 ? 5.441 -37.665 -46.327 1.00 89.88 710 TRP A O 1
ATOM 5852 N N . LYS A 1 711 ? 5.489 -39.876 -45.936 1.00 88.12 711 LYS A N 1
ATOM 5853 C CA . LYS A 1 711 ? 4.508 -40.217 -46.982 1.00 88.12 711 LYS A CA 1
ATOM 5854 C C . LYS A 1 711 ? 3.114 -39.672 -46.675 1.00 88.12 711 LYS A C 1
ATOM 5856 O O . LYS A 1 711 ? 2.405 -39.292 -47.599 1.00 88.12 711 LYS A O 1
ATOM 5861 N N . GLU A 1 712 ? 2.730 -39.652 -45.401 1.00 87.94 712 GLU A N 1
ATOM 5862 C CA . GLU A 1 712 ? 1.416 -39.174 -44.958 1.00 87.94 712 GLU A CA 1
ATOM 5863 C C . GLU A 1 712 ? 1.310 -37.642 -44.965 1.00 87.94 712 GLU A C 1
ATOM 5865 O O . GLU A 1 712 ? 0.260 -37.097 -45.301 1.00 87.94 712 GLU A O 1
ATOM 5870 N N . LYS A 1 713 ? 2.386 -36.940 -44.587 1.00 87.38 713 LYS A N 1
ATOM 5871 C CA . LYS A 1 713 ? 2.352 -35.501 -44.273 1.00 87.38 713 LYS A CA 1
ATOM 5872 C C . LYS A 1 713 ? 2.948 -34.603 -45.357 1.00 87.38 713 LYS A C 1
ATOM 5874 O O . LYS A 1 713 ? 2.660 -33.408 -45.372 1.00 87.38 713 LYS A O 1
ATOM 5879 N N . ILE A 1 714 ? 3.781 -35.141 -46.252 1.00 87.31 714 ILE A N 1
ATOM 5880 C CA . ILE A 1 714 ? 4.573 -34.348 -47.202 1.00 87.31 714 ILE A CA 1
ATOM 5881 C C . ILE A 1 714 ? 4.185 -34.682 -48.645 1.00 87.31 714 ILE A C 1
ATOM 5883 O O . ILE A 1 714 ? 4.243 -35.834 -49.080 1.00 87.31 714 ILE A O 1
ATOM 5887 N N . VAL A 1 715 ? 3.837 -33.657 -49.430 1.00 89.19 715 VAL A N 1
ATOM 5888 C CA . VAL A 1 715 ? 3.489 -33.823 -50.848 1.00 89.19 715 VAL A CA 1
ATOM 5889 C C . VAL A 1 715 ? 4.766 -33.857 -51.682 1.00 89.19 715 VAL A C 1
ATOM 5891 O O . VAL A 1 715 ? 5.390 -32.823 -51.904 1.00 89.19 715 VAL A O 1
ATOM 5894 N N . ASN A 1 716 ? 5.140 -35.032 -52.185 1.00 84.44 716 ASN A N 1
ATOM 5895 C CA . ASN A 1 716 ? 6.296 -35.185 -53.071 1.00 84.44 716 ASN A CA 1
ATOM 5896 C C . ASN A 1 716 ? 5.859 -35.083 -54.541 1.00 84.44 716 ASN A C 1
ATOM 5898 O O . ASN A 1 716 ? 4.949 -35.791 -54.978 1.00 84.44 716 ASN A O 1
ATOM 5902 N N . LYS A 1 717 ? 6.505 -34.207 -55.313 1.00 86.81 717 LYS A N 1
ATOM 5903 C CA . LYS A 1 717 ? 6.289 -34.027 -56.754 1.00 86.81 717 LYS A CA 1
ATOM 5904 C C . LYS A 1 717 ? 7.567 -34.374 -57.510 1.00 86.81 717 LYS A C 1
ATOM 5906 O O . LYS A 1 717 ? 8.642 -33.898 -57.158 1.00 86.81 717 LYS A O 1
ATOM 5911 N N . LEU A 1 718 ? 7.438 -35.164 -58.577 1.00 81.44 718 LEU A N 1
ATOM 5912 C CA . LEU A 1 718 ? 8.578 -35.541 -59.409 1.00 81.44 718 LEU A CA 1
ATOM 5913 C C . LEU A 1 718 ? 9.171 -34.310 -60.107 1.00 81.44 718 LEU A C 1
ATOM 5915 O O . LEU A 1 718 ? 8.472 -33.600 -60.835 1.00 81.44 718 LEU A O 1
ATOM 5919 N N . LEU A 1 719 ? 10.474 -34.099 -59.940 1.00 79.75 719 LEU A N 1
ATOM 5920 C CA . LEU A 1 719 ? 11.218 -33.093 -60.689 1.00 79.75 719 LEU A CA 1
ATOM 5921 C C . LEU A 1 719 ? 11.702 -33.680 -62.025 1.00 79.75 719 LEU A C 1
ATOM 5923 O O . LEU A 1 719 ? 12.610 -34.506 -62.067 1.00 79.75 719 LEU A O 1
ATOM 5927 N N . PHE A 1 720 ? 11.093 -33.263 -63.139 1.00 79.44 720 PHE A N 1
ATOM 5928 C CA . PHE A 1 720 ? 11.438 -33.795 -64.462 1.00 79.44 720 PHE A CA 1
ATOM 5929 C C . PHE A 1 720 ? 12.896 -33.488 -64.865 1.00 79.44 720 PHE A C 1
ATOM 5931 O O . PHE A 1 720 ? 13.395 -32.401 -64.559 1.00 79.44 720 PHE A O 1
ATOM 5938 N N . PRO A 1 721 ? 13.559 -34.368 -65.648 1.00 74.25 721 PRO A N 1
ATOM 5939 C CA . PRO A 1 721 ? 14.957 -34.190 -66.058 1.00 74.25 721 PRO A CA 1
ATOM 5940 C C . PRO A 1 721 ? 15.273 -32.843 -66.726 1.00 74.25 721 PRO A C 1
ATOM 5942 O O . PRO A 1 721 ? 16.365 -32.309 -66.558 1.00 74.25 721 PRO A O 1
ATOM 5945 N N . THR A 1 722 ? 14.325 -32.264 -67.467 1.00 75.75 722 THR A N 1
ATOM 5946 C CA . THR A 1 722 ? 14.471 -30.944 -68.103 1.00 75.75 722 THR A CA 1
ATOM 5947 C C . THR A 1 722 ? 14.534 -29.807 -67.083 1.00 75.75 722 THR A C 1
ATOM 5949 O O . THR A 1 722 ? 15.367 -28.914 -67.226 1.00 75.75 722 THR A O 1
ATOM 5952 N N . ASN A 1 723 ? 13.703 -29.852 -66.040 1.00 78.62 723 ASN A N 1
ATOM 5953 C CA . ASN A 1 723 ? 13.693 -28.861 -64.961 1.00 78.62 723 ASN A CA 1
ATOM 5954 C C . ASN A 1 723 ? 14.902 -29.031 -64.046 1.00 78.62 723 ASN A C 1
ATOM 5956 O O . ASN A 1 723 ? 15.527 -28.045 -63.680 1.00 78.62 723 ASN A O 1
ATOM 5960 N N . LEU A 1 724 ? 15.291 -30.274 -63.764 1.00 77.19 724 LEU A N 1
ATOM 5961 C CA . LEU A 1 724 ? 16.500 -30.580 -63.008 1.00 77.19 724 LEU A CA 1
ATOM 5962 C C . LEU A 1 724 ? 17.764 -30.088 -63.726 1.00 77.19 724 LEU A C 1
ATOM 5964 O O . LEU A 1 724 ? 18.646 -29.505 -63.102 1.00 77.19 724 LEU A O 1
ATOM 5968 N N . ARG A 1 725 ? 17.838 -30.276 -65.052 1.00 78.56 725 ARG A N 1
ATOM 5969 C CA . ARG A 1 725 ? 18.929 -29.740 -65.874 1.00 78.56 725 ARG A CA 1
ATOM 5970 C C . ARG A 1 725 ? 18.969 -28.215 -65.809 1.00 78.56 725 ARG A C 1
ATOM 5972 O O . ARG A 1 725 ? 20.043 -27.661 -65.610 1.00 78.56 725 ARG A O 1
ATOM 5979 N N . LYS A 1 726 ? 17.816 -27.550 -65.943 1.00 77.44 726 LYS A N 1
ATOM 5980 C CA . LYS A 1 726 ? 17.716 -26.089 -65.807 1.00 77.44 726 LYS A CA 1
ATOM 5981 C C . LYS A 1 726 ? 18.161 -25.620 -64.424 1.00 77.44 726 LYS A C 1
ATOM 5983 O O . LYS A 1 726 ? 18.980 -24.723 -64.362 1.00 77.44 726 LYS A O 1
ATOM 5988 N N . LEU A 1 727 ? 17.685 -26.249 -63.350 1.00 76.44 727 LEU A N 1
ATOM 5989 C CA . LEU A 1 727 ? 18.029 -25.903 -61.967 1.00 76.44 727 LEU A CA 1
ATOM 5990 C C . LEU A 1 727 ? 19.536 -26.053 -61.704 1.00 76.44 727 LEU A C 1
ATOM 5992 O O . LEU A 1 727 ? 20.174 -25.142 -61.190 1.00 76.44 727 LEU A O 1
ATOM 5996 N N . TYR A 1 728 ? 20.119 -27.177 -62.135 1.00 77.31 728 TYR A N 1
ATOM 5997 C CA . TYR A 1 728 ? 21.544 -27.460 -61.967 1.00 77.31 728 TYR A CA 1
ATOM 5998 C C . TYR A 1 728 ? 22.444 -26.469 -62.719 1.00 77.31 728 TYR A C 1
ATOM 6000 O O . TYR A 1 728 ? 23.409 -25.970 -62.146 1.00 77.31 728 TYR A O 1
ATOM 6008 N N . PHE A 1 729 ? 22.147 -26.179 -63.992 1.00 76.44 729 PHE A N 1
ATOM 6009 C CA . PHE A 1 729 ? 22.953 -25.240 -64.778 1.00 76.44 729 PHE A CA 1
ATOM 6010 C C . PHE A 1 729 ? 22.699 -23.784 -64.387 1.00 76.44 729 PHE A C 1
ATOM 6012 O O . PHE A 1 729 ? 23.669 -23.049 -64.268 1.00 76.44 729 PHE A O 1
ATOM 6019 N N . LYS A 1 730 ? 21.450 -23.397 -64.088 1.00 75.00 730 LYS A N 1
ATOM 6020 C CA . LYS A 1 730 ? 21.100 -22.054 -63.602 1.00 75.00 730 LYS A CA 1
ATOM 6021 C C . LYS A 1 730 ? 21.960 -21.671 -62.401 1.00 75.00 730 LYS A C 1
ATOM 6023 O O . LYS A 1 730 ? 22.611 -20.639 -62.438 1.00 75.00 730 LYS A O 1
ATOM 6028 N N . TYR A 1 731 ? 22.036 -22.521 -61.377 1.00 73.25 731 TYR A N 1
ATOM 6029 C CA . TYR A 1 731 ? 22.830 -22.194 -60.192 1.00 73.25 731 TYR A CA 1
ATOM 6030 C C . TYR A 1 731 ? 24.335 -22.147 -60.475 1.00 73.25 731 TYR A C 1
ATOM 6032 O O . TYR A 1 731 ? 25.014 -21.256 -59.978 1.00 73.25 731 TYR A O 1
ATOM 6040 N N . LEU A 1 732 ? 24.867 -23.046 -61.308 1.00 71.38 732 LEU A N 1
ATOM 6041 C CA . LEU A 1 732 ? 26.285 -23.004 -61.692 1.00 71.38 732 LEU A CA 1
ATOM 6042 C C . LEU A 1 732 ? 26.648 -21.781 -62.554 1.00 71.38 732 LEU A C 1
ATOM 6044 O O . LEU A 1 732 ? 27.776 -21.302 -62.464 1.00 71.38 732 LEU A O 1
ATOM 6048 N N . GLU A 1 733 ? 25.724 -21.305 -63.392 1.00 70.62 733 GLU A N 1
ATOM 6049 C CA . GLU A 1 733 ? 25.896 -20.128 -64.253 1.00 70.62 733 GLU A CA 1
ATOM 6050 C C . GLU A 1 733 ? 25.729 -18.819 -63.470 1.00 70.62 733 GLU A C 1
ATOM 6052 O O . GLU A 1 733 ? 26.553 -17.917 -63.613 1.00 70.62 733 GLU A O 1
ATOM 6057 N N . GLU A 1 734 ? 24.703 -18.723 -62.618 1.00 66.81 734 GLU A N 1
ATOM 6058 C CA . GLU A 1 734 ? 24.435 -17.545 -61.783 1.00 66.81 734 GLU A CA 1
ATOM 6059 C C . GLU A 1 734 ? 25.464 -17.395 -60.648 1.00 66.81 734 GLU A C 1
ATOM 6061 O O . GLU A 1 734 ? 25.779 -16.274 -60.253 1.00 66.81 734 GLU A O 1
ATOM 6066 N N . PHE A 1 735 ? 26.044 -18.502 -60.158 1.00 68.69 735 PHE A N 1
ATOM 6067 C CA . PHE A 1 735 ? 26.989 -18.504 -59.035 1.00 68.69 735 PHE A CA 1
ATOM 6068 C C . PHE A 1 735 ? 28.215 -19.385 -59.335 1.00 68.69 735 PHE A C 1
ATOM 6070 O O . PHE A 1 735 ? 28.302 -20.527 -58.870 1.00 68.69 735 PHE A O 1
ATOM 6077 N N . PRO A 1 736 ? 29.224 -18.855 -60.057 1.00 59.72 736 PRO A N 1
ATOM 6078 C CA . PRO A 1 736 ? 30.387 -19.618 -60.530 1.00 59.72 736 PRO A CA 1
ATOM 6079 C C . PRO A 1 736 ? 31.225 -20.274 -59.418 1.00 59.72 736 PRO A C 1
ATOM 6081 O O . PRO A 1 736 ? 31.978 -21.215 -59.674 1.00 59.72 736 PRO A O 1
ATOM 6084 N N . GLY A 1 737 ? 31.108 -19.785 -58.176 1.00 59.50 737 GLY A N 1
ATOM 6085 C CA . GLY A 1 737 ? 31.753 -20.361 -56.993 1.00 59.50 737 GLY A CA 1
ATOM 6086 C C . GLY A 1 737 ? 31.136 -21.686 -56.521 1.00 59.50 737 GLY A C 1
ATOM 6087 O O . GLY A 1 737 ? 31.776 -22.417 -55.760 1.00 59.50 737 GLY A O 1
ATOM 6088 N N . LEU A 1 738 ? 29.917 -22.035 -56.963 1.00 64.25 738 LEU A N 1
ATOM 6089 C CA . LEU A 1 738 ? 29.238 -23.271 -56.564 1.00 64.25 738 LEU A CA 1
ATOM 6090 C C . LEU A 1 738 ? 29.984 -24.491 -57.131 1.00 64.25 738 LEU A C 1
ATOM 6092 O O . LEU A 1 738 ? 29.918 -24.817 -58.315 1.00 64.25 738 LEU A O 1
ATOM 6096 N N . LYS A 1 739 ? 30.711 -25.210 -56.267 1.00 61.22 739 LYS A N 1
ATOM 6097 C CA . LYS A 1 739 ? 31.438 -26.433 -56.646 1.00 61.22 739 LYS A CA 1
ATOM 6098 C C . LYS A 1 739 ? 30.536 -27.673 -56.644 1.00 61.22 739 LYS A C 1
ATOM 6100 O O . LYS A 1 739 ? 29.579 -27.793 -55.881 1.00 61.22 739 LYS A O 1
ATOM 6105 N N . LYS A 1 740 ? 30.903 -28.659 -57.474 1.00 61.00 740 LYS A N 1
ATOM 6106 C CA . LYS A 1 740 ? 30.285 -29.998 -57.519 1.00 61.00 740 LYS A CA 1
ATOM 6107 C C . LYS A 1 740 ? 30.316 -30.645 -56.123 1.00 61.00 740 LYS A C 1
ATOM 6109 O O . LYS A 1 740 ? 31.396 -30.816 -55.571 1.00 61.00 740 LYS A O 1
ATOM 6114 N N . GLY A 1 741 ? 29.160 -31.073 -55.606 1.00 61.44 741 GLY A N 1
ATOM 6115 C CA . GLY A 1 741 ? 29.068 -31.894 -54.386 1.00 61.44 741 GLY A CA 1
ATOM 6116 C C . GLY A 1 741 ? 28.285 -31.300 -53.212 1.00 61.44 741 GLY A C 1
ATOM 6117 O O . GLY A 1 741 ? 28.039 -32.031 -52.259 1.00 61.44 741 GLY A O 1
ATOM 6118 N N . PHE A 1 742 ? 27.854 -30.038 -53.276 1.00 71.81 742 PHE A N 1
ATOM 6119 C CA . PHE A 1 742 ? 26.948 -29.463 -52.277 1.00 71.81 742 PHE A CA 1
ATOM 6120 C C . PHE A 1 742 ? 25.483 -29.693 -52.649 1.00 71.81 742 PHE A C 1
ATOM 6122 O O . PHE A 1 742 ? 25.113 -29.517 -53.810 1.00 71.81 742 PHE A O 1
ATOM 6129 N N . ASN A 1 743 ? 24.652 -30.055 -51.666 1.00 76.62 743 ASN A N 1
ATOM 6130 C CA . ASN A 1 743 ? 23.203 -29.976 -51.825 1.00 76.62 743 ASN A CA 1
ATOM 6131 C C . ASN A 1 743 ? 22.773 -28.507 -51.825 1.00 76.62 743 ASN A C 1
ATOM 6133 O O . ASN A 1 743 ? 23.304 -27.703 -51.049 1.00 76.62 743 ASN A O 1
ATOM 6137 N N . GLN A 1 744 ? 21.837 -28.184 -52.709 1.00 82.44 744 GLN A N 1
ATOM 6138 C CA . GLN A 1 744 ? 21.309 -26.843 -52.924 1.00 82.44 744 GLN A CA 1
ATOM 6139 C C . GLN A 1 744 ? 19.792 -26.940 -52.943 1.00 82.44 744 GLN A C 1
ATOM 6141 O O . GLN A 1 744 ? 19.238 -27.853 -53.570 1.00 82.44 744 GLN A O 1
ATOM 6146 N N . ALA A 1 745 ? 19.166 -26.003 -52.247 1.00 86.12 745 ALA A N 1
ATOM 6147 C CA . ALA A 1 745 ? 17.738 -25.972 -52.034 1.00 86.12 745 ALA A CA 1
ATOM 6148 C C . ALA A 1 745 ? 17.231 -24.539 -52.170 1.00 86.12 745 ALA A C 1
ATOM 6150 O O . ALA A 1 745 ? 17.762 -23.627 -51.534 1.00 86.12 745 ALA A O 1
ATOM 6151 N N . GLU A 1 746 ? 16.182 -24.355 -52.959 1.00 88.31 746 GLU A N 1
ATOM 6152 C CA . GLU A 1 746 ? 15.381 -23.135 -52.932 1.00 88.31 746 GLU A CA 1
ATOM 6153 C C . GLU A 1 746 ? 14.111 -23.412 -52.137 1.00 88.31 746 GLU A C 1
ATOM 6155 O O . GLU A 1 746 ? 13.431 -24.418 -52.368 1.00 88.31 746 GLU A O 1
ATOM 6160 N N . PHE A 1 747 ? 13.821 -22.535 -51.183 1.00 92.44 747 PHE A N 1
ATOM 6161 C CA . PHE A 1 747 ? 12.658 -22.601 -50.316 1.00 92.44 747 PHE A CA 1
ATOM 6162 C C . PHE A 1 747 ? 11.737 -21.437 -50.618 1.00 92.44 747 PHE A C 1
ATOM 6164 O O . PHE A 1 747 ? 12.089 -20.280 -50.409 1.00 92.44 747 PHE A O 1
ATOM 6171 N N . LYS A 1 748 ? 10.531 -21.752 -51.070 1.00 95.06 748 LYS A N 1
ATOM 6172 C CA . LYS A 1 748 ? 9.455 -20.789 -51.225 1.00 95.06 748 LYS A CA 1
ATOM 6173 C C . LYS A 1 748 ? 8.473 -20.963 -50.073 1.00 95.06 748 LYS A C 1
ATOM 6175 O O . LYS A 1 748 ? 7.823 -21.999 -49.960 1.00 95.06 748 LYS A O 1
ATOM 6180 N N . THR A 1 749 ? 8.358 -19.939 -49.236 1.00 96.44 749 THR A N 1
ATOM 6181 C CA . THR A 1 749 ? 7.450 -19.916 -48.085 1.00 96.44 749 THR A CA 1
ATOM 6182 C C . THR A 1 749 ? 6.324 -18.929 -48.358 1.00 96.44 749 THR A C 1
ATOM 6184 O O . THR A 1 749 ? 6.551 -17.720 -48.359 1.00 96.44 749 THR A O 1
ATOM 6187 N N . THR A 1 750 ? 5.107 -19.421 -48.578 1.00 96.94 750 THR A N 1
ATOM 6188 C CA . THR A 1 750 ? 3.899 -18.586 -48.597 1.00 96.94 750 THR A CA 1
ATOM 6189 C C . THR A 1 750 ? 3.286 -18.578 -47.201 1.00 96.94 750 THR A C 1
ATOM 6191 O O . THR A 1 750 ? 2.925 -19.630 -46.670 1.00 96.94 750 THR A O 1
ATOM 6194 N N . ILE A 1 751 ? 3.170 -17.389 -46.615 1.00 96.50 751 ILE A N 1
ATOM 6195 C CA . ILE A 1 751 ? 2.667 -17.171 -45.259 1.00 96.50 751 ILE A CA 1
ATOM 6196 C C . ILE A 1 751 ? 1.241 -16.643 -45.354 1.00 96.50 751 ILE A C 1
ATOM 6198 O O . ILE A 1 751 ? 0.987 -15.641 -46.031 1.00 96.50 751 ILE A O 1
ATOM 6202 N N . LEU A 1 752 ? 0.313 -17.313 -44.677 1.00 93.88 752 LEU A N 1
ATOM 6203 C CA . LEU A 1 752 ? -1.085 -16.924 -44.596 1.00 93.88 752 LEU A CA 1
ATOM 6204 C C . LEU A 1 752 ? -1.476 -16.617 -43.147 1.00 93.88 752 LEU A C 1
ATOM 6206 O O . LEU A 1 752 ? -0.961 -17.212 -42.200 1.00 93.88 752 LEU A O 1
ATOM 6210 N N . ASN A 1 753 ? -2.399 -15.673 -42.992 1.00 91.50 753 ASN A N 1
ATOM 6211 C CA . ASN A 1 753 ? -3.065 -15.372 -41.733 1.00 91.50 753 ASN A CA 1
ATOM 6212 C C . ASN A 1 753 ? -4.574 -15.372 -41.979 1.00 91.50 753 ASN A C 1
ATOM 6214 O O . ASN A 1 753 ? -5.062 -14.598 -42.808 1.00 91.50 753 ASN A O 1
ATOM 6218 N N . LYS A 1 754 ? -5.316 -16.266 -41.319 1.00 90.12 754 LYS A N 1
ATOM 6219 C CA . LYS A 1 754 ? -6.764 -16.454 -41.521 1.00 90.12 754 LYS A CA 1
ATOM 6220 C C . LYS A 1 754 ? -7.138 -16.659 -42.997 1.00 90.12 754 LYS A C 1
ATOM 6222 O O . LYS A 1 754 ? -8.150 -16.149 -43.476 1.00 90.12 754 LYS A O 1
ATOM 6227 N N . GLY A 1 755 ? -6.295 -17.388 -43.730 1.00 87.44 755 GLY A N 1
ATOM 6228 C CA . GLY A 1 755 ? -6.483 -17.699 -45.151 1.00 87.44 755 GLY A CA 1
ATOM 6229 C C . GLY A 1 755 ? -6.102 -16.584 -46.136 1.00 87.44 755 GLY A C 1
ATOM 6230 O O . GLY A 1 755 ? -6.193 -16.801 -47.342 1.00 87.44 755 GLY A O 1
ATOM 6231 N N . GLN A 1 756 ? -5.649 -15.414 -45.671 1.00 89.31 756 GLN A N 1
ATOM 6232 C CA . GLN A 1 756 ? -5.135 -14.348 -46.540 1.00 89.31 756 GLN A CA 1
ATOM 6233 C C . GLN A 1 756 ? -3.611 -14.404 -46.625 1.00 89.31 756 GLN A C 1
ATOM 6235 O O . GLN A 1 756 ? -2.938 -14.524 -45.604 1.00 89.31 756 GLN A O 1
ATOM 6240 N N . LYS A 1 757 ? -3.061 -14.290 -47.840 1.00 94.44 757 LYS A N 1
ATOM 6241 C CA . LYS A 1 757 ? -1.611 -14.239 -48.063 1.00 94.44 757 LYS A CA 1
ATOM 6242 C C . LYS A 1 757 ? -1.038 -12.947 -47.469 1.00 94.44 757 LYS A C 1
ATOM 6244 O O . LYS A 1 757 ? -1.387 -11.861 -47.922 1.00 94.44 757 LYS A O 1
ATOM 6249 N N . VAL A 1 758 ? -0.150 -13.095 -46.490 1.00 91.31 758 VAL A N 1
ATOM 6250 C CA . VAL A 1 758 ? 0.573 -12.001 -45.822 1.00 91.31 758 VAL A CA 1
ATOM 6251 C C . VAL A 1 758 ? 1.887 -11.723 -46.537 1.00 91.31 758 VAL A C 1
ATOM 6253 O O . VAL A 1 758 ? 2.202 -10.581 -46.851 1.00 91.31 758 VAL A O 1
ATOM 6256 N N . GLU A 1 759 ? 2.647 -12.779 -46.818 1.00 94.25 759 GLU A N 1
ATOM 6257 C CA . GLU A 1 759 ? 3.996 -12.669 -47.365 1.00 94.25 759 GLU A CA 1
ATOM 6258 C C . GLU A 1 759 ? 4.317 -13.893 -48.228 1.00 94.25 759 GLU A C 1
ATOM 6260 O O . GLU A 1 759 ? 3.747 -14.977 -48.064 1.00 94.25 759 GLU A O 1
ATOM 6265 N N . GLU A 1 760 ? 5.230 -13.720 -49.177 1.00 95.19 760 GLU A N 1
ATOM 6266 C CA . GLU A 1 760 ? 5.875 -14.823 -49.877 1.00 95.19 760 GLU A CA 1
ATOM 6267 C C . GLU A 1 760 ? 7.367 -14.548 -49.963 1.00 95.19 760 GLU A C 1
ATOM 6269 O O . GLU A 1 760 ? 7.778 -13.525 -50.506 1.00 95.19 760 GLU A O 1
ATOM 6274 N N . VAL A 1 761 ? 8.156 -15.469 -49.419 1.00 93.19 761 VAL A N 1
ATOM 6275 C CA . VAL A 1 761 ? 9.610 -15.341 -49.315 1.00 93.19 761 VAL A CA 1
ATOM 6276 C C . VAL A 1 761 ? 10.253 -16.485 -50.089 1.00 93.19 761 VAL A C 1
ATOM 6278 O O . VAL A 1 761 ? 9.827 -17.634 -49.957 1.00 93.19 761 VAL A O 1
ATOM 6281 N N . VAL A 1 762 ? 11.263 -16.173 -50.903 1.00 91.31 762 VAL A N 1
ATOM 6282 C CA . VAL A 1 762 ? 12.077 -17.161 -51.623 1.00 91.31 762 VAL A CA 1
ATOM 6283 C C . VAL A 1 762 ? 13.501 -17.089 -51.091 1.00 91.31 762 VAL A C 1
ATOM 6285 O O . VAL A 1 762 ? 14.164 -16.067 -51.244 1.00 91.31 762 VAL A O 1
ATOM 6288 N N . GLU A 1 763 ? 13.970 -18.173 -50.485 1.00 92.12 763 GLU A N 1
ATOM 6289 C CA . GLU A 1 763 ? 15.249 -18.244 -49.779 1.00 92.12 763 GLU A CA 1
ATOM 6290 C C . GLU A 1 763 ? 16.117 -19.359 -50.364 1.00 92.12 763 GLU A C 1
ATOM 6292 O O . GLU A 1 763 ? 15.649 -20.475 -50.600 1.00 92.12 763 GLU A O 1
ATOM 6297 N N . PHE A 1 764 ? 17.396 -19.069 -50.583 1.00 88.00 764 PHE A N 1
ATOM 6298 C CA . PHE A 1 764 ? 18.367 -20.044 -51.066 1.00 88.00 764 PHE A CA 1
ATOM 6299 C C . PHE A 1 764 ? 19.168 -20.637 -49.903 1.00 88.00 764 PHE A C 1
ATOM 6301 O O . PHE A 1 764 ? 19.648 -19.921 -49.025 1.00 88.00 764 PHE A O 1
ATOM 6308 N N . SER A 1 765 ? 19.353 -21.956 -49.896 1.00 87.94 765 SER A N 1
ATOM 6309 C CA . SER A 1 765 ? 20.124 -22.659 -48.872 1.00 87.94 765 SER A CA 1
ATOM 6310 C C . SER A 1 765 ? 21.117 -23.638 -49.489 1.00 87.94 765 SER A C 1
ATOM 6312 O O . SER A 1 765 ? 20.803 -24.408 -50.399 1.00 87.94 765 SER A O 1
ATOM 6314 N N . LEU A 1 766 ? 22.329 -23.639 -48.939 1.00 84.06 766 LEU A N 1
ATOM 6315 C CA . LEU A 1 766 ? 23.454 -24.453 -49.383 1.00 84.06 766 LEU A CA 1
ATOM 6316 C C . LEU A 1 766 ? 23.971 -25.305 -48.223 1.00 84.06 766 LEU A C 1
ATOM 6318 O O . LEU A 1 766 ? 24.193 -24.802 -47.116 1.00 84.06 766 LEU A O 1
ATOM 6322 N N . SER A 1 767 ? 24.226 -26.588 -48.479 1.00 81.06 767 SER A N 1
ATOM 6323 C CA . SER A 1 767 ? 24.879 -27.449 -47.486 1.00 81.06 767 SER A CA 1
ATOM 6324 C C . SER A 1 767 ? 26.351 -27.060 -47.241 1.00 81.06 767 SER A C 1
ATOM 6326 O O . SER A 1 767 ? 27.004 -26.552 -48.142 1.00 81.06 767 SER A O 1
ATOM 6328 N N . GLY A 1 768 ? 26.905 -27.314 -46.053 1.00 78.19 768 GLY A N 1
ATOM 6329 C CA . GLY A 1 768 ? 28.336 -27.091 -45.755 1.00 78.19 768 GLY A CA 1
ATOM 6330 C C . GLY A 1 768 ? 28.611 -26.229 -44.519 1.00 78.19 768 GLY A C 1
ATOM 6331 O O . GLY A 1 768 ? 27.795 -25.380 -44.153 1.00 78.19 768 GLY A O 1
ATOM 6332 N N . ASP A 1 769 ? 29.744 -26.494 -43.864 1.00 75.81 769 ASP A N 1
ATOM 6333 C CA . ASP A 1 769 ? 30.215 -25.784 -42.666 1.00 75.81 769 ASP A CA 1
ATOM 6334 C C . ASP A 1 769 ? 30.870 -24.432 -42.997 1.00 75.81 769 ASP A C 1
ATOM 6336 O O . ASP A 1 769 ? 31.218 -24.169 -44.149 1.00 75.81 769 ASP A O 1
ATOM 6340 N N . LYS A 1 770 ? 31.019 -23.568 -41.983 1.00 76.75 770 LYS A N 1
ATOM 6341 C CA . LYS A 1 770 ? 31.571 -22.211 -42.134 1.00 76.75 770 LYS A CA 1
ATOM 6342 C C . LYS A 1 770 ? 32.935 -22.209 -42.824 1.00 76.75 770 LYS A C 1
ATOM 6344 O O . LYS A 1 770 ? 33.118 -21.458 -43.776 1.00 76.75 770 LYS A O 1
ATOM 6349 N N . ASP A 1 771 ? 33.853 -23.075 -42.403 1.00 78.12 771 ASP A N 1
ATOM 6350 C CA . ASP A 1 771 ? 35.219 -23.100 -42.936 1.00 78.12 771 ASP A CA 1
ATOM 6351 C C . ASP A 1 771 ? 35.230 -23.488 -44.417 1.00 78.12 771 ASP A C 1
ATOM 6353 O O . ASP A 1 771 ? 35.881 -22.830 -45.231 1.00 78.12 771 ASP A O 1
ATOM 6357 N N . LYS A 1 772 ? 34.454 -24.507 -44.810 1.00 75.81 772 LYS A N 1
ATOM 6358 C CA . LYS A 1 772 ? 34.299 -24.891 -46.220 1.00 75.81 772 LYS A CA 1
ATOM 6359 C C . LYS A 1 772 ? 33.640 -23.796 -47.042 1.00 75.81 772 LYS A C 1
ATOM 6361 O O . LYS A 1 772 ? 34.050 -23.597 -48.184 1.00 75.81 772 LYS A O 1
ATOM 6366 N N . LEU A 1 773 ? 32.638 -23.106 -46.495 1.00 75.69 773 LEU A N 1
ATOM 6367 C CA . LEU A 1 773 ? 31.967 -22.013 -47.195 1.00 75.69 773 LEU A CA 1
ATOM 6368 C C . LEU A 1 773 ? 32.931 -20.846 -47.437 1.00 75.69 773 LEU A C 1
ATOM 6370 O O . LEU A 1 773 ? 33.106 -20.442 -48.581 1.00 75.69 773 LEU A O 1
ATOM 6374 N N . LEU A 1 774 ? 33.634 -20.376 -46.408 1.00 77.00 774 LEU A N 1
ATOM 6375 C CA . LEU A 1 774 ? 34.583 -19.265 -46.541 1.00 77.00 774 LEU A CA 1
ATOM 6376 C C . LEU A 1 774 ? 35.777 -19.626 -47.440 1.00 77.00 774 LEU A C 1
ATOM 6378 O O . LEU A 1 774 ? 36.180 -18.835 -48.288 1.00 77.00 774 LEU A O 1
ATOM 6382 N N . THR A 1 775 ? 36.295 -20.857 -47.340 1.00 76.88 775 THR A N 1
ATOM 6383 C CA . THR A 1 775 ? 37.397 -21.336 -48.201 1.00 76.88 775 THR A CA 1
ATOM 6384 C C . THR A 1 775 ? 36.988 -21.386 -49.679 1.00 76.88 775 THR A C 1
ATOM 6386 O O . THR A 1 775 ? 37.807 -21.149 -50.565 1.00 76.88 775 THR A O 1
ATOM 6389 N N . ILE A 1 776 ? 35.736 -21.747 -49.978 1.00 71.06 776 ILE A N 1
ATOM 6390 C CA . ILE A 1 776 ? 35.282 -21.972 -51.358 1.00 71.06 776 ILE A CA 1
ATOM 6391 C C . ILE A 1 776 ? 34.704 -20.705 -51.990 1.00 71.06 776 ILE A C 1
ATOM 6393 O O . ILE A 1 776 ? 34.896 -20.511 -53.190 1.00 71.06 776 ILE A O 1
ATOM 6397 N N . PHE A 1 777 ? 34.023 -19.868 -51.207 1.00 71.81 777 PHE A N 1
ATOM 6398 C CA . PHE A 1 777 ? 33.259 -18.717 -51.695 1.00 71.81 777 PHE A CA 1
ATOM 6399 C C . PHE A 1 777 ? 33.859 -17.356 -51.310 1.00 71.81 777 PHE A C 1
ATOM 6401 O O . PHE A 1 777 ? 33.371 -16.344 -51.808 1.00 71.81 777 PHE A O 1
ATOM 6408 N N . GLY A 1 778 ? 34.914 -17.319 -50.490 1.00 67.12 778 GLY A N 1
ATOM 6409 C CA . GLY A 1 778 ? 35.551 -16.089 -50.010 1.00 67.12 778 GLY A CA 1
ATOM 6410 C C . GLY A 1 778 ? 34.989 -15.590 -48.676 1.00 67.12 778 GLY A C 1
ATOM 6411 O O . GLY A 1 778 ? 34.032 -16.148 -48.142 1.00 67.12 778 GLY A O 1
ATOM 6412 N N . ASP A 1 779 ? 35.608 -14.537 -48.142 1.00 68.38 779 ASP A N 1
ATOM 6413 C CA . ASP A 1 779 ? 35.169 -13.820 -46.940 1.00 68.38 779 ASP A CA 1
ATOM 6414 C C . ASP A 1 779 ? 35.070 -12.311 -47.259 1.00 68.38 779 ASP A C 1
ATOM 6416 O O . ASP A 1 779 ? 36.110 -11.659 -47.401 1.00 68.38 779 ASP A O 1
ATOM 6420 N N . PRO A 1 780 ? 33.857 -11.754 -47.461 1.00 60.75 780 PRO A N 1
ATOM 6421 C CA . PRO A 1 780 ? 32.556 -12.420 -47.362 1.00 60.75 780 PRO A CA 1
ATOM 6422 C C . PRO A 1 780 ? 32.273 -13.365 -48.551 1.00 60.75 780 PRO A C 1
ATOM 6424 O O . PRO A 1 780 ? 32.789 -13.150 -49.652 1.00 60.75 780 PRO A O 1
ATOM 6427 N N . PRO A 1 781 ? 31.445 -14.409 -48.360 1.00 65.88 781 PRO A N 1
ATOM 6428 C CA . PRO A 1 781 ? 31.186 -15.401 -49.396 1.00 65.88 781 PRO A CA 1
ATOM 6429 C C . PRO A 1 781 ? 30.303 -14.836 -50.521 1.00 65.88 781 PRO A C 1
ATOM 6431 O O . PRO A 1 781 ? 29.226 -14.301 -50.266 1.00 65.88 781 PRO A O 1
ATOM 6434 N N . GLY A 1 782 ? 30.731 -14.994 -51.778 1.00 67.75 782 GLY A N 1
ATOM 6435 C CA . GLY A 1 782 ? 29.966 -14.598 -52.970 1.00 67.75 782 GLY A CA 1
ATOM 6436 C C . GLY A 1 782 ? 28.782 -15.532 -53.253 1.00 67.75 782 GLY A C 1
ATOM 6437 O O . GLY A 1 782 ? 28.871 -16.397 -54.126 1.00 67.75 782 GLY A O 1
ATOM 6438 N N . LEU A 1 783 ? 27.701 -15.387 -52.486 1.00 71.75 783 LEU A N 1
ATOM 6439 C CA . LEU A 1 783 ? 26.488 -16.216 -52.527 1.00 71.75 783 LEU A CA 1
ATOM 6440 C C . LEU A 1 783 ? 25.284 -15.443 -53.112 1.00 71.75 783 LEU A C 1
ATOM 6442 O O . LEU A 1 783 ? 25.337 -14.216 -53.194 1.00 71.75 783 LEU A O 1
ATOM 6446 N N . PRO A 1 784 ? 24.198 -16.134 -53.515 1.00 73.50 784 PRO A N 1
ATOM 6447 C CA . PRO A 1 784 ? 22.948 -15.486 -53.927 1.00 73.50 784 PRO A CA 1
ATOM 6448 C C . PRO A 1 784 ? 22.428 -14.467 -52.904 1.00 73.50 784 PRO A C 1
ATOM 6450 O O . PRO A 1 784 ? 22.522 -14.706 -51.701 1.00 73.50 784 PRO A O 1
ATOM 6453 N N . GLU A 1 785 ? 21.825 -13.371 -53.373 1.00 71.19 785 GLU A N 1
ATOM 6454 C CA . GLU A 1 785 ? 21.340 -12.252 -52.540 1.00 71.19 785 GLU A CA 1
ATOM 6455 C C . GLU A 1 785 ? 20.328 -12.685 -51.461 1.00 71.19 785 GLU A C 1
ATOM 6457 O O . GLU A 1 785 ? 20.291 -12.131 -50.368 1.00 71.19 785 GLU A O 1
ATOM 6462 N N . ASN A 1 786 ? 19.552 -13.732 -51.733 1.00 82.00 786 ASN A N 1
ATOM 6463 C CA . ASN A 1 786 ? 18.559 -14.317 -50.834 1.00 82.00 786 ASN A CA 1
ATOM 6464 C C . ASN A 1 786 ? 19.058 -15.585 -50.115 1.00 82.00 786 ASN A C 1
ATOM 6466 O O . ASN A 1 786 ? 18.260 -16.458 -49.760 1.00 82.00 786 ASN A O 1
ATOM 6470 N N . THR A 1 787 ? 20.373 -15.730 -49.935 1.00 84.75 787 THR A N 1
ATOM 6471 C CA . THR A 1 787 ? 20.939 -16.874 -49.211 1.00 84.75 787 THR A CA 1
ATOM 6472 C C . THR A 1 787 ? 20.677 -16.761 -47.717 1.00 84.75 787 THR A C 1
ATOM 6474 O O . THR A 1 787 ? 20.900 -15.715 -47.115 1.00 84.75 787 THR A O 1
ATOM 6477 N N . ILE A 1 788 ? 20.257 -17.866 -47.100 1.00 86.38 788 ILE A N 1
ATOM 6478 C CA . ILE A 1 788 ? 20.083 -17.954 -45.650 1.00 86.38 788 ILE A CA 1
ATOM 6479 C C . ILE A 1 788 ? 21.431 -17.729 -44.958 1.00 86.38 788 ILE A C 1
ATOM 6481 O O . ILE A 1 788 ? 22.326 -18.582 -45.010 1.00 86.38 788 ILE A O 1
ATOM 6485 N N . ASP A 1 789 ? 21.556 -16.588 -44.284 1.00 78.31 789 ASP A N 1
ATOM 6486 C CA . ASP A 1 789 ? 22.751 -16.224 -43.535 1.00 78.31 789 ASP A CA 1
ATOM 6487 C C . ASP A 1 789 ? 22.742 -16.863 -42.143 1.00 78.31 789 ASP A C 1
ATOM 6489 O O . ASP A 1 789 ? 22.147 -16.366 -41.189 1.00 78.31 789 ASP A O 1
ATOM 6493 N N . ILE A 1 790 ? 23.437 -17.993 -42.033 1.00 74.00 790 ILE A N 1
ATOM 6494 C CA . ILE A 1 790 ? 23.736 -18.626 -40.743 1.00 74.00 790 ILE A CA 1
ATOM 6495 C C . ILE A 1 790 ? 25.046 -18.120 -40.126 1.00 74.00 790 ILE A C 1
ATOM 6497 O O . ILE A 1 790 ? 25.388 -18.538 -39.023 1.00 74.00 790 ILE A O 1
ATOM 6501 N N . LEU A 1 791 ? 25.833 -17.303 -40.835 1.00 71.38 791 LEU A N 1
ATOM 6502 C CA . LEU A 1 791 ? 27.160 -16.876 -40.386 1.00 71.38 791 LEU A CA 1
ATOM 6503 C C . LEU A 1 791 ? 27.072 -15.730 -39.379 1.00 71.38 791 LEU A C 1
ATOM 6505 O O . LEU A 1 791 ? 27.877 -15.703 -38.447 1.00 71.38 791 LEU A O 1
ATOM 6509 N N . SER A 1 792 ? 26.079 -14.849 -39.520 1.00 69.38 792 SER A N 1
ATOM 6510 C CA . SER A 1 792 ? 25.770 -13.806 -38.530 1.00 69.38 792 SER A CA 1
ATOM 6511 C C . SER A 1 792 ? 25.253 -14.351 -37.193 1.00 69.38 792 SER A C 1
ATOM 6513 O O . SER A 1 792 ? 25.273 -13.629 -36.201 1.00 69.38 792 SER A O 1
ATOM 6515 N N . ASP A 1 793 ? 24.829 -15.620 -37.143 1.00 69.12 793 ASP A N 1
ATOM 6516 C CA . ASP A 1 793 ? 24.275 -16.270 -35.947 1.00 69.12 793 ASP A CA 1
ATOM 6517 C C . ASP A 1 793 ? 24.793 -17.713 -35.766 1.00 69.12 793 ASP A C 1
ATOM 6519 O O . ASP A 1 793 ? 24.062 -18.653 -35.428 1.00 69.12 793 ASP A O 1
ATOM 6523 N N . TYR A 1 794 ? 26.079 -17.910 -36.068 1.00 73.19 794 TYR A N 1
ATOM 6524 C CA . TYR A 1 794 ? 26.662 -19.241 -36.245 1.00 73.19 794 TYR A CA 1
ATOM 6525 C C . TYR A 1 794 ? 26.678 -20.087 -34.968 1.00 73.19 794 TYR A C 1
ATOM 6527 O O . TYR A 1 794 ? 26.483 -21.301 -35.040 1.00 73.19 794 TYR A O 1
ATOM 6535 N N . ASP A 1 795 ? 26.870 -19.476 -33.798 1.00 66.50 795 ASP A N 1
ATOM 6536 C CA . ASP A 1 795 ? 26.920 -20.210 -32.529 1.00 66.50 795 ASP A CA 1
ATOM 6537 C C . ASP A 1 795 ? 25.542 -20.738 -32.112 1.00 66.50 795 ASP A C 1
ATOM 6539 O O . ASP A 1 795 ? 25.429 -21.884 -31.657 1.00 66.50 795 ASP A O 1
ATOM 6543 N N . ASN A 1 796 ? 24.475 -19.973 -32.367 1.00 69.88 796 ASN A N 1
ATOM 6544 C CA . ASN A 1 796 ? 23.105 -20.434 -32.136 1.00 69.88 796 ASN A CA 1
ATOM 6545 C C . ASN A 1 796 ? 22.689 -21.485 -33.154 1.00 69.88 796 ASN A C 1
ATOM 6547 O O . ASN A 1 796 ? 22.064 -22.476 -32.778 1.00 69.88 796 ASN A O 1
ATOM 6551 N N . PHE A 1 797 ? 23.106 -21.339 -34.413 1.00 79.62 797 PHE A N 1
ATOM 6552 C CA . PHE A 1 797 ? 22.924 -22.389 -35.407 1.00 79.62 797 PHE A CA 1
ATOM 6553 C C . PHE A 1 797 ? 23.658 -23.683 -35.004 1.00 79.62 797 PHE A C 1
ATOM 6555 O O . PHE A 1 797 ? 23.074 -24.765 -35.034 1.00 79.62 797 PHE A O 1
ATOM 6562 N N . LYS A 1 798 ? 24.916 -23.597 -34.550 1.00 76.06 798 LYS A N 1
ATOM 6563 C CA . LYS A 1 798 ? 25.710 -24.753 -34.095 1.00 76.06 798 LYS A CA 1
ATOM 6564 C C . LYS A 1 798 ? 25.062 -25.469 -32.905 1.00 76.06 798 LYS A C 1
ATOM 6566 O O . LYS A 1 798 ? 25.106 -26.697 -32.825 1.00 76.06 798 LYS A O 1
ATOM 6571 N N . ALA A 1 799 ? 24.452 -24.719 -31.993 1.00 71.00 799 ALA A N 1
ATOM 6572 C CA . ALA A 1 799 ? 23.680 -25.282 -30.893 1.00 71.00 799 ALA A CA 1
ATOM 6573 C C . ALA A 1 799 ? 22.370 -25.914 -31.371 1.00 71.00 799 ALA A C 1
ATOM 6575 O O . ALA A 1 799 ? 22.076 -27.049 -30.996 1.00 71.00 799 ALA A O 1
ATOM 6576 N N . PHE A 1 800 ? 21.649 -25.231 -32.264 1.00 81.62 800 PHE A N 1
ATOM 6577 C CA . PHE A 1 800 ? 20.431 -25.737 -32.886 1.00 81.62 800 PHE A CA 1
ATOM 6578 C C . PHE A 1 800 ? 20.645 -27.082 -33.572 1.00 81.62 800 PHE A C 1
ATOM 6580 O O . PHE A 1 800 ? 19.752 -27.921 -33.555 1.00 81.62 800 PHE A O 1
ATOM 6587 N N . VAL A 1 801 ? 21.814 -27.332 -34.160 1.00 80.06 801 VAL A N 1
ATOM 6588 C CA . VAL A 1 801 ? 22.108 -28.601 -34.844 1.00 80.06 801 VAL A CA 1
ATOM 6589 C C . VAL A 1 801 ? 22.700 -29.682 -33.937 1.00 80.06 801 VAL A C 1
ATOM 6591 O O . VAL A 1 801 ? 22.922 -30.808 -34.386 1.00 80.06 801 VAL A O 1
ATOM 6594 N N . LYS A 1 802 ? 22.915 -29.404 -32.646 1.00 73.75 802 LYS A N 1
ATOM 6595 C CA . LYS A 1 802 ? 23.358 -30.412 -31.675 1.00 73.75 802 LYS A CA 1
ATOM 6596 C C . LYS A 1 802 ? 22.257 -31.476 -31.510 1.00 73.75 802 LYS A C 1
ATOM 6598 O O . LYS A 1 802 ? 21.127 -31.164 -31.141 1.00 73.75 802 LYS A O 1
ATOM 6603 N N . GLY A 1 803 ? 22.564 -32.732 -31.850 1.00 68.56 803 GLY A N 1
ATOM 6604 C CA . GLY A 1 803 ? 21.587 -33.836 -31.927 1.00 68.56 803 GLY A CA 1
ATOM 6605 C C . GLY A 1 803 ? 20.864 -33.978 -33.281 1.00 68.56 803 GLY A C 1
ATOM 6606 O O . GLY A 1 803 ? 20.012 -34.856 -33.446 1.00 68.56 803 GLY A O 1
ATOM 6607 N N . ALA A 1 804 ? 21.196 -33.147 -34.275 1.00 79.56 804 ALA A N 1
ATOM 6608 C CA . ALA A 1 804 ? 20.833 -33.404 -35.665 1.00 79.56 804 ALA A CA 1
ATOM 6609 C C . ALA A 1 804 ? 21.760 -34.493 -36.231 1.00 79.56 804 ALA A C 1
ATOM 6611 O O . ALA A 1 804 ? 22.898 -34.229 -36.620 1.00 79.56 804 ALA A O 1
ATOM 6612 N N . GLU A 1 805 ? 21.280 -35.731 -36.246 1.00 81.88 805 GLU A N 1
ATOM 6613 C CA . GLU A 1 805 ? 22.021 -36.925 -36.651 1.00 81.88 805 GLU A CA 1
ATOM 6614 C C . GLU A 1 805 ? 21.185 -37.735 -37.639 1.00 81.88 805 GLU A C 1
ATOM 6616 O O . GLU A 1 805 ? 19.952 -37.683 -37.617 1.00 81.88 805 GLU A O 1
ATOM 6621 N N . ASP A 1 806 ? 21.842 -38.487 -38.515 1.00 81.25 806 ASP A N 1
ATOM 6622 C CA . ASP A 1 806 ? 21.159 -39.520 -39.278 1.00 81.25 806 ASP A CA 1
ATOM 6623 C C . ASP A 1 806 ? 20.871 -40.757 -38.419 1.00 81.25 806 ASP A C 1
ATOM 6625 O O . ASP A 1 806 ? 21.274 -40.866 -37.264 1.00 81.25 806 ASP A O 1
ATOM 6629 N N . PHE A 1 807 ? 20.138 -41.709 -38.989 1.00 84.25 807 PHE A N 1
ATOM 6630 C CA . PHE A 1 807 ? 19.744 -42.937 -38.295 1.00 84.25 807 PHE A CA 1
ATOM 6631 C C . PHE A 1 807 ? 20.914 -43.907 -38.041 1.00 84.25 807 PHE A C 1
ATOM 6633 O O . PHE A 1 807 ? 20.701 -44.985 -37.497 1.00 84.25 807 PHE A O 1
ATOM 6640 N N . GLY A 1 808 ? 22.136 -43.540 -38.442 1.00 80.00 808 GLY A N 1
ATOM 6641 C CA . GLY A 1 808 ? 23.384 -44.215 -38.089 1.00 80.00 808 GLY A CA 1
ATOM 6642 C C . GLY A 1 808 ? 24.225 -43.430 -37.075 1.00 80.00 808 GLY A C 1
ATOM 6643 O O . GLY A 1 808 ? 25.415 -43.714 -36.951 1.00 80.00 808 GLY A O 1
ATOM 6644 N N . ASN A 1 809 ? 23.637 -42.447 -36.379 1.00 77.12 809 ASN A N 1
ATOM 6645 C CA . ASN A 1 809 ? 24.287 -41.548 -35.413 1.00 77.12 809 ASN A CA 1
ATOM 6646 C C . ASN A 1 809 ? 25.403 -40.677 -36.014 1.00 77.12 809 ASN A C 1
ATOM 6648 O O . ASN A 1 809 ? 26.292 -40.193 -35.307 1.00 77.12 809 ASN A O 1
ATOM 6652 N N . ARG A 1 810 ? 25.404 -40.460 -37.335 1.00 78.75 810 ARG A N 1
ATOM 6653 C CA . ARG A 1 810 ? 26.326 -39.507 -37.955 1.00 78.75 810 ARG A CA 1
ATOM 6654 C C . ARG A 1 810 ? 25.710 -38.119 -37.900 1.00 78.75 810 ARG A C 1
ATOM 6656 O O . ARG A 1 810 ? 24.614 -37.894 -38.400 1.00 78.75 810 ARG A O 1
ATOM 6663 N N . ALA A 1 811 ? 26.467 -37.166 -37.377 1.00 79.00 811 ALA A N 1
ATOM 6664 C CA . ALA A 1 811 ? 26.113 -35.754 -37.364 1.00 79.00 811 ALA A CA 1
ATOM 6665 C C . ALA A 1 811 ? 25.742 -35.189 -38.752 1.00 79.00 811 ALA A C 1
ATOM 6667 O O . ALA A 1 811 ? 26.470 -35.374 -39.734 1.00 79.00 811 ALA A O 1
ATOM 6668 N N . ARG A 1 812 ? 24.641 -34.434 -38.808 1.00 79.56 812 ARG A N 1
ATOM 6669 C CA . ARG A 1 812 ? 24.069 -33.789 -40.006 1.00 79.56 812 ARG A CA 1
ATOM 6670 C C . ARG A 1 812 ? 23.925 -32.281 -39.799 1.00 79.56 812 ARG A C 1
ATOM 6672 O O . ARG A 1 812 ? 22.873 -31.701 -40.010 1.00 79.56 812 ARG A O 1
ATOM 6679 N N . TYR A 1 813 ? 24.999 -31.634 -39.363 1.00 76.44 813 TYR A N 1
ATOM 6680 C CA . TYR A 1 813 ? 24.960 -30.250 -38.875 1.00 76.44 813 TYR A CA 1
ATOM 6681 C C . TYR A 1 813 ? 24.729 -29.173 -39.934 1.00 76.44 813 TYR A C 1
ATOM 6683 O O . TYR A 1 813 ? 24.420 -28.039 -39.597 1.00 76.44 813 TYR A O 1
ATOM 6691 N N . TYR A 1 814 ? 24.927 -29.489 -41.209 1.00 80.94 814 TYR A N 1
ATOM 6692 C CA . TYR A 1 814 ? 25.067 -28.461 -42.238 1.00 80.94 814 TYR A CA 1
ATOM 6693 C C . TYR A 1 814 ? 24.214 -28.731 -43.467 1.00 80.94 814 TYR A C 1
ATOM 6695 O O . TYR A 1 814 ? 24.544 -28.232 -44.539 1.00 80.94 814 TYR A O 1
ATOM 6703 N N . ASP A 1 815 ? 23.153 -29.522 -43.331 1.00 85.50 815 ASP A N 1
ATOM 6704 C CA . ASP A 1 815 ? 22.231 -29.788 -44.432 1.00 85.50 815 ASP A CA 1
ATOM 6705 C C . ASP A 1 815 ? 21.356 -28.549 -44.705 1.00 85.50 815 ASP A C 1
ATOM 6707 O O . ASP A 1 815 ? 20.995 -27.796 -43.797 1.00 85.50 815 ASP A O 1
ATOM 6711 N N . SER A 1 816 ? 21.031 -28.324 -45.978 1.00 86.69 816 SER A N 1
ATOM 6712 C CA . SER A 1 816 ? 20.292 -27.151 -46.471 1.00 86.69 816 SER A CA 1
ATOM 6713 C C . SER A 1 816 ? 18.927 -26.969 -45.797 1.00 86.69 816 SER A C 1
ATOM 6715 O O . SER A 1 816 ? 18.538 -25.852 -45.454 1.00 86.69 816 SER A O 1
ATOM 6717 N N . GLU A 1 817 ? 18.222 -28.072 -45.565 1.00 89.06 817 GLU A N 1
ATOM 6718 C CA . GLU A 1 817 ? 16.903 -28.136 -44.942 1.00 89.06 817 GLU A CA 1
ATOM 6719 C C . GLU A 1 817 ? 16.954 -27.720 -43.467 1.00 89.06 817 GLU A C 1
ATOM 6721 O O . GLU A 1 817 ? 16.071 -27.020 -42.985 1.00 89.06 817 GLU A O 1
ATOM 6726 N N . ILE A 1 818 ? 18.023 -28.085 -42.758 1.00 89.25 818 ILE A N 1
ATOM 6727 C CA . ILE A 1 818 ? 18.209 -27.757 -41.339 1.00 89.25 818 ILE A CA 1
ATOM 6728 C C . ILE A 1 818 ? 18.494 -26.262 -41.168 1.00 89.25 818 ILE A C 1
ATOM 6730 O O . ILE A 1 818 ? 17.931 -25.626 -40.277 1.00 89.25 818 ILE A O 1
ATOM 6734 N N . LYS A 1 819 ? 19.309 -25.676 -42.056 1.00 90.19 819 LYS A N 1
ATOM 6735 C CA . LYS A 1 819 ? 19.535 -24.219 -42.101 1.00 90.19 819 LYS A CA 1
ATOM 6736 C C . LYS A 1 819 ? 18.236 -23.455 -42.341 1.00 90.19 819 LYS A C 1
ATOM 6738 O O . LYS A 1 819 ? 17.979 -22.459 -41.669 1.00 90.19 819 LYS A O 1
ATOM 6743 N N . TYR A 1 820 ? 17.403 -23.956 -43.253 1.00 92.56 820 TYR A N 1
ATOM 6744 C CA . TYR A 1 820 ? 16.091 -23.376 -43.511 1.00 92.56 820 TYR A CA 1
ATOM 6745 C C . TYR A 1 820 ? 15.172 -23.439 -42.291 1.00 92.56 820 TYR A C 1
ATOM 6747 O O . TYR A 1 820 ? 14.595 -22.421 -41.928 1.00 92.56 820 TYR A O 1
ATOM 6755 N N . ILE A 1 821 ? 15.078 -24.586 -41.611 1.00 92.31 821 ILE A N 1
ATOM 6756 C CA . ILE A 1 821 ? 14.223 -24.722 -40.421 1.00 92.31 821 ILE A CA 1
ATOM 6757 C C . ILE A 1 821 ? 14.654 -23.748 -39.317 1.00 92.31 821 ILE A C 1
ATOM 6759 O O . ILE A 1 821 ? 13.801 -23.082 -38.734 1.00 92.31 821 ILE A O 1
ATOM 6763 N N . PHE A 1 822 ? 15.959 -23.608 -39.063 1.00 89.62 822 PHE A N 1
ATOM 6764 C CA . PHE A 1 822 ? 16.472 -22.628 -38.098 1.00 89.62 822 PHE A CA 1
ATOM 6765 C C . PHE A 1 822 ? 16.042 -21.197 -38.451 1.00 89.62 822 PHE A C 1
ATOM 6767 O O . PHE A 1 822 ? 15.489 -20.482 -37.615 1.00 89.62 822 PHE A O 1
ATOM 6774 N N . ASN A 1 823 ? 16.238 -20.806 -39.712 1.00 90.69 823 ASN A N 1
ATOM 6775 C CA . ASN A 1 823 ? 15.841 -19.495 -40.216 1.00 90.69 823 ASN A CA 1
ATOM 6776 C C . ASN A 1 823 ? 14.322 -19.273 -40.127 1.00 90.69 823 ASN A C 1
ATOM 6778 O O . ASN A 1 823 ? 13.873 -18.215 -39.693 1.00 90.69 823 ASN A O 1
ATOM 6782 N N . PHE A 1 824 ? 13.528 -20.290 -40.462 1.00 92.88 824 PHE A N 1
ATOM 6783 C CA . PHE A 1 824 ? 12.071 -20.250 -40.394 1.00 92.88 824 PHE A CA 1
ATOM 6784 C C . PHE A 1 824 ? 11.557 -20.042 -38.963 1.00 92.88 824 PHE A C 1
ATOM 6786 O O . PHE A 1 824 ? 10.705 -19.181 -38.738 1.00 92.88 824 PHE A O 1
ATOM 6793 N N . LEU A 1 825 ? 12.095 -20.783 -37.989 1.00 90.31 825 LEU A N 1
ATOM 6794 C CA . LEU A 1 825 ? 11.718 -20.654 -36.575 1.00 90.31 825 LEU A CA 1
ATOM 6795 C C . LEU A 1 825 ? 12.080 -19.280 -36.000 1.00 90.31 825 LEU A C 1
ATOM 6797 O O . LEU A 1 825 ? 11.363 -18.769 -35.148 1.00 90.31 825 LEU A O 1
ATOM 6801 N N . LYS A 1 826 ? 13.170 -18.675 -36.478 1.00 85.69 826 LYS A N 1
ATOM 6802 C CA . LYS A 1 826 ? 13.622 -17.356 -36.026 1.00 85.69 826 LYS A CA 1
ATOM 6803 C C . LYS A 1 826 ? 12.824 -16.214 -36.658 1.00 85.69 826 LYS A C 1
ATOM 6805 O O . LYS A 1 826 ? 12.469 -15.259 -35.973 1.00 85.69 826 LYS A O 1
ATOM 6810 N N . ASN A 1 827 ? 12.572 -16.302 -37.965 1.00 86.44 827 ASN A N 1
ATOM 6811 C CA . ASN A 1 827 ? 12.157 -15.148 -38.761 1.00 86.44 827 ASN A CA 1
ATOM 6812 C C . ASN A 1 827 ? 10.719 -15.229 -39.284 1.00 86.44 827 ASN A C 1
ATOM 6814 O O . ASN A 1 827 ? 10.139 -14.186 -39.577 1.00 86.44 827 ASN A O 1
ATOM 6818 N N . HIS A 1 828 ? 10.129 -16.423 -39.410 1.00 90.75 828 HIS A N 1
ATOM 6819 C CA . HIS A 1 828 ? 8.885 -16.601 -40.177 1.00 90.75 828 HIS A CA 1
ATOM 6820 C C . HIS A 1 828 ? 7.721 -17.194 -39.381 1.00 90.75 828 HIS A C 1
ATOM 6822 O O . HIS A 1 828 ? 6.572 -16.875 -39.684 1.00 90.75 828 HIS A O 1
ATOM 6828 N N . ILE A 1 829 ? 7.979 -18.002 -38.348 1.00 91.06 829 ILE A N 1
ATOM 6829 C CA . ILE A 1 829 ? 6.933 -18.733 -37.608 1.00 91.06 829 ILE A CA 1
ATOM 6830 C C . ILE A 1 829 ? 5.828 -17.837 -37.025 1.00 91.06 829 ILE A C 1
ATOM 6832 O O . ILE A 1 829 ? 4.667 -18.244 -36.991 1.00 91.06 829 ILE A O 1
ATOM 6836 N N . ASP A 1 830 ? 6.147 -16.618 -36.596 1.00 88.69 830 ASP A N 1
ATOM 6837 C CA . ASP A 1 830 ? 5.187 -15.699 -35.968 1.00 88.69 830 ASP A CA 1
ATOM 6838 C C . ASP A 1 830 ? 4.379 -14.857 -36.963 1.00 88.69 830 ASP A C 1
ATOM 6840 O O . ASP A 1 830 ? 3.428 -14.179 -36.574 1.00 88.69 830 ASP A O 1
ATOM 6844 N N . LYS A 1 831 ? 4.718 -14.905 -38.254 1.00 89.75 831 LYS A N 1
ATOM 6845 C CA . LYS A 1 831 ? 4.113 -14.038 -39.274 1.00 89.75 831 LYS A CA 1
ATOM 6846 C C . LYS A 1 831 ? 2.749 -14.520 -39.784 1.00 89.75 831 LYS A C 1
ATOM 6848 O O . LYS A 1 831 ? 2.059 -13.774 -40.476 1.00 89.75 831 LYS A O 1
ATOM 6853 N N . GLY A 1 832 ? 2.355 -15.752 -39.463 1.00 90.19 832 GLY A N 1
ATOM 6854 C CA . GLY A 1 832 ? 1.114 -16.357 -39.946 1.00 90.19 832 GLY A CA 1
ATOM 6855 C C . GLY A 1 832 ? 0.587 -17.490 -39.068 1.00 90.19 832 GLY A C 1
ATOM 6856 O O . GLY A 1 832 ? 1.252 -17.960 -38.137 1.00 90.19 832 GLY A O 1
ATOM 6857 N N . ASP A 1 833 ? -0.634 -17.923 -39.369 1.00 93.06 833 ASP A N 1
ATOM 6858 C CA . ASP A 1 833 ? -1.282 -19.101 -38.781 1.00 93.06 833 ASP A CA 1
ATOM 6859 C C . ASP A 1 833 ? -1.270 -20.315 -39.730 1.00 93.06 833 ASP A C 1
ATOM 6861 O O . ASP A 1 833 ? -1.471 -21.450 -39.286 1.00 93.06 833 ASP A O 1
ATOM 6865 N N . GLU A 1 834 ? -0.962 -20.099 -41.011 1.00 96.12 834 GLU A N 1
ATOM 6866 C CA . GLU A 1 834 ? -0.862 -21.132 -42.035 1.00 96.12 834 GLU A CA 1
ATOM 6867 C C . GLU A 1 834 ? 0.343 -20.903 -42.964 1.00 96.12 834 GLU A C 1
ATOM 6869 O O . GLU A 1 834 ? 0.625 -19.784 -43.388 1.00 96.12 834 GLU A O 1
ATOM 6874 N N . PHE A 1 835 ? 1.060 -21.982 -43.295 1.00 97.00 835 PHE A N 1
ATOM 6875 C CA . PHE A 1 835 ? 2.287 -21.937 -44.094 1.00 97.00 835 PHE A CA 1
ATOM 6876 C C . PHE A 1 835 ? 2.246 -22.942 -45.244 1.00 97.00 835 PHE A C 1
ATOM 6878 O O . PHE A 1 835 ? 1.967 -24.126 -45.044 1.00 97.00 835 PHE A O 1
ATOM 6885 N N . ILE A 1 836 ? 2.597 -22.498 -46.449 1.00 96.12 836 ILE A N 1
ATOM 6886 C CA . ILE A 1 836 ? 2.865 -23.383 -47.587 1.00 96.12 836 ILE A CA 1
ATOM 6887 C C . ILE A 1 836 ? 4.358 -23.292 -47.881 1.00 96.12 836 ILE A C 1
ATOM 6889 O O . ILE A 1 836 ? 4.847 -22.241 -48.290 1.00 96.12 836 ILE A O 1
ATOM 6893 N N . ILE A 1 837 ? 5.074 -24.387 -47.639 1.00 95.75 837 ILE A N 1
ATOM 6894 C CA . ILE A 1 837 ? 6.526 -24.464 -47.794 1.00 95.75 837 ILE A CA 1
ATOM 6895 C C . ILE A 1 837 ? 6.825 -25.368 -48.983 1.00 95.75 837 ILE A C 1
ATOM 6897 O O . ILE A 1 837 ? 6.628 -26.585 -48.926 1.00 95.75 837 ILE A O 1
ATOM 6901 N N . GLU A 1 838 ? 7.292 -24.770 -50.071 1.00 93.75 838 GLU A N 1
ATOM 6902 C CA . GLU A 1 838 ? 7.718 -25.479 -51.270 1.00 93.75 838 GLU A CA 1
ATOM 6903 C C . GLU A 1 838 ? 9.245 -25.516 -51.329 1.00 93.75 838 GLU A C 1
ATOM 6905 O O . GLU A 1 838 ? 9.901 -24.492 -51.155 1.00 93.75 838 GLU A O 1
ATOM 6910 N N . THR A 1 839 ? 9.824 -26.686 -51.585 1.00 90.69 839 THR A N 1
ATOM 6911 C CA . THR A 1 839 ? 11.276 -26.832 -51.733 1.00 90.69 839 THR A CA 1
ATOM 6912 C C . THR A 1 839 ? 11.633 -27.540 -53.027 1.00 90.69 839 THR A C 1
ATOM 6914 O O . THR A 1 839 ? 11.007 -28.539 -53.394 1.00 90.69 839 THR A O 1
ATOM 6917 N N . GLN A 1 840 ? 12.636 -27.014 -53.727 1.00 87.31 840 GLN A N 1
ATOM 6918 C CA . GLN A 1 840 ? 13.223 -27.638 -54.909 1.00 87.31 840 GLN A CA 1
ATOM 6919 C C . GLN A 1 840 ? 14.667 -28.017 -54.595 1.00 87.31 840 GLN A C 1
ATOM 6921 O O . GLN A 1 840 ? 15.513 -27.143 -54.410 1.00 87.31 840 GLN A O 1
ATOM 6926 N N . ASN A 1 841 ? 14.935 -29.323 -54.533 1.00 80.56 841 ASN A N 1
ATOM 6927 C CA . ASN A 1 841 ? 16.250 -29.863 -54.192 1.00 80.56 841 ASN A CA 1
ATOM 6928 C C . ASN A 1 841 ? 16.904 -30.523 -55.408 1.00 80.56 841 ASN A C 1
ATOM 6930 O O . ASN A 1 841 ? 16.244 -31.222 -56.181 1.00 80.56 841 ASN A O 1
ATOM 6934 N N . ILE A 1 842 ? 18.222 -30.354 -55.551 1.00 71.44 842 ILE A N 1
ATOM 6935 C CA . ILE A 1 842 ? 18.993 -31.038 -56.606 1.00 71.44 842 ILE A CA 1
ATOM 6936 C C . ILE A 1 842 ? 19.117 -32.542 -56.316 1.00 71.44 842 ILE A C 1
ATOM 6938 O O . ILE A 1 842 ? 19.111 -33.358 -57.242 1.00 71.44 842 ILE A O 1
ATOM 6942 N N . PHE A 1 843 ? 19.243 -32.915 -55.041 1.00 78.19 843 PHE A N 1
ATOM 6943 C CA . PHE A 1 843 ? 19.361 -34.304 -54.598 1.00 78.19 843 PHE A CA 1
ATOM 6944 C C . PHE A 1 843 ? 18.124 -34.756 -53.823 1.00 78.19 843 PHE A C 1
ATOM 6946 O O . PHE A 1 843 ? 17.358 -33.941 -53.306 1.00 78.19 843 PHE A O 1
ATOM 6953 N N . LYS A 1 844 ? 17.934 -36.077 -53.715 1.00 80.00 844 LYS A N 1
ATOM 6954 C CA . LYS A 1 844 ? 16.874 -36.644 -52.877 1.00 80.00 844 LYS A CA 1
ATOM 6955 C C . LYS A 1 844 ? 17.019 -36.162 -51.430 1.00 80.00 844 LYS A C 1
ATOM 6957 O O . LYS A 1 844 ? 18.121 -36.158 -50.874 1.00 80.00 844 LYS A O 1
ATOM 6962 N N . THR A 1 845 ? 15.899 -35.838 -50.789 1.00 81.38 845 THR A N 1
ATOM 6963 C CA . THR A 1 845 ? 15.881 -35.499 -49.362 1.00 81.38 845 THR A CA 1
ATOM 6964 C C . THR A 1 845 ? 16.279 -36.732 -48.551 1.00 81.38 845 THR A C 1
ATOM 6966 O O . THR A 1 845 ? 15.598 -37.763 -48.593 1.00 81.38 845 THR A O 1
ATOM 6969 N N . CYS A 1 846 ? 17.402 -36.652 -47.836 1.00 81.88 846 CYS A N 1
ATOM 6970 C CA . CYS A 1 846 ? 17.924 -37.759 -47.036 1.00 81.88 846 CYS A CA 1
ATOM 6971 C C . CYS A 1 846 ? 17.036 -38.039 -45.810 1.00 81.88 846 CYS A C 1
ATOM 6973 O O . CYS A 1 846 ? 16.248 -37.192 -45.395 1.00 81.88 846 CYS A O 1
ATOM 6975 N N . GLY A 1 847 ? 17.180 -39.220 -45.199 1.00 82.50 847 GLY A N 1
ATOM 6976 C CA . GLY A 1 847 ? 16.358 -39.616 -44.049 1.00 82.50 847 GLY A CA 1
ATOM 6977 C C . GLY A 1 847 ? 16.385 -38.610 -42.889 1.00 82.50 847 GLY A C 1
ATOM 6978 O O . GLY A 1 847 ? 15.340 -38.325 -42.313 1.00 82.50 847 GLY A O 1
ATOM 6979 N N . SER A 1 848 ? 17.545 -38.028 -42.575 1.00 83.38 848 SER A N 1
ATOM 6980 C CA . SER A 1 848 ? 17.669 -37.011 -41.521 1.00 83.38 848 SER A CA 1
ATOM 6981 C C . SER A 1 848 ? 16.949 -35.708 -41.870 1.00 83.38 848 SER A C 1
ATOM 6983 O O . SER A 1 848 ? 16.248 -35.166 -41.026 1.00 83.38 848 SER A O 1
ATOM 6985 N N . CYS A 1 849 ? 17.030 -35.228 -43.114 1.00 86.31 849 CYS A N 1
ATOM 6986 C CA . CYS A 1 849 ? 16.263 -34.052 -43.539 1.00 86.31 849 CYS A CA 1
ATOM 6987 C C . CYS A 1 849 ? 14.753 -34.331 -43.537 1.00 86.31 849 CYS A C 1
ATOM 6989 O O . CYS A 1 849 ? 13.966 -33.466 -43.152 1.00 86.31 849 CYS A O 1
ATOM 6991 N N . ARG A 1 850 ? 14.339 -35.559 -43.893 1.00 89.06 850 ARG A N 1
ATOM 6992 C CA . ARG A 1 850 ? 12.933 -35.984 -43.781 1.00 89.06 850 ARG A CA 1
ATOM 6993 C C . ARG A 1 850 ? 12.439 -35.914 -42.339 1.00 89.06 850 ARG A C 1
ATOM 6995 O O . ARG A 1 850 ? 11.336 -35.428 -42.102 1.00 89.06 850 ARG A O 1
ATOM 7002 N N . ARG A 1 851 ? 13.267 -36.355 -41.384 1.00 90.00 851 ARG A N 1
ATOM 7003 C CA . ARG A 1 851 ? 12.976 -36.275 -39.946 1.00 90.00 851 ARG A CA 1
ATOM 7004 C C . ARG A 1 851 ? 12.703 -34.837 -39.510 1.00 90.00 851 ARG A C 1
ATOM 7006 O O . ARG A 1 851 ? 11.679 -34.591 -38.886 1.00 90.00 851 ARG A O 1
ATOM 7013 N N . GLU A 1 852 ? 13.576 -33.897 -39.862 1.00 89.94 852 GLU A N 1
ATOM 7014 C CA . GLU A 1 852 ? 13.474 -32.508 -39.386 1.00 89.94 852 GLU A CA 1
ATOM 7015 C C . GLU A 1 852 ? 12.240 -31.779 -39.959 1.00 89.94 852 GLU A C 1
ATOM 7017 O O . GLU A 1 852 ? 11.596 -31.016 -39.244 1.00 89.94 852 GLU A O 1
ATOM 7022 N N . PHE A 1 853 ? 11.818 -32.066 -41.196 1.00 91.62 853 PHE A N 1
ATOM 7023 C CA . PHE A 1 853 ? 10.548 -31.538 -41.723 1.00 91.62 853 PHE A CA 1
ATOM 7024 C C . PHE A 1 853 ? 9.312 -32.157 -41.068 1.00 91.62 853 PHE A C 1
ATOM 7026 O O . PHE A 1 853 ? 8.352 -31.444 -40.781 1.00 91.62 853 PHE A O 1
ATOM 7033 N N . VAL A 1 854 ? 9.327 -33.469 -40.807 1.00 91.62 854 VAL A N 1
ATOM 7034 C CA . VAL A 1 854 ? 8.244 -34.132 -40.061 1.00 91.62 854 VAL A CA 1
ATOM 7035 C C . VAL A 1 854 ? 8.138 -33.558 -38.647 1.00 91.62 854 VAL A C 1
ATOM 7037 O O . VAL A 1 854 ? 7.030 -33.338 -38.163 1.00 91.62 854 VAL A O 1
ATOM 7040 N N . MET A 1 855 ? 9.273 -33.266 -38.007 1.00 92.06 855 MET A N 1
ATOM 7041 C CA . MET A 1 855 ? 9.306 -32.574 -36.720 1.00 92.06 855 MET A CA 1
ATOM 7042 C C . MET A 1 855 ? 8.750 -31.155 -36.810 1.00 92.06 855 MET A C 1
ATOM 7044 O O . MET A 1 855 ? 7.989 -30.757 -35.935 1.00 92.06 855 MET A O 1
ATOM 7048 N N . LEU A 1 856 ? 9.105 -30.390 -37.850 1.00 93.56 856 LEU A N 1
ATOM 7049 C CA . LEU A 1 856 ? 8.610 -29.020 -38.012 1.00 93.56 856 LEU A CA 1
ATOM 7050 C C . LEU A 1 856 ? 7.091 -29.009 -38.189 1.00 93.56 856 LEU A C 1
ATOM 7052 O O . LEU A 1 856 ? 6.412 -28.161 -37.618 1.00 93.56 856 LEU A O 1
ATOM 7056 N N . GLU A 1 857 ? 6.551 -29.980 -38.923 1.00 92.56 857 GLU A N 1
ATOM 7057 C CA . GLU A 1 857 ? 5.108 -30.165 -39.050 1.00 92.56 857 GLU A CA 1
ATOM 7058 C C . GLU A 1 857 ? 4.429 -30.475 -37.710 1.00 92.56 857 GLU A C 1
ATOM 7060 O O . GLU A 1 857 ? 3.431 -29.835 -37.370 1.00 92.56 857 GLU A O 1
ATOM 7065 N N . ASP A 1 858 ? 4.989 -31.405 -36.931 1.00 90.75 858 ASP A N 1
ATOM 7066 C CA . ASP A 1 858 ? 4.446 -31.800 -35.626 1.00 90.75 858 ASP A CA 1
ATOM 7067 C C . ASP A 1 858 ? 4.502 -30.628 -34.635 1.00 90.75 858 ASP A C 1
ATOM 7069 O O . ASP A 1 858 ? 3.517 -30.326 -33.960 1.00 90.75 858 ASP A O 1
ATOM 7073 N N . TYR A 1 859 ? 5.623 -29.903 -34.624 1.00 93.19 859 TYR A N 1
ATOM 7074 C CA . TYR A 1 859 ? 5.819 -28.712 -33.808 1.00 93.19 859 TYR A CA 1
ATOM 7075 C C . TYR A 1 859 ? 4.823 -27.602 -34.165 1.00 93.19 859 TYR A C 1
ATOM 7077 O O . TYR A 1 859 ? 4.154 -27.069 -33.280 1.00 93.19 859 TYR A O 1
ATOM 7085 N N . LEU A 1 860 ? 4.656 -27.281 -35.452 1.00 92.69 860 LEU A N 1
ATOM 7086 C CA . LEU A 1 860 ? 3.700 -26.258 -35.888 1.00 92.69 860 LEU A CA 1
ATOM 7087 C C . LEU A 1 860 ? 2.261 -26.634 -35.522 1.00 92.69 860 LEU A C 1
ATOM 7089 O O . LEU A 1 860 ? 1.516 -25.779 -35.041 1.00 92.69 860 LEU A O 1
ATOM 7093 N N . LYS A 1 861 ? 1.892 -27.915 -35.639 1.00 89.81 861 LYS A N 1
ATOM 7094 C CA . LYS A 1 861 ? 0.589 -28.412 -35.176 1.00 89.81 861 LYS A CA 1
ATOM 7095 C C . LYS A 1 861 ? 0.398 -28.254 -33.671 1.00 89.81 861 LYS A C 1
ATOM 7097 O O . LYS A 1 861 ? -0.676 -27.830 -33.250 1.00 89.81 861 LYS A O 1
ATOM 7102 N N . MET A 1 862 ? 1.422 -28.545 -32.864 1.00 88.12 862 MET A N 1
ATOM 7103 C CA . MET A 1 862 ? 1.381 -28.306 -31.414 1.00 88.12 862 MET A CA 1
ATOM 7104 C C . MET A 1 862 ? 1.172 -26.823 -31.078 1.00 88.12 862 MET A C 1
ATOM 7106 O O . MET A 1 862 ? 0.526 -26.513 -30.083 1.00 88.12 862 MET A O 1
ATOM 7110 N N . GLN A 1 863 ? 1.664 -25.914 -31.923 1.00 88.69 863 GLN A N 1
ATOM 7111 C CA . GLN A 1 863 ? 1.443 -24.468 -31.803 1.00 88.69 863 GLN A CA 1
ATOM 7112 C C . GLN A 1 863 ? 0.104 -23.995 -32.405 1.00 88.69 863 GLN A C 1
ATOM 7114 O O . GLN A 1 863 ? -0.127 -22.793 -32.523 1.00 88.69 863 GLN A O 1
ATOM 7119 N N . GLY A 1 864 ? -0.777 -24.912 -32.827 1.00 90.94 864 GLY A N 1
ATOM 7120 C CA . GLY A 1 864 ? -2.062 -24.581 -33.451 1.00 90.94 864 GLY A CA 1
ATOM 7121 C C . GLY A 1 864 ? -1.953 -24.006 -34.869 1.00 90.94 864 GLY A C 1
ATOM 7122 O O . GLY A 1 864 ? -2.930 -23.460 -35.380 1.00 90.94 864 GLY A O 1
ATOM 7123 N N . LYS A 1 865 ? -0.785 -24.118 -35.512 1.00 94.19 865 LYS A N 1
ATOM 7124 C CA . LYS A 1 865 ? -0.517 -23.612 -36.865 1.00 94.19 865 LYS A CA 1
ATOM 7125 C C . LYS A 1 865 ? -0.737 -24.709 -37.907 1.00 94.19 865 LYS A C 1
ATOM 7127 O O . LYS A 1 865 ? -0.513 -25.896 -37.655 1.00 94.19 865 LYS A O 1
ATOM 7132 N N . LYS A 1 866 ? -1.163 -24.311 -39.106 1.00 93.62 866 LYS A N 1
ATOM 7133 C CA . LYS A 1 866 ? -1.304 -25.207 -40.263 1.00 93.62 866 LYS A CA 1
ATOM 7134 C C . LYS A 1 866 ? -0.058 -25.126 -41.132 1.00 93.62 866 LYS A C 1
ATOM 7136 O O . LYS A 1 866 ? 0.479 -24.047 -41.356 1.00 93.62 866 LYS A O 1
ATOM 7141 N N . VAL A 1 867 ? 0.388 -26.255 -41.668 1.00 94.88 867 VAL A N 1
ATOM 7142 C CA . VAL A 1 867 ? 1.499 -26.266 -42.620 1.00 94.88 867 VAL A CA 1
ATOM 7143 C C . VAL A 1 867 ? 1.285 -27.308 -43.706 1.00 94.88 867 VAL A C 1
ATOM 7145 O O . VAL A 1 867 ? 0.795 -28.407 -43.443 1.00 94.88 867 VAL A O 1
ATOM 7148 N N . LYS A 1 868 ? 1.661 -26.953 -44.934 1.00 94.62 868 LYS A N 1
ATOM 7149 C CA . LYS A 1 868 ? 1.698 -27.845 -46.090 1.00 94.62 868 LYS A CA 1
ATOM 7150 C C . LYS A 1 868 ? 3.087 -27.807 -46.709 1.00 94.62 868 LYS A C 1
ATOM 7152 O O . LYS A 1 868 ? 3.506 -26.774 -47.224 1.00 94.62 868 LYS A O 1
ATOM 7157 N N . PHE A 1 869 ? 3.759 -28.952 -46.722 1.00 93.50 869 PHE A N 1
ATOM 7158 C CA . PHE A 1 869 ? 5.040 -29.110 -47.403 1.00 93.50 869 PHE A CA 1
ATOM 7159 C C . PHE A 1 869 ? 4.851 -29.682 -48.809 1.00 93.50 869 PHE A C 1
ATOM 7161 O O . PHE A 1 869 ? 4.157 -30.689 -48.991 1.00 93.50 869 PHE A O 1
ATOM 7168 N N . VAL A 1 870 ? 5.498 -29.060 -49.796 1.00 92.38 870 VAL A N 1
ATOM 7169 C CA . VAL A 1 870 ? 5.582 -29.548 -51.177 1.00 92.38 870 VAL A CA 1
ATOM 7170 C C . VAL A 1 870 ? 7.051 -29.696 -51.558 1.00 92.38 870 VAL A C 1
ATOM 7172 O O . VAL A 1 870 ? 7.771 -28.715 -51.709 1.00 92.38 870 VAL A O 1
ATOM 7175 N N . VAL A 1 871 ? 7.503 -30.932 -51.724 1.00 89.25 871 VAL A N 1
ATOM 7176 C CA . VAL A 1 871 ? 8.896 -31.245 -52.055 1.00 89.25 871 VAL A CA 1
ATOM 7177 C C . VAL A 1 871 ? 8.968 -31.644 -53.519 1.00 89.25 871 VAL A C 1
ATOM 7179 O O . VAL A 1 871 ? 8.365 -32.636 -53.926 1.00 89.25 871 VAL A O 1
ATOM 7182 N N . PHE A 1 872 ? 9.701 -30.876 -54.319 1.00 87.38 872 PHE A N 1
ATOM 7183 C CA . PHE A 1 872 ? 10.025 -31.229 -55.694 1.00 87.38 872 PHE A CA 1
ATOM 7184 C C . PHE A 1 872 ? 11.382 -31.928 -55.714 1.00 87.38 872 PHE A C 1
ATOM 7186 O O . PHE A 1 872 ? 12.422 -31.298 -55.508 1.00 87.38 872 PHE A O 1
ATOM 7193 N N . SER A 1 873 ? 11.369 -33.235 -55.948 1.00 81.19 873 SER A N 1
ATOM 7194 C CA . SER A 1 873 ? 12.575 -34.059 -55.943 1.00 81.19 873 SER A CA 1
ATOM 7195 C C . SER A 1 873 ? 12.469 -35.209 -56.939 1.00 81.19 873 SER A C 1
ATOM 7197 O O . SER A 1 873 ? 11.409 -35.523 -57.483 1.00 81.19 873 SER A O 1
ATOM 7199 N N . ASP A 1 874 ? 13.607 -35.842 -57.194 1.00 80.75 874 ASP A N 1
ATOM 7200 C CA . ASP A 1 874 ? 13.688 -37.101 -57.915 1.00 80.75 874 ASP A CA 1
ATOM 7201 C C . ASP A 1 874 ? 14.446 -38.102 -57.040 1.00 80.75 874 ASP A C 1
ATOM 7203 O O . ASP A 1 874 ? 15.664 -38.015 -56.863 1.00 80.75 874 ASP A O 1
ATOM 7207 N N . ASP A 1 875 ? 13.703 -39.038 -56.446 1.00 78.38 875 ASP A N 1
ATOM 7208 C CA . ASP A 1 875 ? 14.219 -39.953 -55.423 1.00 78.38 875 ASP A CA 1
ATOM 7209 C C . ASP A 1 875 ? 15.304 -40.911 -55.943 1.00 78.38 875 ASP A C 1
ATOM 7211 O O . ASP A 1 875 ? 16.010 -41.523 -55.139 1.00 78.38 875 ASP A O 1
ATOM 7215 N N . THR A 1 876 ? 15.499 -41.017 -57.265 1.00 78.56 876 THR A N 1
ATOM 7216 C CA . THR A 1 876 ? 16.596 -41.816 -57.835 1.00 78.56 876 THR A CA 1
ATOM 7217 C C . THR A 1 876 ? 17.933 -41.068 -57.846 1.00 78.56 876 THR A C 1
ATOM 7219 O O . THR A 1 876 ? 18.934 -41.618 -58.308 1.00 78.56 876 THR A O 1
ATOM 7222 N N . ILE A 1 877 ? 17.968 -39.800 -57.428 1.00 81.44 877 ILE A N 1
ATOM 7223 C CA . ILE A 1 877 ? 19.148 -38.936 -57.525 1.00 81.44 877 ILE A CA 1
ATOM 7224 C C . ILE A 1 877 ? 19.764 -38.769 -56.144 1.00 81.44 877 ILE A C 1
ATOM 7226 O O . ILE A 1 877 ? 19.488 -37.829 -55.403 1.00 81.44 877 ILE A O 1
ATOM 7230 N N . GLU A 1 878 ? 20.633 -39.711 -55.796 1.00 76.62 878 GLU A N 1
ATOM 7231 C CA . GLU A 1 878 ? 21.251 -39.756 -54.467 1.00 76.62 878 GLU A CA 1
ATOM 7232 C C . GLU A 1 878 ? 22.447 -38.808 -54.308 1.00 76.62 878 GLU A C 1
ATOM 7234 O O . GLU A 1 878 ? 22.917 -38.578 -53.197 1.00 76.62 878 GLU A O 1
ATOM 7239 N N . GLY A 1 879 ? 22.952 -38.261 -55.414 1.00 78.50 879 GLY A N 1
ATOM 7240 C CA . GLY A 1 879 ? 24.089 -37.350 -55.424 1.00 78.50 879 GLY A CA 1
ATOM 7241 C C . GLY A 1 879 ? 24.595 -37.058 -56.833 1.00 78.50 879 GLY A C 1
ATOM 7242 O O . GLY A 1 879 ? 24.032 -37.510 -57.834 1.00 78.50 879 GLY A O 1
ATOM 7243 N N . THR A 1 880 ? 25.710 -36.332 -56.918 1.00 77.56 880 THR A N 1
ATOM 7244 C CA . THR A 1 880 ? 26.267 -35.803 -58.177 1.00 77.56 880 THR A CA 1
ATOM 7245 C C . THR A 1 880 ? 26.521 -36.869 -59.247 1.00 77.56 880 THR A C 1
ATOM 7247 O O . THR A 1 880 ? 26.372 -36.586 -60.432 1.00 77.56 880 THR A O 1
ATOM 7250 N N . ARG A 1 881 ? 26.905 -38.095 -58.864 1.00 79.94 881 ARG A N 1
ATOM 7251 C CA . ARG A 1 881 ? 27.140 -39.187 -59.824 1.00 79.94 881 ARG A CA 1
ATOM 7252 C C . ARG A 1 881 ? 25.840 -39.626 -60.501 1.00 79.94 881 ARG A C 1
ATOM 7254 O O . ARG A 1 881 ? 25.752 -39.564 -61.720 1.00 79.94 881 ARG A O 1
ATOM 7261 N N . ALA A 1 882 ? 24.820 -39.952 -59.707 1.00 82.50 882 ALA A N 1
ATOM 7262 C CA . ALA A 1 882 ? 23.497 -40.316 -60.212 1.00 82.50 882 ALA A CA 1
ATOM 7263 C C . ALA A 1 882 ? 22.874 -39.187 -61.050 1.00 82.50 882 ALA A C 1
ATOM 7265 O O . ALA A 1 882 ? 22.253 -39.442 -62.078 1.00 82.50 882 ALA A O 1
ATOM 7266 N N . LEU A 1 883 ? 23.099 -37.930 -60.648 1.00 82.75 883 LEU A N 1
ATOM 7267 C CA . LEU A 1 883 ? 22.672 -36.754 -61.404 1.00 82.75 883 LEU A CA 1
ATOM 7268 C C . LEU A 1 883 ? 23.310 -36.707 -62.801 1.00 82.75 883 LEU A C 1
ATOM 7270 O O . LEU A 1 883 ? 22.606 -36.509 -63.790 1.00 82.75 883 LEU A O 1
ATOM 7274 N N . LYS A 1 884 ? 24.631 -36.908 -62.897 1.00 80.25 884 LYS A N 1
ATOM 7275 C CA . LYS A 1 884 ? 25.347 -36.927 -64.182 1.00 80.25 884 LYS A CA 1
ATOM 7276 C C . LYS A 1 884 ? 24.880 -38.060 -65.083 1.00 80.25 884 LYS A C 1
ATOM 7278 O O . LYS A 1 884 ? 24.604 -37.809 -66.255 1.00 80.25 884 LYS A O 1
ATOM 7283 N N . ASP A 1 885 ? 24.760 -39.264 -64.525 1.00 83.25 885 ASP A N 1
ATOM 7284 C CA . ASP A 1 885 ? 24.318 -40.453 -65.257 1.00 83.25 885 ASP A CA 1
ATOM 7285 C C . ASP A 1 885 ? 22.907 -40.232 -65.827 1.00 83.25 885 ASP A C 1
ATOM 7287 O O . ASP A 1 885 ? 22.646 -40.503 -67.001 1.00 83.25 885 ASP A O 1
ATOM 7291 N N . LYS A 1 886 ? 22.013 -39.636 -65.027 1.00 82.25 886 LYS A N 1
ATOM 7292 C CA . LYS A 1 886 ? 20.628 -39.350 -65.416 1.00 82.25 886 LYS A CA 1
ATOM 7293 C C . LYS A 1 886 ? 20.500 -38.212 -66.430 1.00 82.25 886 LYS A C 1
ATOM 7295 O O . LYS A 1 886 ? 19.693 -38.304 -67.353 1.00 82.25 886 LYS A O 1
ATOM 7300 N N . LEU A 1 887 ? 21.293 -37.150 -66.285 1.00 82.00 887 LEU A N 1
ATOM 7301 C CA . LEU A 1 887 ? 21.265 -35.987 -67.180 1.00 82.00 887 LEU A CA 1
ATOM 7302 C C . LEU A 1 887 ? 22.160 -36.138 -68.421 1.00 82.00 887 LEU A C 1
ATOM 7304 O O . LEU A 1 887 ? 22.129 -35.267 -69.293 1.00 82.00 887 LEU A O 1
ATOM 7308 N N . LYS A 1 888 ? 22.941 -37.223 -68.515 1.00 81.12 888 LYS A N 1
ATOM 7309 C CA . LYS A 1 888 ? 23.939 -37.469 -69.573 1.00 81.12 888 LYS A CA 1
ATOM 7310 C C . LYS A 1 888 ? 24.924 -36.299 -69.737 1.00 81.12 888 LYS A C 1
ATOM 7312 O O . LYS A 1 888 ? 25.305 -35.946 -70.853 1.00 81.12 888 LYS A O 1
ATOM 7317 N N . ILE A 1 889 ? 25.310 -35.676 -68.622 1.00 73.81 889 ILE A N 1
ATOM 7318 C CA . ILE A 1 889 ? 26.279 -34.571 -68.594 1.00 73.81 889 ILE A CA 1
ATOM 7319 C C . ILE A 1 889 ? 27.685 -35.178 -68.626 1.00 73.81 889 ILE A C 1
ATOM 7321 O O . ILE A 1 889 ? 28.008 -35.994 -67.762 1.00 73.81 889 ILE A O 1
ATOM 7325 N N . LYS A 1 890 ? 28.499 -34.789 -69.615 1.00 60.97 890 LYS A N 1
ATOM 7326 C CA . LYS A 1 890 ? 29.901 -35.221 -69.732 1.00 60.97 890 LYS A CA 1
ATOM 7327 C C . LYS A 1 890 ? 30.777 -34.613 -68.634 1.00 60.97 890 LYS A C 1
ATOM 7329 O O . LYS A 1 890 ? 30.621 -33.405 -68.344 1.00 60.97 890 LYS A O 1
#

pLDDT: mean 75.48, std 17.91, range [21.72, 97.0]